Protein AF-A0A975G5V0-F1 (afdb_monomer)

pLDDT: mean 80.3, std 21.57, range [23.67, 98.88]

Organism: NCBI:txid2824561

Structure (mmCIF, N/CA/C/O backbone):
data_AF-A0A975G5V0-F1
#
_entry.id   AF-A0A975G5V0-F1
#
loop_
_atom_site.group_PDB
_atom_site.id
_atom_site.type_symbol
_atom_site.label_atom_id
_atom_site.label_alt_id
_atom_site.label_comp_id
_atom_site.label_asym_id
_atom_site.label_entity_id
_atom_site.label_seq_id
_atom_site.pdbx_PDB_ins_code
_atom_site.Cartn_x
_atom_site.Cartn_y
_atom_site.Cartn_z
_atom_site.occupancy
_atom_site.B_iso_or_equiv
_atom_site.auth_seq_id
_atom_site.auth_comp_id
_atom_site.auth_asym_id
_atom_site.auth_atom_id
_atom_site.pdbx_PDB_model_num
ATOM 1 N N . MET A 1 1 ? -36.253 -34.695 27.683 1.00 42.88 1 MET A N 1
ATOM 2 C CA . MET A 1 1 ? -35.993 -34.993 29.108 1.00 42.88 1 MET A CA 1
ATOM 3 C C . MET A 1 1 ? -34.819 -35.953 29.201 1.00 42.88 1 MET A C 1
ATOM 5 O O . MET A 1 1 ? -34.969 -37.110 28.843 1.00 42.88 1 MET A O 1
ATOM 9 N N . SER A 1 2 ? -33.679 -35.488 29.699 1.00 29.98 2 SER A N 1
ATOM 10 C CA . SER A 1 2 ? -32.694 -36.321 30.391 1.00 29.98 2 SER A CA 1
ATOM 11 C C . SER A 1 2 ? -32.147 -35.481 31.548 1.00 29.98 2 SER A C 1
ATOM 13 O O . SER A 1 2 ? -31.858 -34.292 31.410 1.00 29.98 2 SER A O 1
ATOM 15 N N . LYS A 1 3 ? -32.187 -36.064 32.745 1.00 38.34 3 LYS A N 1
ATOM 16 C CA . LYS A 1 3 ? -31.903 -35.412 34.026 1.00 38.34 3 LYS A CA 1
ATOM 17 C C . LYS A 1 3 ? -30.385 -35.297 34.194 1.00 38.34 3 LYS A C 1
ATOM 19 O O . LYS A 1 3 ? -29.760 -36.249 34.640 1.00 38.34 3 LYS A O 1
ATOM 24 N N . GLY A 1 4 ? -29.809 -34.156 33.814 1.00 33.97 4 GLY A N 1
ATOM 25 C CA . GLY A 1 4 ? -28.370 -33.898 33.985 1.00 33.97 4 GLY A CA 1
ATOM 26 C C . GLY A 1 4 ? -27.950 -32.430 34.128 1.00 33.97 4 GLY A C 1
ATOM 27 O O . GLY A 1 4 ? -26.794 -32.169 34.428 1.00 33.97 4 GLY A O 1
ATOM 28 N N . SER A 1 5 ? -28.858 -31.460 33.973 1.00 35.25 5 SER A N 1
ATOM 29 C CA . SER A 1 5 ? -28.490 -30.033 33.850 1.00 35.25 5 SER A CA 1
ATOM 30 C C . SER A 1 5 ? -28.863 -29.156 35.053 1.00 35.25 5 SER A C 1
ATOM 32 O O . SER A 1 5 ? -28.967 -27.943 34.909 1.00 35.25 5 SER A O 1
ATOM 34 N N . LEU A 1 6 ? -29.079 -29.732 36.241 1.00 37.06 6 LEU A N 1
ATOM 35 C CA . LEU A 1 6 ? -29.651 -28.999 37.381 1.00 37.06 6 LEU A CA 1
ATOM 36 C C . LEU A 1 6 ? -28.784 -28.979 38.656 1.00 37.06 6 LEU A C 1
ATOM 38 O O . LEU A 1 6 ? -29.336 -28.907 39.745 1.00 37.06 6 LEU A O 1
ATOM 42 N N . ILE A 1 7 ? -27.446 -29.046 38.557 1.00 38.09 7 ILE A N 1
ATOM 43 C CA . ILE A 1 7 ? -26.531 -28.863 39.717 1.00 38.09 7 ILE A CA 1
ATOM 44 C C . ILE A 1 7 ? -25.266 -28.050 39.338 1.00 38.09 7 ILE A C 1
ATOM 46 O O . ILE A 1 7 ? -24.163 -28.341 39.778 1.00 38.09 7 ILE A O 1
ATOM 50 N N . ILE A 1 8 ? -25.402 -27.007 38.509 1.00 36.09 8 ILE A N 1
ATOM 51 C CA . ILE A 1 8 ? -24.362 -25.952 38.352 1.00 36.09 8 ILE A CA 1
ATOM 52 C C . ILE A 1 8 ? -24.938 -24.542 38.623 1.00 36.09 8 ILE A C 1
ATOM 54 O O . ILE A 1 8 ? -24.215 -23.557 38.688 1.00 36.09 8 ILE A O 1
ATOM 58 N N . PHE A 1 9 ? -26.239 -24.433 38.921 1.00 37.09 9 PHE A N 1
ATOM 59 C CA . PHE A 1 9 ? -26.903 -23.155 39.222 1.00 37.09 9 PHE A CA 1
ATOM 60 C C . PHE A 1 9 ? -26.915 -22.754 40.712 1.00 37.09 9 PHE A C 1
ATOM 62 O O . PHE A 1 9 ? -27.458 -21.710 41.053 1.00 37.09 9 PHE A O 1
ATOM 69 N N . ALA A 1 10 ? -26.305 -23.539 41.610 1.00 35.12 10 ALA A N 1
ATOM 70 C CA . ALA A 1 10 ? -26.381 -23.313 43.063 1.00 35.12 10 ALA A CA 1
ATOM 71 C C . ALA A 1 10 ? -25.067 -22.852 43.733 1.00 35.12 10 ALA A C 1
ATOM 73 O O . ALA A 1 10 ? -25.070 -22.575 44.927 1.00 35.12 10 ALA A O 1
ATOM 74 N N . TRP A 1 11 ? -23.966 -22.701 42.985 1.00 30.25 11 TRP A N 1
ATOM 75 C CA . TRP A 1 11 ? -22.700 -22.130 43.492 1.00 30.25 11 TRP A CA 1
ATOM 76 C C . TRP A 1 11 ? -22.442 -20.683 43.027 1.00 30.25 11 TRP A C 1
ATOM 78 O O . TRP A 1 11 ? -21.358 -20.149 43.234 1.00 30.25 11 TRP A O 1
ATOM 88 N N . MET A 1 12 ? -23.450 -20.019 42.445 1.00 37.97 12 MET A N 1
ATOM 89 C CA . MET A 1 12 ? -23.384 -18.609 42.017 1.00 37.97 12 MET A CA 1
ATOM 90 C C . MET A 1 12 ? -24.193 -17.640 42.903 1.00 37.97 12 MET A C 1
ATOM 92 O O . MET A 1 12 ? -24.262 -16.454 42.601 1.00 37.97 12 MET A O 1
ATOM 96 N N . ALA A 1 13 ? -24.787 -18.109 44.009 1.00 37.59 13 ALA A N 1
ATOM 97 C CA . ALA A 1 13 ? -25.711 -17.310 44.829 1.00 37.59 13 ALA A CA 1
ATOM 98 C C . ALA A 1 13 ? -25.222 -16.985 46.259 1.00 37.59 13 ALA A C 1
ATOM 100 O O . ALA A 1 13 ? -25.987 -16.444 47.050 1.00 37.59 13 ALA A O 1
ATOM 101 N N . ALA A 1 14 ? -23.959 -17.262 46.611 1.00 37.81 14 ALA A N 1
ATOM 102 C CA . ALA A 1 14 ? -23.433 -17.026 47.966 1.00 37.81 14 ALA A CA 1
ATOM 103 C C . ALA A 1 14 ? -22.065 -16.313 47.995 1.00 37.81 14 ALA A C 1
ATOM 105 O O . ALA A 1 14 ? -21.195 -16.640 48.795 1.00 37.81 14 ALA A O 1
ATOM 106 N N . ALA A 1 15 ? -21.896 -15.305 47.135 1.00 35.25 15 ALA A N 1
ATOM 107 C CA . ALA A 1 15 ? -20.914 -14.224 47.309 1.00 35.25 15 ALA A CA 1
ATOM 108 C C . ALA A 1 15 ? -21.546 -12.844 47.019 1.00 35.25 15 ALA A C 1
ATOM 110 O O . ALA A 1 15 ? -20.880 -11.884 46.636 1.00 35.25 15 ALA A O 1
ATOM 111 N N . ALA A 1 16 ? -22.866 -12.741 47.197 1.00 42.94 16 ALA A N 1
ATOM 112 C CA . ALA A 1 16 ? -23.613 -11.494 47.124 1.00 42.94 16 ALA A CA 1
ATOM 113 C C . ALA A 1 16 ? -23.466 -10.729 48.447 1.00 42.94 16 ALA A C 1
ATOM 115 O O . ALA A 1 16 ? -24.357 -10.763 49.287 1.00 42.94 16 ALA A O 1
ATOM 116 N N . SER A 1 17 ? -22.313 -10.091 48.658 1.00 42.56 17 SER A N 1
ATOM 117 C CA . SER A 1 17 ? -22.112 -9.018 49.650 1.00 42.56 17 SER A CA 1
ATOM 118 C C . SER A 1 17 ? -20.784 -8.292 49.384 1.00 42.56 17 SER A C 1
ATOM 120 O O . SER A 1 17 ? -19.878 -8.370 50.203 1.00 42.56 17 SER A O 1
ATOM 122 N N . ALA A 1 18 ? -20.661 -7.657 48.204 1.00 43.00 18 ALA A N 1
ATOM 123 C CA . ALA A 1 18 ? -19.762 -6.514 47.907 1.00 43.00 18 ALA A CA 1
ATOM 124 C C . ALA A 1 18 ? -19.779 -6.048 46.420 1.00 43.00 18 ALA A C 1
ATOM 126 O O . ALA A 1 18 ? -18.883 -5.317 46.007 1.00 43.00 18 ALA A O 1
ATOM 127 N N . CYS A 1 19 ? -20.742 -6.448 45.576 1.00 43.44 19 CYS A N 1
ATOM 128 C CA . CYS A 1 19 ? -20.722 -6.127 44.138 1.00 43.44 19 CYS A CA 1
ATOM 129 C C . CYS A 1 19 ? -21.817 -5.110 43.771 1.00 43.44 19 CYS A C 1
ATOM 131 O O . CYS A 1 19 ? -22.844 -5.459 43.200 1.00 43.44 19 CYS A O 1
ATOM 133 N N . GLY A 1 20 ? -21.630 -3.854 44.168 1.00 51.69 20 GLY A N 1
ATOM 134 C CA . GLY A 1 20 ? -22.488 -2.740 43.764 1.00 51.69 20 GLY A CA 1
ATOM 135 C C . GLY A 1 20 ? -21.617 -1.599 43.266 1.00 51.69 20 GLY A C 1
ATOM 136 O O . GLY A 1 20 ? -21.108 -0.843 44.083 1.00 51.69 20 GLY A O 1
ATOM 137 N N . ALA A 1 21 ? -21.395 -1.517 41.951 1.00 75.25 21 ALA A N 1
ATOM 138 C CA . ALA A 1 21 ? -20.765 -0.344 41.339 1.00 75.25 21 ALA A CA 1
ATOM 139 C C . ALA A 1 21 ? -21.046 -0.191 39.833 1.00 75.25 21 ALA A C 1
ATOM 141 O O . ALA A 1 21 ? -21.056 0.937 39.364 1.00 75.25 21 ALA A O 1
ATOM 142 N N . PHE A 1 22 ? -21.297 -1.264 39.064 1.00 86.88 22 PHE A N 1
ATOM 143 C CA . PHE A 1 22 ? -21.480 -1.175 37.604 1.00 86.88 22 PHE A CA 1
ATOM 144 C C . PHE A 1 22 ? -22.625 -2.063 37.100 1.00 86.88 22 PHE A C 1
ATOM 146 O O . PHE A 1 22 ? -22.805 -3.178 37.587 1.00 86.88 22 PHE A O 1
ATOM 153 N N . VAL A 1 23 ? -23.372 -1.582 36.105 1.00 90.44 23 VAL A N 1
ATOM 154 C CA . VAL A 1 23 ? -24.437 -2.303 35.388 1.00 90.44 23 VAL A CA 1
ATOM 155 C C . VAL A 1 23 ? -24.069 -2.386 33.912 1.00 90.44 23 VAL A C 1
ATOM 157 O O . VAL A 1 23 ? -23.722 -1.380 33.305 1.00 90.44 23 VAL A O 1
ATOM 160 N N . THR A 1 24 ? -24.145 -3.572 33.312 1.00 90.94 24 THR A N 1
ATOM 161 C CA . THR A 1 24 ? -23.979 -3.727 31.861 1.00 90.94 24 THR A CA 1
ATOM 162 C C . THR A 1 24 ? -25.227 -3.220 31.140 1.00 90.94 24 THR A C 1
ATOM 164 O O . THR A 1 24 ? -26.303 -3.787 31.300 1.00 90.94 24 THR A O 1
ATOM 167 N N . GLU A 1 25 ? -25.076 -2.173 30.330 1.00 92.62 25 GLU A N 1
ATOM 168 C CA . GLU A 1 25 ? -26.156 -1.597 29.520 1.00 92.62 25 GLU A CA 1
ATOM 169 C C . GLU A 1 25 ? -26.317 -2.347 28.195 1.00 92.62 25 GLU A C 1
ATOM 171 O O . GLU A 1 25 ? -27.433 -2.605 27.741 1.00 92.62 25 GLU A O 1
ATOM 176 N N . ARG A 1 26 ? -25.196 -2.694 27.548 1.00 96.56 26 ARG A N 1
ATOM 177 C CA . ARG A 1 26 ? -25.204 -3.332 26.228 1.00 96.56 26 ARG A CA 1
ATOM 178 C C . ARG A 1 26 ? -23.939 -4.140 25.979 1.00 96.56 26 ARG A C 1
ATOM 180 O O . ARG A 1 26 ? -22.849 -3.729 26.363 1.00 96.56 26 ARG A O 1
ATOM 187 N N . THR A 1 27 ? -24.083 -5.240 25.250 1.00 97.69 27 THR A N 1
ATOM 188 C CA . THR A 1 27 ? -22.969 -6.028 24.716 1.00 97.69 27 THR A CA 1
ATOM 189 C C . THR A 1 27 ? -23.164 -6.206 23.217 1.00 97.69 27 THR A C 1
ATOM 191 O O . THR A 1 27 ? -24.254 -6.566 22.777 1.00 97.69 27 THR A O 1
ATOM 194 N N . ILE A 1 28 ? -22.113 -5.945 22.443 1.00 98.50 28 ILE A N 1
ATOM 195 C CA . ILE A 1 28 ? -22.092 -6.038 20.984 1.00 98.50 28 ILE A CA 1
ATOM 196 C C . ILE A 1 28 ? -20.937 -6.963 20.611 1.00 98.50 28 ILE A C 1
ATOM 198 O O . ILE A 1 28 ? -19.771 -6.616 20.800 1.00 98.50 28 ILE A O 1
ATOM 202 N N . ALA A 1 29 ? -21.263 -8.152 20.115 1.00 98.25 29 ALA A N 1
ATOM 203 C CA . ALA A 1 29 ? -20.280 -9.107 19.624 1.00 98.25 29 ALA A CA 1
ATOM 204 C C . ALA A 1 29 ? -20.063 -8.924 18.116 1.00 98.25 29 ALA A C 1
ATOM 206 O O . ALA A 1 29 ? -20.994 -8.573 17.387 1.00 98.25 29 ALA A O 1
ATOM 207 N N . SER A 1 30 ? -18.839 -9.177 17.655 1.00 98.31 30 SER A N 1
ATOM 208 C CA . SER A 1 30 ? -18.529 -9.285 16.232 1.00 98.31 30 SER A CA 1
ATOM 209 C C . SER A 1 30 ? -19.278 -10.467 15.590 1.00 98.31 30 SER A C 1
ATOM 211 O O . SER A 1 30 ? -19.726 -11.366 16.307 1.00 98.31 30 SER A O 1
ATOM 213 N N . PRO A 1 31 ? -19.411 -10.523 14.252 1.00 97.75 31 PRO A N 1
ATOM 214 C CA . PRO A 1 31 ? -20.085 -11.627 13.560 1.00 97.75 31 PRO A CA 1
ATOM 215 C C . PRO A 1 31 ? -19.562 -13.033 13.912 1.00 97.75 31 PRO A C 1
ATOM 217 O O . PRO A 1 31 ? -20.340 -13.980 13.980 1.00 97.75 31 PRO A O 1
ATOM 220 N N . GLY A 1 32 ? -18.258 -13.181 14.145 1.00 95.94 32 GLY A N 1
ATOM 221 C CA . GLY A 1 32 ? -17.611 -14.408 14.617 1.00 95.94 32 GLY A CA 1
ATOM 222 C C . GLY A 1 32 ? -17.611 -14.587 16.141 1.00 95.94 32 GLY A C 1
ATOM 223 O O . GLY A 1 32 ? -17.133 -15.604 16.634 1.00 95.94 32 GLY A O 1
ATOM 224 N N . GLY A 1 33 ? -18.115 -13.614 16.905 1.00 95.38 33 GLY A N 1
ATOM 225 C CA . GLY A 1 33 ? -18.259 -13.662 18.364 1.00 95.38 33 GLY A CA 1
ATOM 226 C C . GLY A 1 33 ? -16.967 -13.488 19.170 1.00 95.38 33 GLY A C 1
ATOM 227 O O . GLY A 1 33 ? -17.022 -13.406 20.395 1.00 95.38 33 GLY A O 1
ATOM 228 N N . GLY A 1 34 ? -15.808 -13.432 18.507 1.00 95.12 34 GLY A N 1
ATOM 229 C CA . GLY A 1 34 ? -14.500 -13.369 19.159 1.00 95.12 34 GLY A CA 1
ATOM 230 C C . GLY A 1 34 ? -14.170 -12.002 19.756 1.00 95.12 34 GLY A C 1
ATOM 231 O O . GLY A 1 34 ? -13.521 -11.950 20.798 1.00 95.12 34 GLY A O 1
ATOM 232 N N . VAL A 1 35 ? -14.623 -10.908 19.139 1.00 98.50 35 VAL A N 1
ATOM 233 C CA . VAL A 1 35 ? -14.376 -9.540 19.618 1.00 98.50 35 VAL A CA 1
ATOM 234 C C . VAL A 1 35 ? -15.671 -8.965 20.168 1.00 98.50 35 VAL A C 1
ATOM 236 O O . VAL A 1 35 ? -16.701 -8.979 19.497 1.00 98.50 35 VAL A O 1
ATOM 239 N N . VAL A 1 36 ? -15.633 -8.467 21.402 1.00 98.69 36 VAL A N 1
ATOM 240 C CA . VAL A 1 36 ? -16.832 -8.019 22.114 1.00 98.69 36 VAL A CA 1
ATOM 241 C C . VAL A 1 36 ? -16.615 -6.634 22.695 1.00 98.69 36 VAL A C 1
ATOM 243 O O . VAL A 1 36 ? -15.675 -6.412 23.458 1.00 98.69 36 VAL A O 1
ATOM 246 N N . PHE A 1 37 ? -17.526 -5.725 22.364 1.00 98.75 37 PHE A N 1
ATOM 247 C CA . PHE A 1 37 ? -17.670 -4.426 23.002 1.00 98.75 37 PHE A CA 1
ATOM 248 C C . PHE A 1 37 ? -18.757 -4.492 24.077 1.00 98.75 37 PHE A C 1
ATOM 250 O O . PHE A 1 37 ? -19.858 -4.986 23.829 1.00 98.75 37 PHE A O 1
ATOM 257 N N . THR A 1 38 ? -18.473 -3.945 25.252 1.00 98.38 38 THR A N 1
ATOM 258 C CA . THR A 1 38 ? -19.422 -3.859 26.363 1.00 98.38 38 THR A CA 1
ATOM 259 C C . THR A 1 38 ? -19.543 -2.414 26.818 1.00 98.38 38 THR A C 1
ATOM 261 O O . THR A 1 38 ? -18.539 -1.799 27.163 1.00 98.38 38 THR A O 1
ATOM 264 N N . LEU A 1 39 ? -20.770 -1.898 26.854 1.00 97.50 39 LEU A N 1
ATOM 265 C CA . LEU A 1 39 ? -21.129 -0.639 27.497 1.00 97.50 39 LEU A CA 1
ATOM 266 C C . LEU A 1 39 ? -21.605 -0.937 28.924 1.00 97.50 39 LEU A C 1
ATOM 268 O O . LEU A 1 39 ? -22.591 -1.649 29.122 1.00 97.50 39 LEU A O 1
ATOM 272 N N . GLU A 1 40 ? -20.913 -0.387 29.913 1.00 95.81 40 GLU A N 1
ATOM 273 C CA . GLU A 1 40 ? -21.257 -0.437 31.334 1.00 95.81 40 GLU A CA 1
ATOM 274 C C . GLU A 1 40 ? -21.638 0.970 31.823 1.00 95.81 40 GLU A C 1
ATOM 276 O O . GLU A 1 40 ? -21.078 1.965 31.368 1.00 95.81 40 GLU A O 1
ATOM 281 N N . ARG A 1 41 ? -22.558 1.062 32.786 1.00 93.06 41 ARG A N 1
ATOM 282 C CA . ARG A 1 41 ? -22.845 2.275 33.555 1.00 93.06 41 ARG A CA 1
ATOM 283 C C . ARG A 1 41 ? -22.402 2.089 34.998 1.00 93.06 41 ARG A C 1
ATOM 285 O O . ARG A 1 41 ? -22.818 1.136 35.654 1.00 93.06 41 ARG A O 1
ATOM 292 N N . ASP A 1 42 ? -21.612 3.017 35.517 1.00 92.19 42 ASP A N 1
ATOM 293 C CA . ASP A 1 42 ? -21.336 3.127 36.948 1.00 92.19 42 ASP A CA 1
ATOM 294 C C . ASP A 1 42 ? -22.611 3.567 37.681 1.00 92.19 42 ASP A C 1
ATOM 296 O O . ASP A 1 42 ? -23.159 4.636 37.419 1.00 92.19 42 ASP A O 1
ATOM 300 N N . THR A 1 43 ? -23.113 2.742 38.598 1.00 87.19 43 THR A N 1
ATOM 301 C CA . THR A 1 43 ? -24.357 3.016 39.334 1.00 87.19 43 THR A CA 1
ATOM 302 C C . THR A 1 43 ? -24.211 4.111 40.385 1.00 87.19 43 THR A C 1
ATOM 304 O O . THR A 1 43 ? -25.216 4.619 40.871 1.00 87.19 43 THR A O 1
ATOM 307 N N . THR A 1 44 ? -22.979 4.459 40.753 1.00 86.50 44 THR A N 1
ATOM 308 C CA . THR A 1 44 ? -22.665 5.498 41.739 1.00 86.50 44 THR A CA 1
ATOM 309 C C . THR A 1 44 ? -22.542 6.858 41.071 1.00 86.50 44 THR A C 1
ATOM 311 O O . THR A 1 44 ? -23.069 7.847 41.573 1.00 86.50 44 THR A O 1
ATOM 314 N N . THR A 1 45 ? -21.835 6.915 39.940 1.00 86.69 45 THR A N 1
ATOM 315 C CA . THR A 1 45 ? -21.521 8.178 39.252 1.00 86.69 45 THR A CA 1
ATOM 316 C C . THR A 1 45 ? -22.395 8.442 38.027 1.00 86.69 45 THR A C 1
ATOM 318 O O . THR A 1 45 ? -22.418 9.561 37.525 1.00 86.69 45 THR A O 1
ATOM 321 N N . GLY A 1 46 ? -23.102 7.427 37.522 1.00 87.88 46 GLY A N 1
ATOM 322 C CA . GLY A 1 46 ? -23.838 7.486 36.258 1.00 87.88 46 GLY A CA 1
ATOM 323 C C . GLY A 1 46 ? -22.944 7.443 35.015 1.00 87.88 46 GLY A C 1
ATOM 324 O O . GLY A 1 46 ? -23.467 7.556 33.906 1.00 87.88 46 GLY A O 1
ATOM 325 N N . ALA A 1 47 ? -21.623 7.295 35.178 1.00 92.25 47 ALA A N 1
ATOM 326 C CA . ALA A 1 47 ? -20.655 7.301 34.087 1.00 92.25 47 ALA A CA 1
ATOM 327 C C . ALA A 1 47 ? -20.832 6.109 33.147 1.00 92.25 47 ALA A C 1
ATOM 329 O O . ALA A 1 47 ? -20.943 4.968 33.592 1.00 92.25 47 ALA A O 1
ATOM 330 N N . LEU A 1 48 ? -20.809 6.385 31.847 1.00 95.06 48 LEU A N 1
ATOM 331 C CA . LEU A 1 48 ? -20.772 5.384 30.792 1.00 95.06 48 LEU A CA 1
ATOM 332 C C . LEU A 1 48 ? -19.324 5.001 30.495 1.00 95.06 48 LEU A C 1
ATOM 334 O O . LEU A 1 48 ? -18.462 5.857 30.283 1.00 95.06 48 LEU A O 1
ATOM 338 N N . LEU A 1 49 ? -19.077 3.697 30.469 1.00 97.12 49 LEU A N 1
ATOM 339 C CA . LEU A 1 49 ? -17.761 3.098 30.333 1.00 97.12 49 LEU A CA 1
ATOM 340 C C . LEU A 1 49 ? -17.797 2.023 29.247 1.00 97.12 49 LEU A C 1
ATOM 342 O O . LEU A 1 49 ? -18.752 1.253 29.176 1.00 97.12 49 LEU A O 1
ATOM 346 N N . HIS A 1 50 ? -16.755 1.929 28.425 1.00 98.00 50 HIS A N 1
ATOM 347 C CA . HIS A 1 50 ? -16.578 0.819 27.499 1.00 98.00 50 HIS A CA 1
ATOM 348 C C . HIS A 1 50 ? -15.530 -0.180 27.966 1.00 98.00 50 HIS A C 1
ATOM 350 O O . HIS A 1 50 ? -14.485 0.174 28.518 1.00 98.00 50 HIS A O 1
ATOM 356 N N . SER A 1 51 ? -15.755 -1.432 27.611 1.00 98.44 51 SER A N 1
ATOM 357 C CA . SER A 1 51 ? -14.756 -2.486 27.668 1.00 98.44 51 SER A CA 1
ATOM 358 C C . SER A 1 51 ? -14.702 -3.193 26.314 1.00 98.44 51 SER A C 1
ATOM 360 O O . SER A 1 51 ? -15.724 -3.355 25.648 1.00 98.44 51 SER A O 1
ATOM 362 N N . VAL A 1 52 ? -13.508 -3.609 25.900 1.00 98.75 52 VAL A N 1
ATOM 363 C CA . VAL A 1 52 ? -13.281 -4.421 24.700 1.00 98.75 52 VAL A CA 1
ATOM 364 C C . VAL A 1 52 ? -12.573 -5.695 25.126 1.00 98.75 52 VAL A C 1
ATOM 366 O O . VAL A 1 52 ? -11.552 -5.641 25.818 1.00 98.75 52 VAL A O 1
ATOM 369 N N . THR A 1 53 ? -13.099 -6.842 24.706 1.00 98.56 53 THR A N 1
ATOM 370 C CA . THR A 1 53 ? -12.444 -8.140 24.887 1.00 98.56 53 THR A CA 1
ATOM 371 C C . THR A 1 53 ? -12.229 -8.838 23.551 1.00 98.56 53 THR A C 1
ATOM 373 O O . THR A 1 53 ? -12.978 -8.620 22.600 1.00 98.56 53 THR A O 1
ATOM 376 N N . SER A 1 54 ? -11.188 -9.667 23.482 1.00 98.06 54 SER A N 1
ATOM 377 C CA . SER A 1 54 ? -10.895 -10.546 22.349 1.00 98.06 54 SER A CA 1
ATOM 378 C C . SER A 1 54 ? -10.679 -11.963 22.870 1.00 98.06 54 SER A C 1
ATOM 380 O O . SER A 1 54 ? -9.868 -12.170 23.773 1.00 98.06 54 SER A O 1
ATOM 382 N N . ALA A 1 55 ? -11.463 -12.921 22.376 1.00 95.81 55 ALA A N 1
ATOM 383 C CA . ALA A 1 55 ? -11.539 -14.293 22.879 1.00 95.81 55 ALA A CA 1
ATOM 384 C C . ALA A 1 55 ? -11.688 -14.356 24.418 1.00 95.81 55 ALA A C 1
ATOM 386 O O . ALA A 1 55 ? -11.023 -15.135 25.099 1.00 95.81 55 ALA A O 1
ATOM 387 N N . GLY A 1 56 ? -12.520 -13.470 24.984 1.00 95.25 56 GLY A N 1
ATOM 388 C CA . GLY A 1 56 ? -12.758 -13.357 26.430 1.00 95.25 56 GLY A CA 1
ATOM 389 C C . GLY A 1 56 ? -11.626 -12.705 27.238 1.00 95.25 56 GLY A C 1
ATOM 390 O O . GLY A 1 56 ? -11.762 -12.533 28.449 1.00 95.25 56 GLY A O 1
ATOM 391 N N . ARG A 1 57 ? -10.518 -12.309 26.602 1.00 97.44 57 ARG A N 1
ATOM 392 C CA . ARG A 1 57 ? -9.391 -11.626 27.253 1.00 97.44 57 ARG A CA 1
ATOM 393 C C . ARG A 1 57 ? -9.545 -10.118 27.152 1.00 97.44 57 ARG A C 1
ATOM 395 O O . ARG A 1 57 ? -9.935 -9.590 26.114 1.00 97.44 57 ARG A O 1
ATOM 402 N N . VAL A 1 58 ? -9.208 -9.424 28.234 1.00 96.44 58 VAL A N 1
ATOM 403 C CA . VAL A 1 58 ? -9.284 -7.962 28.324 1.00 96.44 58 VAL A CA 1
ATOM 404 C C . VAL A 1 58 ? -8.314 -7.304 27.343 1.00 96.44 58 VAL A C 1
ATOM 406 O O . VAL A 1 58 ? -7.115 -7.576 27.380 1.00 96.44 58 VAL A O 1
ATOM 409 N N . VAL A 1 59 ? -8.845 -6.396 26.522 1.00 98.38 59 VAL A N 1
ATOM 410 C CA . VAL A 1 59 ? -8.075 -5.502 25.646 1.00 98.38 59 VAL A CA 1
ATOM 411 C C . VAL A 1 59 ? -8.123 -4.085 26.207 1.00 98.38 59 VAL A C 1
ATOM 413 O O . VAL A 1 59 ? -7.091 -3.511 26.540 1.00 98.38 59 VAL A O 1
ATOM 416 N N . VAL A 1 60 ? -9.339 -3.567 26.393 1.00 98.50 60 VAL A N 1
ATOM 417 C CA . VAL A 1 60 ? -9.617 -2.307 27.088 1.00 98.50 60 VAL A CA 1
ATOM 418 C C . VAL A 1 60 ? -10.612 -2.587 28.208 1.00 98.50 60 VAL A C 1
ATOM 420 O O . VAL A 1 60 ? -11.620 -3.248 27.973 1.00 98.50 60 VAL A O 1
ATOM 423 N N . THR A 1 61 ? -10.358 -2.077 29.411 1.00 96.25 61 THR A N 1
ATOM 424 C CA . THR A 1 61 ? -11.268 -2.208 30.561 1.00 96.25 61 THR A CA 1
ATOM 425 C C . THR A 1 61 ? -11.762 -0.841 30.990 1.00 96.25 61 THR A C 1
ATOM 427 O O . THR A 1 61 ? -10.955 0.004 31.361 1.00 96.25 61 THR A O 1
ATOM 430 N N . ARG A 1 62 ? -13.085 -0.654 31.017 1.00 96.12 62 ARG A N 1
ATOM 431 C CA . ARG A 1 62 ? -13.767 0.514 31.603 1.00 96.12 62 ARG A CA 1
ATOM 432 C C . ARG A 1 62 ? -13.167 1.869 31.210 1.00 96.12 62 ARG A C 1
ATOM 434 O O . ARG A 1 62 ? -12.924 2.727 32.054 1.00 96.12 62 ARG A O 1
ATOM 441 N N . GLY A 1 63 ? -12.923 2.051 29.920 1.00 97.56 63 GLY A N 1
ATOM 442 C CA . GLY A 1 63 ? -12.581 3.353 29.361 1.00 97.56 63 GLY A CA 1
ATOM 443 C C . GLY A 1 63 ? -13.785 4.282 29.315 1.00 97.56 63 GLY A C 1
ATOM 444 O O . GLY A 1 63 ? -14.916 3.833 29.195 1.00 97.56 63 GLY A O 1
ATOM 445 N N . THR A 1 64 ? -13.552 5.576 29.457 1.00 97.44 64 THR A N 1
ATOM 446 C CA . THR A 1 64 ? -14.597 6.605 29.484 1.00 97.44 64 THR A CA 1
ATOM 447 C C . THR A 1 64 ? -15.012 7.020 28.081 1.00 97.44 64 THR A C 1
ATOM 449 O O . THR A 1 64 ? -14.219 6.936 27.148 1.00 97.44 64 THR A O 1
ATOM 452 N N . PHE A 1 65 ? -16.227 7.551 27.961 1.00 95.88 65 PHE A N 1
ATOM 453 C CA . PHE A 1 65 ? -16.676 8.341 26.816 1.00 95.88 65 PHE A CA 1
ATOM 454 C C . PHE A 1 65 ? -16.769 9.825 27.177 1.00 95.88 65 PHE A C 1
ATOM 456 O O . PHE A 1 65 ? -16.926 10.186 28.345 1.00 95.88 65 PHE A O 1
ATOM 463 N N . GLY A 1 66 ? -16.775 10.688 26.162 1.00 95.38 66 GLY A N 1
ATOM 464 C CA . GLY A 1 66 ? -17.425 11.987 26.269 1.00 95.38 66 GLY A CA 1
ATOM 465 C C . GLY A 1 66 ? -16.865 13.030 25.319 1.00 95.38 66 GLY A C 1
ATOM 466 O O . GLY A 1 66 ? -15.672 13.030 25.021 1.00 95.38 66 GLY A O 1
ATOM 467 N N . LEU A 1 67 ? -17.724 13.955 24.903 1.00 96.62 67 LEU A N 1
ATOM 468 C CA . LEU A 1 67 ? -17.330 15.168 24.192 1.00 96.62 67 LEU A CA 1
ATOM 469 C C . LEU A 1 67 ? -17.673 16.378 25.051 1.00 96.62 67 LEU A C 1
ATOM 471 O O . LEU A 1 67 ? -18.799 16.519 25.516 1.00 96.62 67 LEU A O 1
ATOM 475 N N . ASP A 1 68 ? -16.684 17.225 25.301 1.00 96.62 68 ASP A N 1
ATOM 476 C CA . ASP A 1 68 ? -16.839 18.459 26.060 1.00 96.62 68 ASP A CA 1
ATOM 477 C C . ASP A 1 68 ? 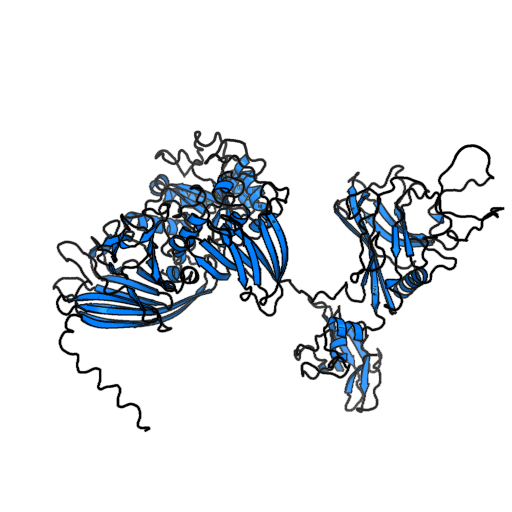-17.326 19.563 25.122 1.00 96.62 68 ASP A C 1
ATOM 479 O O . ASP A 1 68 ? -16.573 20.002 24.255 1.00 96.62 68 ASP A O 1
ATOM 483 N N . LEU A 1 69 ? -18.578 19.995 25.278 1.00 94.94 69 LEU A N 1
ATOM 484 C CA . LEU A 1 69 ? -19.192 21.048 24.466 1.00 94.94 69 LEU A CA 1
ATOM 485 C C . LEU A 1 69 ? -19.056 22.446 25.103 1.00 94.94 69 LEU A C 1
ATOM 487 O O . LEU A 1 69 ? -19.855 23.348 24.840 1.00 94.94 69 LEU A O 1
ATOM 491 N N . GLY A 1 70 ? -18.048 22.630 25.962 1.00 90.19 70 GLY A N 1
ATOM 492 C CA . GLY A 1 70 ? -17.744 23.892 26.630 1.00 90.19 70 GLY A CA 1
ATOM 493 C C . GLY A 1 70 ? -18.527 24.098 27.927 1.00 90.19 70 GLY A C 1
ATOM 494 O O . GLY A 1 70 ? -19.380 23.302 28.311 1.00 90.19 70 GLY A O 1
ATOM 495 N N . SER A 1 71 ? -18.251 25.201 28.624 1.00 82.44 71 SER A N 1
ATOM 496 C CA . SER A 1 71 ? -18.739 25.443 29.992 1.00 82.44 71 SER A CA 1
ATOM 497 C C . SER A 1 71 ? -20.261 25.561 30.131 1.00 82.44 71 SER A C 1
ATOM 499 O O . SER A 1 71 ? -20.776 25.374 31.230 1.00 82.44 71 SER A O 1
ATOM 501 N N . THR A 1 72 ? -20.983 25.870 29.051 1.00 83.06 72 THR A N 1
ATOM 502 C CA . THR A 1 72 ? -22.447 26.021 29.075 1.00 83.06 72 THR A CA 1
ATOM 503 C C . THR A 1 72 ? -23.181 24.682 29.002 1.00 83.06 72 THR A C 1
ATOM 505 O O . THR A 1 72 ? -24.184 24.512 29.686 1.00 83.06 72 THR A O 1
ATOM 508 N N . ILE A 1 73 ? -22.697 23.738 28.186 1.00 87.69 73 ILE A N 1
ATOM 509 C CA . ILE A 1 73 ? -23.350 22.434 27.960 1.00 87.69 73 ILE A CA 1
ATOM 510 C C . ILE A 1 73 ? -22.663 21.320 28.772 1.00 87.69 73 ILE A C 1
ATOM 512 O O . ILE A 1 73 ? -23.314 20.389 29.254 1.00 87.69 73 ILE A O 1
ATOM 516 N N . GLY A 1 74 ? -21.348 21.425 28.960 1.00 90.94 74 GLY A N 1
ATOM 517 C CA . GLY A 1 74 ? -20.523 20.430 29.633 1.00 90.94 74 GLY A CA 1
ATOM 518 C C . GLY A 1 74 ? -20.225 19.211 28.760 1.00 90.94 74 GLY A C 1
ATOM 519 O O . GLY A 1 74 ? -20.254 19.268 27.531 1.00 90.94 74 GLY A O 1
ATOM 520 N N . ILE A 1 75 ? -19.911 18.092 29.416 1.00 92.00 75 ILE A N 1
ATOM 521 C CA . ILE A 1 75 ? -19.545 16.841 28.746 1.00 92.00 75 ILE A CA 1
ATOM 522 C C . ILE A 1 75 ? -20.815 16.051 28.421 1.00 92.00 75 ILE A C 1
ATOM 524 O O . ILE A 1 75 ? -21.588 15.729 29.323 1.00 92.00 75 ILE A O 1
ATOM 528 N N . VAL A 1 76 ? -20.998 15.706 27.148 1.00 92.50 76 VAL A N 1
ATOM 529 C CA . VAL A 1 76 ? -22.108 14.880 26.650 1.00 92.50 76 VAL A CA 1
ATOM 530 C C . VAL A 1 76 ? -21.643 13.458 26.339 1.00 92.50 76 VAL A C 1
ATOM 532 O O . VAL A 1 76 ? -20.447 13.213 26.170 1.00 92.50 76 VAL A O 1
ATOM 535 N N . ALA A 1 77 ? -22.588 12.513 26.263 1.00 91.62 77 ALA A N 1
ATOM 536 C CA . ALA A 1 77 ? -22.344 11.080 26.028 1.00 91.62 77 ALA A CA 1
ATOM 537 C C . ALA A 1 77 ? -21.410 10.391 27.048 1.00 91.62 77 ALA A C 1
ATOM 539 O O . ALA A 1 77 ? -20.966 9.269 26.817 1.00 91.62 77 ALA A O 1
ATOM 540 N N . SER A 1 78 ? -21.104 11.046 28.171 1.00 92.19 78 SER A N 1
ATOM 541 C CA . SER A 1 78 ? -20.253 10.522 29.248 1.00 92.19 78 SER A CA 1
ATOM 542 C C . SER A 1 78 ? -21.048 9.901 30.394 1.00 92.19 78 SER A C 1
ATOM 544 O O . SER A 1 78 ? -20.505 9.120 31.171 1.00 92.19 78 SER A O 1
ATOM 546 N N . GLN A 1 79 ? -22.323 10.262 30.518 1.00 90.56 79 GLN A N 1
ATOM 547 C CA . GLN A 1 79 ? -23.238 9.825 31.565 1.00 90.56 79 GLN A CA 1
ATOM 548 C C . GLN A 1 79 ? -24.649 9.715 30.990 1.00 90.56 79 GLN A C 1
ATOM 550 O O . GLN A 1 79 ? -24.969 10.369 29.997 1.00 90.56 79 GLN A O 1
ATOM 555 N N . GLY A 1 80 ? -25.494 8.919 31.637 1.00 83.88 80 GLY A N 1
ATOM 556 C CA . GLY A 1 80 ? -26.900 8.776 31.263 1.00 83.88 80 GLY A CA 1
ATOM 557 C C . GLY A 1 80 ? -27.346 7.325 31.163 1.00 83.88 80 GLY A C 1
ATOM 558 O O . GLY A 1 80 ? -26.562 6.392 31.348 1.00 83.88 80 GLY A O 1
ATOM 559 N N . ALA A 1 81 ? -28.635 7.132 30.899 1.00 84.00 81 ALA A N 1
ATOM 560 C CA . ALA A 1 81 ? -29.188 5.812 30.626 1.00 84.00 81 ALA A CA 1
ATOM 561 C C . ALA A 1 81 ? -29.154 5.503 29.129 1.00 84.00 81 ALA A C 1
ATOM 563 O O . ALA A 1 81 ? -29.280 6.408 28.299 1.00 84.00 81 ALA A O 1
ATOM 564 N N . LEU A 1 82 ? -29.002 4.223 28.785 1.00 91.56 82 LEU A N 1
ATOM 565 C CA . LEU A 1 82 ? -29.193 3.780 27.414 1.00 91.56 82 LEU A CA 1
ATOM 566 C C . LEU A 1 82 ? -30.676 3.924 27.039 1.00 91.56 82 LEU A C 1
ATOM 568 O O . LEU A 1 82 ? -31.553 3.395 27.721 1.00 91.56 82 LEU A O 1
ATOM 572 N N . GLY A 1 83 ? -30.940 4.669 25.969 1.00 92.25 83 GLY A N 1
ATOM 573 C CA . GLY A 1 83 ? -32.251 4.785 25.341 1.00 92.25 83 GLY A CA 1
ATOM 574 C C . GLY A 1 83 ? -32.403 3.795 24.187 1.00 92.25 83 GLY A C 1
ATOM 575 O O . GLY A 1 83 ? -31.979 2.642 24.269 1.00 92.25 83 GLY A O 1
ATOM 576 N N . ASP A 1 84 ? -32.988 4.261 23.084 1.00 94.69 84 ASP A N 1
ATOM 577 C CA . ASP A 1 84 ? -33.235 3.430 21.907 1.00 94.69 84 ASP A CA 1
ATOM 578 C C . ASP A 1 84 ? -31.944 2.928 21.248 1.00 94.69 84 ASP A C 1
ATOM 580 O O . ASP A 1 84 ? -30.977 3.678 21.055 1.00 94.69 84 ASP A O 1
ATOM 584 N N . VAL A 1 85 ? -31.977 1.662 20.826 1.00 97.31 85 VAL A N 1
ATOM 585 C CA . VAL A 1 85 ? -30.897 0.987 20.101 1.00 97.31 85 VAL A CA 1
ATOM 586 C C . VAL A 1 85 ? -31.360 0.638 18.694 1.00 97.31 85 VAL A C 1
ATOM 588 O O . VAL A 1 85 ? -32.358 -0.057 18.510 1.00 97.31 85 VAL A O 1
ATOM 591 N N . GLN A 1 86 ? -30.595 1.072 17.697 1.00 98.19 86 GLN A N 1
ATOM 592 C CA . GLN A 1 86 ? -30.770 0.660 16.305 1.00 98.19 86 GLN A CA 1
ATOM 593 C C . GLN A 1 86 ? -29.636 -0.278 15.924 1.00 98.19 86 GLN A C 1
ATOM 595 O O . GLN A 1 86 ? -28.480 0.130 15.971 1.00 98.19 86 GLN A O 1
ATOM 600 N N . ALA A 1 87 ? -29.950 -1.510 15.538 1.00 97.31 87 ALA A N 1
ATOM 601 C CA . ALA A 1 87 ? -28.948 -2.513 15.206 1.00 97.31 87 ALA A CA 1
ATOM 602 C C . ALA A 1 87 ? -29.090 -3.006 13.764 1.00 97.31 87 ALA A C 1
ATOM 604 O O . ALA A 1 87 ? -30.204 -3.147 13.260 1.00 97.31 87 ALA A O 1
ATOM 605 N N . ALA A 1 88 ? -27.958 -3.284 13.126 1.00 97.38 88 ALA A N 1
ATOM 606 C CA . ALA A 1 88 ? -27.871 -3.816 11.777 1.00 97.38 88 ALA A CA 1
ATOM 607 C C . ALA A 1 88 ? -26.666 -4.755 11.654 1.00 97.38 88 ALA A C 1
ATOM 609 O O . ALA A 1 88 ? -25.592 -4.472 12.186 1.00 97.38 88 ALA A O 1
ATOM 610 N N . ASP A 1 89 ? -26.840 -5.848 10.917 1.00 97.81 89 ASP A N 1
ATOM 611 C CA . ASP A 1 89 ? -25.728 -6.665 10.437 1.00 97.81 89 ASP A CA 1
ATOM 612 C C . ASP A 1 89 ? -25.328 -6.159 9.051 1.00 97.81 89 ASP A C 1
ATOM 614 O O . ASP A 1 89 ? -26.168 -6.035 8.158 1.00 97.81 89 ASP A O 1
ATOM 618 N N . VAL A 1 90 ? -24.052 -5.823 8.888 1.00 97.75 90 VAL A N 1
ATOM 619 C CA . VAL A 1 90 ? -23.461 -5.391 7.621 1.00 97.75 90 VAL A CA 1
ATOM 620 C C . VAL A 1 90 ? -22.626 -6.548 7.090 1.00 97.75 90 VAL A C 1
ATOM 622 O O . VAL A 1 90 ? -21.784 -7.080 7.811 1.00 97.75 90 VAL A O 1
ATOM 625 N N . ASP A 1 91 ? -22.869 -6.944 5.843 1.00 97.56 91 ASP A N 1
ATOM 626 C CA . ASP A 1 91 ? -22.050 -7.909 5.105 1.00 97.56 91 ASP A CA 1
ATOM 627 C C . ASP A 1 91 ? -22.101 -7.546 3.618 1.00 97.56 91 ASP A C 1
ATOM 629 O O . ASP A 1 91 ? -23.021 -7.918 2.891 1.00 97.56 91 ASP A O 1
ATOM 633 N N . LEU A 1 92 ? -21.157 -6.710 3.196 1.00 96.56 92 LEU A N 1
ATOM 634 C CA . LEU A 1 92 ? -21.065 -6.176 1.842 1.00 96.56 92 LEU A CA 1
ATOM 635 C C . LEU A 1 92 ? -19.690 -6.489 1.256 1.00 96.56 92 LEU A C 1
ATOM 637 O O . LEU A 1 92 ? -18.721 -6.714 1.977 1.00 96.56 92 LEU A O 1
ATOM 641 N N . THR A 1 93 ? -19.580 -6.477 -0.067 1.00 96.75 93 THR A N 1
ATOM 642 C CA . THR A 1 93 ? -18.293 -6.533 -0.771 1.00 96.75 93 THR A CA 1
ATOM 643 C C . THR A 1 93 ? -18.230 -5.394 -1.774 1.00 96.75 93 THR A C 1
ATOM 645 O O . THR A 1 93 ? -19.217 -5.113 -2.453 1.00 96.75 93 THR A O 1
ATOM 648 N N . TRP A 1 94 ? -17.090 -4.714 -1.840 1.00 96.12 94 TRP A N 1
ATOM 649 C CA . TRP A 1 94 ? -16.846 -3.605 -2.754 1.00 96.12 94 TRP A CA 1
ATOM 650 C C . TRP A 1 94 ? -15.476 -3.746 -3.428 1.00 96.12 94 TRP A C 1
ATOM 652 O O . TRP A 1 94 ? -14.568 -4.377 -2.891 1.00 96.12 94 TRP A O 1
ATOM 662 N N . SER A 1 95 ? -15.344 -3.182 -4.629 1.00 94.31 95 SER A N 1
ATOM 663 C CA . SER A 1 95 ? -14.124 -3.281 -5.437 1.00 94.31 95 SER A CA 1
ATOM 664 C C . SER A 1 95 ? -13.154 -2.144 -5.118 1.00 94.31 95 SER A C 1
ATOM 666 O O . SER A 1 95 ? -13.545 -0.978 -5.148 1.00 94.31 95 SER A O 1
ATOM 668 N N . ASN A 1 96 ? -11.884 -2.473 -4.891 1.00 94.88 96 ASN A N 1
ATOM 669 C CA . ASN A 1 96 ? -10.792 -1.533 -4.661 1.00 94.88 96 ASN A CA 1
ATOM 670 C C . ASN A 1 96 ? -9.633 -1.779 -5.649 1.00 94.88 96 ASN A C 1
ATOM 672 O O . ASN A 1 96 ? -8.631 -2.397 -5.290 1.00 94.88 96 ASN A O 1
ATOM 676 N N . PRO A 1 97 ? -9.719 -1.289 -6.898 1.00 93.06 97 PRO A N 1
ATOM 677 C CA . PRO A 1 97 ? -8.669 -1.510 -7.896 1.00 93.06 97 PRO A CA 1
ATOM 678 C C . PRO A 1 97 ? -7.350 -0.779 -7.575 1.00 93.06 97 PRO A C 1
ATOM 680 O O . PRO A 1 97 ? -6.368 -0.958 -8.289 1.00 93.06 97 PRO A O 1
ATOM 683 N N . PHE A 1 98 ? -7.322 0.036 -6.515 1.00 95.25 98 PHE A N 1
ATOM 684 C CA . PHE A 1 98 ? -6.194 0.876 -6.107 1.00 95.25 98 PHE A CA 1
ATOM 685 C C . PHE A 1 98 ? -5.509 0.378 -4.826 1.00 95.25 98 PHE A C 1
ATOM 687 O O . PHE A 1 98 ? -4.663 1.081 -4.283 1.00 95.25 98 PHE A O 1
ATOM 694 N N . GLY A 1 99 ? -5.914 -0.783 -4.301 1.00 94.88 99 GLY A N 1
ATOM 695 C CA . GLY A 1 99 ? -5.557 -1.255 -2.963 1.00 94.88 99 GLY A CA 1
ATOM 696 C C . GLY A 1 99 ? -4.605 -2.450 -2.900 1.00 94.88 99 GLY A C 1
ATOM 697 O O . GLY A 1 99 ? -4.023 -2.890 -3.892 1.00 94.88 99 GLY A O 1
ATOM 698 N N . GLU A 1 100 ? -4.488 -2.980 -1.680 1.00 95.50 100 GLU A N 1
ATOM 699 C CA . GLU A 1 100 ? -3.790 -4.233 -1.342 1.00 95.50 100 GLU A CA 1
ATOM 700 C C . GLU A 1 100 ? -4.625 -5.483 -1.663 1.00 95.50 100 GLU A C 1
ATOM 702 O O . GLU A 1 100 ? -4.100 -6.598 -1.680 1.00 95.50 100 GLU A O 1
ATOM 707 N N . GLU A 1 101 ? -5.922 -5.294 -1.895 1.00 95.19 101 GLU A N 1
ATOM 708 C CA . GLU A 1 101 ? -6.908 -6.327 -2.190 1.00 95.19 101 GLU A CA 1
ATOM 709 C C . GLU A 1 101 ? -7.945 -5.747 -3.156 1.00 95.19 101 GLU A C 1
ATOM 711 O O . GLU A 1 101 ? -8.481 -4.663 -2.911 1.00 95.19 101 GLU A O 1
ATOM 716 N N . MET A 1 102 ? -8.265 -6.473 -4.231 1.00 94.31 102 MET A N 1
ATOM 717 C CA . MET A 1 102 ? -9.233 -6.003 -5.229 1.00 94.31 102 MET A CA 1
ATOM 718 C C . MET A 1 102 ? -10.675 -6.101 -4.727 1.00 94.31 102 MET A C 1
ATOM 720 O O . MET A 1 102 ? -11.487 -5.235 -5.035 1.00 94.31 102 MET A O 1
ATOM 724 N N . ASN A 1 103 ? -11.005 -7.144 -3.963 1.00 95.12 103 ASN A N 1
ATOM 725 C CA . ASN A 1 103 ? -12.352 -7.384 -3.447 1.00 95.12 103 ASN A CA 1
ATOM 726 C C . ASN A 1 103 ? -12.346 -7.246 -1.925 1.00 95.12 103 ASN A C 1
ATOM 728 O O . ASN A 1 103 ? -11.886 -8.142 -1.223 1.00 95.12 103 ASN A O 1
ATOM 732 N N . VAL A 1 104 ? -12.876 -6.134 -1.418 1.00 96.69 104 VAL A N 1
ATOM 733 C CA . VAL A 1 104 ? -12.864 -5.805 0.009 1.00 96.69 104 VAL A CA 1
ATOM 734 C C . VAL A 1 104 ? -14.216 -6.126 0.636 1.00 96.69 104 VAL A C 1
ATOM 736 O O . VAL A 1 104 ? -15.254 -5.638 0.184 1.00 96.69 104 VAL A O 1
ATOM 739 N N . ARG A 1 105 ? -14.219 -6.923 1.709 1.00 96.38 105 ARG A N 1
ATOM 740 C CA . ARG A 1 105 ? -15.431 -7.258 2.470 1.00 96.38 105 ARG A CA 1
ATOM 741 C C . ARG A 1 105 ? -15.617 -6.309 3.655 1.00 96.38 105 ARG A C 1
ATOM 743 O O . ARG A 1 105 ? -14.709 -6.138 4.463 1.00 96.38 105 ARG A O 1
ATOM 750 N N . ASP A 1 106 ? -16.809 -5.737 3.795 1.00 97.88 106 ASP A N 1
ATOM 751 C CA . ASP A 1 106 ? -17.259 -4.988 4.974 1.00 97.88 106 ASP A CA 1
ATOM 752 C C . ASP A 1 106 ? -18.250 -5.858 5.749 1.00 97.88 106 ASP A C 1
ATOM 754 O O . ASP A 1 106 ? -19.421 -5.956 5.378 1.00 97.88 106 ASP A O 1
ATOM 758 N N . ARG A 1 107 ? -17.757 -6.544 6.787 1.00 97.88 107 ARG A N 1
ATOM 759 C CA . ARG A 1 107 ? -18.564 -7.440 7.620 1.00 97.88 107 ARG A CA 1
ATOM 760 C C . ARG A 1 107 ? -18.485 -7.040 9.089 1.00 97.88 107 ARG A C 1
ATOM 762 O O . ARG A 1 107 ? -17.480 -7.305 9.750 1.00 97.88 107 ARG A O 1
ATOM 769 N N . CYS A 1 108 ? -19.552 -6.452 9.621 1.00 98.50 108 CYS A N 1
ATOM 770 C CA . CYS A 1 108 ? -19.623 -6.062 11.027 1.00 98.50 108 CYS A CA 1
ATOM 771 C C . CYS A 1 108 ? -21.040 -6.112 11.598 1.00 98.50 108 CYS A C 1
ATOM 773 O O . CYS A 1 108 ? -22.036 -6.053 10.880 1.00 98.50 108 CYS A O 1
ATOM 775 N N . ARG A 1 109 ? -21.119 -6.154 12.929 1.00 98.56 109 ARG A N 1
ATOM 776 C CA . ARG A 1 109 ? -22.328 -5.785 13.667 1.00 98.56 109 ARG A CA 1
ATOM 777 C C . ARG A 1 109 ? -22.281 -4.285 13.936 1.00 98.56 109 ARG A C 1
ATOM 779 O O . ARG A 1 109 ? -21.369 -3.827 14.623 1.00 98.56 109 ARG A O 1
ATOM 786 N N . GLN A 1 110 ? -23.244 -3.524 13.430 1.00 98.56 110 GLN A N 1
ATOM 787 C CA . GLN A 1 110 ? -23.369 -2.094 13.705 1.00 98.56 110 GLN A CA 1
ATOM 788 C C . GLN A 1 110 ? -24.533 -1.834 14.660 1.00 98.56 110 GLN A C 1
ATOM 790 O O . GLN A 1 110 ? -25.657 -2.244 14.385 1.00 98.56 110 GLN A O 1
ATOM 795 N N . GLU A 1 111 ? -24.302 -1.086 15.738 1.00 98.56 111 GLU A N 1
ATOM 796 C CA . GLU A 1 111 ? -25.382 -0.584 16.593 1.00 98.56 111 GLU A CA 1
ATOM 797 C C . GLU A 1 111 ? -25.222 0.910 16.883 1.00 98.56 111 GLU A C 1
ATOM 799 O O . GLU A 1 111 ? -24.133 1.380 17.197 1.00 98.56 111 GLU A O 1
ATOM 804 N N . THR A 1 112 ? -26.314 1.665 16.791 1.00 98.50 112 THR A N 1
ATOM 805 C CA . THR A 1 112 ? -26.402 3.070 17.197 1.00 98.50 112 THR A CA 1
ATOM 806 C C . THR A 1 112 ? -27.176 3.147 18.506 1.00 98.50 112 THR A C 1
ATOM 808 O O . THR A 1 112 ? -28.361 2.814 18.554 1.00 98.50 112 THR A O 1
ATOM 811 N N . LEU A 1 113 ? -26.490 3.578 19.559 1.00 97.56 113 LEU A N 1
ATOM 812 C CA . LEU A 1 113 ? -26.954 3.626 20.940 1.00 97.56 113 LEU A CA 1
ATOM 813 C C . LEU A 1 113 ? -27.345 5.063 21.290 1.00 97.56 113 LEU A C 1
ATOM 815 O O . LEU A 1 113 ? -26.480 5.938 21.322 1.00 97.56 113 LEU A O 1
ATOM 819 N N . SER A 1 114 ? -28.625 5.326 21.540 1.00 96.62 114 SER A N 1
ATOM 820 C CA . SER A 1 114 ? -29.070 6.650 21.990 1.00 96.62 114 SER A CA 1
ATOM 821 C C . SER A 1 114 ? -28.778 6.822 23.476 1.00 96.62 114 SER A C 1
ATOM 823 O O . SER A 1 114 ? -29.097 5.938 24.269 1.00 96.62 114 SER A O 1
ATOM 825 N N . ILE A 1 115 ? -28.177 7.945 23.864 1.00 93.19 115 ILE A N 1
ATOM 826 C CA . ILE A 1 115 ? -27.861 8.243 25.261 1.00 93.19 115 ILE A CA 1
ATOM 827 C C . ILE A 1 115 ? -28.872 9.259 25.771 1.00 93.19 115 ILE A C 1
ATOM 829 O O . ILE A 1 115 ? -28.927 10.381 25.273 1.00 93.19 115 ILE A O 1
ATOM 833 N N . VAL A 1 116 ? -29.672 8.863 26.761 1.00 87.69 116 VAL A N 1
ATOM 834 C CA . VAL A 1 116 ? -30.613 9.775 27.417 1.00 87.69 116 VAL A CA 1
ATOM 835 C C . VAL A 1 116 ? -29.803 10.745 28.279 1.00 87.69 116 VAL A C 1
ATOM 837 O O . VAL A 1 116 ? -29.129 10.279 29.208 1.00 87.69 116 VAL A O 1
ATOM 840 N N . PRO A 1 117 ? -29.845 12.064 28.011 1.00 80.69 117 PRO A N 1
ATOM 841 C CA . PRO A 1 117 ? -29.044 13.021 28.761 1.00 80.69 117 PRO A CA 1
ATOM 842 C C . PRO A 1 117 ? -29.393 13.001 30.251 1.00 80.69 117 PRO A C 1
ATOM 844 O O . PRO A 1 117 ? -30.564 13.040 30.629 1.00 80.69 117 PRO A O 1
ATOM 847 N N . SER A 1 118 ? -28.376 12.962 31.113 1.00 75.44 118 SER A N 1
ATOM 848 C CA . SER A 1 118 ? -28.554 13.047 32.570 1.00 75.44 118 SER A CA 1
ATOM 849 C C . SER A 1 118 ? -28.762 14.483 33.066 1.00 75.44 118 SER A C 1
ATOM 851 O O . SER A 1 118 ? -29.187 14.685 34.203 1.00 75.44 118 SER A O 1
ATOM 853 N N . VAL A 1 119 ? -28.478 15.481 32.221 1.00 79.81 119 VAL A N 1
ATOM 854 C CA . VAL A 1 119 ? -28.562 16.911 32.537 1.00 79.81 119 VAL A CA 1
ATOM 855 C C . VAL A 1 119 ? -29.524 17.603 31.574 1.00 79.81 119 VAL A C 1
ATOM 857 O O . VAL A 1 119 ? -29.361 17.541 30.355 1.00 79.81 119 VAL A O 1
ATOM 860 N N . THR A 1 120 ? -30.523 18.297 32.125 1.00 81.50 120 THR A N 1
ATOM 861 C CA . THR A 1 120 ? -31.499 19.074 31.350 1.00 81.50 120 THR A CA 1
ATOM 862 C C . THR A 1 120 ? -30.801 20.128 30.488 1.00 81.50 120 THR A C 1
ATOM 864 O O . THR A 1 120 ? -30.012 20.920 30.997 1.00 81.50 120 THR A O 1
ATOM 867 N N . GLY A 1 121 ? -31.130 20.173 29.195 1.00 81.38 121 GLY A N 1
ATOM 868 C CA . GLY A 1 121 ? -30.580 21.148 28.245 1.00 81.38 121 GLY A CA 1
ATOM 869 C C . GLY A 1 121 ? -29.350 20.671 27.468 1.00 81.38 121 GLY A C 1
ATOM 870 O O . GLY A 1 121 ? -28.883 21.399 26.594 1.00 81.38 121 GLY A O 1
ATOM 871 N N . GLN A 1 122 ? -28.844 19.462 27.732 1.00 86.19 122 GLN A N 1
ATOM 872 C CA . GLN A 1 122 ? -27.854 18.835 26.856 1.00 86.19 122 GLN A CA 1
ATOM 873 C C . GLN A 1 122 ? -28.492 18.353 25.540 1.00 86.19 122 GLN A C 1
ATOM 875 O O . GLN A 1 122 ? -29.649 17.925 25.548 1.00 86.19 122 GLN A O 1
ATOM 880 N N . PRO A 1 123 ? -27.757 18.418 24.413 1.00 88.25 123 PRO A N 1
ATOM 881 C CA . PRO A 1 123 ? -28.239 17.926 23.128 1.00 88.25 123 PRO A CA 1
ATOM 882 C C . PRO A 1 123 ? -28.362 16.399 23.111 1.00 88.25 123 PRO A C 1
ATOM 884 O O . PRO A 1 123 ? -27.659 15.693 23.839 1.00 88.25 123 PRO A O 1
ATOM 887 N N . ASP A 1 124 ? -29.201 15.897 22.204 1.00 87.06 124 ASP A N 1
ATOM 888 C CA . ASP A 1 124 ? -29.295 14.469 21.917 1.00 87.06 124 ASP A CA 1
ATOM 889 C C . ASP A 1 124 ? -27.946 13.940 21.420 1.00 87.06 124 ASP A C 1
ATOM 891 O O . ASP A 1 124 ? -27.390 14.427 20.426 1.00 87.06 124 ASP A O 1
ATOM 895 N N . ALA A 1 125 ? -27.444 12.908 22.096 1.00 93.50 125 ALA A N 1
ATOM 896 C CA . ALA A 1 125 ? -26.186 12.260 21.770 1.00 93.50 125 ALA A CA 1
ATOM 897 C C . ALA A 1 125 ? -26.394 10.766 21.512 1.00 93.50 125 ALA A C 1
ATOM 899 O O . ALA A 1 125 ? -27.145 10.084 22.213 1.00 93.50 125 ALA A O 1
ATOM 900 N N . LYS A 1 126 ? -25.696 10.239 20.507 1.00 97.06 126 LYS A N 1
ATOM 901 C CA . LYS A 1 126 ? -25.660 8.808 20.201 1.00 97.06 126 LYS A CA 1
ATOM 902 C C . LYS A 1 126 ? -24.222 8.327 20.091 1.00 97.06 126 LYS A C 1
ATOM 904 O O . LYS A 1 126 ? -23.345 9.070 19.652 1.00 97.06 126 LYS A O 1
ATOM 909 N N . ILE A 1 127 ? -24.001 7.067 20.445 1.00 98.19 127 ILE A N 1
ATOM 910 C CA . ILE A 1 127 ? -22.749 6.350 20.206 1.00 98.19 127 ILE A CA 1
ATOM 911 C C . ILE A 1 127 ? -23.041 5.280 19.162 1.00 98.19 127 ILE A C 1
ATOM 913 O O . ILE A 1 127 ? -23.825 4.369 19.409 1.00 98.19 127 ILE A O 1
ATOM 917 N N . GLN A 1 128 ? -22.429 5.386 17.989 1.00 98.62 128 GLN A N 1
ATOM 918 C CA . GLN A 1 128 ? -22.492 4.332 16.983 1.00 98.62 128 GLN A CA 1
ATOM 919 C C . GLN A 1 128 ? -21.261 3.452 17.100 1.00 98.62 128 GLN A C 1
ATOM 921 O O . GLN A 1 128 ? -20.150 3.968 17.112 1.00 98.62 128 GLN A O 1
ATOM 926 N N . VAL A 1 129 ? -21.462 2.142 17.161 1.00 98.81 129 VAL A N 1
ATOM 927 C CA . VAL A 1 129 ? -20.427 1.120 17.299 1.00 98.81 129 VAL A CA 1
ATOM 928 C C . VAL A 1 129 ? -20.485 0.192 16.091 1.00 98.81 129 VAL A C 1
ATOM 930 O O . VAL A 1 129 ? -21.569 -0.216 15.680 1.00 98.81 129 VAL A O 1
ATOM 933 N N . ARG A 1 130 ? -19.325 -0.168 15.545 1.00 98.81 130 ARG A N 1
ATOM 934 C CA . ARG A 1 130 ? -19.138 -1.273 14.602 1.00 98.81 130 ARG A CA 1
ATOM 935 C C . ARG A 1 130 ? -18.193 -2.301 15.212 1.00 98.81 130 ARG A C 1
ATOM 937 O O . ARG A 1 130 ? -17.066 -1.965 15.572 1.00 98.81 130 ARG A O 1
ATOM 944 N N . ALA A 1 131 ? -18.653 -3.542 15.314 1.00 98.75 131 ALA A N 1
ATOM 945 C CA . ALA A 1 131 ? -17.872 -4.677 15.784 1.00 98.75 131 ALA A CA 1
ATOM 946 C C . ALA A 1 131 ? -17.506 -5.591 14.608 1.00 98.75 131 ALA A C 1
ATOM 948 O O . ALA A 1 131 ? -18.370 -6.264 14.042 1.00 98.75 131 ALA A O 1
ATOM 949 N N . TYR A 1 132 ? -16.226 -5.597 14.253 1.00 98.62 132 TYR A N 1
ATOM 950 C CA . TYR A 1 132 ? -15.602 -6.482 13.271 1.00 98.62 132 TYR A CA 1
ATOM 951 C C . TYR A 1 132 ? -14.901 -7.634 13.992 1.00 98.62 132 TYR A C 1
ATOM 953 O O . TYR A 1 132 ? -14.533 -7.518 15.162 1.00 98.62 132 TYR A O 1
ATOM 961 N N . ASP A 1 133 ? -14.643 -8.733 13.284 1.00 97.94 133 ASP A N 1
ATOM 962 C CA . ASP A 1 133 ? -13.892 -9.871 13.842 1.00 97.94 133 ASP A CA 1
ATOM 963 C C . ASP A 1 133 ? -12.434 -9.527 14.184 1.00 97.94 133 ASP A C 1
ATOM 965 O O . ASP A 1 133 ? -11.771 -10.257 14.917 1.00 97.94 133 ASP A O 1
ATOM 969 N N . THR A 1 134 ? -11.952 -8.386 13.697 1.00 97.06 134 THR A N 1
ATOM 970 C CA . THR A 1 134 ? -10.601 -7.865 13.909 1.00 97.06 134 THR A CA 1
ATOM 971 C C . THR A 1 134 ? -10.571 -6.599 14.763 1.00 97.06 134 THR A C 1
ATOM 973 O O . THR A 1 134 ? -9.493 -6.062 15.014 1.00 97.06 134 THR A O 1
ATOM 976 N N . GLY A 1 135 ? -11.708 -6.088 15.247 1.00 97.94 135 GLY A N 1
ATOM 977 C CA . GLY A 1 135 ? -11.698 -4.870 16.054 1.00 97.94 135 GLY A CA 1
ATOM 978 C C . GLY A 1 135 ? -13.050 -4.222 16.299 1.00 97.94 135 GLY A C 1
ATOM 979 O O . GLY A 1 135 ? -14.053 -4.535 15.666 1.00 97.94 135 GLY A O 1
ATOM 980 N N . ILE A 1 136 ? -13.052 -3.257 17.211 1.00 98.75 136 ILE A N 1
ATOM 981 C CA . ILE A 1 136 ? -14.196 -2.395 17.498 1.00 98.75 136 ILE A CA 1
ATOM 982 C C . ILE A 1 136 ? -13.878 -0.980 17.032 1.00 98.75 136 ILE A C 1
ATOM 984 O O . ILE A 1 136 ? -12.782 -0.478 17.280 1.00 98.75 136 ILE A O 1
ATOM 988 N N . ALA A 1 137 ? -14.852 -0.314 16.423 1.00 98.75 137 ALA A N 1
ATOM 989 C CA . ALA A 1 137 ? -14.819 1.118 16.176 1.00 98.75 137 ALA A CA 1
ATOM 990 C C . ALA A 1 137 ? -16.086 1.780 16.720 1.00 98.75 137 ALA A C 1
ATOM 992 O O . ALA A 1 137 ? -17.167 1.203 16.633 1.00 98.75 137 ALA A O 1
ATOM 993 N N . TRP A 1 138 ? -15.979 2.994 17.252 1.00 98.81 138 TRP A N 1
ATOM 994 C CA . TRP A 1 138 ? -17.139 3.796 17.634 1.00 98.81 138 TRP A CA 1
ATOM 995 C C . TRP A 1 138 ? -16.973 5.267 17.278 1.00 98.81 138 TRP A C 1
ATOM 997 O O . TRP A 1 138 ? -15.858 5.757 17.131 1.00 98.81 138 TRP A O 1
ATOM 1007 N N . ARG A 1 139 ? -18.090 5.983 17.163 1.00 98.50 139 ARG A N 1
ATOM 1008 C CA . ARG A 1 139 ? -18.125 7.435 16.965 1.00 98.50 139 ARG A CA 1
ATOM 1009 C C . ARG A 1 139 ? -19.323 8.071 17.656 1.00 98.50 139 ARG A C 1
ATOM 1011 O O . ARG A 1 139 ? -20.310 7.394 17.953 1.00 98.50 139 ARG A O 1
ATOM 1018 N N . TYR A 1 140 ? -19.237 9.377 17.872 1.00 98.25 140 TYR A N 1
ATOM 1019 C CA . TYR A 1 140 ? -20.307 10.194 18.432 1.00 98.25 140 TYR A CA 1
ATOM 1020 C C . TYR A 1 140 ? -21.168 10.793 17.324 1.00 98.25 140 TYR A C 1
ATOM 1022 O O . TYR A 1 140 ? -20.643 11.248 16.308 1.00 98.25 140 TYR A O 1
ATOM 1030 N N . LEU A 1 141 ? -22.480 10.839 17.551 1.00 97.69 141 LEU A N 1
ATOM 1031 C CA . LEU A 1 141 ? -23.427 11.590 16.735 1.00 97.69 141 LEU A CA 1
ATOM 1032 C C . LEU A 1 141 ? -24.177 12.566 17.639 1.00 97.69 141 LEU A C 1
ATOM 1034 O O . LEU A 1 141 ? -24.870 12.129 18.559 1.00 97.69 141 LEU A O 1
ATOM 1038 N N . ILE A 1 142 ? -24.032 13.868 17.394 1.00 95.06 142 ILE A N 1
ATOM 1039 C CA . ILE A 1 142 ? -24.646 14.927 18.207 1.00 95.06 142 ILE A CA 1
ATOM 1040 C C . ILE A 1 142 ? -25.424 15.858 17.287 1.00 95.06 142 ILE A C 1
ATOM 1042 O O . ILE A 1 142 ? -24.873 16.395 16.331 1.00 95.06 142 ILE A O 1
ATOM 1046 N N . SER A 1 143 ? -26.708 16.057 17.571 1.00 91.75 143 SER A N 1
ATOM 1047 C CA . SER A 1 143 ? -27.534 17.004 16.812 1.00 91.75 143 SER A CA 1
ATOM 1048 C C . SER A 1 143 ? -27.531 18.377 17.477 1.00 91.75 143 SER A C 1
ATOM 1050 O O . SER A 1 143 ? -27.611 18.476 18.698 1.00 91.75 143 SER A O 1
ATOM 1052 N N . GLY A 1 144 ? -27.476 19.444 16.683 1.00 90.75 144 GLY A N 1
ATOM 1053 C CA . GLY A 1 144 ? -27.594 20.817 17.169 1.00 90.75 144 GLY A CA 1
ATOM 1054 C C . GLY A 1 144 ? -26.539 21.734 16.570 1.00 90.75 144 GLY A C 1
ATOM 1055 O O . GLY A 1 144 ? -26.242 21.688 15.382 1.00 90.75 144 GLY A O 1
ATOM 1056 N N . SER A 1 145 ? -26.001 22.644 17.367 1.00 91.06 145 SER A N 1
ATOM 1057 C CA . SER A 1 145 ? -24.892 23.509 16.960 1.00 91.06 145 SER A CA 1
ATOM 1058 C C . SER A 1 145 ? -24.052 23.820 18.182 1.00 91.06 145 SER A C 1
ATOM 1060 O O . SER A 1 145 ? -24.594 23.986 19.276 1.00 91.06 145 SER A O 1
ATOM 1062 N N . GLY A 1 146 ? -22.740 23.882 18.011 1.00 93.00 146 GLY A N 1
ATOM 1063 C CA . GLY A 1 146 ? -21.837 24.109 19.126 1.00 93.00 146 GLY A CA 1
ATOM 1064 C C . GLY A 1 146 ? -20.384 23.894 18.748 1.00 93.00 146 GLY A C 1
ATOM 1065 O O . GLY A 1 146 ? -20.031 23.818 17.571 1.00 93.00 146 GLY A O 1
ATOM 1066 N N . THR A 1 147 ? -19.558 23.788 19.782 1.00 95.50 147 THR A N 1
ATOM 1067 C CA . THR A 1 147 ? -18.122 23.572 19.649 1.00 95.50 147 THR A CA 1
ATOM 1068 C C . THR A 1 147 ? -17.707 22.415 20.540 1.00 95.50 147 THR A C 1
ATOM 1070 O O . THR A 1 147 ? -17.889 22.486 21.753 1.00 95.50 147 THR A O 1
ATOM 1073 N N . VAL A 1 148 ? -17.111 21.376 19.963 1.00 97.25 148 VAL A N 1
ATOM 1074 C CA . VAL A 1 148 ? -16.387 20.346 20.710 1.00 97.25 148 VAL A CA 1
ATOM 1075 C C . VAL A 1 148 ? -15.062 20.954 21.157 1.00 97.25 148 VAL A C 1
ATOM 1077 O O . VAL A 1 148 ? -14.172 21.197 20.348 1.00 97.25 148 VAL A O 1
ATOM 1080 N N . ALA A 1 149 ? -14.934 21.255 22.445 1.00 97.12 149 ALA A N 1
ATOM 1081 C CA . ALA A 1 149 ? -13.727 21.822 23.037 1.00 97.12 149 ALA A CA 1
ATOM 1082 C C . ALA A 1 149 ? -12.646 20.757 23.269 1.00 97.12 149 ALA A C 1
ATOM 1084 O O . ALA A 1 149 ? -11.458 21.033 23.120 1.00 97.12 149 ALA A O 1
ATOM 1085 N N . SER A 1 150 ? -13.046 19.545 23.664 1.00 97.12 150 SER A N 1
ATOM 1086 C CA . SER A 1 150 ? -12.140 18.406 23.839 1.00 97.12 150 SER A CA 1
ATOM 1087 C C . SER A 1 150 ? -12.895 17.077 23.878 1.00 97.12 150 SER A C 1
ATOM 1089 O O . SER A 1 150 ? -14.106 17.038 24.088 1.00 97.12 150 SER A O 1
ATOM 1091 N N . GLU A 1 151 ? -12.161 15.978 23.739 1.00 97.75 151 GLU A N 1
ATOM 1092 C CA . GLU A 1 151 ? -12.677 14.618 23.880 1.00 97.75 151 GLU A CA 1
ATOM 1093 C C . GLU A 1 151 ? -12.163 13.970 25.174 1.00 97.75 151 GLU A C 1
ATOM 1095 O O . GLU A 1 151 ? -11.031 14.211 25.594 1.00 97.75 151 GLU A O 1
ATOM 1100 N N . LYS A 1 152 ? -13.008 13.161 25.822 1.00 97.62 152 LYS A N 1
ATOM 1101 C CA . LYS A 1 152 ? -12.737 12.468 27.095 1.00 97.62 152 LYS A CA 1
ATOM 1102 C C . LYS A 1 152 ? -12.673 10.945 26.945 1.00 97.62 152 LYS A C 1
ATOM 1104 O O . LYS A 1 152 ? -12.757 10.230 27.945 1.00 97.62 152 LYS A O 1
ATOM 1109 N N . SER A 1 153 ? -12.536 10.443 25.720 1.00 98.31 153 SER A N 1
ATOM 1110 C CA . SER A 1 153 ? -12.364 9.015 25.452 1.00 98.31 153 SER A CA 1
ATOM 1111 C C . SER A 1 153 ? -11.063 8.501 26.056 1.00 98.31 153 SER A C 1
ATOM 1113 O O . SER A 1 153 ? -9.998 9.084 25.826 1.00 98.31 153 SER A O 1
ATOM 1115 N N . THR A 1 154 ? -11.127 7.402 26.804 1.00 98.56 154 THR A N 1
ATOM 1116 C CA . THR A 1 154 ? -9.934 6.764 27.377 1.00 98.56 154 THR A CA 1
ATOM 1117 C C . THR A 1 154 ? -9.899 5.275 27.095 1.00 98.56 154 THR A C 1
ATOM 1119 O O . THR A 1 154 ? -10.927 4.637 26.929 1.00 98.56 154 THR A O 1
ATOM 1122 N N . PHE A 1 155 ? -8.698 4.707 27.070 1.00 98.62 155 PHE A N 1
ATOM 1123 C CA . PHE A 1 155 ? -8.426 3.323 26.707 1.00 98.62 155 PHE A CA 1
ATOM 1124 C C . PHE A 1 155 ? -7.523 2.696 27.781 1.00 98.62 155 PHE A C 1
ATOM 1126 O O . PHE A 1 155 ? -6.302 2.615 27.595 1.00 98.62 155 PHE A O 1
ATOM 1133 N N . PRO A 1 156 ? -8.073 2.320 28.952 1.00 98.50 156 PRO A N 1
ATOM 1134 C CA . PRO A 1 156 ? -7.304 1.657 29.995 1.00 98.50 156 PRO A CA 1
ATOM 1135 C C . PRO A 1 156 ? -6.966 0.232 29.567 1.00 98.50 156 PRO A C 1
ATOM 1137 O O . PRO A 1 156 ? -7.850 -0.564 29.253 1.00 98.50 156 PRO A O 1
ATOM 1140 N N . MET A 1 157 ? -5.679 -0.088 29.573 1.00 98.31 157 MET A N 1
ATOM 1141 C CA . MET A 1 157 ? -5.126 -1.382 29.181 1.00 98.31 157 MET A CA 1
ATOM 1142 C C . MET A 1 157 ? -4.467 -2.072 30.389 1.00 98.31 157 MET A C 1
ATOM 1144 O O . MET A 1 157 ? -4.232 -1.428 31.422 1.00 98.31 157 MET A O 1
ATOM 1148 N N . PRO A 1 158 ? -4.139 -3.377 30.294 1.00 97.25 158 PRO A N 1
ATOM 1149 C CA . PRO A 1 158 ? -3.342 -4.066 31.306 1.00 97.25 158 PRO A CA 1
ATOM 1150 C C . PRO A 1 158 ? -2.047 -3.311 31.645 1.00 97.25 158 PRO A C 1
ATOM 1152 O O . PRO A 1 158 ? -1.382 -2.757 30.769 1.00 97.25 158 PRO A O 1
ATOM 1155 N N . SER A 1 159 ? -1.646 -3.308 32.916 1.00 95.19 159 SER A N 1
ATOM 1156 C CA . SER A 1 159 ? -0.473 -2.553 33.388 1.00 95.19 159 SER A CA 1
ATOM 1157 C C . SER A 1 159 ? 0.863 -3.028 32.804 1.00 95.19 159 SER A C 1
ATOM 1159 O O . SER A 1 159 ? 1.824 -2.263 32.783 1.00 95.19 159 SER A O 1
ATOM 1161 N N . SER A 1 160 ? 0.918 -4.262 32.299 1.00 95.75 160 SER A N 1
ATOM 1162 C CA . SER A 1 160 ? 2.070 -4.855 31.611 1.00 95.75 160 SER A CA 1
ATOM 1163 C C . SER A 1 160 ? 2.203 -4.446 30.140 1.00 95.75 160 SER A C 1
ATOM 1165 O O . SER A 1 160 ? 3.099 -4.942 29.461 1.00 95.75 160 SER A O 1
ATOM 1167 N N . THR A 1 161 ? 1.314 -3.589 29.627 1.00 98.44 161 THR A N 1
ATOM 1168 C CA . THR A 1 161 ? 1.275 -3.230 28.204 1.00 98.44 161 THR A CA 1
ATOM 1169 C C . THR A 1 161 ? 2.581 -2.583 27.746 1.00 98.44 161 THR A C 1
ATOM 1171 O O . THR A 1 161 ? 3.057 -1.614 28.344 1.00 98.44 161 THR A O 1
ATOM 1174 N N . VAL A 1 162 ? 3.124 -3.086 26.638 1.00 98.56 162 VAL A N 1
ATOM 1175 C CA . VAL A 1 162 ? 4.252 -2.494 25.906 1.00 98.56 162 VAL A CA 1
ATOM 1176 C C . VAL A 1 162 ? 3.712 -1.835 24.644 1.00 98.56 162 VAL A C 1
ATOM 1178 O O . VAL A 1 162 ? 2.860 -2.407 23.975 1.00 98.56 162 VAL A O 1
ATOM 1181 N N . VAL A 1 163 ? 4.192 -0.642 24.307 1.00 98.62 163 VAL A N 1
ATOM 1182 C CA . VAL A 1 163 ? 3.739 0.129 23.145 1.00 98.62 163 VAL A CA 1
ATOM 1183 C C . VAL A 1 163 ? 4.893 0.522 22.229 1.00 98.62 163 VAL A C 1
ATOM 1185 O O . VAL A 1 163 ? 6.022 0.708 22.687 1.00 98.62 163 VAL A O 1
ATOM 1188 N N . TRP A 1 164 ? 4.583 0.687 20.943 1.00 98.44 164 TRP A N 1
ATOM 1189 C CA . TRP A 1 164 ? 5.450 1.308 19.942 1.00 98.44 164 TRP A CA 1
ATOM 1190 C C . TRP A 1 164 ? 4.861 2.662 19.570 1.00 98.44 164 TRP A C 1
ATOM 1192 O O . TRP A 1 164 ? 3.763 2.731 19.016 1.00 98.44 164 TRP A O 1
ATOM 1202 N N . THR A 1 165 ? 5.567 3.740 19.909 1.00 96.88 165 THR A N 1
ATOM 1203 C CA . THR A 1 165 ? 5.045 5.104 19.757 1.00 96.88 165 THR A CA 1
ATOM 1204 C C . THR A 1 165 ? 6.086 6.081 19.220 1.00 96.88 165 THR A C 1
ATOM 1206 O O . THR A 1 165 ? 7.287 5.910 19.413 1.00 96.88 165 THR A O 1
ATOM 1209 N N . SER A 1 166 ? 5.594 7.126 18.556 1.00 96.19 166 SER A N 1
ATOM 1210 C CA . SER A 1 166 ? 6.317 8.338 18.150 1.00 96.19 166 SER A CA 1
ATOM 1211 C C . SER A 1 166 ? 5.493 9.552 18.598 1.00 96.19 166 SER A C 1
ATOM 1213 O O . SER A 1 166 ? 4.310 9.399 18.902 1.00 96.19 166 SER A O 1
ATOM 1215 N N . THR A 1 167 ? 6.081 10.747 18.643 1.00 95.25 167 THR A N 1
ATOM 1216 C CA . THR A 1 167 ? 5.358 12.007 18.900 1.00 95.25 167 THR A CA 1
ATOM 1217 C C . THR A 1 167 ? 5.037 12.816 17.633 1.00 95.25 167 THR A C 1
ATOM 1219 O O . THR A 1 167 ? 4.216 13.740 17.672 1.00 95.25 167 THR A O 1
ATOM 1222 N N . SER A 1 168 ? 5.629 12.451 16.494 1.00 93.06 168 SER A N 1
ATOM 1223 C CA . SER A 1 168 ? 5.421 13.080 15.181 1.00 93.06 168 SER A CA 1
ATOM 1224 C C . SER A 1 168 ? 5.255 12.045 14.066 1.00 93.06 168 SER A C 1
ATOM 1226 O O . SER A 1 168 ? 5.633 10.875 14.234 1.00 93.06 168 SER A O 1
ATOM 1228 N N . ALA A 1 169 ? 4.726 12.482 12.917 1.00 91.81 169 ALA A N 1
ATOM 1229 C CA . ALA A 1 169 ? 4.387 11.581 11.821 1.00 91.81 169 ALA A CA 1
ATOM 1230 C C . ALA A 1 169 ? 5.619 10.851 11.266 1.00 91.81 169 ALA A C 1
ATOM 1232 O O . ALA A 1 169 ? 5.579 9.628 11.112 1.00 91.81 169 ALA A O 1
ATOM 1233 N N . GLN A 1 170 ? 6.727 11.573 11.094 1.00 92.25 170 GLN A N 1
ATOM 1234 C CA . GLN A 1 170 ? 8.012 11.037 10.634 1.00 92.25 170 GLN A CA 1
ATOM 1235 C C . GLN A 1 170 ? 9.017 10.755 11.774 1.00 92.25 170 GLN A C 1
ATOM 1237 O O . GLN A 1 170 ? 10.203 10.530 11.546 1.00 92.25 170 GLN A O 1
ATOM 1242 N N . GLY A 1 171 ? 8.580 10.793 13.036 1.00 93.56 171 GLY A N 1
ATOM 1243 C CA . GLY A 1 171 ? 9.467 10.582 14.182 1.00 93.56 171 GLY A CA 1
ATOM 1244 C C . GLY A 1 171 ? 9.906 9.125 14.360 1.00 93.56 171 GLY A C 1
ATOM 1245 O O . GLY A 1 171 ? 9.217 8.183 13.964 1.00 93.56 171 GLY A O 1
ATOM 1246 N N . THR A 1 172 ? 11.049 8.921 15.022 1.00 94.81 172 THR A N 1
ATOM 1247 C CA . THR A 1 172 ? 11.518 7.580 15.404 1.00 94.81 172 THR A CA 1
ATOM 1248 C C . THR A 1 172 ? 10.530 6.898 16.347 1.00 94.81 172 THR A C 1
ATOM 1250 O O . THR A 1 172 ? 10.174 7.433 17.398 1.00 94.81 172 THR A O 1
ATOM 1253 N N . ILE A 1 173 ? 10.152 5.667 16.011 1.00 97.19 173 ILE A N 1
ATOM 1254 C CA . ILE A 1 173 ? 9.254 4.853 16.827 1.00 97.19 173 ILE A CA 1
ATOM 1255 C C . ILE A 1 173 ? 10.045 4.119 17.917 1.00 97.19 173 ILE A C 1
ATOM 1257 O O . ILE A 1 173 ? 11.012 3.397 17.644 1.00 97.19 173 ILE A O 1
ATOM 1261 N N . SER A 1 174 ? 9.604 4.281 19.163 1.00 96.38 174 SER A N 1
ATOM 1262 C CA . SER A 1 174 ? 10.219 3.697 20.356 1.00 96.38 174 SER A CA 1
ATOM 1263 C C . SER A 1 174 ? 9.337 2.612 20.965 1.00 96.38 174 SER A C 1
ATOM 1265 O O . SER A 1 174 ? 8.153 2.842 21.209 1.00 96.38 174 SER A O 1
ATOM 1267 N N . LYS A 1 175 ? 9.934 1.451 21.259 1.00 97.75 175 LYS A N 1
ATOM 1268 C CA . LYS A 1 175 ? 9.322 0.380 22.054 1.00 97.75 175 LYS A CA 1
ATOM 1269 C C . LYS A 1 175 ? 9.539 0.654 23.538 1.00 97.75 175 LYS A C 1
ATOM 1271 O O . LYS A 1 175 ? 10.683 0.765 23.974 1.00 97.75 175 LYS A O 1
ATOM 1276 N N . GLN A 1 176 ? 8.469 0.720 24.318 1.00 97.44 176 GLN A N 1
ATOM 1277 C CA . GLN A 1 176 ? 8.546 1.025 25.749 1.00 97.44 176 GLN A CA 1
ATOM 1278 C C . GLN A 1 176 ? 7.325 0.511 26.511 1.00 97.44 176 GLN A C 1
ATOM 1280 O O . GLN A 1 176 ? 6.268 0.298 25.925 1.00 97.44 176 GLN A O 1
ATOM 1285 N N . SER A 1 177 ? 7.439 0.340 27.829 1.00 97.88 177 SER A N 1
ATOM 1286 C CA . SER A 1 177 ? 6.259 0.115 28.671 1.00 97.88 177 SER A CA 1
ATOM 1287 C C . SER A 1 177 ? 5.313 1.310 28.572 1.00 97.88 177 SER A C 1
ATOM 1289 O O . SER A 1 177 ? 5.756 2.461 28.580 1.00 97.88 177 SER A O 1
ATOM 1291 N N . LEU A 1 178 ? 4.004 1.060 28.545 1.00 97.75 178 LEU A N 1
ATOM 1292 C CA . LEU A 1 178 ? 3.015 2.134 28.500 1.00 97.75 178 LEU A CA 1
ATOM 1293 C C . LEU A 1 178 ? 3.207 3.111 29.665 1.00 97.75 178 LEU A C 1
ATOM 1295 O O . LEU A 1 178 ? 3.162 4.312 29.452 1.00 97.75 178 LEU A O 1
ATOM 1299 N N . SER A 1 179 ? 3.542 2.625 30.861 1.00 97.06 179 SER A N 1
ATOM 1300 C CA . SER A 1 179 ? 3.752 3.443 32.065 1.00 97.06 179 SER A CA 1
ATOM 1301 C C . SER A 1 179 ? 4.826 4.528 31.958 1.00 97.06 179 SER A C 1
ATOM 1303 O O . SER A 1 179 ? 4.794 5.472 32.749 1.00 97.06 179 SER A O 1
ATOM 1305 N N . VAL A 1 180 ? 5.744 4.432 30.993 1.00 96.25 180 VAL A N 1
ATOM 1306 C CA . VAL A 1 180 ? 6.799 5.433 30.764 1.00 96.25 180 VAL A CA 1
ATOM 1307 C C . VAL A 1 180 ? 6.591 6.253 29.491 1.00 96.25 180 VAL A C 1
ATOM 1309 O O . VAL A 1 180 ? 7.228 7.295 29.341 1.00 96.25 180 VAL A O 1
ATOM 1312 N N . ALA A 1 181 ? 5.662 5.858 28.612 1.00 95.06 181 ALA A N 1
ATOM 1313 C CA . ALA A 1 181 ? 5.335 6.626 27.414 1.00 95.06 181 ALA A CA 1
ATOM 1314 C C . ALA A 1 181 ? 4.888 8.049 27.794 1.00 95.06 181 ALA A C 1
ATOM 1316 O O . ALA A 1 181 ? 4.150 8.251 28.762 1.00 95.06 181 ALA A O 1
ATOM 1317 N N . SER A 1 182 ? 5.353 9.060 27.067 1.00 93.31 182 SER A N 1
ATOM 1318 C CA . SER A 1 182 ? 5.095 10.465 27.398 1.00 93.31 182 SER A CA 1
ATOM 1319 C C . SER A 1 182 ? 5.008 11.333 26.145 1.00 93.31 182 SER A C 1
ATOM 1321 O O . SER A 1 182 ? 5.388 10.907 25.057 1.00 93.31 182 SER A O 1
ATOM 1323 N N . GLY A 1 183 ? 4.481 12.548 26.304 1.00 94.00 183 GLY A N 1
ATOM 1324 C CA . GLY A 1 183 ? 4.223 13.467 25.197 1.00 94.00 183 GLY A CA 1
ATOM 1325 C C . GLY A 1 183 ? 2.895 13.204 24.481 1.00 94.00 183 GLY A C 1
ATOM 1326 O O . GLY A 1 183 ? 2.042 12.456 24.963 1.00 94.00 183 GLY A O 1
ATOM 1327 N N . SER A 1 184 ? 2.721 13.870 23.338 1.00 95.44 184 SER A N 1
ATOM 1328 C CA . SER A 1 184 ? 1.584 13.676 22.435 1.00 95.44 184 SER A CA 1
ATOM 1329 C C . SER A 1 184 ? 1.921 12.546 21.468 1.00 95.44 184 SER A C 1
ATOM 1331 O O . SER A 1 184 ? 2.707 12.737 20.546 1.00 95.44 184 SER A O 1
ATOM 1333 N N . LEU A 1 185 ? 1.393 11.358 21.738 1.00 97.25 185 LEU A N 1
ATOM 1334 C CA . LEU A 1 185 ? 1.695 10.124 21.026 1.00 97.25 185 LEU A CA 1
ATOM 1335 C C . LEU A 1 185 ? 0.878 10.053 19.736 1.00 97.25 185 LEU A C 1
ATOM 1337 O O . LEU A 1 185 ? -0.346 10.195 19.747 1.00 97.25 185 LEU A O 1
ATOM 1341 N N . ASP A 1 186 ? 1.563 9.825 18.626 1.00 95.56 186 ASP A N 1
ATOM 1342 C CA . ASP A 1 186 ? 0.951 9.742 17.312 1.00 95.56 186 ASP A CA 1
ATOM 1343 C C . ASP A 1 186 ? 0.286 8.379 17.070 1.00 95.56 186 ASP A C 1
ATOM 1345 O O . ASP A 1 186 ? 0.598 7.377 17.718 1.00 95.56 186 ASP A O 1
ATOM 1349 N N . ARG A 1 187 ? -0.639 8.351 16.115 1.00 94.81 187 ARG A N 1
ATOM 1350 C CA . ARG A 1 187 ? -1.500 7.211 15.783 1.00 94.81 187 ARG A CA 1
ATOM 1351 C C . ARG A 1 187 ? -1.141 6.599 14.424 1.00 94.81 187 ARG A C 1
ATOM 1353 O O . ARG A 1 187 ? -0.759 7.350 13.530 1.00 94.81 187 ARG A O 1
ATOM 1360 N N . PRO A 1 188 ? -1.324 5.290 14.202 1.00 97.12 188 PRO A N 1
ATOM 1361 C CA . PRO A 1 188 ? -1.810 4.294 15.157 1.00 97.12 188 PRO A CA 1
ATOM 1362 C C . PRO A 1 188 ? -0.778 3.956 16.241 1.00 97.12 188 PRO A C 1
ATOM 1364 O O . PRO A 1 188 ? 0.420 3.913 15.966 1.00 97.12 188 PRO A O 1
ATOM 1367 N N . VAL A 1 189 ? -1.247 3.696 17.464 1.00 98.31 189 VAL A N 1
ATOM 1368 C CA . VAL A 1 189 ? -0.418 3.145 18.547 1.00 98.31 189 VAL A CA 1
ATOM 1369 C C . VAL A 1 189 ? -0.544 1.628 18.531 1.00 98.31 189 VAL A C 1
ATOM 1371 O O . VAL A 1 189 ? -1.637 1.107 18.744 1.00 98.31 189 VAL A O 1
ATOM 1374 N N . LEU A 1 190 ? 0.572 0.927 18.328 1.00 98.56 190 LEU A N 1
ATOM 1375 C CA . LEU A 1 190 ? 0.648 -0.525 18.499 1.00 98.56 190 LEU A CA 1
ATOM 1376 C C . LEU A 1 190 ? 0.915 -0.854 19.971 1.00 98.56 190 LEU A C 1
ATOM 1378 O O . LEU A 1 190 ? 1.853 -0.322 20.567 1.00 98.56 190 LEU A O 1
ATOM 1382 N N . ALA A 1 191 ? 0.129 -1.768 20.530 1.00 98.62 191 ALA A N 1
ATOM 1383 C CA . ALA A 1 191 ? 0.219 -2.242 21.901 1.00 98.62 191 ALA A CA 1
ATOM 1384 C C . ALA A 1 191 ? 0.323 -3.772 21.943 1.00 98.62 191 ALA A C 1
ATOM 1386 O O . ALA A 1 191 ? -0.494 -4.485 21.367 1.00 98.62 191 ALA A O 1
ATOM 1387 N N . GLN A 1 192 ? 1.311 -4.283 22.668 1.00 98.62 192 GLN A N 1
ATOM 1388 C CA . GLN A 1 192 ? 1.401 -5.678 23.072 1.00 98.62 192 GLN A CA 1
ATOM 1389 C C . GLN A 1 192 ? 0.811 -5.814 24.475 1.00 98.62 192 GLN A C 1
ATOM 1391 O O . GLN A 1 192 ? 1.359 -5.282 25.444 1.00 98.62 192 GLN A O 1
ATOM 1396 N N . LEU A 1 193 ? -0.306 -6.531 24.575 1.00 98.25 193 LEU A N 1
ATOM 1397 C CA . LEU A 1 193 ? -1.044 -6.739 25.823 1.00 98.25 193 LEU A CA 1
ATOM 1398 C C . LEU A 1 193 ? -0.625 -8.048 26.505 1.00 98.25 193 LEU A C 1
ATOM 1400 O O . LEU A 1 193 ? -0.634 -8.150 27.730 1.00 98.25 193 LEU A O 1
ATOM 1404 N N . ALA A 1 194 ? -0.229 -9.035 25.698 1.00 96.88 194 ALA A N 1
ATOM 1405 C CA . ALA A 1 194 ? 0.374 -10.300 26.104 1.00 96.88 194 ALA A CA 1
ATOM 1406 C C . ALA A 1 194 ? 1.250 -10.862 24.966 1.00 96.88 194 ALA A C 1
ATOM 1408 O O . ALA A 1 194 ? 1.385 -10.238 23.915 1.00 96.88 194 ALA A O 1
ATOM 1409 N N . SER A 1 195 ? 1.837 -12.050 25.144 1.00 94.75 195 SER A N 1
ATOM 1410 C CA . SER A 1 195 ? 2.672 -12.699 24.116 1.00 94.75 195 SER A CA 1
ATOM 1411 C C . SER A 1 195 ? 1.939 -12.980 22.799 1.00 94.75 195 SER A C 1
ATOM 1413 O O . SER A 1 195 ? 2.566 -12.986 21.750 1.00 94.75 195 SER A O 1
ATOM 1415 N N . ASP A 1 196 ? 0.630 -13.202 22.867 1.00 96.00 196 ASP A N 1
ATOM 1416 C CA . ASP A 1 196 ? -0.257 -13.641 21.783 1.00 96.00 196 ASP A CA 1
ATOM 1417 C C . ASP A 1 196 ? -1.511 -12.749 21.663 1.00 96.00 196 ASP A C 1
ATOM 1419 O O . ASP A 1 196 ? -2.558 -13.184 21.188 1.00 96.00 196 ASP A O 1
ATOM 1423 N N . LEU A 1 197 ? -1.437 -11.512 22.166 1.00 98.19 197 LEU A N 1
ATOM 1424 C CA . LEU A 1 197 ? -2.529 -10.544 22.090 1.00 98.19 197 LEU A CA 1
ATOM 1425 C C . LEU A 1 197 ? -1.969 -9.139 21.891 1.00 98.19 197 LEU A C 1
ATOM 1427 O O . LEU A 1 197 ? -1.314 -8.575 22.774 1.00 98.19 197 LEU A O 1
ATOM 1431 N N . TYR A 1 198 ? -2.281 -8.577 20.732 1.00 98.62 198 TYR A N 1
ATOM 1432 C CA . TYR A 1 198 ? -1.871 -7.254 20.296 1.00 98.62 198 TYR A CA 1
ATOM 1433 C C . TYR A 1 198 ? -3.096 -6.409 19.966 1.00 98.62 198 TYR A C 1
ATOM 1435 O O . TYR A 1 198 ? -4.142 -6.927 19.566 1.00 98.62 198 TYR A O 1
ATOM 1443 N N . ALA A 1 199 ? -2.947 -5.097 20.111 1.00 98.56 199 ALA A N 1
ATOM 1444 C CA . ALA A 1 199 ? -3.941 -4.124 19.706 1.00 98.56 199 ALA A CA 1
ATOM 1445 C C . ALA A 1 199 ? -3.313 -2.959 18.935 1.00 98.56 199 ALA A C 1
ATOM 1447 O O . ALA A 1 199 ? -2.170 -2.585 19.185 1.00 98.56 199 ALA A O 1
ATOM 1448 N N . SER A 1 200 ? -4.077 -2.370 18.021 1.00 98.50 200 SER A N 1
ATOM 1449 C CA . SER A 1 200 ? -3.771 -1.089 17.386 1.00 98.50 200 SER A CA 1
ATOM 1450 C C . SER A 1 200 ? -4.896 -0.105 17.685 1.00 98.50 200 SER A C 1
ATOM 1452 O O . SER A 1 200 ? -6.072 -0.447 17.544 1.00 98.50 200 SER A O 1
ATOM 1454 N N . LEU A 1 201 ? -4.541 1.098 18.136 1.00 98.56 201 LEU A N 1
ATOM 1455 C CA . LEU A 1 201 ? -5.489 2.135 18.533 1.00 98.56 201 LEU A CA 1
ATOM 1456 C C . LEU A 1 201 ? -5.277 3.404 17.711 1.00 98.56 201 LEU A C 1
ATOM 1458 O O . LEU A 1 201 ? -4.141 3.832 17.485 1.00 98.56 201 LEU A O 1
ATOM 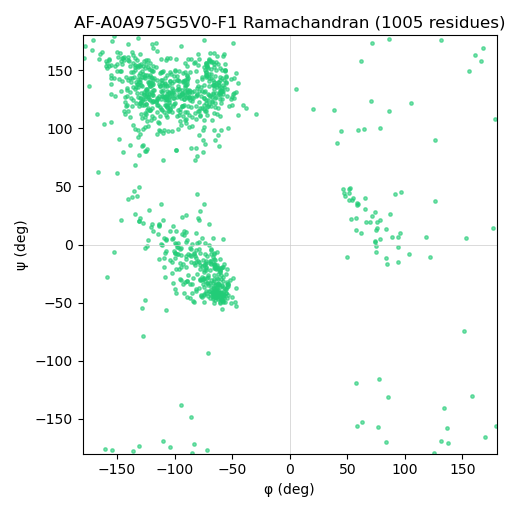1462 N N . GLY A 1 202 ? -6.368 4.046 17.307 1.00 98.00 202 GLY A N 1
ATOM 1463 C CA . GLY A 1 202 ? -6.308 5.264 16.510 1.00 98.00 202 GLY A CA 1
ATOM 1464 C C . GLY A 1 202 ? -7.682 5.812 16.155 1.00 98.00 202 GLY A C 1
ATOM 1465 O O . GLY A 1 202 ? -8.670 5.547 16.841 1.00 98.00 202 GLY A O 1
ATOM 1466 N N . GLU A 1 203 ? -7.724 6.582 15.070 1.00 97.62 203 GLU A N 1
ATOM 1467 C CA . GLU A 1 203 ? -8.965 7.083 14.484 1.00 97.62 203 GLU A CA 1
ATOM 1468 C C . GLU A 1 203 ? -9.061 6.772 12.990 1.00 97.62 203 GLU A C 1
ATOM 1470 O O . GLU A 1 203 ? -8.032 6.649 12.323 1.00 97.62 203 GLU A O 1
ATOM 1475 N N . ALA A 1 204 ? -10.287 6.681 12.475 1.00 98.19 204 ALA A N 1
ATOM 1476 C CA . ALA A 1 204 ? -10.600 6.484 11.059 1.00 98.19 204 ALA A CA 1
ATOM 1477 C C . ALA A 1 204 ? -11.687 7.472 10.599 1.00 98.19 204 ALA A C 1
ATOM 1479 O O . ALA A 1 204 ? -12.504 7.915 11.406 1.00 98.19 204 ALA A O 1
ATOM 1480 N N . GLY A 1 205 ? -11.712 7.818 9.311 1.00 96.75 205 GLY A N 1
ATOM 1481 C CA . GLY A 1 205 ? -12.694 8.745 8.744 1.00 96.75 205 GLY A CA 1
ATOM 1482 C C . GLY A 1 205 ? -12.584 10.173 9.278 1.00 96.75 205 GLY A C 1
ATOM 1483 O O . GLY A 1 205 ? -13.605 10.796 9.554 1.00 96.75 205 GLY A O 1
ATOM 1484 N N . LEU A 1 206 ? -11.362 10.687 9.464 1.00 96.62 206 LEU A N 1
ATOM 1485 C CA . LEU A 1 206 ? -11.150 12.082 9.858 1.00 96.62 206 LEU A CA 1
ATOM 1486 C C . LEU A 1 206 ? -11.384 12.980 8.644 1.00 96.62 206 LEU A C 1
ATOM 1488 O O . LEU A 1 206 ? -10.486 13.131 7.824 1.00 96.62 206 LEU A O 1
ATOM 1492 N N . VAL A 1 207 ? -12.574 13.564 8.556 1.00 93.62 207 VAL A N 1
ATOM 1493 C CA . VAL A 1 207 ? -12.974 14.570 7.565 1.00 93.62 207 VAL A CA 1
ATOM 1494 C C . VAL A 1 207 ? -13.696 15.675 8.326 1.00 93.62 207 VAL A C 1
ATOM 1496 O O . VAL A 1 207 ? -14.536 15.367 9.165 1.00 93.62 207 VAL A O 1
ATOM 1499 N N . ASP A 1 208 ? -13.365 16.938 8.051 1.00 94.88 208 ASP A N 1
ATOM 1500 C CA . ASP A 1 208 ? -13.976 18.100 8.721 1.00 94.88 208 ASP A CA 1
ATOM 1501 C C . ASP A 1 208 ? -13.904 18.048 10.264 1.00 94.88 208 ASP A C 1
ATOM 1503 O O . ASP A 1 208 ? -14.828 18.440 10.976 1.00 94.88 208 ASP A O 1
ATOM 1507 N N . GLY A 1 209 ? -12.778 17.554 10.790 1.00 95.75 209 GLY A N 1
ATOM 1508 C CA . GLY A 1 209 ? -12.543 17.361 12.223 1.00 95.75 209 GLY A CA 1
ATOM 1509 C C . GLY A 1 209 ? -11.093 17.621 12.631 1.00 95.75 209 GLY A C 1
ATOM 1510 O O . GLY A 1 209 ? -10.172 17.615 11.810 1.00 95.75 209 GLY A O 1
ATOM 1511 N N . ALA A 1 210 ? -10.870 17.856 13.915 1.00 97.25 210 ALA A N 1
ATOM 1512 C CA . ALA A 1 210 ? -9.558 18.010 14.508 1.00 97.25 210 ALA A CA 1
ATOM 1513 C C . ALA A 1 210 ? -8.883 16.645 14.688 1.00 97.25 210 ALA A C 1
ATOM 1515 O O . ALA A 1 210 ? -9.459 15.681 15.190 1.00 97.25 210 ALA A O 1
ATOM 1516 N N . ARG A 1 211 ? -7.602 16.571 14.323 1.00 96.94 211 ARG A N 1
ATOM 1517 C CA . ARG A 1 211 ? -6.790 15.363 14.480 1.00 96.94 211 ARG A CA 1
ATOM 1518 C C . ARG A 1 211 ? -6.706 14.954 15.947 1.00 96.94 211 ARG A C 1
ATOM 1520 O O . ARG A 1 211 ? -6.301 15.758 16.794 1.00 96.94 211 ARG A O 1
ATOM 1527 N N . MET A 1 212 ? -6.948 13.675 16.205 1.00 97.38 212 MET A N 1
ATOM 1528 C CA . MET A 1 212 ? -6.682 13.030 17.481 1.00 97.38 212 MET A CA 1
ATOM 1529 C C . MET A 1 212 ? -5.237 12.517 17.550 1.00 97.38 212 MET A C 1
ATOM 1531 O O . MET A 1 212 ? -4.767 11.804 16.661 1.00 97.38 212 MET A O 1
ATOM 1535 N N . LYS A 1 213 ? -4.559 12.827 18.656 1.00 97.50 213 LYS A N 1
ATOM 1536 C CA . LYS A 1 213 ? -3.380 12.114 19.172 1.00 97.50 213 LYS A CA 1
ATOM 1537 C C . LYS A 1 213 ? -3.721 11.491 20.531 1.00 97.50 213 LYS A C 1
ATOM 1539 O O . LYS A 1 213 ? -4.792 11.743 21.083 1.00 97.50 213 LYS A O 1
ATOM 1544 N N . PHE A 1 214 ? -2.820 10.690 21.089 1.00 98.38 214 PHE A N 1
ATOM 1545 C CA . PHE A 1 214 ? -2.974 10.148 22.437 1.00 98.38 214 PHE A CA 1
ATOM 1546 C C . PHE A 1 214 ? -2.093 10.879 23.446 1.00 98.38 214 PHE A C 1
ATOM 1548 O O . PHE A 1 214 ? -0.967 11.273 23.161 1.00 98.38 214 PHE A O 1
ATOM 1555 N N . THR A 1 215 ? -2.580 10.999 24.673 1.00 97.38 215 THR A N 1
ATOM 1556 C CA . THR A 1 215 ? -1.752 11.290 25.849 1.00 97.38 215 THR A CA 1
ATOM 1557 C C . THR A 1 215 ? -1.872 10.129 26.823 1.00 97.38 215 THR A C 1
ATOM 1559 O O . THR A 1 215 ? -2.871 9.412 26.816 1.00 97.38 215 THR A O 1
ATOM 1562 N N . ARG A 1 216 ? -0.862 9.903 27.666 1.00 96.56 216 ARG A N 1
ATOM 1563 C CA . ARG A 1 216 ? -0.988 8.919 28.744 1.00 96.56 216 ARG A CA 1
ATOM 1564 C C . ARG A 1 216 ? -1.590 9.565 29.985 1.00 96.56 216 ARG A C 1
ATOM 1566 O O . ARG A 1 216 ? -1.100 10.590 30.455 1.00 96.56 216 ARG A O 1
ATOM 1573 N N . THR A 1 217 ? -2.578 8.904 30.573 1.00 93.88 217 THR A N 1
ATOM 1574 C CA . THR A 1 217 ? -3.112 9.222 31.901 1.00 93.88 217 THR A CA 1
ATOM 1575 C C . THR A 1 217 ? -2.908 8.024 32.827 1.00 93.88 217 THR A C 1
ATOM 1577 O O . THR A 1 217 ? -3.070 6.877 32.419 1.00 93.88 217 THR A O 1
ATOM 1580 N N . GLY A 1 218 ? -2.508 8.257 34.080 1.00 92.69 218 GLY A N 1
ATOM 1581 C CA . GLY A 1 218 ? -2.152 7.158 34.989 1.00 92.69 218 GLY A CA 1
ATOM 1582 C C . GLY A 1 218 ? -1.018 6.288 34.429 1.00 92.69 218 GLY A C 1
ATOM 1583 O O . GLY A 1 218 ? -0.219 6.750 33.621 1.00 92.69 218 GLY A O 1
ATOM 1584 N N . THR A 1 219 ? -0.910 5.030 34.852 1.00 92.81 219 THR A N 1
ATOM 1585 C CA . THR A 1 219 ? 0.189 4.133 34.441 1.00 92.81 219 THR A CA 1
ATOM 1586 C C . THR A 1 219 ? -0.128 3.267 33.223 1.00 92.81 219 THR A C 1
ATOM 1588 O O . THR A 1 219 ? 0.800 2.732 32.625 1.00 92.81 219 THR A O 1
ATOM 1591 N N . SER A 1 220 ? -1.397 3.115 32.840 1.00 96.06 220 SER A N 1
ATOM 1592 C CA . SER A 1 220 ? -1.790 2.167 31.788 1.00 96.06 220 SER A CA 1
ATOM 1593 C C . SER A 1 220 ? -2.977 2.612 30.930 1.00 96.06 220 SER A C 1
ATOM 1595 O O . SER A 1 220 ? -3.613 1.778 30.290 1.00 96.06 220 SER A O 1
ATOM 1597 N N . THR A 1 221 ? -3.270 3.914 30.881 1.00 98.25 221 THR A N 1
ATOM 1598 C CA . THR A 1 221 ? -4.399 4.451 30.110 1.00 98.25 221 THR A CA 1
ATOM 1599 C C . THR A 1 221 ? -3.917 5.417 29.040 1.00 98.25 221 THR A C 1
ATOM 1601 O O . THR A 1 221 ? -3.186 6.366 29.331 1.00 98.25 221 THR A O 1
ATOM 1604 N N . LEU A 1 222 ? -4.352 5.195 27.799 1.00 98.56 222 LEU A N 1
ATOM 1605 C CA . LEU A 1 222 ? -4.278 6.207 26.745 1.00 98.56 222 LEU A CA 1
ATOM 1606 C C . LEU A 1 222 ? -5.553 7.052 26.761 1.00 98.56 222 LEU A C 1
ATOM 1608 O O . LEU A 1 222 ? -6.640 6.521 26.951 1.00 98.56 222 LEU A O 1
ATOM 1612 N N . SER A 1 223 ? -5.422 8.351 26.541 1.00 98.44 223 SER A N 1
ATOM 1613 C CA . SER A 1 223 ? -6.518 9.319 26.509 1.00 98.44 223 SER A CA 1
ATOM 1614 C C . SER A 1 223 ? -6.491 10.053 25.176 1.00 98.44 223 SER A C 1
ATOM 1616 O O . SER A 1 223 ? -5.424 10.505 24.747 1.00 98.44 223 SER A O 1
ATOM 1618 N N . ALA A 1 224 ? -7.645 10.168 24.521 1.00 98.25 224 ALA A N 1
ATOM 1619 C CA . ALA A 1 224 ? -7.780 10.941 23.293 1.00 98.25 224 ALA A CA 1
ATOM 1620 C C . ALA A 1 224 ? -7.463 12.423 23.553 1.00 98.25 224 ALA A C 1
ATOM 1622 O O . ALA A 1 224 ? -7.836 12.989 24.579 1.00 98.25 224 ALA A O 1
ATOM 1623 N N . SER A 1 225 ? -6.755 13.055 22.622 1.00 97.50 225 SER A N 1
ATOM 1624 C CA . SER A 1 225 ? -6.381 14.465 22.684 1.00 97.50 225 SER A CA 1
ATOM 1625 C C . SER A 1 225 ? -6.538 15.081 21.299 1.00 97.50 225 SER A C 1
ATOM 1627 O O . SER A 1 225 ? -5.792 14.753 20.376 1.00 97.50 225 SER A O 1
ATOM 1629 N N . LEU A 1 226 ? -7.537 15.952 21.153 1.00 97.75 226 LEU A N 1
ATOM 1630 C CA . LEU A 1 226 ? -7.786 16.685 19.913 1.00 97.75 226 LEU A CA 1
ATOM 1631 C C . LEU A 1 226 ? -6.775 17.824 19.756 1.00 97.75 226 LEU A C 1
ATOM 1633 O O . LEU A 1 226 ? -6.418 18.488 20.728 1.00 97.75 226 LEU A O 1
ATOM 1637 N N . SER A 1 227 ? -6.333 18.060 18.522 1.00 96.50 227 SER A N 1
ATOM 1638 C CA . SER A 1 227 ? -5.356 19.112 18.207 1.00 96.50 227 SER A CA 1
ATOM 1639 C C . SER A 1 227 ? -5.969 20.524 18.196 1.00 96.50 227 SER A C 1
ATOM 1641 O O . SER A 1 227 ? -5.236 21.507 18.271 1.00 96.50 227 SER A O 1
ATOM 1643 N N . SER A 1 228 ? -7.296 20.641 18.093 1.00 97.31 228 SER A N 1
ATOM 1644 C CA . SER A 1 228 ? -8.053 21.890 18.246 1.00 97.31 228 SER A CA 1
ATOM 1645 C C . SER A 1 228 ? -9.486 21.599 18.692 1.00 97.31 228 SER A C 1
ATOM 1647 O O . SER A 1 228 ? -9.903 20.442 18.726 1.00 97.31 228 SER A O 1
ATOM 1649 N N . SER A 1 229 ? -10.255 22.653 18.968 1.00 96.44 229 SER A N 1
ATOM 1650 C CA . SER A 1 229 ? -11.713 22.554 19.019 1.00 96.44 229 SER A CA 1
ATOM 1651 C C . SER A 1 229 ? -12.316 22.332 17.628 1.00 96.44 229 SER A C 1
ATOM 1653 O O . SER A 1 229 ? -11.691 22.694 16.626 1.00 96.44 229 SER A O 1
ATOM 1655 N N . GLU A 1 230 ? -13.542 21.816 17.578 1.00 96.06 230 GLU A N 1
ATOM 1656 C CA . GLU A 1 230 ? -14.305 21.571 16.347 1.00 96.06 230 GLU A CA 1
ATOM 1657 C C . GLU A 1 230 ? -15.656 22.284 16.433 1.00 96.06 230 GLU A C 1
ATOM 1659 O O . GLU A 1 230 ? -16.436 22.030 17.349 1.00 96.06 230 GLU A O 1
ATOM 1664 N N . ALA A 1 231 ? -15.939 23.189 15.503 1.00 95.69 231 ALA A N 1
ATOM 1665 C CA . ALA A 1 231 ? -17.242 23.830 15.392 1.00 95.69 231 ALA A CA 1
ATOM 1666 C C . ALA A 1 231 ? -18.165 22.986 14.506 1.00 95.69 231 ALA A C 1
ATOM 1668 O O . ALA A 1 231 ? -17.728 22.416 13.508 1.00 95.69 231 ALA A O 1
ATOM 1669 N N . PHE A 1 232 ? -19.453 22.928 14.839 1.00 95.25 232 PHE A N 1
ATOM 1670 C CA . PHE A 1 232 ? -20.430 22.191 14.041 1.00 95.25 232 PHE A CA 1
ATOM 1671 C C . PHE A 1 232 ? -21.806 22.856 14.030 1.00 95.25 232 PHE A C 1
ATOM 1673 O O . PHE A 1 232 ? -22.196 23.585 14.945 1.00 95.25 232 PHE A O 1
ATOM 1680 N N . THR A 1 233 ? -22.570 22.577 12.977 1.00 94.00 233 THR A N 1
ATOM 1681 C CA . THR A 1 233 ? -23.977 22.963 12.815 1.00 94.00 233 THR A CA 1
ATOM 1682 C C . THR A 1 233 ? -24.721 21.807 12.150 1.00 94.00 233 THR A C 1
ATOM 1684 O O . THR A 1 233 ? -24.229 21.228 11.188 1.00 94.00 233 THR A O 1
ATOM 1687 N N . GLY A 1 234 ? -25.901 21.454 12.656 1.00 94.31 234 GLY A N 1
ATOM 1688 C CA . GLY A 1 234 ? -26.647 20.272 12.228 1.00 94.31 234 GLY A CA 1
ATOM 1689 C C . GLY A 1 234 ? -26.202 19.008 12.966 1.00 94.31 234 GLY A C 1
ATOM 1690 O O . GLY A 1 234 ? -26.142 18.987 14.194 1.00 94.31 234 GLY A O 1
ATOM 1691 N N . LEU A 1 235 ? -25.945 17.930 12.224 1.00 94.88 235 LEU A N 1
ATOM 1692 C CA . LEU A 1 235 ? -25.477 16.664 12.785 1.00 94.88 235 LEU A CA 1
ATOM 1693 C C . LEU A 1 235 ? -23.947 16.642 12.817 1.00 94.88 235 LEU A C 1
ATOM 1695 O O . LEU A 1 235 ? -23.307 16.467 11.783 1.00 94.88 235 LEU A O 1
ATOM 1699 N N . PHE A 1 236 ? -23.366 16.755 14.006 1.00 96.38 236 PHE A N 1
ATOM 1700 C CA . PHE A 1 236 ? -21.963 16.436 14.217 1.00 96.38 236 PHE A CA 1
ATOM 1701 C C . PHE A 1 236 ? -21.763 14.926 14.221 1.00 96.38 236 PHE A C 1
ATOM 1703 O O . PHE A 1 236 ? -22.461 14.203 14.935 1.00 96.38 236 PHE A O 1
ATOM 1710 N N . THR A 1 237 ? -20.784 14.466 13.450 1.00 97.12 237 THR A N 1
ATOM 1711 C CA . THR A 1 237 ? -20.331 13.078 13.433 1.00 97.12 237 THR A CA 1
ATOM 1712 C C . THR A 1 237 ? -18.837 13.083 13.693 1.00 97.12 237 THR A C 1
ATOM 1714 O O . THR A 1 237 ? -18.081 13.580 12.862 1.00 97.12 237 THR A O 1
ATOM 1717 N N . SER A 1 238 ? -18.399 12.548 14.833 1.00 98.19 238 SER A N 1
ATOM 1718 C CA . SER A 1 238 ? -16.962 12.451 15.090 1.00 98.19 238 SER A CA 1
ATOM 1719 C C . SER A 1 238 ? -16.317 11.459 14.114 1.00 98.19 238 SER A C 1
ATOM 1721 O O . SER A 1 238 ? -16.984 10.515 13.664 1.00 98.19 238 SER A O 1
ATOM 1723 N N . PRO A 1 239 ? -15.002 11.567 13.864 1.00 97.88 239 PRO A N 1
ATOM 1724 C CA . PRO A 1 239 ? -14.259 10.450 13.307 1.00 97.88 239 PRO A CA 1
ATOM 1725 C C . PRO A 1 239 ? -14.415 9.224 14.215 1.00 97.88 239 PRO A C 1
ATOM 1727 O O . PRO A 1 239 ? -14.674 9.334 15.423 1.00 97.88 239 PRO A O 1
ATOM 1730 N N . TRP A 1 240 ? -14.246 8.041 13.642 1.00 98.62 240 TRP A N 1
ATOM 1731 C CA . TRP A 1 240 ? -14.244 6.803 14.409 1.00 98.62 240 TRP A CA 1
ATOM 1732 C C . TRP A 1 240 ? -13.032 6.763 15.327 1.00 98.62 240 TRP A C 1
ATOM 1734 O O . TRP A 1 240 ? -11.942 7.150 14.921 1.00 98.62 240 TRP A O 1
ATOM 1744 N N . ARG A 1 241 ? -13.195 6.256 16.544 1.00 98.69 241 ARG A N 1
ATOM 1745 C CA . ARG A 1 241 ? -12.110 5.767 17.396 1.00 98.69 241 ARG A CA 1
ATOM 1746 C C . ARG A 1 241 ? -12.139 4.259 17.310 1.00 98.69 241 ARG A C 1
ATOM 1748 O O . ARG A 1 241 ? -13.222 3.678 17.291 1.00 98.69 241 ARG A O 1
ATOM 1755 N N . TYR A 1 242 ? -10.977 3.629 17.228 1.00 98.69 242 TYR A N 1
ATOM 1756 C CA . TYR A 1 242 ? -10.920 2.182 17.087 1.00 98.69 242 TYR A CA 1
ATOM 1757 C C . TYR A 1 242 ? -9.942 1.518 18.043 1.00 98.69 242 TYR A C 1
ATOM 1759 O O . TYR A 1 242 ? -8.926 2.089 18.444 1.00 98.69 242 TYR A O 1
ATOM 1767 N N . VAL A 1 243 ? -10.261 0.263 18.340 1.00 98.69 243 VAL A N 1
ATOM 1768 C CA . VAL A 1 243 ? -9.400 -0.725 18.978 1.00 98.69 243 VAL A CA 1
ATOM 1769 C C . VAL A 1 243 ? -9.416 -1.953 18.082 1.00 98.69 243 VAL A C 1
ATOM 1771 O O . VAL A 1 243 ? -10.356 -2.749 18.092 1.00 98.69 243 VAL A O 1
ATOM 1774 N N . ARG A 1 244 ? -8.370 -2.083 17.278 1.00 98.38 244 ARG A N 1
ATOM 1775 C CA . ARG A 1 244 ? -8.135 -3.242 16.428 1.00 98.38 244 ARG A CA 1
ATOM 1776 C C . ARG A 1 244 ? -7.341 -4.277 17.210 1.00 98.38 244 ARG A C 1
ATOM 1778 O O . ARG A 1 244 ? -6.468 -3.891 17.978 1.00 98.38 244 ARG A O 1
ATOM 1785 N N . VAL A 1 245 ? -7.629 -5.561 17.039 1.00 98.50 245 VAL A N 1
ATOM 1786 C CA . VAL A 1 245 ? -7.048 -6.657 17.824 1.00 98.50 245 VAL A CA 1
ATOM 1787 C C . VAL A 1 245 ? -6.519 -7.765 16.921 1.00 98.50 245 VAL A C 1
ATOM 1789 O O . VAL A 1 245 ? -7.066 -8.029 15.855 1.00 98.50 245 VAL A O 1
ATOM 1792 N N . GLY A 1 246 ? -5.453 -8.428 17.356 1.00 97.56 246 GLY A N 1
ATOM 1793 C CA . GLY A 1 246 ? -4.861 -9.553 16.639 1.00 97.56 246 GLY A CA 1
ATOM 1794 C C . GLY A 1 246 ? -4.018 -10.425 17.561 1.00 97.56 246 GLY A C 1
ATOM 1795 O O . GLY A 1 246 ? -3.536 -9.968 18.597 1.00 97.56 246 GLY A O 1
ATOM 1796 N N . SER A 1 247 ? -3.829 -11.688 17.186 1.00 96.88 247 SER A N 1
ATOM 1797 C CA . SER A 1 247 ? -2.957 -12.616 17.921 1.00 96.88 247 SER A CA 1
ATOM 1798 C C . SER A 1 247 ? -1.463 -12.326 17.718 1.00 96.88 247 SER A C 1
ATOM 1800 O O . SER A 1 247 ? -0.627 -12.770 18.500 1.00 96.88 247 SER A O 1
ATOM 1802 N N . SER A 1 248 ? -1.120 -11.546 16.691 1.00 97.88 248 SER A N 1
ATOM 1803 C CA . SER A 1 248 ? 0.237 -11.101 16.367 1.00 97.88 248 SER A CA 1
ATOM 1804 C C . SER A 1 248 ? 0.212 -9.731 15.664 1.00 97.88 248 SER A C 1
ATOM 1806 O O . SER A 1 248 ? -0.842 -9.314 15.170 1.00 97.88 248 SER A O 1
ATOM 1808 N N . PRO A 1 249 ? 1.356 -9.027 15.553 1.00 97.75 249 PRO A N 1
ATOM 1809 C CA . PRO A 1 249 ? 1.463 -7.831 14.717 1.00 97.75 249 PRO A CA 1
ATOM 1810 C C . PRO A 1 249 ? 1.141 -8.108 13.241 1.00 97.75 249 PRO A C 1
ATOM 1812 O O . PRO A 1 249 ? 0.510 -7.280 12.591 1.00 97.75 249 PRO A O 1
ATOM 1815 N N . ALA A 1 250 ? 1.508 -9.285 12.723 1.00 97.56 250 ALA A N 1
ATOM 1816 C CA . ALA A 1 250 ? 1.149 -9.723 11.373 1.00 97.56 250 ALA A CA 1
ATOM 1817 C C . ALA A 1 250 ? -0.372 -9.820 11.172 1.00 97.56 250 ALA A C 1
ATOM 1819 O O . ALA A 1 250 ? -0.883 -9.333 10.167 1.00 97.56 250 ALA A O 1
ATOM 1820 N N . ALA A 1 251 ? -1.112 -10.346 12.155 1.00 97.50 251 ALA A N 1
ATOM 1821 C CA . ALA A 1 251 ? -2.575 -10.398 12.100 1.00 97.50 251 ALA A CA 1
ATOM 1822 C C . ALA A 1 251 ? -3.217 -8.996 12.074 1.00 97.50 251 ALA A C 1
ATOM 1824 O O . ALA A 1 251 ? -4.234 -8.792 11.413 1.00 97.50 251 ALA A O 1
ATOM 1825 N N . LEU A 1 252 ? -2.605 -8.014 12.751 1.00 97.94 252 LEU A N 1
ATOM 1826 C CA . LEU A 1 252 ? -3.017 -6.609 12.660 1.00 97.94 252 LEU A CA 1
ATOM 1827 C C . LEU A 1 252 ? -2.674 -5.977 11.310 1.00 97.94 252 LEU A C 1
ATOM 1829 O O . LEU A 1 252 ? -3.330 -5.024 10.933 1.00 97.94 252 LEU A O 1
ATOM 1833 N N . LEU A 1 253 ? -1.658 -6.441 10.589 1.00 96.50 253 LEU A N 1
ATOM 1834 C CA . LEU A 1 253 ? -1.342 -5.907 9.262 1.00 96.50 253 LEU A CA 1
ATOM 1835 C C . LEU A 1 253 ? -2.185 -6.572 8.160 1.00 96.50 253 LEU A C 1
ATOM 1837 O O . LEU A 1 253 ? -2.491 -5.931 7.164 1.00 96.50 253 LEU A O 1
ATOM 1841 N N . GLN A 1 254 ? -2.599 -7.829 8.358 1.00 96.81 254 GLN A N 1
ATOM 1842 C CA . GLN A 1 254 ? -3.329 -8.632 7.371 1.00 96.81 254 GLN A CA 1
ATOM 1843 C C . GLN A 1 254 ? -4.669 -8.032 6.936 1.00 96.81 254 GLN A C 1
ATOM 1845 O O . GLN A 1 254 ? -5.017 -8.115 5.766 1.00 96.81 254 GLN A O 1
ATOM 1850 N N . ASP A 1 255 ? -5.451 -7.470 7.854 1.00 93.56 255 ASP A N 1
ATOM 1851 C CA . ASP A 1 255 ? -6.745 -6.877 7.488 1.00 93.56 255 ASP A CA 1
ATOM 1852 C C . ASP A 1 255 ? -6.539 -5.414 7.037 1.00 93.56 255 ASP A C 1
ATOM 1854 O O . ASP A 1 255 ? -6.605 -4.450 7.801 1.00 93.56 255 ASP A O 1
ATOM 1858 N N . SER A 1 256 ? -6.172 -5.261 5.770 1.00 88.00 256 SER A N 1
ATOM 1859 C CA . SER A 1 256 ? -5.963 -3.962 5.119 1.00 88.00 256 SER A CA 1
ATOM 1860 C C . SER A 1 256 ? -7.271 -3.148 5.006 1.00 88.00 256 SER A C 1
ATOM 1862 O O . SER A 1 256 ? -7.265 -1.919 4.901 1.00 88.00 256 SER A O 1
ATOM 1864 N N . ALA A 1 257 ? -8.415 -3.834 5.101 1.00 92.88 257 ALA A N 1
ATOM 1865 C CA . ALA A 1 257 ? -9.755 -3.308 4.885 1.00 92.88 257 ALA A CA 1
ATOM 1866 C C . ALA A 1 257 ? -10.322 -2.487 6.052 1.00 92.88 257 ALA A C 1
ATOM 1868 O O . ALA A 1 257 ? -11.118 -1.576 5.812 1.00 92.88 257 ALA A O 1
ATOM 1869 N N . PHE A 1 258 ? -9.937 -2.782 7.301 1.00 96.81 258 PHE A N 1
ATOM 1870 C CA . PHE A 1 258 ? -10.530 -2.188 8.509 1.00 96.81 258 PHE A CA 1
ATOM 1871 C C . PHE A 1 258 ? -10.668 -0.661 8.442 1.00 96.81 258 PHE A C 1
ATOM 1873 O O . PHE A 1 258 ? -11.740 -0.110 8.694 1.00 96.81 258 PHE A O 1
ATOM 1880 N N . MET A 1 259 ? -9.589 0.029 8.060 1.00 95.56 259 MET A N 1
ATOM 1881 C CA . MET A 1 259 ? -9.564 1.491 7.962 1.00 95.56 259 MET A CA 1
ATOM 1882 C C . MET A 1 259 ? -10.477 2.007 6.846 1.00 95.56 259 MET A C 1
ATOM 1884 O O . MET A 1 259 ? -11.193 2.990 7.034 1.00 95.56 259 MET A O 1
ATOM 1888 N N . LEU A 1 260 ? -10.483 1.338 5.694 1.00 97.38 260 LEU A N 1
ATOM 1889 C CA . LEU A 1 260 ? -11.282 1.730 4.534 1.00 97.38 260 LEU A CA 1
ATOM 1890 C C . LEU A 1 260 ? -12.778 1.524 4.806 1.00 97.38 260 LEU A C 1
ATOM 1892 O O . LEU A 1 260 ? -13.575 2.419 4.539 1.00 97.38 260 LEU A O 1
ATOM 1896 N N . ASN A 1 261 ? -13.168 0.407 5.425 1.00 98.06 261 ASN A N 1
ATOM 1897 C CA . ASN A 1 261 ? -14.569 0.090 5.729 1.00 98.06 261 ASN A CA 1
ATOM 1898 C C . ASN A 1 261 ? -15.248 1.112 6.660 1.00 98.06 261 ASN A C 1
ATOM 1900 O O . ASN A 1 261 ? -16.470 1.251 6.640 1.00 98.06 261 ASN A O 1
ATOM 1904 N N . LEU A 1 262 ? -14.464 1.875 7.427 1.00 98.12 262 LEU A N 1
ATOM 1905 C CA . LEU A 1 262 ? -14.931 2.965 8.292 1.00 98.12 262 LEU A CA 1
ATOM 1906 C C . LEU A 1 262 ? -15.096 4.319 7.576 1.00 98.12 262 LEU A C 1
ATOM 1908 O O . LEU A 1 262 ? -15.478 5.302 8.211 1.00 98.12 262 LEU A O 1
ATOM 1912 N N . ASN A 1 263 ? -14.827 4.383 6.272 1.00 98.25 263 ASN A N 1
ATOM 1913 C CA . ASN A 1 263 ? -14.996 5.577 5.446 1.00 98.25 263 ASN A CA 1
ATOM 1914 C C . ASN A 1 263 ? -16.191 5.440 4.504 1.00 98.25 263 ASN A C 1
ATOM 1916 O O . ASN A 1 263 ? -16.627 4.331 4.196 1.00 98.25 263 ASN A O 1
ATOM 1920 N N . GLU A 1 264 ? -16.705 6.572 4.036 1.00 96.81 264 GLU A N 1
ATOM 1921 C CA . GLU A 1 264 ? -17.782 6.603 3.047 1.00 96.81 264 GLU A CA 1
ATOM 1922 C C . GLU A 1 264 ? -17.341 5.959 1.714 1.00 96.81 264 GLU A C 1
ATOM 1924 O O . GLU A 1 264 ? -16.144 5.918 1.408 1.00 96.81 264 GLU A O 1
ATOM 1929 N N . PRO A 1 265 ? -18.283 5.447 0.900 1.00 97.00 265 PRO A N 1
ATOM 1930 C CA . PRO A 1 265 ? -17.997 5.024 -0.468 1.00 97.00 265 PRO A CA 1
ATOM 1931 C C . PRO A 1 265 ? -17.402 6.151 -1.325 1.00 97.00 265 PRO A C 1
ATOM 1933 O O . PRO A 1 265 ? -17.505 7.334 -0.990 1.00 97.00 265 PRO A O 1
ATOM 1936 N N . SER A 1 266 ? -16.816 5.775 -2.464 1.00 97.62 266 SER A N 1
ATOM 1937 C CA . SER A 1 266 ? -16.212 6.735 -3.387 1.00 97.62 266 SER A CA 1
ATOM 1938 C C . SER A 1 266 ? -17.205 7.804 -3.846 1.00 97.62 266 SER A C 1
ATOM 1940 O O . SER A 1 266 ? -18.344 7.501 -4.207 1.00 97.62 266 SER A O 1
ATOM 1942 N N . LYS A 1 267 ? -16.748 9.058 -3.854 1.00 97.75 267 LYS A N 1
ATOM 1943 C CA . LYS A 1 267 ? -17.456 10.210 -4.429 1.00 97.75 267 LYS A CA 1
ATOM 1944 C C . LYS A 1 267 ? -17.023 10.519 -5.863 1.00 97.75 267 LYS A C 1
ATOM 1946 O O . LYS A 1 267 ? -17.599 11.405 -6.487 1.00 97.75 267 LYS A O 1
ATOM 1951 N N . VAL A 1 268 ? -16.038 9.793 -6.387 1.00 97.25 268 VAL A N 1
ATOM 1952 C CA . VAL A 1 268 ? -15.581 9.919 -7.772 1.00 97.25 268 VAL A CA 1
ATOM 1953 C C . VAL A 1 268 ? -16.356 8.908 -8.612 1.00 97.25 268 VAL A C 1
ATOM 1955 O O . VAL A 1 268 ? -16.188 7.703 -8.446 1.00 97.25 268 VAL A O 1
ATOM 1958 N N . ALA A 1 269 ? -17.243 9.396 -9.481 1.00 93.12 269 ALA A N 1
ATOM 1959 C CA . ALA A 1 269 ? -18.137 8.538 -10.260 1.00 93.12 269 ALA A CA 1
ATOM 1960 C C . ALA A 1 269 ? -17.396 7.743 -11.349 1.00 93.12 269 ALA A C 1
ATOM 1962 O O . ALA A 1 269 ? -17.630 6.546 -11.499 1.00 93.12 269 ALA A O 1
ATOM 1963 N N . ASP A 1 270 ? -16.499 8.404 -12.086 1.00 95.44 270 ASP A N 1
ATOM 1964 C CA . ASP A 1 270 ? -15.606 7.770 -13.056 1.00 95.44 270 ASP A CA 1
ATOM 1965 C C . ASP A 1 270 ? -14.185 7.748 -12.497 1.00 95.44 270 ASP A C 1
ATOM 1967 O O . ASP A 1 270 ? -13.549 8.788 -12.339 1.00 95.44 270 ASP A O 1
ATOM 1971 N N . THR A 1 271 ? -13.700 6.552 -12.182 1.00 96.50 271 THR A N 1
ATOM 1972 C CA . THR A 1 271 ? -12.365 6.331 -11.623 1.00 96.50 271 THR A CA 1
ATOM 1973 C C . THR A 1 271 ? -11.362 5.823 -12.662 1.00 96.50 271 THR A C 1
ATOM 1975 O O . THR A 1 271 ? -10.224 5.528 -12.308 1.00 96.50 271 THR A O 1
ATOM 1978 N N . SER A 1 272 ? -11.739 5.732 -13.944 1.00 95.75 272 SER A N 1
ATOM 1979 C CA . SER A 1 272 ? -10.897 5.158 -15.007 1.00 95.75 272 SER A CA 1
ATOM 1980 C C . SER A 1 272 ? -9.630 5.967 -15.303 1.00 95.75 272 SER A C 1
ATOM 1982 O O . SER A 1 272 ? -8.625 5.409 -15.739 1.00 95.75 272 SER A O 1
ATOM 1984 N N . TRP A 1 273 ? -9.642 7.270 -15.029 1.00 96.25 273 TRP A N 1
ATOM 1985 C CA . TRP A 1 273 ? -8.481 8.150 -15.166 1.00 96.25 273 TRP A CA 1
ATOM 1986 C C . TRP A 1 273 ? -7.485 8.014 -14.004 1.00 96.25 273 TRP A C 1
ATOM 1988 O O . TRP A 1 273 ? -6.326 8.406 -14.142 1.00 96.25 273 TRP A O 1
ATOM 1998 N N . ILE A 1 274 ? -7.910 7.445 -12.869 1.00 98.38 274 ILE A N 1
ATOM 1999 C CA . ILE A 1 274 ? -7.057 7.245 -11.697 1.00 98.38 274 ILE A CA 1
ATOM 2000 C C . ILE A 1 274 ? -6.174 6.041 -11.970 1.00 98.38 274 ILE A C 1
ATOM 2002 O O . ILE A 1 274 ? -6.629 4.901 -12.049 1.00 98.38 274 ILE A O 1
ATOM 2006 N N . GLN A 1 275 ? -4.886 6.304 -12.123 1.00 97.19 275 GLN A N 1
ATOM 2007 C CA . GLN A 1 275 ? -3.943 5.315 -12.600 1.00 97.19 275 GLN A CA 1
ATOM 2008 C C . GLN A 1 275 ? -2.777 5.168 -11.611 1.00 97.19 275 GLN A C 1
ATOM 2010 O O . GLN A 1 275 ? -1.862 5.984 -11.600 1.00 97.19 275 GLN A O 1
ATOM 2015 N N . PRO A 1 276 ? -2.784 4.127 -10.767 1.00 98.50 276 PRO A N 1
ATOM 2016 C CA . PRO A 1 276 ? -1.627 3.748 -9.960 1.00 98.50 276 PRO A CA 1
ATOM 2017 C C . PRO A 1 276 ? -0.383 3.492 -10.819 1.00 98.50 276 PRO A C 1
ATOM 2019 O O . PRO A 1 276 ? -0.480 3.038 -11.963 1.00 98.50 276 PRO A O 1
ATOM 2022 N N . GLY A 1 277 ? 0.803 3.739 -10.267 1.00 97.94 277 GLY A N 1
ATOM 2023 C CA . GLY A 1 277 ? 2.046 3.494 -10.987 1.00 97.94 277 GLY A CA 1
ATOM 2024 C C . GLY A 1 277 ? 3.312 3.783 -10.193 1.00 97.94 277 GLY A C 1
ATOM 2025 O O . GLY A 1 277 ? 3.283 4.340 -9.095 1.00 97.94 277 GLY A O 1
ATOM 2026 N N . LYS A 1 278 ? 4.437 3.370 -10.778 1.00 98.69 278 LYS A N 1
ATOM 2027 C CA . LYS A 1 278 ? 5.785 3.641 -10.271 1.00 98.69 278 LYS A CA 1
ATOM 2028 C C . LYS A 1 278 ? 6.210 5.059 -10.669 1.00 98.69 278 LYS A C 1
ATOM 2030 O O . LYS A 1 278 ? 5.912 5.488 -11.789 1.00 98.69 278 LYS A O 1
ATOM 2035 N N . VAL A 1 279 ? 6.892 5.765 -9.768 1.00 98.69 279 VAL A N 1
ATOM 2036 C CA . VAL A 1 279 ? 7.275 7.178 -9.939 1.00 98.69 279 VAL A CA 1
ATOM 2037 C C . VAL A 1 279 ? 8.779 7.352 -9.770 1.00 98.69 279 VAL A C 1
ATOM 2039 O O . VAL A 1 279 ? 9.334 6.936 -8.755 1.00 98.69 279 VAL A O 1
ATOM 2042 N N . LEU A 1 280 ? 9.428 7.992 -10.745 1.00 97.25 280 LEU A N 1
ATOM 2043 C CA . LEU A 1 280 ? 10.819 8.448 -10.655 1.00 97.25 280 LEU A CA 1
ATOM 2044 C C . LEU A 1 280 ? 10.853 9.949 -10.365 1.00 97.25 280 LEU A C 1
ATOM 2046 O O . LEU A 1 280 ? 10.194 10.740 -11.037 1.00 97.25 280 LEU A O 1
ATOM 2050 N N . ARG A 1 281 ? 11.661 10.376 -9.400 1.00 95.56 281 ARG A N 1
ATOM 2051 C CA . ARG A 1 281 ? 11.884 11.802 -9.152 1.00 95.56 281 ARG A CA 1
ATOM 2052 C C . ARG A 1 281 ? 12.898 12.371 -10.143 1.00 95.56 281 ARG A C 1
ATOM 2054 O O . ARG A 1 281 ? 14.012 11.871 -10.257 1.00 95.56 281 ARG A O 1
ATOM 2061 N N . GLU A 1 282 ? 12.542 13.466 -10.802 1.00 94.25 282 GLU A N 1
ATOM 2062 C CA . GLU A 1 282 ? 13.478 14.287 -11.564 1.00 94.25 282 GLU A CA 1
ATOM 2063 C C . GLU A 1 282 ? 14.195 15.229 -10.586 1.00 94.25 282 GLU A C 1
ATOM 2065 O O . GLU A 1 282 ? 13.579 16.081 -9.943 1.00 94.25 282 GLU A O 1
ATOM 2070 N N . VAL A 1 283 ? 15.503 15.029 -10.416 1.00 91.06 283 VAL A N 1
ATOM 2071 C CA . VAL A 1 283 ? 16.277 15.730 -9.383 1.00 91.06 283 VAL A CA 1
ATOM 2072 C C . VAL A 1 283 ? 16.972 16.988 -9.885 1.00 91.06 283 VAL A C 1
ATOM 2074 O O . VAL A 1 283 ? 17.399 17.775 -9.056 1.00 91.06 283 VAL A O 1
ATOM 2077 N N . THR A 1 284 ? 17.122 17.214 -11.191 1.00 91.31 284 THR A N 1
ATOM 2078 C CA . THR A 1 284 ? 17.969 18.298 -11.727 1.00 91.31 284 THR A CA 1
ATOM 2079 C C . THR A 1 284 ? 17.230 19.618 -11.941 1.00 91.31 284 THR A C 1
ATOM 2081 O O . THR A 1 284 ? 17.869 20.664 -12.016 1.00 91.31 284 THR A O 1
ATOM 2084 N N . LEU A 1 285 ? 15.899 19.596 -12.026 1.00 93.56 285 LEU A N 1
ATOM 2085 C CA . LEU A 1 285 ? 15.035 20.698 -12.455 1.00 93.56 285 LEU A CA 1
ATOM 2086 C C . LEU A 1 285 ? 15.469 21.296 -13.805 1.00 93.56 285 LEU A C 1
ATOM 2088 O O . LEU A 1 285 ? 15.540 22.514 -13.964 1.00 93.56 285 LEU A O 1
ATOM 2092 N N . THR A 1 286 ? 15.794 20.439 -14.777 1.00 94.31 286 THR A N 1
ATOM 2093 C CA . THR A 1 286 ? 16.192 20.854 -16.134 1.00 94.31 286 THR A CA 1
ATOM 2094 C C . THR A 1 286 ? 15.398 20.121 -17.209 1.00 94.31 286 THR A C 1
ATOM 2096 O O . THR A 1 286 ? 14.949 18.994 -16.997 1.00 94.31 286 THR A O 1
ATOM 2099 N N . THR A 1 287 ? 15.280 20.715 -18.402 1.00 97.00 287 THR A N 1
ATOM 2100 C CA . THR A 1 287 ? 14.670 20.032 -19.558 1.00 97.00 287 THR A CA 1
ATOM 2101 C C . THR A 1 287 ? 15.405 18.730 -19.869 1.00 97.00 287 THR A C 1
ATOM 2103 O O . THR A 1 287 ? 14.775 17.695 -20.043 1.00 97.00 287 THR A O 1
ATOM 2106 N N . GLN A 1 288 ? 16.743 18.756 -19.895 1.00 95.50 288 GLN A N 1
ATOM 2107 C CA . GLN A 1 288 ? 17.560 17.583 -20.216 1.00 95.50 288 GLN A CA 1
ATOM 2108 C C . GLN A 1 288 ? 17.356 16.442 -19.208 1.00 95.50 288 GLN A C 1
ATOM 2110 O O . GLN A 1 288 ? 17.208 15.294 -19.620 1.00 95.50 288 GLN A O 1
ATOM 2115 N N . GLY A 1 289 ? 17.318 16.749 -17.906 1.00 94.06 289 GLY A N 1
ATOM 2116 C CA . GLY A 1 289 ? 17.020 15.760 -16.866 1.00 94.06 289 GLY A CA 1
ATOM 2117 C C . GLY A 1 289 ? 15.599 15.211 -16.973 1.00 94.06 289 GLY A C 1
ATOM 2118 O O . GLY A 1 289 ? 15.412 13.999 -16.897 1.00 94.06 289 GLY A O 1
ATOM 2119 N N . GLY A 1 290 ? 14.613 16.071 -17.254 1.00 96.75 290 GLY A N 1
ATOM 2120 C CA . GLY A 1 290 ? 13.229 15.663 -17.506 1.00 96.75 290 GLY A CA 1
ATOM 2121 C C . GLY A 1 290 ? 13.089 14.689 -18.676 1.00 96.75 290 GLY A C 1
ATOM 2122 O O . GLY A 1 290 ? 12.452 13.648 -18.532 1.00 96.75 290 GLY A O 1
ATOM 2123 N N . LEU A 1 291 ? 13.730 14.979 -19.813 1.00 98.25 291 LEU A N 1
ATOM 2124 C CA . LEU A 1 291 ? 13.727 14.090 -20.981 1.00 98.25 291 LEU A CA 1
ATOM 2125 C C . LEU A 1 291 ? 14.414 12.749 -20.678 1.00 98.25 291 LEU A C 1
ATOM 2127 O O . LEU A 1 291 ? 13.861 11.702 -21.003 1.00 98.25 291 LEU A O 1
ATOM 2131 N N . ALA A 1 292 ? 15.564 12.768 -19.994 1.00 96.44 292 ALA A N 1
ATOM 2132 C CA . ALA A 1 292 ? 16.268 11.549 -19.594 1.00 96.44 292 ALA A CA 1
ATOM 2133 C C . ALA A 1 292 ? 15.447 10.693 -18.610 1.00 96.44 292 ALA A C 1
ATOM 2135 O O . ALA A 1 292 ? 15.433 9.468 -18.720 1.00 96.44 292 ALA A O 1
ATOM 2136 N N . CYS A 1 293 ? 14.724 11.323 -17.677 1.00 97.44 293 CYS A N 1
ATOM 2137 C CA . CYS A 1 293 ? 13.795 10.632 -16.779 1.00 97.44 293 CYS A CA 1
ATOM 2138 C C . CYS A 1 293 ? 12.611 10.028 -17.530 1.00 97.44 293 CYS A C 1
ATOM 2140 O O . CYS A 1 293 ? 12.228 8.909 -17.210 1.00 97.44 293 CYS A O 1
ATOM 2142 N N . ILE A 1 294 ? 12.060 10.712 -18.537 1.00 98.69 294 ILE A N 1
ATOM 2143 C CA . ILE A 1 294 ? 10.993 10.153 -19.380 1.00 98.69 294 ILE A CA 1
ATOM 2144 C C . ILE A 1 294 ? 11.492 8.948 -20.176 1.00 98.69 294 ILE A C 1
ATOM 2146 O O . ILE A 1 294 ? 10.797 7.938 -20.225 1.00 98.69 294 ILE A O 1
ATOM 2150 N N . ASP A 1 295 ? 12.677 9.027 -20.785 1.00 97.94 295 ASP A N 1
ATOM 2151 C CA . ASP A 1 295 ? 13.229 7.907 -21.552 1.00 97.94 295 ASP A CA 1
ATOM 2152 C C . ASP A 1 295 ? 13.511 6.695 -20.654 1.00 97.94 295 ASP A C 1
ATOM 2154 O O . ASP A 1 295 ? 13.151 5.576 -21.018 1.00 97.94 295 ASP A O 1
ATOM 2158 N N . PHE A 1 296 ? 14.072 6.914 -19.459 1.00 95.69 296 PHE A N 1
ATOM 2159 C CA . PHE A 1 296 ? 14.252 5.850 -18.470 1.00 95.69 296 PHE A CA 1
ATOM 2160 C C . PHE A 1 296 ? 12.907 5.273 -18.018 1.00 95.69 296 PHE A C 1
ATOM 2162 O O . PHE A 1 296 ? 12.725 4.060 -17.997 1.00 95.69 296 PHE A O 1
ATOM 2169 N N . ALA A 1 297 ? 11.939 6.134 -17.699 1.00 97.06 297 ALA A N 1
ATOM 2170 C CA . ALA A 1 297 ? 10.628 5.696 -17.250 1.00 97.06 297 ALA A CA 1
ATOM 2171 C C . ALA A 1 297 ? 9.908 4.853 -18.313 1.00 97.06 297 ALA A C 1
ATOM 2173 O O . ALA A 1 297 ? 9.374 3.795 -17.994 1.00 97.06 297 ALA A O 1
ATOM 2174 N N . ALA A 1 298 ? 9.975 5.261 -19.583 1.00 94.81 298 ALA A N 1
ATOM 2175 C CA . ALA A 1 298 ? 9.409 4.512 -20.700 1.00 94.81 298 ALA A CA 1
ATOM 2176 C C . ALA A 1 298 ? 10.122 3.168 -20.948 1.00 94.81 298 ALA A C 1
ATOM 2178 O O . ALA A 1 298 ? 9.475 2.208 -21.359 1.00 94.81 298 ALA A O 1
ATOM 2179 N N . ALA A 1 299 ? 11.435 3.088 -20.707 1.00 91.31 299 ALA A N 1
ATOM 2180 C CA . ALA A 1 299 ? 12.206 1.853 -20.860 1.00 91.31 299 ALA A CA 1
ATOM 2181 C C . ALA A 1 299 ? 11.962 0.836 -19.728 1.00 91.31 299 ALA A C 1
ATOM 2183 O O . ALA A 1 299 ? 12.041 -0.365 -19.975 1.00 91.31 299 ALA A O 1
ATOM 2184 N N . HIS A 1 300 ? 11.631 1.313 -18.523 1.00 89.81 300 HIS A N 1
ATOM 2185 C CA . HIS A 1 300 ? 11.515 0.508 -17.297 1.00 89.81 300 HIS A CA 1
ATOM 2186 C C . HIS A 1 300 ? 10.088 0.411 -16.734 1.00 89.81 300 HIS A C 1
ATOM 2188 O O . HIS A 1 300 ? 9.888 0.066 -15.571 1.00 89.81 300 HIS A O 1
ATOM 2194 N N . ASP A 1 301 ? 9.070 0.723 -17.541 1.00 88.50 301 ASP A N 1
ATOM 2195 C CA . ASP A 1 301 ? 7.655 0.650 -17.141 1.00 88.50 301 ASP A CA 1
ATOM 2196 C C . ASP A 1 301 ? 7.310 1.527 -15.912 1.00 88.50 301 ASP A C 1
ATOM 2198 O O . ASP A 1 301 ? 6.457 1.200 -15.084 1.00 88.50 301 ASP A O 1
ATOM 2202 N N . LEU A 1 302 ? 7.967 2.683 -15.759 1.00 96.56 302 LEU A N 1
ATOM 2203 C CA . LEU A 1 302 ? 7.540 3.695 -14.791 1.00 96.56 302 LEU A CA 1
ATOM 2204 C C . LEU A 1 302 ? 6.505 4.601 -15.448 1.00 96.56 302 LEU A C 1
ATOM 2206 O O . LEU A 1 302 ? 6.726 5.193 -16.503 1.00 96.56 302 LEU A O 1
ATOM 2210 N N . ARG A 1 303 ? 5.361 4.745 -14.782 1.00 98.06 303 ARG A N 1
ATOM 2211 C CA . ARG A 1 303 ? 4.237 5.514 -15.316 1.00 98.06 303 ARG A CA 1
ATOM 2212 C C . ARG A 1 303 ? 4.458 7.017 -15.202 1.00 98.06 303 ARG A C 1
ATOM 2214 O O . ARG A 1 303 ? 3.896 7.770 -15.997 1.00 98.06 303 ARG A O 1
ATOM 2221 N N . TYR A 1 304 ? 5.236 7.455 -14.213 1.00 98.88 304 TYR A N 1
ATOM 2222 C CA . TYR A 1 304 ? 5.355 8.869 -13.886 1.00 98.88 304 TYR A CA 1
ATOM 2223 C C . TYR A 1 304 ? 6.786 9.318 -13.623 1.00 98.88 304 TYR A C 1
ATOM 2225 O O . TYR A 1 304 ? 7.587 8.587 -13.036 1.00 98.88 304 TYR A O 1
ATOM 2233 N N . ILE A 1 305 ? 7.049 10.580 -13.967 1.00 98.69 305 ILE A N 1
ATOM 2234 C CA . ILE A 1 305 ? 8.142 11.354 -13.381 1.00 98.69 305 ILE A CA 1
ATOM 2235 C C . ILE A 1 305 ? 7.585 12.480 -12.503 1.00 98.69 305 ILE A C 1
ATOM 2237 O O . ILE A 1 305 ? 6.520 13.026 -12.793 1.00 98.69 305 ILE A O 1
ATOM 2241 N N . LEU A 1 306 ? 8.304 12.845 -11.444 1.00 98.38 306 LEU A N 1
ATOM 2242 C CA . LEU A 1 306 ? 7.932 13.912 -10.510 1.00 98.38 306 LEU A CA 1
ATOM 2243 C C . LEU A 1 306 ? 8.986 15.023 -10.510 1.00 98.38 306 LEU A C 1
ATOM 2245 O O . LEU A 1 306 ? 10.137 14.765 -10.164 1.00 98.38 306 LEU A O 1
ATOM 2249 N N . PHE A 1 307 ? 8.576 16.263 -10.789 1.00 97.12 307 PHE A N 1
ATOM 2250 C CA . PHE A 1 307 ? 9.369 17.445 -10.440 1.00 97.12 307 PHE A CA 1
ATOM 2251 C C . PHE A 1 307 ? 9.027 17.882 -9.020 1.00 97.12 307 PHE A C 1
ATOM 2253 O O . PHE A 1 307 ? 7.916 18.340 -8.736 1.00 97.12 307 PHE A O 1
ATOM 2260 N N . ASP A 1 308 ? 9.997 17.724 -8.129 1.00 93.44 308 ASP A N 1
ATOM 2261 C CA . ASP A 1 308 ? 9.860 18.082 -6.722 1.00 93.44 308 ASP A CA 1
ATOM 2262 C C . ASP A 1 308 ? 10.115 19.587 -6.489 1.00 93.44 308 ASP A C 1
ATOM 2264 O O . ASP A 1 308 ? 10.221 20.379 -7.430 1.00 93.44 308 ASP A O 1
ATOM 2268 N N . ALA A 1 309 ? 10.197 20.011 -5.229 1.00 92.44 309 ALA A N 1
ATOM 2269 C CA . ALA A 1 309 ? 10.358 21.411 -4.848 1.00 92.44 309 ALA A CA 1
ATOM 2270 C C . ALA A 1 309 ? 11.441 22.189 -5.626 1.00 92.44 309 ALA A C 1
ATOM 2272 O O . ALA A 1 309 ? 12.607 21.782 -5.685 1.00 92.44 309 ALA A O 1
ATOM 2273 N N . GLY A 1 310 ? 11.062 23.373 -6.126 1.00 93.44 310 GLY A N 1
ATOM 2274 C CA . GLY A 1 310 ? 11.959 24.345 -6.763 1.00 93.44 310 GLY A CA 1
ATOM 2275 C C . GLY A 1 310 ? 11.610 24.725 -8.203 1.00 93.44 310 GLY A C 1
ATOM 2276 O O . GLY A 1 310 ? 12.180 25.680 -8.713 1.00 93.44 310 GLY A O 1
ATOM 2277 N N . TRP A 1 311 ? 10.689 24.030 -8.878 1.00 96.00 311 TRP A N 1
ATOM 2278 C CA . TRP A 1 311 ? 10.386 24.300 -10.295 1.00 96.00 311 TRP A CA 1
ATOM 2279 C C . TRP A 1 311 ? 9.599 25.610 -10.544 1.00 96.00 311 TRP A C 1
ATOM 2281 O O . TRP A 1 311 ? 9.636 26.143 -11.653 1.00 96.00 311 TRP A O 1
ATOM 2291 N N . TYR A 1 312 ? 8.925 26.147 -9.517 1.00 96.81 312 TYR A N 1
ATOM 2292 C CA . TYR A 1 312 ? 8.096 27.371 -9.558 1.00 96.81 312 TYR A CA 1
ATOM 2293 C C . TYR A 1 312 ? 8.572 28.479 -8.593 1.00 96.81 312 TYR A C 1
ATOM 2295 O O . TYR A 1 312 ? 7.844 29.427 -8.276 1.00 96.81 312 TYR A O 1
ATOM 2303 N N . GLY A 1 313 ? 9.796 28.340 -8.090 1.00 95.56 313 GLY A N 1
ATOM 2304 C CA . GLY A 1 313 ? 10.478 29.293 -7.224 1.00 95.56 313 GLY A CA 1
ATOM 2305 C C . GLY A 1 313 ? 10.956 28.647 -5.923 1.00 95.56 313 GLY A C 1
ATOM 2306 O O . GLY A 1 313 ? 10.758 27.445 -5.710 1.00 95.56 313 GLY A O 1
ATOM 2307 N N . PRO A 1 314 ? 11.589 29.426 -5.028 1.00 93.75 314 PRO A N 1
ATOM 2308 C CA . PRO A 1 314 ? 12.042 28.927 -3.737 1.00 93.75 314 PRO A CA 1
ATOM 2309 C C . PRO A 1 314 ? 10.882 28.367 -2.912 1.00 93.75 314 PRO A C 1
ATOM 2311 O O . PRO A 1 314 ? 9.898 29.055 -2.642 1.00 93.75 314 PRO A O 1
ATOM 2314 N N . GLU A 1 315 ? 11.016 27.122 -2.473 1.00 89.69 315 GLU A N 1
ATOM 2315 C CA . GLU A 1 315 ? 9.961 26.356 -1.800 1.00 89.69 315 GLU A CA 1
ATOM 2316 C C . GLU A 1 315 ? 9.301 27.113 -0.638 1.00 89.69 315 GLU A C 1
ATOM 2318 O O . GLU A 1 315 ? 8.080 27.196 -0.553 1.00 89.69 315 GLU A O 1
ATOM 2323 N N . ASN A 1 316 ? 10.102 27.747 0.218 1.00 89.81 316 ASN A N 1
ATOM 2324 C CA . ASN A 1 316 ? 9.621 28.425 1.424 1.00 89.81 316 ASN A CA 1
ATOM 2325 C C . ASN A 1 316 ? 9.290 29.915 1.215 1.00 89.81 316 ASN A C 1
ATOM 2327 O O . ASN A 1 316 ? 9.099 30.639 2.192 1.00 89.81 316 ASN A O 1
ATOM 2331 N N . SER A 1 317 ? 9.236 30.399 -0.031 1.00 92.56 317 SER A N 1
ATOM 2332 C CA . SER A 1 317 ? 8.921 31.800 -0.327 1.00 92.56 317 SER A CA 1
ATOM 2333 C C . SER A 1 317 ? 7.450 32.002 -0.686 1.00 92.56 317 SER A C 1
ATOM 2335 O O . SER A 1 317 ? 6.900 31.330 -1.557 1.00 92.56 317 SER A O 1
ATOM 2337 N N . SER A 1 318 ? 6.822 33.019 -0.093 1.00 91.38 318 SER A N 1
ATOM 2338 C CA . SER A 1 318 ? 5.488 33.483 -0.496 1.00 91.38 318 SER A CA 1
ATOM 2339 C C . SER A 1 318 ? 5.470 34.156 -1.873 1.00 91.38 318 SER A C 1
ATOM 2341 O O . SER A 1 318 ? 4.393 34.333 -2.441 1.00 91.38 318 SER A O 1
ATOM 2343 N N . SER A 1 319 ? 6.642 34.516 -2.412 1.00 93.00 319 SER A N 1
ATOM 2344 C CA . SER A 1 319 ? 6.793 35.081 -3.757 1.00 93.00 319 SER A CA 1
ATOM 2345 C C . SER A 1 319 ? 6.821 34.029 -4.867 1.00 93.00 319 SER A C 1
ATOM 2347 O O . SER A 1 319 ? 6.818 34.407 -6.034 1.00 93.00 319 SER A O 1
ATOM 2349 N N . SER A 1 320 ? 6.911 32.740 -4.528 1.00 96.25 320 SER A N 1
ATOM 2350 C CA . SER A 1 320 ? 6.882 31.658 -5.516 1.00 96.25 320 SER A CA 1
ATOM 2351 C C . SER A 1 320 ? 5.499 31.561 -6.154 1.00 96.25 320 SER A C 1
ATOM 2353 O O . SER A 1 320 ? 4.477 31.782 -5.491 1.00 96.25 320 SER A O 1
ATOM 2355 N N . ASP A 1 321 ? 5.466 31.250 -7.446 1.00 97.00 321 ASP A N 1
ATOM 2356 C CA . ASP A 1 321 ? 4.258 31.326 -8.263 1.00 97.00 321 ASP A CA 1
ATOM 2357 C C . ASP A 1 321 ? 4.072 30.041 -9.067 1.00 97.00 321 ASP A C 1
ATOM 2359 O O . ASP A 1 321 ? 4.644 29.876 -10.144 1.00 97.00 321 ASP A O 1
ATOM 2363 N N . ALA A 1 322 ? 3.222 29.155 -8.544 1.00 97.50 322 ALA A N 1
ATOM 2364 C CA . ALA A 1 322 ? 2.920 27.855 -9.136 1.00 97.50 322 ALA A CA 1
ATOM 2365 C C . ALA A 1 322 ? 2.134 27.952 -10.460 1.00 97.50 322 ALA A C 1
ATOM 2367 O O . ALA A 1 322 ? 1.893 26.938 -11.104 1.00 97.50 322 ALA A O 1
ATOM 2368 N N . THR A 1 323 ? 1.746 29.155 -10.903 1.00 97.31 323 THR A N 1
ATOM 2369 C CA . THR A 1 323 ? 1.161 29.364 -12.240 1.00 97.31 323 THR A CA 1
ATOM 2370 C C . THR A 1 323 ? 2.220 29.505 -13.339 1.00 97.31 323 THR A C 1
ATOM 2372 O O . THR A 1 323 ? 1.887 29.537 -14.524 1.00 97.31 323 THR A O 1
ATOM 2375 N N . THR A 1 324 ? 3.504 29.569 -12.970 1.00 96.00 324 THR A N 1
ATOM 2376 C CA . THR A 1 324 ? 4.621 29.792 -13.896 1.00 96.00 324 THR A CA 1
ATOM 2377 C C . THR A 1 324 ? 5.780 28.833 -13.634 1.00 96.00 324 THR A C 1
ATOM 2379 O O . THR A 1 324 ? 5.972 28.347 -12.523 1.00 96.00 324 THR A O 1
ATOM 2382 N N . VAL A 1 325 ? 6.586 28.575 -14.666 1.00 96.56 325 VAL A N 1
ATOM 2383 C CA . VAL A 1 325 ? 7.833 27.808 -14.539 1.00 96.56 325 VAL A CA 1
ATOM 2384 C C . VAL A 1 325 ? 8.960 28.790 -14.240 1.00 96.56 325 VAL A C 1
ATOM 2386 O O . VAL A 1 325 ? 9.402 29.526 -15.121 1.00 96.56 325 VAL A O 1
ATOM 2389 N N . ASN A 1 326 ? 9.405 28.825 -12.987 1.00 94.94 326 ASN A N 1
ATOM 2390 C CA . ASN A 1 326 ? 10.429 29.747 -12.508 1.00 94.94 326 ASN A CA 1
ATOM 2391 C C . ASN A 1 326 ? 11.384 29.002 -11.575 1.00 94.94 326 ASN A C 1
ATOM 2393 O O . ASN A 1 326 ? 11.183 28.971 -10.367 1.00 94.94 326 ASN A O 1
ATOM 2397 N N . VAL A 1 327 ? 12.394 28.349 -12.146 1.00 94.06 327 VAL A N 1
ATOM 2398 C CA . VAL A 1 327 ? 13.306 27.478 -11.393 1.00 94.06 327 VAL A CA 1
ATOM 2399 C C . VAL A 1 327 ? 14.040 28.265 -10.306 1.00 94.06 327 VAL A C 1
ATOM 2401 O O . VAL A 1 327 ? 14.619 29.315 -10.572 1.00 94.06 327 VAL A O 1
ATOM 2404 N N . ASP A 1 328 ? 14.045 27.734 -9.083 1.00 93.44 328 ASP A N 1
ATOM 2405 C CA . ASP A 1 328 ? 14.825 28.259 -7.967 1.00 93.44 328 ASP A CA 1
ATOM 2406 C C . ASP A 1 328 ? 16.330 28.170 -8.289 1.00 93.44 328 ASP A C 1
ATOM 2408 O O . ASP A 1 328 ? 16.884 27.061 -8.315 1.00 93.44 328 ASP A O 1
ATOM 2412 N N . PRO A 1 329 ? 17.026 29.309 -8.477 1.00 91.06 329 PRO A N 1
ATOM 2413 C CA . PRO A 1 329 ? 18.442 29.316 -8.827 1.00 91.06 329 PRO A CA 1
ATOM 2414 C C . PRO A 1 329 ? 19.336 28.744 -7.718 1.00 91.06 329 PRO A C 1
ATOM 2416 O O . PRO A 1 329 ? 20.478 28.378 -7.991 1.00 91.06 329 PRO A O 1
ATOM 2419 N N . ALA A 1 330 ? 18.846 28.647 -6.473 1.00 89.56 330 ALA A N 1
ATOM 2420 C CA . ALA A 1 330 ? 19.571 27.987 -5.389 1.00 89.56 330 ALA A CA 1
ATOM 2421 C C . ALA A 1 330 ? 19.551 26.453 -5.511 1.00 89.56 330 ALA A C 1
ATOM 2423 O O . ALA A 1 330 ? 20.416 25.783 -4.946 1.00 89.56 330 ALA A O 1
ATOM 2424 N N . ARG A 1 331 ? 18.576 25.892 -6.239 1.00 87.38 331 ARG A N 1
ATOM 2425 C CA . ARG A 1 331 ? 18.425 24.445 -6.449 1.00 87.38 331 ARG A CA 1
ATOM 2426 C C . ARG A 1 331 ? 18.971 23.991 -7.791 1.00 87.38 331 ARG A C 1
ATOM 2428 O O . ARG A 1 331 ? 19.553 22.912 -7.865 1.00 87.38 331 ARG A O 1
ATOM 2435 N N . SER A 1 332 ? 18.782 24.785 -8.841 1.00 90.00 332 SER A N 1
ATOM 2436 C CA . SER A 1 332 ? 19.216 24.422 -10.187 1.00 90.00 332 SER A CA 1
ATOM 2437 C C . SER A 1 332 ? 19.504 25.648 -11.052 1.00 90.00 332 SER A C 1
ATOM 2439 O O . SER A 1 332 ? 18.774 26.635 -10.976 1.00 90.00 332 SER A O 1
ATOM 2441 N N . PRO A 1 333 ? 20.527 25.593 -11.925 1.00 87.44 333 PRO A N 1
ATOM 2442 C CA . PRO A 1 333 ? 20.758 26.626 -12.929 1.00 87.44 333 PRO A CA 1
ATOM 2443 C C . PRO A 1 333 ? 19.721 26.607 -14.068 1.00 87.44 333 PRO A C 1
ATOM 2445 O O . PRO A 1 333 ? 19.723 27.522 -14.891 1.00 87.44 333 PRO A O 1
ATOM 2448 N N . GLY A 1 334 ? 18.865 25.579 -14.155 1.00 87.38 334 GLY A N 1
ATOM 2449 C CA . GLY A 1 334 ? 17.990 25.361 -15.307 1.00 87.38 334 GLY A CA 1
ATOM 2450 C C . GLY A 1 334 ? 18.784 25.096 -16.605 1.00 87.38 334 GLY A C 1
ATOM 2451 O O . GLY A 1 334 ? 19.914 24.604 -16.542 1.00 87.38 334 GLY A O 1
ATOM 2452 N N . PRO A 1 335 ? 18.224 25.422 -17.789 1.00 93.62 335 PRO A N 1
ATOM 2453 C CA . PRO A 1 335 ? 16.837 25.836 -18.015 1.00 93.62 335 PRO A CA 1
ATOM 2454 C C . PRO A 1 335 ? 15.856 24.657 -17.878 1.00 93.62 335 PRO A C 1
ATOM 2456 O O . PRO A 1 335 ? 16.227 23.501 -18.093 1.00 93.62 335 PRO A O 1
ATOM 2459 N N . LEU A 1 336 ? 14.593 24.964 -17.568 1.00 96.44 336 LEU A N 1
ATOM 2460 C CA . LEU A 1 336 ? 13.480 24.012 -17.568 1.00 96.44 336 LEU A CA 1
ATOM 2461 C C . LEU A 1 336 ? 12.357 24.518 -18.475 1.00 96.44 336 LEU A C 1
ATOM 2463 O O . LEU A 1 336 ? 11.686 25.499 -18.169 1.00 96.44 336 LEU A O 1
ATOM 2467 N N . ASP A 1 337 ? 12.142 23.805 -19.571 1.00 98.12 337 ASP A N 1
ATOM 2468 C CA . ASP A 1 337 ? 10.971 23.909 -20.436 1.00 98.12 337 ASP A CA 1
ATOM 2469 C C . ASP A 1 337 ? 10.006 22.783 -20.053 1.00 98.12 337 ASP A C 1
ATOM 2471 O O . ASP A 1 337 ? 10.002 21.697 -20.637 1.00 98.12 337 ASP A O 1
ATOM 2475 N N . LEU A 1 338 ? 9.242 23.018 -18.985 1.00 98.31 338 LEU A N 1
ATOM 2476 C CA . LEU A 1 338 ? 8.307 22.032 -18.454 1.00 98.31 338 LEU A CA 1
ATOM 2477 C C . LEU A 1 338 ? 7.213 21.642 -19.473 1.00 98.31 338 LEU A C 1
ATOM 2479 O O . LEU A 1 338 ? 6.961 20.443 -19.596 1.00 98.31 338 LEU A O 1
ATOM 2483 N N . PRO A 1 339 ? 6.604 22.567 -20.250 1.00 97.81 339 PRO A N 1
ATOM 2484 C CA . PRO A 1 339 ? 5.674 22.194 -21.317 1.00 97.81 339 PRO A CA 1
ATOM 2485 C C . PRO A 1 339 ? 6.270 21.220 -22.343 1.00 97.81 339 PRO A C 1
ATOM 2487 O O . PRO A 1 339 ? 5.597 20.261 -22.722 1.00 97.81 339 PRO A O 1
ATOM 2490 N N . ALA A 1 340 ? 7.529 21.409 -22.760 1.00 98.38 340 ALA A N 1
ATOM 2491 C CA . ALA A 1 340 ? 8.194 20.471 -23.666 1.00 98.38 340 ALA A CA 1
ATOM 2492 C C . ALA A 1 340 ? 8.399 19.086 -23.029 1.00 98.38 340 ALA A C 1
ATOM 2494 O O . ALA A 1 340 ? 8.178 18.069 -23.689 1.00 98.38 340 ALA A O 1
ATOM 2495 N N . VAL A 1 341 ? 8.764 19.032 -21.742 1.00 98.81 341 VAL A N 1
ATOM 2496 C CA . VAL A 1 341 ? 8.895 17.770 -20.994 1.00 98.81 341 VAL A CA 1
ATOM 2497 C C . VAL A 1 341 ? 7.542 17.060 -20.882 1.00 98.81 341 VAL A C 1
ATOM 2499 O O . VAL A 1 341 ? 7.463 15.869 -21.169 1.00 98.81 341 VAL A O 1
ATOM 2502 N N . ILE A 1 342 ? 6.460 17.774 -20.549 1.00 98.81 342 ILE A N 1
ATOM 2503 C CA . ILE A 1 342 ? 5.107 17.195 -20.475 1.00 98.81 342 ILE A CA 1
ATOM 2504 C C . ILE A 1 342 ? 4.662 16.663 -21.845 1.00 98.81 342 ILE A C 1
ATOM 2506 O O . ILE A 1 342 ? 4.161 15.541 -21.943 1.00 98.81 342 ILE A O 1
ATOM 2510 N N . ALA A 1 343 ? 4.886 17.429 -22.917 1.00 98.62 343 ALA A N 1
ATOM 2511 C CA . ALA A 1 343 ? 4.561 17.001 -24.276 1.00 98.62 343 ALA A CA 1
ATOM 2512 C C . ALA A 1 343 ? 5.335 15.733 -24.684 1.00 98.62 343 ALA A C 1
ATOM 2514 O O . ALA A 1 343 ? 4.748 14.812 -25.258 1.00 98.62 343 ALA A O 1
ATOM 2515 N N . TYR A 1 344 ? 6.626 15.656 -24.347 1.00 98.69 344 TYR A N 1
ATOM 2516 C CA . TYR A 1 344 ? 7.449 14.472 -24.598 1.00 98.69 344 TYR A CA 1
ATOM 2517 C C . TYR A 1 344 ? 7.003 13.266 -23.762 1.00 98.69 344 TYR A C 1
ATOM 2519 O O . TYR A 1 344 ? 6.895 12.157 -24.284 1.00 98.69 344 TYR A O 1
ATOM 2527 N N . GLY A 1 345 ? 6.653 13.485 -22.492 1.00 98.44 345 GLY A N 1
ATOM 2528 C CA . GLY A 1 345 ? 6.102 12.456 -21.610 1.00 98.44 345 GLY A CA 1
ATOM 2529 C C . GLY A 1 345 ? 4.834 11.854 -22.203 1.00 98.44 345 GLY A C 1
ATOM 2530 O O . GLY A 1 345 ? 4.745 10.641 -22.387 1.00 98.44 345 GLY A O 1
ATOM 2531 N N . LYS A 1 346 ? 3.905 12.705 -22.653 1.00 96.56 346 LYS A N 1
ATOM 2532 C CA . LYS A 1 346 ? 2.682 12.273 -23.342 1.00 96.56 346 LYS A CA 1
ATOM 2533 C C . LYS A 1 346 ? 2.969 11.454 -24.603 1.00 96.56 346 LYS A C 1
ATOM 2535 O O . LYS A 1 346 ? 2.290 10.457 -24.832 1.00 96.56 346 LYS A O 1
ATOM 2540 N N . GLN A 1 347 ? 3.972 11.830 -25.402 1.00 97.88 347 GLN A N 1
ATOM 2541 C CA . GLN A 1 347 ? 4.389 11.055 -26.580 1.00 97.88 347 GLN A CA 1
ATOM 2542 C C . GLN A 1 347 ? 4.890 9.649 -26.207 1.00 97.88 347 GLN A C 1
ATOM 2544 O O . GLN A 1 347 ? 4.700 8.706 -26.974 1.00 97.88 347 GLN A O 1
ATOM 2549 N N . LYS A 1 348 ? 5.525 9.512 -25.041 1.00 96.50 348 LYS A N 1
ATOM 2550 C CA . LYS A 1 348 ? 6.110 8.263 -24.533 1.00 96.50 348 LYS A CA 1
ATOM 2551 C C . LYS A 1 348 ? 5.185 7.470 -23.606 1.00 96.50 348 LYS A C 1
ATOM 2553 O O . LYS A 1 348 ? 5.560 6.384 -23.183 1.00 96.50 348 LYS A O 1
ATOM 2558 N N . GLY A 1 349 ? 3.996 7.988 -23.294 1.00 96.38 349 GLY A N 1
ATOM 2559 C CA . GLY A 1 349 ? 3.071 7.367 -22.341 1.00 96.38 349 GLY A CA 1
ATOM 2560 C C . GLY A 1 349 ? 3.464 7.540 -20.867 1.00 96.38 349 GLY A C 1
ATOM 2561 O O . GLY A 1 349 ? 2.971 6.796 -20.026 1.00 96.38 349 GLY A O 1
ATOM 2562 N N . VAL A 1 350 ? 4.319 8.516 -20.546 1.00 98.62 350 VAL A N 1
ATOM 2563 C CA . VAL A 1 350 ? 4.784 8.827 -19.184 1.00 98.62 350 VAL A CA 1
ATOM 2564 C C . VAL A 1 350 ? 4.148 10.134 -18.709 1.00 98.62 350 VAL A C 1
ATOM 2566 O O . VAL A 1 350 ? 4.278 11.174 -19.356 1.00 98.62 350 VAL A O 1
ATOM 2569 N N . GLY A 1 351 ? 3.458 10.105 -17.570 1.00 98.69 351 GLY A N 1
ATOM 2570 C CA . GLY A 1 351 ? 2.852 11.295 -16.975 1.00 98.69 351 GLY A CA 1
ATOM 2571 C C . GLY A 1 351 ? 3.858 12.130 -16.179 1.00 98.69 351 GLY A C 1
ATOM 2572 O O . GLY A 1 351 ? 4.787 11.600 -15.572 1.00 98.69 351 GLY A O 1
ATOM 2573 N N . VAL A 1 352 ? 3.650 13.445 -16.137 1.00 98.88 352 VAL A N 1
ATOM 2574 C CA . VAL A 1 352 ? 4.444 14.356 -15.300 1.00 98.88 352 VAL A CA 1
ATOM 2575 C C . VAL A 1 352 ? 3.624 14.777 -14.091 1.00 98.88 352 VAL A C 1
ATOM 2577 O O . VAL A 1 352 ? 2.475 15.195 -14.225 1.00 98.88 352 VAL A O 1
ATOM 2580 N N . ILE 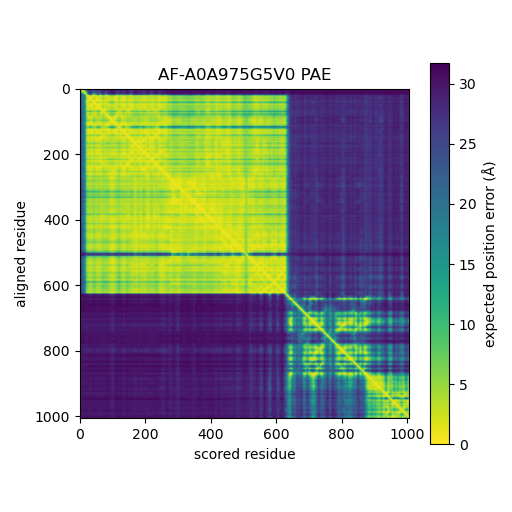A 1 353 ? 4.231 14.676 -12.917 1.00 98.88 353 ILE A N 1
ATOM 2581 C CA . ILE A 1 353 ? 3.666 15.064 -11.629 1.00 98.88 353 ILE A CA 1
ATOM 2582 C C . ILE A 1 353 ? 4.437 16.274 -11.106 1.00 98.88 353 ILE A C 1
ATOM 2584 O O . ILE A 1 353 ? 5.660 16.346 -11.253 1.00 98.88 353 ILE A O 1
ATOM 2588 N N . LEU A 1 354 ? 3.731 17.217 -10.478 1.00 98.69 354 LEU A N 1
ATOM 2589 C CA . LEU A 1 354 ? 4.332 18.432 -9.929 1.00 98.69 354 LEU A CA 1
ATOM 2590 C C . LEU A 1 354 ? 4.139 18.539 -8.418 1.00 98.69 354 LEU A C 1
ATOM 2592 O O . LEU A 1 354 ? 3.032 18.401 -7.897 1.00 98.69 354 LEU A O 1
ATOM 2596 N N . TYR A 1 355 ? 5.219 18.854 -7.713 1.00 98.00 355 TYR A N 1
ATOM 2597 C CA . TYR A 1 355 ? 5.161 19.257 -6.315 1.00 98.00 355 TYR A CA 1
ATOM 2598 C C . TYR A 1 355 ? 4.626 20.684 -6.163 1.00 98.00 355 TYR A C 1
ATOM 2600 O O . TYR A 1 355 ? 5.071 21.587 -6.874 1.00 98.00 355 TYR A O 1
ATOM 2608 N N . VAL A 1 356 ? 3.738 20.909 -5.192 1.00 97.94 356 VAL A N 1
ATOM 2609 C CA . VAL A 1 356 ? 3.308 22.245 -4.757 1.00 97.94 356 VAL A CA 1
ATOM 2610 C C . VAL A 1 356 ? 3.102 22.247 -3.241 1.00 97.94 356 VAL A C 1
ATOM 2612 O O . VAL A 1 356 ? 2.354 21.438 -2.696 1.00 97.94 356 VAL A O 1
ATOM 2615 N N . ASN A 1 357 ? 3.739 23.178 -2.535 1.00 96.62 357 ASN A N 1
ATOM 2616 C CA . ASN A 1 357 ? 3.595 23.286 -1.086 1.00 96.62 357 ASN A CA 1
ATOM 2617 C C . ASN A 1 357 ? 2.305 24.005 -0.649 1.00 96.62 357 ASN A C 1
ATOM 2619 O O . ASN A 1 357 ? 1.682 24.750 -1.413 1.00 96.62 357 ASN A O 1
ATOM 2623 N N . GLN A 1 358 ? 1.927 23.857 0.624 1.00 95.06 358 GLN A N 1
ATOM 2624 C CA . GLN A 1 358 ? 0.699 24.448 1.164 1.00 95.06 358 GLN A CA 1
ATOM 2625 C C . GLN A 1 358 ? 0.627 25.981 1.023 1.00 95.06 358 GLN A C 1
ATOM 2627 O O . GLN A 1 358 ? -0.468 26.522 0.840 1.00 95.06 358 GLN A O 1
ATOM 2632 N N . ILE A 1 359 ? 1.763 26.693 1.068 1.00 95.25 359 ILE A N 1
ATOM 2633 C CA . ILE A 1 359 ? 1.813 28.160 0.904 1.00 95.25 359 ILE A CA 1
ATOM 2634 C C . ILE A 1 359 ? 1.261 28.577 -0.466 1.00 95.25 359 ILE A C 1
ATOM 2636 O O . ILE A 1 359 ? 0.487 29.534 -0.561 1.00 95.25 359 ILE A O 1
ATOM 2640 N N . ALA A 1 360 ? 1.655 27.877 -1.532 1.00 96.75 360 ALA A N 1
ATOM 2641 C CA . ALA A 1 360 ? 1.151 28.131 -2.875 1.00 96.75 360 ALA A CA 1
ATOM 2642 C C . ALA A 1 360 ? -0.267 27.575 -3.056 1.00 96.75 360 ALA A C 1
ATOM 2644 O O . ALA A 1 360 ? -1.138 28.314 -3.514 1.00 96.75 360 ALA A O 1
ATOM 2645 N N . LEU A 1 361 ? -0.541 26.342 -2.605 1.00 97.12 361 LEU A N 1
ATOM 2646 C CA . LEU A 1 361 ? -1.875 25.732 -2.704 1.00 97.12 361 LEU A CA 1
ATOM 2647 C C . LEU A 1 361 ? -2.955 26.631 -2.078 1.00 97.12 361 LEU A C 1
ATOM 2649 O O . LEU A 1 361 ? -3.970 26.910 -2.702 1.00 97.12 361 LEU A O 1
ATOM 2653 N N . THR A 1 362 ? -2.721 27.178 -0.884 1.00 95.31 362 THR A N 1
ATOM 2654 C CA . THR A 1 362 ? -3.713 28.028 -0.195 1.00 95.31 362 THR A CA 1
ATOM 2655 C C . THR A 1 362 ? -4.058 29.302 -0.976 1.00 95.31 362 THR A C 1
ATOM 2657 O O . THR A 1 362 ? -5.174 29.805 -0.871 1.00 95.31 362 THR A O 1
ATOM 2660 N N . ARG A 1 363 ? -3.120 29.834 -1.769 1.00 96.06 363 ARG A N 1
ATOM 2661 C CA . ARG A 1 363 ? -3.315 31.063 -2.555 1.00 96.06 363 ARG A CA 1
ATOM 2662 C C . ARG A 1 363 ? -3.813 30.800 -3.973 1.00 96.06 363 ARG A C 1
ATOM 2664 O O . ARG A 1 363 ? -4.518 31.640 -4.522 1.00 96.06 363 ARG A O 1
ATOM 2671 N N . GLN A 1 364 ? -3.378 29.696 -4.579 1.00 97.69 364 GLN A N 1
ATOM 2672 C CA . GLN A 1 364 ? -3.413 29.507 -6.030 1.00 97.69 364 GLN A CA 1
ATOM 2673 C C . GLN A 1 364 ? -4.140 28.236 -6.476 1.00 97.69 364 GLN A C 1
ATOM 2675 O O . GLN A 1 364 ? -4.278 28.066 -7.681 1.00 97.69 364 GLN A O 1
ATOM 2680 N N . LEU A 1 365 ? -4.623 27.370 -5.568 1.00 98.25 365 LEU A N 1
ATOM 2681 C CA . LEU A 1 365 ? -5.238 26.080 -5.926 1.00 98.25 365 LEU A CA 1
ATOM 2682 C C . LEU A 1 365 ? -6.264 26.214 -7.064 1.00 98.25 365 LEU A C 1
ATOM 2684 O O . LEU A 1 365 ? -6.111 25.584 -8.102 1.00 98.25 365 LEU A O 1
ATOM 2688 N N . ASP A 1 366 ? -7.239 27.112 -6.925 1.00 98.31 366 ASP A N 1
ATOM 2689 C CA . ASP A 1 366 ? -8.310 27.278 -7.921 1.00 98.31 366 ASP A CA 1
ATOM 2690 C C . ASP A 1 366 ? -7.829 27.851 -9.270 1.00 98.31 366 ASP A C 1
ATOM 2692 O O . ASP A 1 366 ? -8.550 27.787 -10.261 1.00 98.31 366 ASP A O 1
ATOM 2696 N N . GLN A 1 367 ? -6.612 28.400 -9.330 1.00 98.38 367 GLN A N 1
ATOM 2697 C CA . GLN A 1 367 ? -5.983 28.871 -10.569 1.00 98.38 367 GLN A CA 1
ATOM 2698 C C . GLN A 1 367 ? -5.133 27.775 -11.219 1.00 98.38 367 GLN A C 1
ATOM 2700 O O . GLN A 1 367 ? -5.166 27.616 -12.438 1.00 98.38 367 GLN A O 1
ATOM 2705 N N . ILE A 1 368 ? -4.369 27.023 -10.418 1.00 98.44 368 ILE A N 1
ATOM 2706 C CA . ILE A 1 368 ? -3.425 26.027 -10.936 1.00 98.44 368 ILE A CA 1
ATOM 2707 C C . ILE A 1 368 ? -4.113 24.746 -11.396 1.00 98.44 368 ILE A C 1
ATOM 2709 O O . ILE A 1 368 ? -3.622 24.136 -12.332 1.00 98.44 368 ILE A O 1
ATOM 2713 N N . LEU A 1 369 ? -5.243 24.344 -10.804 1.00 98.75 369 LEU A N 1
ATOM 2714 C CA . LEU A 1 369 ? -5.919 23.099 -11.191 1.00 98.75 369 LEU A CA 1
ATOM 2715 C C . LEU A 1 369 ? -6.336 23.072 -12.678 1.00 98.75 369 LEU A C 1
ATOM 2717 O O . LEU A 1 369 ? -5.851 22.193 -13.394 1.00 98.75 369 LEU A O 1
ATOM 2721 N N . PRO A 1 370 ? -7.120 24.041 -13.202 1.00 98.56 370 PRO A N 1
ATOM 2722 C CA . PRO A 1 370 ? -7.444 24.071 -14.632 1.00 98.56 370 PRO A CA 1
ATOM 2723 C C . PRO A 1 370 ? -6.214 24.319 -15.518 1.00 98.56 370 PRO A C 1
ATOM 2725 O O . PRO A 1 370 ? -6.155 23.844 -16.652 1.00 98.56 370 PRO A O 1
ATOM 2728 N N . LEU A 1 371 ? -5.211 25.050 -15.020 1.00 98.50 371 LEU A N 1
ATOM 2729 C CA . LEU A 1 371 ? -3.966 25.287 -15.749 1.00 98.50 371 LEU A CA 1
ATOM 2730 C C . LEU A 1 371 ? -3.169 23.989 -15.933 1.00 98.50 371 LEU A C 1
ATOM 2732 O O . LEU A 1 371 ? -2.728 23.692 -17.039 1.00 98.50 371 LEU A O 1
ATOM 2736 N N . TYR A 1 372 ? -3.015 23.201 -14.873 1.00 98.62 372 TYR A N 1
ATOM 2737 C CA . TYR A 1 372 ? -2.267 21.946 -14.872 1.00 98.62 372 TYR A CA 1
ATOM 2738 C C . TYR A 1 372 ? -2.958 20.888 -15.725 1.00 98.62 372 TYR A C 1
ATOM 2740 O O . TYR A 1 372 ? -2.289 20.214 -16.509 1.00 98.62 372 TYR A O 1
ATOM 2748 N N . GLU A 1 373 ? -4.288 20.808 -15.656 1.00 98.06 373 GLU A N 1
ATOM 2749 C CA . GLU A 1 373 ? -5.082 19.991 -16.575 1.00 98.06 373 GLU A CA 1
ATOM 2750 C C . GLU A 1 373 ? -4.836 20.415 -18.036 1.00 98.06 373 GLU A C 1
ATOM 2752 O O . GLU A 1 373 ? -4.560 19.571 -18.889 1.00 98.06 373 GLU A O 1
ATOM 2757 N N . SER A 1 374 ? -4.814 21.726 -18.327 1.00 97.88 374 SER A N 1
ATOM 2758 C CA . SER A 1 374 ? -4.531 22.238 -19.680 1.00 97.88 374 SER A CA 1
ATOM 2759 C C . SER A 1 374 ? -3.105 21.953 -20.168 1.00 97.88 374 SER A C 1
ATOM 2761 O O . SER A 1 374 ? -2.889 21.764 -21.367 1.00 97.88 374 SER A O 1
ATOM 2763 N N . TRP A 1 375 ? -2.129 21.898 -19.257 1.00 98.25 375 TRP A N 1
ATOM 2764 C CA . TRP A 1 375 ? -0.755 21.504 -19.569 1.00 98.25 375 TRP A CA 1
ATOM 2765 C C . TRP A 1 375 ? -0.626 19.996 -19.800 1.00 98.25 375 TRP A C 1
ATOM 2767 O O . TRP A 1 375 ? 0.293 19.575 -20.497 1.00 98.25 375 TRP A O 1
ATOM 2777 N N . GLY A 1 376 ? -1.546 19.189 -19.261 1.00 97.94 376 GLY A N 1
ATOM 2778 C CA . GLY A 1 376 ? -1.479 17.728 -19.286 1.00 97.94 376 GLY A CA 1
ATOM 2779 C C . GLY A 1 376 ? -0.682 17.130 -18.123 1.00 97.94 376 GLY A C 1
ATOM 2780 O O . GLY A 1 376 ? -0.117 16.046 -18.264 1.00 97.94 376 GLY A O 1
ATOM 2781 N N . VAL A 1 377 ? -0.601 17.837 -16.992 1.00 98.75 377 VAL A N 1
ATOM 2782 C CA . VAL A 1 377 ? -0.044 17.309 -15.738 1.00 98.75 377 VAL A CA 1
ATOM 2783 C C . VAL A 1 377 ? -0.919 16.150 -15.262 1.00 98.75 377 VAL A C 1
ATOM 2785 O O . VAL A 1 377 ? -2.141 16.244 -15.280 1.00 98.75 377 VAL A O 1
ATOM 2788 N N . ALA A 1 378 ? -0.297 15.052 -14.838 1.00 98.62 378 ALA A N 1
ATOM 2789 C CA . ALA A 1 378 ? -1.009 13.842 -14.433 1.00 98.62 378 ALA A CA 1
ATOM 2790 C C . ALA A 1 378 ? -1.406 13.840 -12.949 1.00 98.62 378 ALA A C 1
ATOM 2792 O O . ALA A 1 378 ? -2.360 13.169 -12.562 1.00 98.62 378 ALA A O 1
ATOM 2793 N N . GLY A 1 379 ? -0.670 14.566 -12.105 1.00 98.56 379 GLY A N 1
ATOM 2794 C CA . GLY A 1 379 ? -0.909 14.580 -10.668 1.00 98.56 379 GLY A CA 1
ATOM 2795 C C . GLY A 1 379 ? -0.104 15.627 -9.913 1.00 98.56 379 GLY A C 1
ATOM 2796 O O . GLY A 1 379 ? 0.740 16.329 -10.477 1.00 98.56 379 GLY A O 1
ATOM 2797 N N . MET A 1 380 ? -0.366 15.715 -8.612 1.00 98.56 380 MET A N 1
ATOM 2798 C CA . MET A 1 380 ? 0.258 16.674 -7.712 1.00 98.56 380 MET A CA 1
ATOM 2799 C C . MET A 1 380 ? 0.760 16.011 -6.431 1.00 98.56 380 MET A C 1
ATOM 2801 O O . MET A 1 380 ? 0.057 15.215 -5.812 1.00 98.56 380 MET A O 1
ATOM 2805 N N . LYS A 1 381 ? 1.957 16.408 -6.000 1.00 98.62 381 LYS A N 1
ATOM 2806 C CA . LYS A 1 381 ? 2.484 16.116 -4.664 1.00 98.62 381 LYS A CA 1
ATOM 2807 C C . LYS A 1 381 ? 2.306 17.354 -3.785 1.00 98.62 381 LYS A C 1
ATOM 2809 O O . LYS A 1 381 ? 2.824 18.420 -4.116 1.00 98.62 381 LYS A O 1
ATOM 2814 N N . PHE A 1 382 ? 1.588 17.239 -2.673 1.00 98.06 382 PHE A N 1
ATOM 2815 C CA . PHE A 1 382 ? 1.438 18.327 -1.708 1.00 98.06 382 PHE A CA 1
ATOM 2816 C C . PHE A 1 382 ? 2.567 18.285 -0.681 1.00 98.06 382 PHE A C 1
ATOM 2818 O O . PHE A 1 382 ? 2.816 17.237 -0.093 1.00 98.06 382 PHE A O 1
ATOM 2825 N N . GLY A 1 383 ? 3.208 19.427 -0.438 1.00 94.62 383 GLY A N 1
ATOM 2826 C CA . GLY A 1 383 ? 4.266 19.564 0.569 1.00 94.62 383 GLY A CA 1
ATOM 2827 C C . GLY A 1 383 ? 3.926 20.506 1.716 1.00 94.62 383 GLY A C 1
ATOM 2828 O O . GLY A 1 383 ? 3.152 21.457 1.563 1.00 94.62 383 GLY A O 1
ATOM 2829 N N . PHE A 1 384 ? 4.540 20.252 2.864 1.00 92.06 384 PHE A N 1
ATOM 2830 C CA . PHE A 1 384 ? 4.393 20.943 4.142 1.00 92.06 384 PHE A CA 1
ATOM 2831 C C . PHE A 1 384 ? 2.938 21.177 4.532 1.00 92.06 384 PHE A C 1
ATOM 2833 O O . PHE A 1 384 ? 2.543 22.270 4.947 1.00 92.06 384 PHE A O 1
ATOM 2840 N N . VAL A 1 385 ? 2.116 20.143 4.359 1.00 93.06 385 VAL A N 1
ATOM 2841 C CA . VAL A 1 385 ? 0.694 20.219 4.665 1.00 93.06 385 VAL A CA 1
ATOM 2842 C C . VAL A 1 385 ? 0.494 20.209 6.174 1.00 93.06 385 VAL A C 1
ATOM 2844 O O . VAL A 1 385 ? 0.737 19.219 6.864 1.00 93.06 385 VAL A O 1
ATOM 2847 N N . ASN A 1 386 ? -0.020 21.318 6.696 1.00 91.69 386 ASN A N 1
ATOM 2848 C CA . ASN A 1 386 ? -0.466 21.388 8.073 1.00 91.69 386 ASN A CA 1
ATOM 2849 C C . ASN A 1 386 ? -1.686 20.493 8.275 1.00 91.69 386 ASN A C 1
ATOM 2851 O O . ASN A 1 386 ? -2.690 20.606 7.574 1.00 91.69 386 ASN A O 1
ATOM 2855 N N . VAL A 1 387 ? -1.625 19.670 9.316 1.00 87.50 387 VAL A N 1
ATOM 2856 C CA . VAL A 1 387 ? -2.735 18.848 9.798 1.00 87.50 387 VAL A CA 1
ATOM 2857 C C . VAL A 1 387 ? -2.864 19.049 11.302 1.00 87.50 387 VAL A C 1
ATOM 2859 O O . VAL A 1 387 ? -1.879 19.280 12.003 1.00 87.50 387 VAL A O 1
ATOM 2862 N N . GLY A 1 388 ? -4.080 19.008 11.833 1.00 90.75 388 GLY A N 1
ATOM 2863 C CA . GLY A 1 388 ? -4.283 19.278 13.252 1.00 90.75 388 GLY A CA 1
ATOM 2864 C C . GLY A 1 388 ? -5.650 19.858 13.516 1.00 90.75 388 GLY A C 1
ATOM 2865 O O . GLY A 1 388 ? -6.518 19.154 14.020 1.00 90.75 388 GLY A O 1
ATOM 2866 N N . SER A 1 389 ? -5.837 21.129 13.172 1.00 96.94 389 SER A N 1
ATOM 2867 C CA . SER A 1 389 ? -7.129 21.773 13.359 1.00 96.94 389 SER A CA 1
ATOM 2868 C C . SER A 1 389 ? -8.179 21.242 12.391 1.00 96.94 389 SER A C 1
ATOM 2870 O O . SER A 1 389 ? -7.845 20.757 11.307 1.00 96.94 389 SER A O 1
ATOM 2872 N N . GLN A 1 390 ? -9.446 21.419 12.764 1.00 97.12 390 GLN A N 1
ATOM 2873 C CA . GLN A 1 390 ? -10.580 21.190 11.871 1.00 97.12 390 GLN A CA 1
ATOM 2874 C C . GLN A 1 390 ? -10.393 21.924 10.535 1.00 97.12 390 GLN A C 1
ATOM 2876 O O . GLN A 1 390 ? -10.420 21.305 9.483 1.00 97.12 390 GLN A O 1
ATOM 2881 N N . SER A 1 391 ? -10.068 23.222 10.565 1.00 96.94 391 SER A N 1
ATOM 2882 C CA . SER A 1 391 ? -9.874 24.024 9.346 1.00 96.94 391 SER A CA 1
ATOM 2883 C C . SER A 1 391 ? -8.846 23.432 8.377 1.00 96.94 391 SER A C 1
ATOM 2885 O O . SER A 1 391 ? -9.020 23.521 7.164 1.00 96.94 391 SER A O 1
ATOM 2887 N N . ASN A 1 392 ? -7.776 22.832 8.904 1.00 96.31 392 ASN A N 1
ATOM 2888 C CA . ASN A 1 392 ? -6.694 22.280 8.099 1.00 96.31 392 ASN A CA 1
ATOM 2889 C C . ASN A 1 392 ? -7.107 20.975 7.413 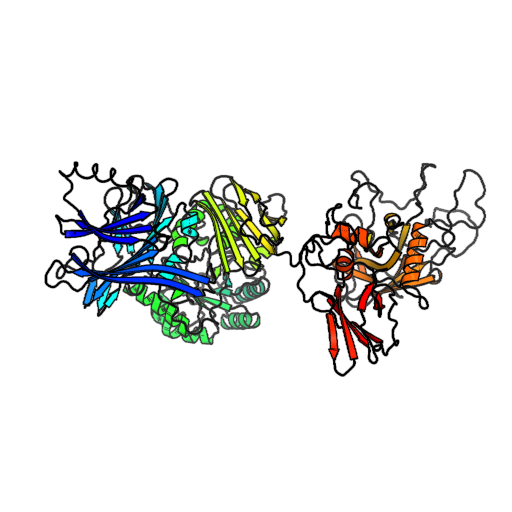1.00 96.31 392 ASN A C 1
ATOM 2891 O O . ASN A 1 392 ? -6.806 20.787 6.237 1.00 96.31 392 ASN A O 1
ATOM 2895 N N . THR A 1 393 ? -7.811 20.087 8.120 1.00 96.38 393 THR A N 1
ATOM 2896 C CA . THR A 1 393 ? -8.305 18.831 7.533 1.00 96.38 393 THR A CA 1
ATOM 2897 C C . THR A 1 393 ? -9.434 19.098 6.537 1.00 96.38 393 THR A C 1
ATOM 2899 O O . THR A 1 393 ? -9.409 18.533 5.445 1.00 96.38 393 THR A O 1
ATOM 2902 N N . THR A 1 394 ? -10.349 20.030 6.839 1.00 96.50 394 THR A N 1
ATOM 2903 C CA . THR A 1 394 ? -11.392 20.489 5.906 1.00 96.50 394 THR A CA 1
ATOM 2904 C C . THR A 1 394 ? -10.774 21.041 4.625 1.00 96.50 394 THR A C 1
ATOM 2906 O O . THR A 1 394 ? -11.157 20.638 3.529 1.00 96.50 394 THR A O 1
ATOM 2909 N N . TRP A 1 395 ? -9.787 21.938 4.743 1.00 97.31 395 TRP A N 1
ATOM 2910 C CA . TRP A 1 395 ? -9.079 22.480 3.584 1.00 97.31 395 TRP A CA 1
ATOM 2911 C C . TRP A 1 395 ? -8.398 21.377 2.767 1.00 97.31 395 TRP A C 1
ATOM 2913 O O . TRP A 1 395 ? -8.569 21.336 1.550 1.00 97.31 395 TRP A O 1
ATOM 2923 N N . LEU A 1 396 ? -7.678 20.466 3.428 1.00 97.75 396 LEU A N 1
ATOM 2924 C CA . LEU A 1 396 ? -6.916 19.410 2.765 1.00 97.75 396 LEU A CA 1
ATOM 2925 C C . LEU A 1 396 ? -7.816 18.485 1.944 1.00 97.75 396 LEU A C 1
ATOM 2927 O O . LEU A 1 396 ? -7.548 18.246 0.769 1.00 97.75 396 LEU A O 1
ATOM 2931 N N . HIS A 1 397 ? -8.900 17.976 2.533 1.00 96.94 397 HIS A N 1
ATOM 2932 C CA . HIS A 1 397 ? -9.796 17.060 1.820 1.00 96.94 397 HIS A CA 1
ATOM 2933 C C . HIS A 1 397 ? -10.629 17.766 0.752 1.00 96.94 397 HIS A C 1
ATOM 2935 O O . HIS A 1 397 ? -10.916 17.155 -0.274 1.00 96.94 397 HIS A O 1
ATOM 2941 N N . ASN A 1 398 ? -10.937 19.055 0.925 1.00 98.00 398 ASN A N 1
ATOM 2942 C CA . ASN A 1 398 ? -11.506 19.866 -0.152 1.00 98.00 398 ASN A CA 1
ATOM 2943 C C . ASN A 1 398 ? -10.509 20.062 -1.303 1.00 98.00 398 ASN A C 1
ATOM 2945 O O . ASN A 1 398 ? -10.917 20.037 -2.460 1.00 98.00 398 ASN A O 1
ATOM 2949 N N . ALA A 1 399 ? -9.214 20.228 -1.017 1.00 98.50 399 ALA A N 1
ATOM 2950 C CA . ALA A 1 399 ? -8.192 20.325 -2.055 1.00 98.50 399 ALA A CA 1
ATOM 2951 C C . ALA A 1 399 ? -8.052 19.013 -2.843 1.00 98.50 399 ALA A C 1
ATOM 2953 O O . ALA A 1 399 ? -8.044 19.043 -4.069 1.00 98.50 399 ALA A O 1
ATOM 2954 N N . VAL A 1 400 ? -8.042 17.866 -2.153 1.00 98.62 400 VAL A N 1
ATOM 2955 C CA . VAL A 1 400 ? -8.054 16.533 -2.788 1.00 98.62 400 VAL A CA 1
ATOM 2956 C C . VAL A 1 400 ? -9.286 16.342 -3.679 1.00 98.62 400 VAL A C 1
ATOM 2958 O O . VAL A 1 400 ? -9.153 15.860 -4.804 1.00 98.62 400 VAL A O 1
ATOM 2961 N N . ALA A 1 401 ? -10.470 16.743 -3.202 1.00 98.56 401 ALA A N 1
ATOM 2962 C CA . ALA A 1 401 ? -11.710 16.670 -3.972 1.00 98.56 401 ALA A CA 1
ATOM 2963 C C . ALA A 1 401 ? -11.643 17.529 -5.245 1.00 98.56 401 ALA A C 1
ATOM 2965 O O . ALA A 1 401 ? -11.941 17.038 -6.328 1.00 98.56 401 ALA A O 1
ATOM 2966 N N . LYS A 1 402 ? -11.158 18.774 -5.142 1.00 98.69 402 LYS A N 1
ATOM 2967 C CA . LYS A 1 402 ? -10.965 19.651 -6.306 1.00 98.69 402 LYS A CA 1
ATOM 2968 C C . LYS A 1 402 ? -9.947 19.090 -7.305 1.00 98.69 402 LYS A C 1
ATOM 2970 O O . LYS A 1 402 ? -10.127 19.248 -8.504 1.00 98.69 402 LYS A O 1
ATOM 2975 N N . CYS A 1 403 ? -8.895 18.405 -6.847 1.00 98.75 403 CYS A N 1
ATOM 2976 C CA . CYS A 1 403 ? -7.994 17.684 -7.754 1.00 98.75 403 CYS A CA 1
ATOM 2977 C C . CYS A 1 403 ? -8.722 16.577 -8.532 1.00 98.75 403 CYS A C 1
ATOM 2979 O O . CYS A 1 403 ? -8.401 16.358 -9.697 1.00 98.75 403 CYS A O 1
ATOM 2981 N N . ALA A 1 404 ? -9.708 15.905 -7.925 1.00 98.56 404 ALA A N 1
ATOM 2982 C CA . ALA A 1 404 ? -10.510 14.898 -8.615 1.00 98.56 404 ALA A CA 1
ATOM 2983 C C . ALA A 1 404 ? -11.378 15.510 -9.727 1.00 98.56 404 ALA A C 1
ATOM 2985 O O . ALA A 1 404 ? -11.477 14.913 -10.795 1.00 98.56 404 ALA A O 1
ATOM 2986 N N . ASP A 1 405 ? -11.927 16.713 -9.513 1.00 98.25 405 ASP A N 1
ATOM 2987 C CA . ASP A 1 405 ? -12.696 17.456 -10.530 1.00 98.25 405 ASP A CA 1
ATOM 2988 C C . ASP A 1 405 ? -11.857 17.814 -11.777 1.00 98.25 405 ASP A C 1
ATOM 2990 O O . ASP A 1 405 ? -12.413 18.055 -12.846 1.00 98.25 405 ASP A O 1
ATOM 2994 N N . HIS A 1 406 ? -10.525 17.821 -11.642 1.00 98.56 406 HIS A N 1
ATOM 2995 C CA . HIS A 1 406 ? -9.549 18.129 -12.694 1.00 98.56 406 HIS A CA 1
ATOM 2996 C C . HIS A 1 406 ? -8.679 16.925 -13.096 1.00 98.56 406 HIS A C 1
ATOM 2998 O O . HIS A 1 406 ? -7.627 17.097 -13.709 1.00 98.56 406 HIS A O 1
ATOM 3004 N N . HIS A 1 407 ? -9.092 15.702 -12.742 1.00 98.25 407 HIS A N 1
ATOM 3005 C CA . HIS A 1 407 ? -8.416 14.456 -13.129 1.00 98.25 407 HIS A CA 1
ATOM 3006 C C . HIS A 1 407 ? -6.940 14.356 -12.688 1.00 98.25 407 HIS A C 1
ATOM 3008 O O . HIS A 1 407 ? -6.107 13.771 -13.382 1.00 98.25 407 HIS A O 1
ATOM 3014 N N . LEU A 1 408 ? -6.611 14.901 -11.511 1.00 98.75 408 LEU A N 1
ATOM 3015 C CA . LEU A 1 408 ? -5.265 14.872 -10.933 1.00 98.75 408 LEU A CA 1
ATOM 3016 C C . LEU A 1 408 ? -5.173 13.863 -9.779 1.00 98.75 408 LEU A C 1
ATOM 3018 O O . LEU A 1 408 ? -5.916 13.949 -8.792 1.00 98.75 408 LEU A O 1
ATOM 3022 N N . ILE A 1 409 ? -4.228 12.921 -9.884 1.00 98.81 409 ILE A N 1
ATOM 3023 C CA . ILE A 1 409 ? -3.855 12.042 -8.761 1.00 98.81 409 ILE A CA 1
ATOM 3024 C C . ILE A 1 409 ? -3.043 12.826 -7.726 1.00 98.81 409 ILE A C 1
ATOM 3026 O O . ILE A 1 409 ? -2.339 13.775 -8.070 1.00 98.81 409 ILE A O 1
ATOM 3030 N N . VAL A 1 410 ? -3.143 12.439 -6.457 1.00 98.88 410 VAL A N 1
ATOM 3031 C CA . VAL A 1 410 ? -2.581 13.181 -5.326 1.00 98.88 410 VAL A CA 1
ATOM 3032 C C . VAL A 1 410 ? -1.739 12.276 -4.431 1.00 98.88 410 VAL A C 1
ATOM 3034 O O . VAL A 1 410 ? -2.146 11.164 -4.083 1.00 98.88 410 VAL A O 1
ATOM 3037 N N . ASP A 1 411 ? -0.595 12.819 -4.028 1.00 98.69 411 ASP A N 1
ATOM 3038 C CA . ASP A 1 411 ? 0.252 12.362 -2.929 1.00 98.69 411 ASP A CA 1
ATOM 3039 C C . ASP A 1 411 ? 0.425 13.509 -1.915 1.00 98.69 411 ASP A C 1
ATOM 3041 O O . ASP A 1 411 ? 0.540 14.673 -2.305 1.00 98.69 411 ASP A O 1
ATOM 3045 N N . ILE A 1 412 ? 0.402 13.214 -0.614 1.00 98.31 412 ILE A N 1
ATOM 3046 C CA . ILE A 1 412 ? 0.504 14.211 0.464 1.00 98.31 412 ILE A CA 1
ATOM 3047 C C . ILE A 1 412 ? 1.707 13.889 1.347 1.00 98.31 412 ILE A C 1
ATOM 3049 O O . ILE A 1 412 ? 1.716 12.874 2.042 1.00 98.31 412 ILE A O 1
ATOM 3053 N N . HIS A 1 413 ? 2.699 14.773 1.381 1.00 95.50 413 HIS A N 1
ATOM 3054 C CA . HIS A 1 413 ? 3.900 14.591 2.197 1.00 95.50 413 HIS A CA 1
ATOM 3055 C C . HIS A 1 413 ? 3.818 15.272 3.569 1.00 95.50 413 HIS A C 1
ATOM 3057 O O . HIS A 1 413 ? 2.869 16.003 3.879 1.00 95.50 413 HIS A O 1
ATOM 3063 N N . ASP A 1 414 ? 4.816 14.972 4.402 1.00 90.44 414 ASP A N 1
ATOM 3064 C CA . ASP A 1 414 ? 5.053 15.509 5.737 1.00 90.44 414 ASP A CA 1
ATOM 3065 C C . ASP A 1 414 ? 4.160 14.923 6.843 1.00 90.44 414 ASP A C 1
ATOM 3067 O O . ASP A 1 414 ? 4.255 13.750 7.204 1.00 90.44 414 ASP A O 1
ATOM 3071 N N . GLU A 1 415 ? 3.310 15.743 7.463 1.00 89.81 415 GLU A N 1
ATOM 3072 C CA . GLU A 1 415 ? 2.681 15.426 8.752 1.00 89.81 415 GLU A CA 1
ATOM 3073 C C . GLU A 1 415 ? 1.370 14.610 8.605 1.00 89.81 415 GLU A C 1
ATOM 3075 O O . GLU A 1 415 ? 0.811 14.127 9.599 1.00 89.81 415 GLU A O 1
ATOM 3080 N N . TYR A 1 416 ? 0.848 14.429 7.384 1.00 94.81 416 TYR A N 1
ATOM 3081 C CA . TYR A 1 416 ? -0.439 13.762 7.148 1.00 94.81 416 TYR A CA 1
ATOM 3082 C C . TYR A 1 416 ? -0.360 12.234 7.295 1.00 94.81 416 TYR A C 1
ATOM 3084 O O . TYR A 1 416 ? 0.282 11.537 6.515 1.00 94.81 416 TYR A O 1
ATOM 3092 N N . ARG A 1 417 ? -1.102 11.689 8.269 1.00 94.12 417 ARG A N 1
ATOM 3093 C CA . ARG A 1 417 ? -1.347 10.245 8.411 1.00 94.12 417 ARG A CA 1
ATOM 3094 C C . ARG A 1 417 ? -2.764 9.887 7.958 1.00 94.12 417 ARG A C 1
ATOM 3096 O O . ARG A 1 417 ? -3.719 10.503 8.452 1.00 94.12 417 ARG A O 1
ATOM 3103 N N . PRO A 1 418 ? -2.931 8.868 7.095 1.00 95.44 418 PRO A N 1
ATOM 3104 C CA . PRO A 1 418 ? -4.223 8.538 6.520 1.00 95.44 418 PRO A CA 1
ATOM 3105 C C . PRO A 1 418 ? -5.198 8.045 7.587 1.00 95.44 418 PRO A C 1
ATOM 3107 O O . PRO A 1 418 ? -4.824 7.537 8.644 1.00 95.44 418 PRO A O 1
ATOM 3110 N N . THR A 1 419 ? -6.483 8.209 7.293 1.00 97.06 419 THR A N 1
ATOM 3111 C CA . THR A 1 419 ? -7.583 7.669 8.105 1.00 97.06 419 THR A CA 1
ATOM 3112 C C . THR A 1 419 ? -8.570 6.857 7.262 1.00 97.06 419 THR A C 1
ATOM 3114 O O . THR A 1 419 ? -9.695 6.624 7.691 1.00 97.06 419 THR A O 1
ATOM 3117 N N . GLY A 1 420 ? -8.142 6.417 6.070 1.00 96.69 420 GLY A N 1
ATOM 3118 C CA . GLY A 1 420 ? -8.941 5.658 5.096 1.00 96.69 420 GLY A CA 1
ATOM 3119 C C . GLY A 1 420 ? -9.732 6.506 4.088 1.00 96.69 420 GLY A C 1
ATOM 3120 O O . GLY A 1 420 ? -10.485 5.953 3.291 1.00 96.69 420 GLY A O 1
ATOM 3121 N N . VAL A 1 421 ? -9.536 7.833 4.082 1.00 96.56 421 VAL A N 1
ATOM 3122 C CA . VAL A 1 421 ? -10.234 8.786 3.190 1.00 96.56 421 VAL A CA 1
ATOM 3123 C C . VAL A 1 421 ? -10.012 8.489 1.699 1.00 96.56 421 VAL A C 1
ATOM 3125 O O . VAL A 1 421 ? -10.838 8.879 0.878 1.00 96.56 421 VAL A O 1
ATOM 3128 N N . SER A 1 422 ? -8.967 7.736 1.344 1.00 97.44 422 SER A N 1
ATOM 3129 C CA . SER A 1 422 ? -8.741 7.242 -0.020 1.00 97.44 422 SER A CA 1
ATOM 3130 C C . SER A 1 422 ? -9.874 6.349 -0.548 1.00 97.44 422 SER A C 1
ATOM 3132 O O . SER A 1 422 ? -10.048 6.251 -1.757 1.00 97.44 422 SER A O 1
ATOM 3134 N N . ARG A 1 423 ? -10.718 5.753 0.313 1.00 97.88 423 ARG A N 1
ATOM 3135 C CA . ARG A 1 423 ? -11.964 5.099 -0.139 1.00 97.88 423 ARG A CA 1
ATOM 3136 C C . ARG A 1 423 ? -12.942 6.109 -0.745 1.00 97.88 423 ARG A C 1
ATOM 3138 O O . ARG A 1 423 ? -13.523 5.852 -1.796 1.00 97.88 423 ARG A O 1
ATOM 3145 N N . THR A 1 424 ? -13.113 7.249 -0.078 1.00 98.19 424 THR A N 1
ATOM 3146 C CA . THR A 1 424 ? -14.008 8.332 -0.501 1.00 98.19 424 THR A CA 1
ATOM 3147 C C . THR A 1 424 ? -13.436 9.077 -1.709 1.00 98.19 424 THR A C 1
ATOM 3149 O O . THR A 1 424 ? -14.168 9.387 -2.647 1.00 98.19 424 THR A O 1
ATOM 3152 N N . TRP A 1 425 ? -12.126 9.336 -1.693 1.00 98.31 425 TRP A N 1
ATOM 3153 C CA . TRP A 1 425 ? -11.390 10.072 -2.722 1.00 98.31 425 TRP A CA 1
ATOM 3154 C C . TRP A 1 425 ? -10.236 9.220 -3.268 1.00 98.31 425 TRP A C 1
ATOM 3156 O O . TRP A 1 425 ? -9.098 9.377 -2.826 1.00 98.31 425 TRP A O 1
ATOM 3166 N N . PRO A 1 426 ? -10.508 8.302 -4.214 1.00 98.19 426 PRO A N 1
ATOM 3167 C CA . PRO A 1 426 ? -9.507 7.363 -4.728 1.00 98.19 426 PRO A CA 1
ATOM 3168 C C . PRO A 1 426 ? -8.374 8.017 -5.524 1.00 98.19 426 PRO A C 1
ATOM 3170 O O . PRO A 1 426 ? -7.383 7.353 -5.808 1.00 98.19 426 PRO A O 1
ATOM 3173 N N . ASN A 1 427 ? -8.483 9.303 -5.876 1.00 98.69 427 ASN A N 1
ATOM 3174 C CA . ASN A 1 427 ? -7.375 10.042 -6.474 1.00 98.69 427 ASN A CA 1
ATOM 3175 C C . ASN A 1 427 ? -6.274 10.37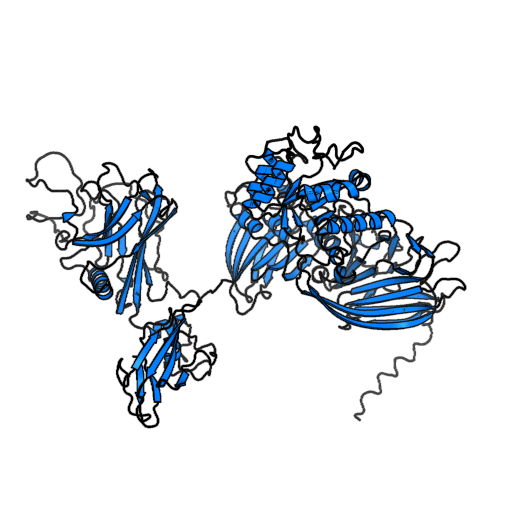3 -5.455 1.00 98.69 427 ASN A C 1
ATOM 3177 O O . ASN A 1 427 ? -5.147 10.622 -5.871 1.00 98.69 427 ASN A O 1
ATOM 3181 N N . LEU A 1 428 ? -6.560 10.340 -4.146 1.00 98.69 428 LEU A N 1
ATOM 3182 C CA . LEU A 1 428 ? -5.534 10.317 -3.103 1.00 98.69 428 LEU A CA 1
ATOM 3183 C C . LEU A 1 428 ? -4.932 8.912 -3.037 1.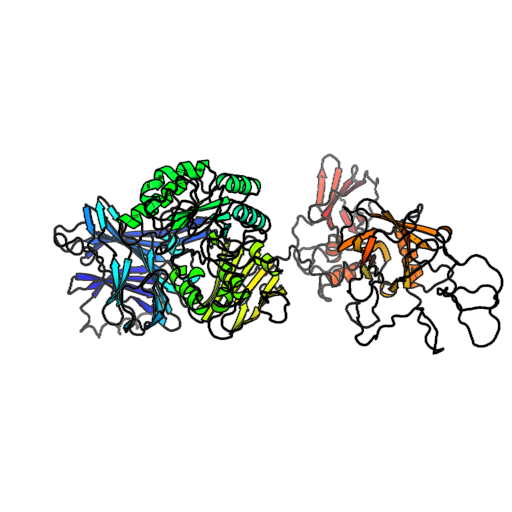00 98.69 428 LEU A C 1
ATOM 3185 O O . LEU A 1 428 ? -5.427 8.036 -2.324 1.00 98.69 428 LEU A O 1
ATOM 3189 N N . LEU A 1 429 ? -3.876 8.707 -3.819 1.00 98.62 429 LEU A N 1
ATOM 3190 C CA . LEU A 1 429 ? -3.238 7.407 -3.972 1.00 98.62 429 LEU A CA 1
ATOM 3191 C C . LEU A 1 429 ? -2.372 7.074 -2.761 1.00 98.62 429 LEU A C 1
ATOM 3193 O O . LEU A 1 429 ? -2.418 5.956 -2.247 1.00 98.62 429 LEU A O 1
ATOM 3197 N N . THR A 1 430 ? -1.587 8.033 -2.284 1.00 98.25 430 THR A N 1
ATOM 3198 C CA . THR A 1 430 ? -0.677 7.787 -1.170 1.00 98.25 430 THR A CA 1
ATOM 3199 C C . THR A 1 430 ? -0.386 9.051 -0.374 1.00 98.25 430 THR A C 1
ATOM 3201 O O . THR A 1 430 ? -0.939 10.120 -0.624 1.00 98.25 430 THR A O 1
ATOM 3204 N N . GLN A 1 431 ? 0.422 8.876 0.659 1.00 97.12 431 GLN A N 1
ATOM 3205 C CA . GLN A 1 431 ? 0.946 9.940 1.491 1.00 97.12 431 GLN A CA 1
ATOM 3206 C C . GLN A 1 431 ? 2.217 9.454 2.171 1.00 97.12 431 GLN A C 1
ATOM 3208 O O . GLN A 1 431 ? 2.343 8.262 2.462 1.00 97.12 431 GLN A O 1
ATOM 3213 N N . GLU A 1 432 ? 3.106 10.372 2.517 1.00 94.31 432 GLU A N 1
ATOM 3214 C CA . GLU A 1 432 ? 4.265 10.069 3.343 1.00 94.31 432 GLU A CA 1
ATOM 3215 C C . GLU A 1 432 ? 3.806 9.789 4.785 1.00 94.31 432 GLU A C 1
ATOM 3217 O O . GLU A 1 432 ? 3.431 8.659 5.122 1.00 94.31 432 GLU A O 1
ATOM 3222 N N . GLY A 1 433 ? 3.788 10.790 5.678 1.00 93.69 433 GLY A N 1
ATOM 3223 C CA . GLY A 1 433 ? 3.402 10.594 7.080 1.00 93.69 433 GLY A CA 1
ATOM 3224 C C . GLY A 1 433 ? 4.190 9.481 7.778 1.00 93.69 433 GLY A C 1
ATOM 3225 O O . GLY A 1 433 ? 3.687 8.884 8.736 1.00 93.69 433 GLY A O 1
ATOM 3226 N N . ILE A 1 434 ? 5.363 9.148 7.245 1.00 95.38 434 ILE A N 1
ATOM 3227 C CA . ILE A 1 434 ? 6.224 8.021 7.579 1.00 95.38 434 ILE A CA 1
ATOM 3228 C C . ILE A 1 434 ? 7.656 8.534 7.605 1.00 95.38 434 ILE A C 1
ATOM 3230 O O . ILE A 1 434 ? 8.014 9.437 6.860 1.00 95.38 434 ILE A O 1
ATOM 3234 N N . ARG A 1 435 ? 8.499 7.943 8.449 1.00 95.62 435 ARG A N 1
ATOM 3235 C CA . ARG A 1 435 ? 9.939 8.185 8.385 1.00 95.62 435 ARG A CA 1
ATOM 3236 C C . ARG A 1 435 ? 10.517 7.424 7.184 1.00 95.62 435 ARG A C 1
ATOM 3238 O O . ARG A 1 435 ? 10.999 6.306 7.359 1.00 95.62 435 ARG A O 1
ATOM 3245 N N . GLY A 1 436 ? 10.358 7.992 5.987 1.00 95.31 436 GLY A N 1
ATOM 3246 C CA . GLY A 1 436 ? 10.726 7.405 4.694 1.00 95.31 436 GLY A CA 1
ATOM 3247 C C . GLY A 1 436 ? 12.235 7.345 4.448 1.00 95.31 436 GLY A C 1
ATOM 3248 O O . GLY A 1 436 ? 13.036 7.715 5.305 1.00 95.31 436 GLY A O 1
ATOM 3249 N N . ASP A 1 437 ? 12.655 6.888 3.270 1.00 95.88 437 ASP A N 1
ATOM 3250 C CA . ASP A 1 437 ? 14.073 6.756 2.904 1.00 95.88 437 ASP A CA 1
ATOM 3251 C C . ASP A 1 437 ? 14.802 8.121 2.806 1.00 95.88 437 ASP A C 1
ATOM 3253 O O . ASP A 1 437 ? 16.039 8.184 2.897 1.00 95.88 437 ASP A O 1
ATOM 3257 N N . GLU A 1 438 ? 14.062 9.232 2.715 1.00 91.75 438 GLU A N 1
ATOM 3258 C CA . GLU A 1 438 ? 14.612 10.584 2.877 1.00 91.75 438 GLU A CA 1
ATOM 3259 C C . GLU A 1 438 ? 15.276 10.811 4.247 1.00 91.75 438 GLU A C 1
ATOM 3261 O O . GLU A 1 438 ? 16.357 11.404 4.315 1.00 91.75 438 GLU A O 1
ATOM 3266 N N . GLU A 1 439 ? 14.738 10.192 5.299 1.00 94.44 439 GLU A N 1
ATOM 3267 C CA . GLU A 1 439 ? 15.231 10.246 6.681 1.00 94.44 439 GLU A CA 1
ATOM 3268 C C . GLU A 1 439 ? 16.272 9.156 7.002 1.00 94.44 439 GLU A C 1
ATOM 3270 O O . GLU A 1 439 ? 16.740 9.021 8.139 1.00 94.44 439 GLU A O 1
ATOM 3275 N N . THR A 1 440 ? 16.654 8.359 5.996 1.00 95.44 440 THR A N 1
ATOM 3276 C CA . THR A 1 440 ? 17.666 7.290 6.077 1.00 95.44 440 THR A CA 1
ATOM 3277 C C . THR A 1 440 ? 17.447 6.286 7.240 1.00 95.44 440 THR A C 1
ATOM 3279 O O . THR A 1 440 ? 18.379 5.993 8.000 1.00 95.44 440 THR A O 1
ATOM 3282 N N . PRO A 1 441 ? 16.230 5.740 7.448 1.00 95.88 441 PRO A N 1
ATOM 3283 C CA . PRO A 1 441 ? 15.953 4.772 8.504 1.00 95.88 441 PRO A CA 1
ATOM 3284 C C . PRO A 1 441 ? 16.620 3.421 8.220 1.00 95.88 441 PRO A C 1
ATOM 3286 O O . PRO A 1 441 ? 16.624 2.920 7.096 1.00 95.88 441 PRO A O 1
ATOM 3289 N N . LYS A 1 442 ? 17.111 2.760 9.272 1.00 97.12 442 LYS A N 1
ATOM 3290 C CA . LYS A 1 442 ? 17.510 1.348 9.183 1.00 97.12 442 LYS A CA 1
ATOM 3291 C C . LYS A 1 442 ? 16.276 0.470 8.976 1.00 97.12 442 LYS A C 1
ATOM 3293 O O . LYS A 1 442 ? 15.191 0.811 9.445 1.00 97.12 442 LYS A O 1
ATOM 3298 N N . ASN A 1 443 ? 16.450 -0.723 8.413 1.00 97.12 443 ASN A N 1
ATOM 3299 C CA . ASN A 1 443 ? 15.353 -1.688 8.263 1.00 97.12 443 ASN A CA 1
ATOM 3300 C C . ASN A 1 443 ? 14.599 -2.003 9.566 1.00 97.12 443 ASN A C 1
ATOM 3302 O O . ASN A 1 443 ? 13.382 -2.157 9.539 1.00 97.12 443 ASN A O 1
ATOM 3306 N N . ALA A 1 444 ? 15.267 -2.014 10.724 1.00 96.88 444 ALA A N 1
ATOM 3307 C CA . ALA A 1 444 ? 14.589 -2.173 12.013 1.00 96.88 444 ALA A CA 1
ATOM 3308 C C . ALA A 1 444 ? 13.616 -1.023 12.349 1.00 96.88 444 ALA A C 1
ATOM 3310 O O . ALA A 1 444 ? 12.636 -1.251 13.048 1.00 96.88 444 ALA A O 1
ATOM 3311 N N . ASP A 1 445 ? 13.857 0.197 11.866 1.00 96.88 445 ASP A N 1
ATOM 3312 C CA . ASP A 1 445 ? 12.948 1.335 12.048 1.00 96.88 445 ASP A CA 1
ATOM 3313 C C . ASP A 1 445 ? 11.839 1.354 10.982 1.00 96.88 445 ASP A C 1
ATOM 3315 O O . ASP A 1 445 ? 10.691 1.683 11.292 1.00 96.88 445 ASP A O 1
ATOM 3319 N N . ALA A 1 446 ? 12.144 0.915 9.756 1.00 97.25 446 ALA A N 1
ATOM 3320 C CA . ALA A 1 446 ? 11.139 0.688 8.716 1.00 97.25 446 ALA A CA 1
ATOM 3321 C C . ALA A 1 446 ? 10.127 -0.396 9.138 1.00 97.25 446 ALA A C 1
ATOM 3323 O O . ALA A 1 446 ? 8.921 -0.201 9.001 1.00 97.25 446 ALA A O 1
ATOM 3324 N N . LEU A 1 447 ? 10.591 -1.493 9.753 1.00 98.31 447 LEU A N 1
ATOM 3325 C CA . LEU A 1 447 ? 9.730 -2.536 10.323 1.00 98.31 447 LEU A CA 1
ATOM 3326 C C . LEU A 1 447 ? 8.784 -1.970 11.397 1.00 98.31 447 LEU A C 1
ATOM 3328 O O . LEU A 1 447 ? 7.594 -2.279 11.388 1.00 98.31 447 LEU A O 1
ATOM 3332 N N . LYS A 1 448 ? 9.248 -1.076 12.278 1.00 98.19 448 LYS A N 1
ATOM 3333 C CA . LYS A 1 448 ? 8.361 -0.443 13.270 1.00 98.19 448 LYS A CA 1
ATOM 3334 C C . LYS A 1 448 ? 7.284 0.390 12.589 1.00 98.19 448 LYS A C 1
ATOM 3336 O O . LYS A 1 448 ? 6.130 0.340 13.010 1.00 98.19 448 LYS A O 1
ATOM 3341 N N . SER A 1 449 ? 7.648 1.131 11.543 1.00 97.38 449 SER A N 1
ATOM 3342 C CA . SER A 1 449 ? 6.709 1.934 10.749 1.00 97.38 449 SER A CA 1
ATOM 3343 C C . SER A 1 449 ? 5.677 1.058 10.037 1.00 97.38 449 SER A C 1
ATOM 3345 O O . SER A 1 449 ? 4.490 1.382 10.040 1.00 97.38 449 SER A O 1
ATOM 3347 N N . LEU A 1 450 ? 6.094 -0.097 9.517 1.00 97.44 450 LEU A N 1
ATOM 3348 C CA . LEU A 1 450 ? 5.220 -1.082 8.881 1.00 97.44 450 LEU A CA 1
ATOM 3349 C C . LEU A 1 450 ? 4.131 -1.600 9.838 1.00 97.44 450 LEU A C 1
ATOM 3351 O O . LEU A 1 450 ? 2.960 -1.651 9.479 1.00 97.44 450 LEU A O 1
ATOM 3355 N N . PHE A 1 451 ? 4.475 -1.887 11.094 1.00 97.88 451 PHE A N 1
ATOM 3356 C CA . PHE A 1 451 ? 3.511 -2.369 12.096 1.00 97.88 451 PHE A CA 1
ATOM 3357 C C . PHE A 1 451 ? 2.852 -1.262 12.937 1.00 97.88 451 PHE A C 1
ATOM 3359 O O . PHE A 1 451 ? 2.149 -1.559 13.901 1.00 97.88 451 PHE A O 1
ATOM 3366 N N . THR A 1 452 ? 3.062 0.013 12.603 1.00 97.12 452 THR A N 1
ATOM 3367 C CA . THR A 1 452 ? 2.389 1.151 13.255 1.00 97.12 452 THR A CA 1
ATOM 3368 C C . THR A 1 452 ? 1.744 2.056 12.212 1.00 97.12 452 THR A C 1
ATOM 3370 O O . THR A 1 452 ? 0.547 1.951 11.963 1.00 97.12 452 THR A O 1
ATOM 3373 N N . ARG A 1 453 ? 2.529 2.909 11.549 1.00 95.94 453 ARG A N 1
ATOM 3374 C CA . ARG A 1 453 ? 2.080 3.852 10.522 1.00 95.94 453 ARG A CA 1
ATOM 3375 C C . ARG A 1 453 ? 1.373 3.164 9.352 1.00 95.94 453 ARG A C 1
ATOM 3377 O O . ARG A 1 453 ? 0.331 3.665 8.931 1.00 95.94 453 ARG A O 1
ATOM 3384 N N . CYS A 1 454 ? 1.875 2.039 8.842 1.00 97.19 454 CYS A N 1
ATOM 3385 C CA . CYS A 1 454 ? 1.255 1.385 7.679 1.00 97.19 454 CYS A CA 1
ATOM 3386 C C . CYS A 1 454 ? -0.073 0.685 8.019 1.00 97.19 454 CYS A C 1
ATOM 3388 O O . CYS A 1 454 ? -0.876 0.461 7.123 1.00 97.19 454 CYS A O 1
ATOM 3390 N N . LEU A 1 455 ? -0.391 0.466 9.306 1.00 97.06 455 LEU A N 1
ATOM 3391 C CA . LEU A 1 455 ? -1.734 0.025 9.723 1.00 97.06 455 LEU A CA 1
ATOM 3392 C C . LEU A 1 455 ? -2.826 1.056 9.393 1.00 97.06 455 LEU A C 1
ATOM 3394 O O . LEU A 1 455 ? -4.008 0.720 9.385 1.00 97.06 455 LEU A O 1
ATOM 3398 N N . ALA A 1 456 ? -2.446 2.319 9.167 1.00 96.19 456 ALA A N 1
ATOM 3399 C CA . ALA A 1 456 ? -3.367 3.377 8.770 1.00 96.19 456 ALA A CA 1
ATOM 3400 C C . ALA A 1 456 ? -3.679 3.383 7.260 1.00 96.19 456 ALA A C 1
ATOM 3402 O O . ALA A 1 456 ? -4.655 4.017 6.854 1.00 96.19 456 ALA A O 1
ATOM 3403 N N . GLY A 1 457 ? -2.859 2.712 6.442 1.00 96.06 457 GLY A N 1
ATOM 3404 C CA . GLY A 1 457 ? -2.975 2.658 4.985 1.00 96.06 457 GLY A CA 1
ATOM 3405 C C . GLY A 1 457 ? -1.653 2.932 4.260 1.00 96.06 457 GLY A C 1
ATOM 3406 O O . GLY A 1 457 ? -0.589 3.001 4.887 1.00 96.06 457 GLY A O 1
ATOM 3407 N N . ALA A 1 458 ? -1.756 3.127 2.939 1.00 97.19 458 ALA A N 1
ATOM 3408 C CA . ALA A 1 458 ? -0.638 3.330 2.013 1.00 97.19 458 ALA A CA 1
ATOM 3409 C C . ALA A 1 458 ? 0.407 4.345 2.514 1.00 97.19 458 ALA A C 1
ATOM 3411 O O . ALA A 1 458 ? 0.091 5.289 3.257 1.00 97.19 458 ALA A O 1
ATOM 3412 N N . SER A 1 459 ? 1.665 4.122 2.143 1.00 97.19 459 SER A N 1
ATOM 3413 C CA . SER A 1 459 ? 2.779 4.969 2.572 1.00 97.19 459 SER A CA 1
ATOM 3414 C C . SER A 1 459 ? 3.783 5.161 1.442 1.00 97.19 459 SER A C 1
ATOM 3416 O O . SER A 1 459 ? 4.377 4.185 0.986 1.00 97.19 459 SER A O 1
ATOM 3418 N N . ASP A 1 460 ? 4.006 6.407 1.026 1.00 97.62 460 ASP A N 1
ATOM 3419 C CA . ASP A 1 460 ? 5.123 6.734 0.146 1.00 97.62 460 ASP A CA 1
ATOM 3420 C C . ASP A 1 460 ? 6.426 6.695 0.950 1.00 97.62 460 ASP A C 1
ATOM 3422 O O . ASP A 1 460 ? 6.737 7.597 1.724 1.00 97.62 460 ASP A O 1
ATOM 3426 N N . GLN A 1 461 ? 7.165 5.599 0.803 1.00 96.44 461 GLN A N 1
ATOM 3427 C CA . GLN A 1 461 ? 8.446 5.379 1.473 1.00 96.44 461 GLN A CA 1
ATOM 3428 C C . GLN A 1 461 ? 9.610 6.076 0.754 1.00 96.44 461 GLN A C 1
ATOM 3430 O O . GLN A 1 461 ? 10.701 6.115 1.319 1.00 96.44 461 GLN A O 1
ATOM 3435 N N . THR A 1 462 ? 9.402 6.583 -0.470 1.00 96.12 462 THR A N 1
ATOM 3436 C CA . THR A 1 462 ? 10.444 7.196 -1.311 1.00 96.12 462 THR A CA 1
ATOM 3437 C C . THR A 1 462 ? 11.684 6.307 -1.500 1.00 96.12 462 THR A C 1
ATOM 3439 O O . THR A 1 462 ? 12.825 6.744 -1.334 1.00 96.12 462 THR A O 1
ATOM 3442 N N . ASN A 1 463 ? 11.470 5.028 -1.850 1.00 96.69 463 ASN A N 1
ATOM 3443 C CA . ASN A 1 463 ? 12.519 4.003 -1.920 1.00 96.69 463 ASN A CA 1
ATOM 3444 C C . ASN A 1 463 ? 13.761 4.474 -2.695 1.00 96.69 463 ASN A C 1
ATOM 3446 O O . ASN A 1 463 ? 13.693 4.869 -3.861 1.00 96.69 463 ASN A O 1
ATOM 3450 N N . CYS A 1 464 ? 14.921 4.360 -2.054 1.00 96.31 464 CYS A N 1
ATOM 3451 C CA . CYS A 1 464 ? 16.219 4.605 -2.677 1.00 96.31 464 CYS A CA 1
ATOM 3452 C C . CYS A 1 464 ? 16.849 3.302 -3.166 1.00 96.31 464 CYS A C 1
ATOM 3454 O O . CYS A 1 464 ? 16.674 2.264 -2.523 1.00 96.31 464 CYS A O 1
ATOM 3456 N N . TYR A 1 465 ? 17.650 3.360 -4.239 1.00 96.44 465 TYR A N 1
ATOM 3457 C CA . TYR A 1 465 ? 18.339 2.165 -4.727 1.00 96.44 465 TYR A CA 1
ATOM 3458 C C . TYR A 1 465 ? 19.845 2.335 -4.936 1.00 96.44 465 TYR A C 1
ATOM 3460 O O . TYR A 1 465 ? 20.589 1.588 -4.314 1.00 96.44 465 TYR A O 1
ATOM 3468 N N . PHE A 1 466 ? 20.331 3.310 -5.712 1.00 94.44 466 PHE A N 1
ATOM 3469 C CA . PHE A 1 466 ? 21.783 3.505 -5.920 1.00 94.44 466 PHE A CA 1
ATOM 3470 C C . PHE A 1 466 ? 22.387 4.616 -5.051 1.00 94.44 466 PHE A C 1
ATOM 3472 O O . PHE A 1 466 ? 23.608 4.808 -5.010 1.00 94.44 466 PHE A O 1
ATOM 3479 N N . ALA A 1 467 ? 21.551 5.366 -4.339 1.00 91.31 467 ALA A N 1
ATOM 3480 C CA . ALA A 1 467 ? 21.994 6.418 -3.444 1.00 91.31 467 ALA A CA 1
ATOM 3481 C C . ALA A 1 467 ? 22.868 5.844 -2.317 1.00 91.31 467 ALA A C 1
ATOM 3483 O O . ALA A 1 467 ? 22.511 4.854 -1.679 1.00 91.31 467 ALA A O 1
ATOM 3484 N N . SER A 1 468 ? 23.982 6.508 -1.995 1.00 90.69 468 SER A N 1
ATOM 3485 C CA . SER A 1 468 ? 24.947 6.047 -0.975 1.00 90.69 468 SER A CA 1
ATOM 3486 C C . SER A 1 468 ? 24.330 5.781 0.407 1.00 90.69 468 SER A C 1
ATOM 3488 O O . SER A 1 468 ? 24.829 4.957 1.171 1.00 90.69 468 SER A O 1
ATOM 3490 N N . ARG A 1 469 ? 23.205 6.435 0.715 1.00 92.00 469 ARG A N 1
ATOM 3491 C CA . ARG A 1 469 ? 22.400 6.219 1.926 1.00 92.00 469 ARG A CA 1
ATOM 3492 C C . ARG A 1 469 ? 21.849 4.796 2.071 1.00 92.00 469 ARG A C 1
ATOM 3494 O O . ARG A 1 469 ? 21.582 4.380 3.197 1.00 92.00 469 ARG A O 1
ATOM 3501 N N . VAL A 1 470 ? 21.710 4.035 0.981 1.00 95.06 470 VAL A N 1
ATOM 3502 C CA . VAL A 1 470 ? 21.224 2.643 1.017 1.00 95.06 470 VAL A CA 1
ATOM 3503 C C . VAL A 1 470 ? 22.095 1.772 1.920 1.00 95.06 470 VAL A C 1
ATOM 3505 O O . VAL A 1 470 ? 21.542 1.004 2.702 1.00 95.06 470 VAL A O 1
ATOM 3508 N N . ALA A 1 471 ? 23.415 1.991 1.935 1.00 93.06 471 ALA A N 1
ATOM 3509 C CA . ALA A 1 471 ? 24.348 1.271 2.806 1.00 93.06 471 ALA A CA 1
ATOM 3510 C C . ALA A 1 471 ? 24.064 1.449 4.313 1.00 93.06 471 ALA A C 1
ATOM 3512 O O . ALA A 1 471 ? 24.442 0.605 5.123 1.00 93.06 471 ALA A O 1
ATOM 3513 N N . THR A 1 472 ? 23.393 2.538 4.708 1.00 94.81 472 THR A N 1
ATOM 3514 C CA . THR A 1 472 ? 22.941 2.756 6.093 1.00 94.81 472 THR A CA 1
ATOM 3515 C C . THR A 1 472 ? 21.579 2.116 6.351 1.00 94.81 472 THR A C 1
ATOM 3517 O O . THR A 1 472 ? 21.309 1.667 7.466 1.00 94.81 472 THR A O 1
ATOM 3520 N N . MET A 1 473 ? 20.709 2.096 5.342 1.00 96.44 473 MET A N 1
ATOM 3521 C CA . MET A 1 473 ? 19.325 1.639 5.477 1.00 96.44 473 MET A CA 1
ATOM 3522 C C . MET A 1 473 ? 19.190 0.113 5.450 1.00 96.44 473 MET A C 1
ATOM 3524 O O . MET A 1 473 ? 18.253 -0.421 6.044 1.00 96.44 473 MET A O 1
ATOM 3528 N N . GLY A 1 474 ? 20.140 -0.580 4.822 1.00 96.38 474 GLY A N 1
ATOM 3529 C CA . GLY A 1 474 ? 20.186 -2.033 4.718 1.00 96.38 474 GLY A CA 1
ATOM 3530 C C . GLY A 1 474 ? 21.045 -2.463 3.534 1.00 96.38 474 GLY A C 1
ATOM 3531 O O . GLY A 1 474 ? 22.159 -1.978 3.356 1.00 96.38 474 GLY A O 1
ATOM 3532 N N . SER A 1 475 ? 20.503 -3.351 2.708 1.00 97.38 475 SER A N 1
ATOM 3533 C CA . SER A 1 475 ? 21.098 -3.800 1.447 1.00 97.38 475 SER A CA 1
ATOM 3534 C C . SER A 1 475 ? 20.216 -3.478 0.238 1.00 97.38 475 SER A C 1
ATOM 3536 O O . SER A 1 475 ? 19.036 -3.142 0.394 1.00 97.38 475 SER A O 1
ATOM 3538 N N . HIS A 1 476 ? 20.748 -3.634 -0.976 1.00 98.19 476 HIS A N 1
ATOM 3539 C CA . HIS A 1 476 ? 19.962 -3.482 -2.203 1.00 98.19 476 HIS A CA 1
ATOM 3540 C C . HIS A 1 476 ? 18.818 -4.505 -2.275 1.00 98.19 476 HIS A C 1
ATOM 3542 O O . HIS A 1 476 ? 17.688 -4.114 -2.563 1.00 98.19 476 HIS A O 1
ATOM 3548 N N . ALA A 1 477 ? 19.039 -5.775 -1.903 1.00 98.31 477 ALA A N 1
ATOM 3549 C CA . ALA A 1 477 ? 17.956 -6.765 -1.843 1.00 98.31 477 ALA A CA 1
ATOM 3550 C C . ALA A 1 477 ? 16.879 -6.385 -0.808 1.00 98.31 477 ALA A C 1
ATOM 3552 O O . ALA A 1 477 ? 15.685 -6.597 -1.025 1.00 98.31 477 ALA A O 1
ATOM 3553 N N . SER A 1 478 ? 17.270 -5.749 0.302 1.00 98.38 478 SER A N 1
ATOM 3554 C CA . SER A 1 478 ? 16.307 -5.231 1.277 1.00 98.38 478 SER A CA 1
ATOM 3555 C C . SER A 1 478 ? 15.481 -4.053 0.749 1.00 98.38 478 SER A C 1
ATOM 3557 O O . SER A 1 478 ? 14.315 -3.921 1.114 1.00 98.38 478 SER A O 1
ATOM 3559 N N . GLN A 1 479 ? 16.042 -3.234 -0.147 1.00 98.56 479 GLN A N 1
ATOM 3560 C CA . GLN A 1 479 ? 15.305 -2.149 -0.797 1.00 98.56 479 GLN A CA 1
ATOM 3561 C C . GLN A 1 479 ? 14.283 -2.667 -1.811 1.00 98.56 479 GLN A C 1
ATOM 3563 O O . GLN A 1 479 ? 13.176 -2.126 -1.878 1.00 98.56 479 GLN A O 1
ATOM 3568 N N . LEU A 1 480 ? 14.594 -3.768 -2.510 1.00 98.69 480 LEU A N 1
ATOM 3569 C CA . LEU A 1 480 ? 13.587 -4.513 -3.274 1.00 98.69 480 LEU A CA 1
ATOM 3570 C C . LEU A 1 480 ? 12.468 -4.984 -2.332 1.00 98.69 480 LEU A C 1
ATOM 3572 O O . LEU A 1 480 ? 11.290 -4.749 -2.594 1.00 98.69 480 LEU A O 1
ATOM 3576 N N . ALA A 1 481 ? 12.824 -5.575 -1.184 1.00 98.75 481 ALA A N 1
ATOM 3577 C CA . ALA A 1 481 ? 11.851 -6.102 -0.226 1.00 98.75 481 ALA A CA 1
ATOM 3578 C C . ALA A 1 481 ? 10.922 -5.024 0.343 1.00 98.75 481 ALA A C 1
ATOM 3580 O O . ALA A 1 481 ? 9.713 -5.247 0.432 1.00 98.75 481 ALA A O 1
ATOM 3581 N N . LYS A 1 482 ? 11.444 -3.833 0.667 1.00 98.62 482 LYS A N 1
ATOM 3582 C CA . LYS A 1 482 ? 10.619 -2.705 1.128 1.00 98.62 482 LYS A CA 1
ATOM 3583 C C . LYS A 1 482 ? 9.512 -2.345 0.135 1.00 98.62 482 LYS A C 1
ATOM 3585 O O . LYS A 1 482 ? 8.412 -2.058 0.587 1.00 98.62 482 LYS A O 1
ATOM 3590 N N . SER A 1 483 ? 9.779 -2.400 -1.173 1.00 98.12 483 SER A N 1
ATOM 3591 C CA . SER A 1 483 ? 8.798 -2.041 -2.213 1.00 98.12 483 SER A CA 1
ATOM 3592 C C . SER A 1 483 ? 7.608 -3.009 -2.331 1.00 98.12 483 SER A C 1
ATOM 3594 O O . SER A 1 483 ? 6.579 -2.653 -2.891 1.00 98.12 483 SER A O 1
ATOM 3596 N N . VAL A 1 484 ? 7.717 -4.217 -1.762 1.00 98.56 484 VAL A N 1
ATOM 3597 C CA . VAL A 1 484 ? 6.598 -5.170 -1.631 1.00 98.56 484 VAL A CA 1
ATOM 3598 C C . VAL A 1 484 ? 5.986 -5.094 -0.235 1.00 98.56 484 VAL A C 1
ATOM 3600 O O . VAL A 1 484 ? 4.768 -5.146 -0.081 1.00 98.56 484 VAL A O 1
ATOM 3603 N N . CYS A 1 485 ? 6.811 -4.983 0.808 1.00 98.44 485 CYS A N 1
ATOM 3604 C CA . CYS A 1 485 ? 6.335 -4.953 2.188 1.00 98.44 485 CYS A CA 1
ATOM 3605 C C . CYS A 1 485 ? 5.516 -3.687 2.489 1.00 98.44 485 CYS A C 1
ATOM 3607 O O . CYS A 1 485 ? 4.449 -3.785 3.096 1.00 98.44 485 CYS A O 1
ATOM 3609 N N . ILE A 1 486 ? 5.995 -2.517 2.058 1.00 98.19 486 ILE A N 1
ATOM 3610 C CA . ILE A 1 486 ? 5.346 -1.220 2.274 1.00 98.19 486 ILE A CA 1
ATOM 3611 C C . ILE A 1 486 ? 4.509 -0.897 1.041 1.00 98.19 486 ILE A C 1
ATOM 3613 O O . ILE A 1 486 ? 5.039 -0.570 -0.016 1.00 98.19 486 ILE A O 1
ATOM 3617 N N . PHE A 1 487 ? 3.194 -1.021 1.184 1.00 98.19 487 PHE A N 1
ATOM 3618 C CA . PHE A 1 487 ? 2.258 -0.806 0.092 1.00 98.19 487 PHE A CA 1
ATOM 3619 C C . PHE A 1 487 ? 2.094 0.678 -0.261 1.00 98.19 487 PHE A C 1
ATOM 3621 O O . PHE A 1 487 ? 1.808 1.504 0.613 1.00 98.19 487 PHE A O 1
ATOM 3628 N N . SER A 1 488 ? 2.170 0.982 -1.559 1.00 98.44 488 SER A N 1
ATOM 3629 C CA . SER A 1 488 ? 1.752 2.264 -2.116 1.00 98.44 488 SER A CA 1
ATOM 3630 C C . SER A 1 488 ? 1.287 2.124 -3.578 1.00 98.44 488 SER A C 1
ATOM 3632 O O . SER A 1 488 ? 2.045 1.617 -4.405 1.00 98.44 488 SER A O 1
ATOM 3634 N N . PRO A 1 489 ? 0.082 2.604 -3.953 1.00 98.19 489 PRO A N 1
ATOM 3635 C CA . PRO A 1 489 ? -0.365 2.602 -5.351 1.00 98.19 489 PRO A CA 1
ATOM 3636 C C . PRO A 1 489 ? 0.363 3.644 -6.210 1.00 98.19 489 PRO A C 1
ATOM 3638 O O . PRO A 1 489 ? 0.465 3.488 -7.427 1.00 98.19 489 PRO A O 1
ATOM 3641 N N . TRP A 1 490 ? 0.929 4.666 -5.571 1.00 98.00 490 TRP A N 1
ATOM 3642 C CA . TRP A 1 490 ? 1.988 5.510 -6.115 1.00 98.00 490 TRP A CA 1
ATOM 3643 C C . TRP A 1 490 ? 3.301 5.047 -5.484 1.00 98.00 490 TRP A C 1
ATOM 3645 O O . TRP A 1 490 ? 3.606 5.393 -4.344 1.00 98.00 490 TRP A O 1
ATOM 3655 N N . GLN A 1 491 ? 4.062 4.214 -6.187 1.00 98.19 491 GLN A N 1
ATOM 3656 C CA . GLN A 1 491 ? 5.300 3.649 -5.651 1.00 98.19 491 GLN A CA 1
ATOM 3657 C C . GLN A 1 491 ? 6.488 4.480 -6.131 1.00 98.19 491 GLN A C 1
ATOM 3659 O O . GLN A 1 491 ? 6.957 4.314 -7.259 1.00 98.19 491 GLN A O 1
ATOM 3664 N N . THR A 1 492 ? 6.984 5.378 -5.285 1.00 98.06 492 THR A N 1
ATOM 3665 C CA . THR A 1 492 ? 8.187 6.150 -5.597 1.00 98.06 492 THR A CA 1
ATOM 3666 C C . THR A 1 492 ? 9.420 5.250 -5.512 1.00 98.06 492 THR A C 1
ATOM 3668 O O . THR A 1 492 ? 9.671 4.616 -4.484 1.00 98.06 492 THR A O 1
ATOM 3671 N N . LEU A 1 493 ? 10.188 5.193 -6.598 1.00 97.81 493 LEU A N 1
ATOM 3672 C CA . LEU A 1 493 ? 11.429 4.434 -6.725 1.00 97.81 493 LEU A CA 1
ATOM 3673 C C . LEU A 1 493 ? 12.575 5.388 -7.075 1.00 97.81 493 LEU A C 1
ATOM 3675 O O . LEU A 1 493 ? 12.358 6.448 -7.663 1.00 97.81 493 LEU A O 1
ATOM 3679 N N . TYR A 1 494 ? 13.805 4.989 -6.748 1.00 95.38 494 TYR A N 1
ATOM 3680 C CA . TYR A 1 494 ? 15.022 5.695 -7.161 1.00 95.38 494 TYR A CA 1
ATOM 3681 C C . TYR A 1 494 ? 15.102 7.157 -6.679 1.00 95.38 494 TYR A C 1
ATOM 3683 O O . TYR A 1 494 ? 15.620 8.023 -7.377 1.00 95.38 494 TYR A O 1
ATOM 3691 N N . TRP A 1 495 ? 14.593 7.456 -5.479 1.00 93.81 495 TRP A N 1
ATOM 3692 C CA . TRP A 1 495 ? 14.305 8.828 -5.019 1.00 93.81 495 TRP A CA 1
ATOM 3693 C C . TRP A 1 495 ? 15.446 9.865 -5.138 1.00 93.81 495 TRP A C 1
ATOM 3695 O O . TRP A 1 495 ? 15.187 11.055 -5.333 1.00 93.81 495 TRP A O 1
ATOM 3705 N N . TYR A 1 496 ? 16.709 9.438 -5.038 1.00 92.12 496 TYR A N 1
ATOM 3706 C CA . TYR A 1 496 ? 17.894 10.306 -5.178 1.00 92.12 496 TYR A CA 1
ATOM 3707 C C . TYR A 1 496 ? 18.817 9.916 -6.338 1.00 92.12 496 TYR A C 1
ATOM 3709 O O . TYR A 1 496 ? 19.948 10.406 -6.414 1.00 92.12 496 TYR A O 1
ATOM 3717 N N . ASP A 1 497 ? 18.359 9.034 -7.217 1.00 91.38 497 ASP A N 1
ATOM 3718 C CA . ASP A 1 497 ? 19.127 8.569 -8.362 1.00 91.38 497 ASP A CA 1
ATOM 3719 C C . ASP A 1 497 ? 18.676 9.317 -9.625 1.00 91.38 497 ASP A C 1
ATOM 3721 O O . ASP A 1 497 ? 17.520 9.720 -9.746 1.00 91.38 497 ASP A O 1
ATOM 3725 N N . ARG A 1 498 ? 19.588 9.517 -10.580 1.00 90.56 498 ARG A N 1
ATOM 3726 C CA . ARG A 1 498 ? 19.271 10.120 -11.885 1.00 90.56 498 ARG A CA 1
ATOM 3727 C C . ARG A 1 498 ? 19.639 9.180 -13.033 1.00 90.56 498 ARG A C 1
ATOM 3729 O O . ARG A 1 498 ? 20.670 8.510 -12.947 1.00 90.56 498 ARG A O 1
ATOM 3736 N N . PRO A 1 499 ? 18.887 9.162 -14.141 1.00 91.75 499 PRO A N 1
ATOM 3737 C CA . PRO A 1 499 ? 19.284 8.417 -15.329 1.00 91.75 499 PRO A CA 1
ATOM 3738 C C . PRO A 1 499 ? 20.577 8.941 -15.959 1.00 91.75 499 PRO A C 1
ATOM 3740 O O . PRO A 1 499 ? 20.926 10.126 -15.833 1.00 91.75 499 PRO A O 1
ATOM 3743 N N . ALA A 1 500 ? 21.253 8.072 -16.711 1.00 87.56 500 ALA A N 1
ATOM 3744 C CA . ALA A 1 500 ? 22.333 8.473 -17.604 1.00 87.56 500 ALA A CA 1
ATOM 3745 C C . ALA A 1 500 ? 21.853 9.557 -18.592 1.00 87.56 500 ALA A C 1
ATOM 3747 O O . ALA A 1 500 ? 20.698 9.582 -19.002 1.00 87.56 500 ALA A O 1
ATOM 3748 N N . GLY A 1 501 ? 22.734 10.494 -18.948 1.00 85.06 501 GLY A N 1
ATOM 3749 C CA . GLY A 1 501 ? 22.380 11.630 -19.811 1.00 85.06 501 GLY A CA 1
ATOM 3750 C C . GLY A 1 501 ? 21.737 12.819 -19.087 1.00 85.06 501 GLY A C 1
ATOM 3751 O O . GLY A 1 501 ? 21.704 13.908 -19.657 1.00 85.06 501 GLY A O 1
ATOM 3752 N N . SER A 1 502 ? 21.323 12.674 -17.823 1.00 89.06 502 SER A N 1
ATOM 3753 C CA . SER A 1 502 ? 20.933 13.819 -16.984 1.00 89.06 502 SER A CA 1
ATOM 3754 C C . SER A 1 502 ? 22.154 14.695 -16.643 1.00 89.06 502 SER A C 1
ATOM 3756 O O . SER A 1 502 ? 23.247 14.144 -16.449 1.00 89.06 502 SER A O 1
ATOM 3758 N N . PRO A 1 503 ? 22.011 16.029 -16.504 1.00 86.38 503 PRO A N 1
ATOM 3759 C CA . PRO A 1 503 ? 23.098 16.901 -16.049 1.00 86.38 503 PRO A CA 1
ATOM 3760 C C . PRO A 1 503 ? 23.685 16.478 -14.690 1.00 86.38 503 PRO A C 1
ATOM 3762 O O . PRO A 1 503 ? 22.998 15.899 -13.848 1.00 86.38 503 PRO A O 1
ATOM 3765 N N . GLY A 1 504 ? 24.978 16.743 -14.478 1.00 70.56 504 GLY A N 1
ATOM 3766 C CA . GLY A 1 504 ? 25.675 16.438 -13.223 1.00 70.56 504 GLY A CA 1
ATOM 3767 C C . GLY A 1 504 ? 25.607 17.571 -12.189 1.00 70.56 504 GLY A C 1
ATOM 3768 O O . GLY A 1 504 ? 25.685 18.743 -12.543 1.00 70.56 504 GLY A O 1
ATOM 3769 N N . SER A 1 505 ? 25.530 17.195 -10.907 1.00 58.66 505 SER A N 1
ATOM 3770 C CA . SER A 1 505 ? 25.815 18.008 -9.703 1.00 58.66 505 SER A CA 1
ATOM 3771 C C . SER A 1 505 ? 24.974 19.263 -9.415 1.00 58.66 505 SER A C 1
ATOM 3773 O O . SER A 1 505 ? 25.325 19.999 -8.495 1.00 58.66 505 SER A O 1
ATOM 3775 N N . ALA A 1 506 ? 23.869 19.514 -10.115 1.00 53.31 506 ALA A N 1
ATOM 3776 C CA . ALA A 1 506 ? 22.933 20.582 -9.755 1.00 53.31 506 ALA A CA 1
ATOM 3777 C C . ALA A 1 506 ? 21.497 20.050 -9.764 1.00 53.31 506 ALA A C 1
ATOM 3779 O O . ALA A 1 506 ? 21.088 19.418 -10.738 1.00 53.31 506 ALA A O 1
ATOM 3780 N N . GLY A 1 507 ? 20.767 20.251 -8.663 1.00 55.16 507 GLY A N 1
ATOM 3781 C CA . GLY A 1 507 ? 19.434 19.687 -8.506 1.00 55.16 507 GLY A CA 1
ATOM 3782 C C . GLY A 1 507 ? 18.834 19.714 -7.093 1.00 55.16 507 GLY A C 1
ATOM 3783 O O . GLY A 1 507 ? 19.544 19.747 -6.083 1.00 55.16 507 GLY A O 1
ATOM 3784 N N . ALA A 1 508 ? 17.502 19.641 -7.019 1.00 53.69 508 ALA A N 1
ATOM 3785 C CA . ALA A 1 508 ? 16.731 19.499 -5.790 1.00 53.69 508 ALA A CA 1
ATOM 3786 C C . ALA A 1 508 ? 17.094 18.188 -5.058 1.00 53.69 508 ALA A C 1
ATOM 3788 O O . ALA A 1 508 ? 16.775 17.084 -5.491 1.00 53.69 508 ALA A O 1
ATOM 3789 N N . GLY A 1 509 ? 17.760 18.299 -3.905 1.00 53.72 509 GLY A N 1
ATOM 3790 C CA . GLY A 1 509 ? 18.050 17.163 -3.018 1.00 53.72 509 GLY A CA 1
ATOM 3791 C C . GLY A 1 509 ? 19.426 16.504 -3.173 1.00 53.72 509 GLY A C 1
ATOM 3792 O O . GLY A 1 509 ? 19.645 15.462 -2.563 1.00 53.72 509 GLY A O 1
ATOM 3793 N N . GLY A 1 510 ? 20.357 17.088 -3.940 1.00 54.72 510 GLY A N 1
ATOM 3794 C CA . GLY A 1 510 ? 21.779 16.699 -3.914 1.00 54.72 510 GLY A CA 1
ATOM 3795 C C . GLY A 1 510 ? 22.103 15.286 -4.427 1.00 54.72 510 GLY A C 1
ATOM 3796 O O . GLY A 1 510 ? 23.162 14.752 -4.098 1.00 54.72 510 GLY A O 1
ATOM 3797 N N . GLY A 1 511 ? 21.207 14.669 -5.205 1.00 56.25 511 GLY A N 1
ATOM 3798 C CA . GLY A 1 511 ? 21.410 13.338 -5.783 1.00 56.25 511 GLY A CA 1
ATOM 3799 C C . GLY A 1 511 ? 22.600 13.306 -6.745 1.00 56.25 511 GLY A C 1
ATOM 3800 O O . GLY A 1 511 ? 22.607 13.995 -7.765 1.00 56.25 511 GLY A O 1
ATOM 3801 N N . VAL A 1 512 ? 23.624 12.512 -6.415 1.00 64.44 512 VAL A N 1
ATOM 3802 C CA . VAL A 1 512 ? 24.835 12.333 -7.244 1.00 64.44 512 VAL A CA 1
ATOM 3803 C C . VAL A 1 512 ? 24.815 11.012 -8.016 1.00 64.44 512 VAL A C 1
ATOM 3805 O O . VAL A 1 512 ? 25.478 10.901 -9.051 1.00 64.44 512 VAL A O 1
ATOM 3808 N N . SER A 1 513 ? 24.064 10.025 -7.514 1.00 84.81 513 SER A N 1
ATOM 3809 C CA . SER A 1 513 ? 24.054 8.654 -8.022 1.00 84.81 513 SER A CA 1
ATOM 3810 C C . SER A 1 513 ? 23.395 8.562 -9.391 1.00 84.81 513 SER A C 1
ATOM 3812 O O . SER A 1 513 ? 22.354 9.165 -9.643 1.00 84.81 513 SER A O 1
ATOM 3814 N N . VAL A 1 514 ? 24.021 7.793 -10.277 1.00 89.12 514 VAL A N 1
ATOM 3815 C CA . VAL A 1 514 ? 23.520 7.516 -11.623 1.00 89.12 514 VAL A CA 1
ATOM 3816 C C . VAL A 1 514 ? 22.932 6.113 -11.636 1.00 89.12 514 VAL A C 1
ATOM 3818 O O . VAL A 1 514 ? 23.585 5.182 -11.162 1.00 89.12 514 VAL A O 1
ATOM 3821 N N . LEU A 1 515 ? 21.719 5.976 -12.172 1.00 90.56 515 LEU A N 1
ATOM 3822 C CA . LEU A 1 515 ? 21.077 4.687 -12.420 1.00 90.56 515 LEU A CA 1
ATOM 3823 C C . LEU A 1 515 ? 21.942 3.859 -13.374 1.00 90.56 515 LEU A C 1
ATOM 3825 O O . LEU A 1 515 ? 22.429 4.370 -14.384 1.00 90.56 515 LEU A O 1
ATOM 3829 N N . GLN A 1 516 ? 22.153 2.593 -13.028 1.00 88.31 516 GLN A N 1
ATOM 3830 C CA . GLN A 1 516 ? 22.950 1.653 -13.809 1.00 88.31 516 GLN A CA 1
ATOM 3831 C C . GLN A 1 516 ? 22.082 0.474 -14.220 1.00 88.31 516 GLN A C 1
ATOM 3833 O O . GLN A 1 516 ? 21.339 -0.048 -13.393 1.00 88.31 516 GLN A O 1
ATOM 3838 N N . GLU A 1 517 ? 22.245 0.015 -15.457 1.00 84.56 517 GLU A N 1
ATOM 3839 C CA . GLU A 1 517 ? 21.633 -1.229 -15.914 1.00 84.56 517 GLU A CA 1
ATOM 3840 C C . GLU A 1 517 ? 22.271 -2.419 -15.191 1.00 84.56 517 GLU A C 1
ATOM 3842 O O . GLU A 1 517 ? 23.423 -2.782 -15.446 1.00 84.56 517 GLU A O 1
ATOM 3847 N N . VAL A 1 518 ? 21.519 -3.013 -14.268 1.00 87.12 518 VAL A N 1
ATOM 3848 C CA . VAL A 1 518 ? 21.884 -4.227 -13.529 1.00 87.12 518 VAL A CA 1
ATOM 3849 C C . VAL A 1 518 ? 20.749 -5.253 -13.649 1.00 87.12 518 VAL A C 1
ATOM 3851 O O . VAL A 1 518 ? 19.586 -4.850 -13.742 1.00 87.12 518 VAL A O 1
ATOM 3854 N N . PRO A 1 519 ? 21.038 -6.570 -13.675 1.00 84.44 519 PRO A N 1
ATOM 3855 C CA . PRO A 1 519 ? 20.035 -7.594 -13.994 1.00 84.44 519 PRO A CA 1
ATOM 3856 C C . PRO A 1 519 ? 18.769 -7.550 -13.124 1.00 84.44 519 PRO A C 1
ATOM 3858 O O . PRO A 1 519 ? 17.663 -7.847 -13.580 1.00 84.44 519 PRO A O 1
ATOM 3861 N N . GLU A 1 520 ? 18.917 -7.173 -11.859 1.00 88.50 520 GLU A N 1
ATOM 3862 C CA . GLU A 1 520 ? 17.838 -7.138 -10.885 1.00 88.50 520 GLU A CA 1
ATOM 3863 C C . GLU A 1 520 ? 16.902 -5.931 -11.010 1.00 88.50 520 GLU A C 1
ATOM 3865 O O . GLU A 1 520 ? 15.852 -5.943 -10.370 1.00 88.50 520 GLU A O 1
ATOM 3870 N N . LEU A 1 521 ? 17.192 -4.937 -11.866 1.00 89.44 521 LEU A N 1
ATOM 3871 C CA . LEU A 1 521 ? 16.201 -3.895 -12.188 1.00 89.44 521 LEU A CA 1
ATOM 3872 C C . LEU A 1 521 ? 14.932 -4.487 -12.811 1.00 89.44 521 LEU A C 1
ATOM 3874 O O . LEU A 1 521 ? 13.842 -3.966 -12.578 1.00 89.44 521 LEU A O 1
ATOM 3878 N N . SER A 1 522 ? 15.049 -5.652 -13.459 1.00 86.00 522 SER A N 1
ATOM 3879 C CA . SER A 1 522 ? 13.909 -6.433 -13.954 1.00 86.00 522 SER A CA 1
ATOM 3880 C C . SER A 1 522 ? 12.863 -6.757 -12.879 1.00 86.00 522 SER A C 1
ATOM 3882 O O . SER A 1 522 ? 11.714 -7.067 -13.205 1.00 86.00 522 SER A O 1
ATOM 3884 N N . PHE A 1 523 ? 13.228 -6.710 -11.593 1.00 96.69 523 PHE A N 1
ATOM 3885 C CA . PHE A 1 523 ? 12.274 -6.791 -10.493 1.00 96.69 523 PHE A CA 1
ATOM 3886 C C . PHE A 1 523 ? 11.346 -5.570 -10.462 1.00 96.69 523 PHE A C 1
ATOM 3888 O O . PHE A 1 523 ? 10.128 -5.731 -10.405 1.00 96.69 523 PHE A O 1
ATOM 3895 N N . PHE A 1 524 ? 11.907 -4.358 -10.512 1.00 95.50 524 PHE A N 1
ATOM 3896 C CA . PHE A 1 524 ? 11.145 -3.110 -10.482 1.00 95.50 524 PHE A CA 1
ATOM 3897 C C . PHE A 1 524 ? 10.320 -2.909 -11.753 1.00 95.50 524 PHE A C 1
ATOM 3899 O O . PHE A 1 524 ? 9.173 -2.468 -11.659 1.00 95.50 524 PHE A O 1
ATOM 3906 N N . ASP A 1 525 ? 10.850 -3.313 -12.909 1.00 89.19 525 ASP A N 1
ATOM 3907 C CA . ASP A 1 525 ? 10.111 -3.294 -14.176 1.00 89.19 525 ASP A CA 1
ATOM 3908 C C . ASP A 1 525 ? 8.802 -4.085 -14.037 1.00 89.19 525 ASP A C 1
ATOM 3910 O O . ASP A 1 525 ? 7.734 -3.624 -14.431 1.00 89.19 525 ASP A O 1
ATOM 3914 N N . ARG A 1 526 ? 8.852 -5.241 -13.362 1.00 94.25 526 ARG A N 1
ATOM 3915 C CA . ARG A 1 526 ? 7.697 -6.132 -13.168 1.00 94.25 526 ARG A CA 1
ATOM 3916 C C . ARG A 1 526 ? 6.871 -5.847 -11.918 1.00 94.25 526 ARG A C 1
ATOM 3918 O O . ARG A 1 526 ? 5.804 -6.439 -11.785 1.00 94.25 526 ARG A O 1
ATOM 3925 N N . LEU A 1 527 ? 7.333 -4.983 -11.012 1.00 97.19 527 LEU A N 1
ATOM 3926 C CA . LEU A 1 527 ? 6.674 -4.698 -9.736 1.00 97.19 527 LEU A CA 1
ATOM 3927 C C . LEU A 1 527 ? 5.302 -4.024 -9.956 1.00 97.19 527 LEU A C 1
ATOM 3929 O O . LEU A 1 527 ? 5.248 -2.902 -10.477 1.00 97.19 527 LEU A O 1
ATOM 3933 N N . PRO A 1 528 ? 4.193 -4.652 -9.522 1.00 97.31 528 PRO A N 1
ATOM 3934 C CA . PRO A 1 528 ? 2.889 -4.013 -9.441 1.00 97.31 528 PRO A CA 1
ATOM 3935 C C . PRO A 1 528 ? 2.835 -3.004 -8.292 1.00 97.31 528 PRO A C 1
ATOM 3937 O O . PRO A 1 528 ? 3.497 -3.169 -7.270 1.00 97.31 528 PRO A O 1
ATOM 3940 N N . THR A 1 529 ? 1.970 -1.998 -8.419 1.00 97.75 529 THR A N 1
ATOM 3941 C CA . THR A 1 529 ? 1.662 -1.053 -7.325 1.00 97.75 529 THR A CA 1
ATOM 3942 C C . THR A 1 529 ? 0.273 -1.269 -6.725 1.00 97.75 529 THR A C 1
ATOM 3944 O O . THR A 1 529 ? -0.079 -0.671 -5.717 1.00 97.75 529 THR A O 1
ATOM 3947 N N . THR A 1 530 ? -0.521 -2.165 -7.311 1.00 97.94 530 THR A N 1
ATOM 3948 C CA . THR A 1 530 ? -1.821 -2.605 -6.791 1.00 97.94 530 THR A CA 1
ATOM 3949 C C . THR A 1 530 ? -1.881 -4.114 -6.800 1.00 97.94 530 THR A C 1
ATOM 3951 O O . THR A 1 530 ? -1.213 -4.764 -7.609 1.00 97.94 530 THR A O 1
ATOM 3954 N N . TRP A 1 531 ? -2.704 -4.668 -5.921 1.00 98.31 531 TRP A N 1
ATOM 3955 C CA . TRP A 1 531 ? -2.712 -6.095 -5.654 1.00 98.31 531 TRP A CA 1
ATOM 3956 C C . TRP A 1 531 ? -4.136 -6.621 -5.649 1.00 98.31 531 TRP A C 1
ATOM 3958 O O . TRP A 1 531 ? -5.055 -5.986 -5.136 1.00 98.31 531 TRP A O 1
ATOM 3968 N N . ASP A 1 532 ? -4.313 -7.799 -6.231 1.00 97.38 532 ASP A N 1
ATOM 3969 C CA . ASP A 1 532 ? -5.599 -8.481 -6.207 1.00 97.38 532 ASP A CA 1
ATOM 3970 C C . ASP A 1 532 ? -5.817 -9.139 -4.839 1.00 97.38 532 ASP A C 1
ATOM 3972 O O . ASP A 1 532 ? -6.951 -9.244 -4.372 1.00 97.38 532 ASP A O 1
ATOM 3976 N N . GLU A 1 533 ? -4.720 -9.534 -4.187 1.00 96.44 533 GLU A N 1
ATOM 3977 C CA . GLU A 1 533 ? -4.696 -10.212 -2.898 1.00 96.44 533 GLU A CA 1
ATOM 3978 C C . GLU A 1 533 ? -3.362 -9.975 -2.177 1.00 96.44 533 GLU A C 1
ATOM 3980 O O . GLU A 1 533 ? -2.302 -9.991 -2.806 1.00 96.44 533 GLU A O 1
ATOM 3985 N N . SER A 1 534 ? -3.401 -9.825 -0.852 1.00 97.75 534 SER A N 1
ATOM 3986 C CA . SER A 1 534 ? -2.211 -9.692 -0.007 1.00 97.75 534 SER A CA 1
ATOM 3987 C C . SER A 1 534 ? -2.281 -10.619 1.206 1.00 97.75 534 SER A C 1
ATOM 3989 O O . SER A 1 534 ? -3.318 -10.754 1.853 1.00 97.75 534 SER A O 1
ATOM 3991 N N . ARG A 1 535 ? -1.156 -11.254 1.537 1.00 97.94 535 ARG A N 1
ATOM 3992 C CA . ARG A 1 535 ? -1.000 -12.168 2.670 1.00 97.94 535 ARG A CA 1
ATOM 3993 C C . ARG A 1 535 ? 0.225 -11.794 3.494 1.00 97.94 535 ARG A C 1
ATOM 3995 O O . ARG A 1 535 ? 1.349 -11.780 2.992 1.00 97.94 535 ARG A O 1
ATOM 4002 N N . ILE A 1 536 ? 0.012 -11.523 4.775 1.00 98.00 536 ILE A N 1
ATOM 4003 C CA . ILE A 1 536 ? 1.075 -11.289 5.750 1.00 98.00 536 ILE A CA 1
ATOM 4004 C C . ILE A 1 536 ? 1.364 -12.624 6.430 1.00 98.00 536 ILE A C 1
ATOM 4006 O O . ILE A 1 536 ? 0.589 -13.091 7.261 1.00 98.00 536 ILE A O 1
ATOM 4010 N N . LEU A 1 537 ? 2.463 -13.263 6.032 1.00 97.31 537 LEU A N 1
ATOM 4011 C CA . LEU A 1 537 ? 2.768 -14.643 6.418 1.00 97.31 537 LEU A CA 1
ATOM 4012 C C . LEU A 1 537 ? 3.387 -14.725 7.818 1.00 97.31 537 LEU A C 1
ATOM 4014 O O . LEU A 1 537 ? 3.082 -15.641 8.575 1.00 97.31 537 LEU A O 1
ATOM 4018 N N . ASP A 1 538 ? 4.244 -13.763 8.163 1.00 97.12 538 ASP A N 1
ATOM 4019 C CA . ASP A 1 538 ? 4.865 -13.639 9.486 1.00 97.12 538 ASP A CA 1
ATOM 4020 C C . ASP A 1 538 ? 5.367 -12.204 9.701 1.00 97.12 538 ASP A C 1
ATOM 4022 O O . ASP A 1 538 ? 5.632 -11.483 8.736 1.00 97.12 538 ASP A O 1
ATOM 4026 N N . GLY A 1 539 ? 5.549 -11.783 10.951 1.00 97.25 539 GLY A N 1
ATOM 4027 C CA . GLY A 1 539 ? 6.295 -10.567 11.244 1.00 97.25 539 GLY A CA 1
ATOM 4028 C C . GLY A 1 539 ? 6.071 -9.933 12.613 1.00 97.25 539 GLY A C 1
ATOM 4029 O O . GLY A 1 539 ? 5.108 -10.199 13.336 1.00 97.25 539 GLY A O 1
ATOM 4030 N N . HIS A 1 540 ? 7.014 -9.060 12.967 1.00 97.56 540 HIS A N 1
ATOM 4031 C CA . HIS A 1 540 ? 7.079 -8.357 14.242 1.00 97.56 540 HIS A CA 1
ATOM 4032 C C . HIS A 1 540 ? 7.883 -7.038 14.103 1.00 97.56 540 HIS A C 1
ATOM 4034 O O . HIS A 1 540 ? 8.974 -7.069 13.521 1.00 97.56 540 HIS A O 1
ATOM 4040 N N . PRO A 1 541 ? 7.438 -5.913 14.718 1.00 95.62 541 PRO A N 1
ATOM 4041 C CA . PRO A 1 541 ? 7.927 -4.534 14.504 1.00 95.62 541 PRO A CA 1
ATOM 4042 C C . PRO A 1 541 ? 9.433 -4.294 14.557 1.00 95.62 541 PRO A C 1
ATOM 4044 O O . PRO A 1 541 ? 9.918 -3.390 13.900 1.00 95.62 541 PRO A O 1
ATOM 4047 N N . ASP A 1 542 ? 10.189 -5.078 15.318 1.00 89.38 542 ASP A N 1
ATOM 4048 C CA . ASP A 1 542 ? 11.627 -4.836 15.497 1.00 89.38 542 ASP A CA 1
ATOM 4049 C C . ASP A 1 542 ? 12.519 -5.863 14.785 1.00 89.38 542 ASP A C 1
ATOM 4051 O O . ASP A 1 542 ? 13.744 -5.741 14.818 1.00 89.38 542 ASP A O 1
ATOM 4055 N N . THR A 1 543 ? 11.934 -6.928 14.222 1.00 96.81 543 THR A N 1
ATOM 4056 C CA . THR A 1 543 ? 12.717 -8.126 13.884 1.00 96.81 543 THR A CA 1
ATOM 4057 C C . THR A 1 543 ? 12.590 -8.571 12.443 1.00 96.81 543 THR A C 1
ATOM 4059 O O . THR A 1 543 ? 13.624 -8.860 11.856 1.00 96.81 543 THR A O 1
ATOM 4062 N N . HIS A 1 544 ? 11.382 -8.664 11.883 1.00 98.56 544 HIS A N 1
ATOM 4063 C CA . HIS A 1 544 ? 11.191 -9.120 10.507 1.00 98.56 544 HIS A CA 1
ATOM 4064 C C . HIS A 1 544 ? 9.744 -8.959 10.033 1.00 98.56 544 HIS A C 1
ATOM 4066 O O . HIS A 1 544 ? 8.840 -8.769 10.846 1.00 98.56 544 HIS A O 1
ATOM 4072 N N . VAL A 1 545 ? 9.528 -9.095 8.727 1.00 98.69 545 VAL A N 1
ATOM 4073 C CA . VAL A 1 545 ? 8.218 -9.372 8.124 1.00 98.69 545 VAL A CA 1
ATOM 4074 C C . VAL A 1 545 ? 8.396 -10.247 6.887 1.00 98.69 545 VAL A C 1
ATOM 4076 O O . VAL A 1 545 ? 9.422 -10.145 6.214 1.00 98.69 545 VAL A O 1
ATOM 4079 N N . THR A 1 546 ? 7.398 -11.080 6.596 1.00 98.62 546 THR A N 1
ATOM 4080 C CA . THR A 1 546 ? 7.247 -11.805 5.334 1.00 98.62 546 THR A CA 1
ATOM 4081 C C . THR A 1 546 ? 5.879 -11.495 4.730 1.00 98.62 546 THR A C 1
ATOM 4083 O O . THR A 1 546 ? 4.851 -11.760 5.356 1.00 98.62 546 THR A O 1
ATOM 4086 N N . VAL A 1 547 ? 5.863 -10.945 3.518 1.00 98.69 547 VAL A N 1
ATOM 4087 C CA . VAL A 1 547 ? 4.646 -10.529 2.803 1.00 98.69 547 VAL A CA 1
ATOM 4088 C C . VAL A 1 547 ? 4.599 -11.205 1.440 1.00 98.69 547 VAL A C 1
ATOM 4090 O O . VAL A 1 547 ? 5.597 -11.187 0.729 1.00 98.69 547 VAL A O 1
ATOM 4093 N N . ALA A 1 548 ? 3.448 -11.758 1.060 1.00 98.69 548 ALA A N 1
ATOM 4094 C CA . ALA A 1 548 ? 3.169 -12.248 -0.287 1.00 98.69 548 ALA A CA 1
ATOM 4095 C C . ALA A 1 548 ? 1.973 -11.493 -0.879 1.00 98.69 548 ALA A C 1
ATOM 4097 O O . ALA A 1 548 ? 0.925 -11.411 -0.244 1.00 98.69 548 ALA A O 1
ATOM 4098 N N . ARG A 1 549 ? 2.104 -10.944 -2.086 1.00 98.69 549 ARG A N 1
ATOM 4099 C CA . ARG A 1 549 ? 1.036 -10.202 -2.772 1.00 98.69 549 ARG A CA 1
ATOM 4100 C C . ARG A 1 549 ? 0.851 -10.715 -4.192 1.00 98.69 549 ARG A C 1
ATOM 4102 O O . ARG A 1 549 ? 1.838 -11.017 -4.855 1.00 98.69 549 ARG A O 1
ATOM 4109 N N . ARG A 1 550 ? -0.387 -10.829 -4.666 1.00 98.12 550 ARG A N 1
ATOM 4110 C CA . ARG A 1 550 ? -0.713 -11.365 -5.993 1.00 98.12 550 ARG A CA 1
ATOM 4111 C C . ARG A 1 550 ? -1.232 -10.278 -6.921 1.00 98.12 550 ARG A C 1
ATOM 4113 O O . ARG A 1 550 ? -2.086 -9.485 -6.527 1.00 98.12 550 ARG A O 1
ATOM 4120 N N . LYS A 1 551 ? -0.768 -10.296 -8.169 1.00 96.56 551 LYS A N 1
ATOM 4121 C CA . LYS A 1 551 ? -1.357 -9.555 -9.286 1.00 96.56 551 LYS A CA 1
ATOM 4122 C C . LYS A 1 551 ? -1.549 -10.496 -10.471 1.00 96.56 551 LYS A C 1
ATOM 4124 O O . LYS A 1 551 ? -0.584 -11.080 -10.961 1.00 96.56 551 LYS A O 1
ATOM 4129 N N . GLY A 1 552 ? -2.791 -10.667 -10.916 1.00 94.31 552 GLY A N 1
ATOM 4130 C CA . GLY A 1 552 ? -3.162 -11.714 -11.860 1.00 94.31 552 GLY A CA 1
ATOM 4131 C C . GLY A 1 552 ? -2.800 -13.088 -11.297 1.00 94.31 552 GLY A C 1
ATOM 4132 O O . GLY A 1 552 ? -3.272 -13.478 -10.228 1.00 94.31 552 GLY A O 1
ATOM 4133 N N . THR A 1 553 ? -1.930 -13.799 -12.002 1.00 90.94 553 THR A N 1
ATOM 4134 C CA . THR A 1 553 ? -1.397 -15.116 -11.621 1.00 90.94 553 THR A CA 1
ATOM 4135 C C . THR A 1 553 ? -0.025 -15.047 -10.942 1.00 90.94 553 THR A C 1
ATOM 4137 O O . THR A 1 553 ? 0.466 -16.047 -10.422 1.00 90.94 553 THR A O 1
ATOM 4140 N N . THR A 1 554 ? 0.606 -13.871 -10.910 1.00 94.44 554 THR A N 1
ATOM 4141 C CA . THR A 1 554 ? 1.964 -13.700 -10.384 1.00 94.44 554 THR A CA 1
ATOM 4142 C C . THR A 1 554 ? 1.930 -13.292 -8.919 1.00 94.44 554 THR A C 1
ATOM 4144 O O . THR A 1 554 ? 1.254 -12.331 -8.542 1.00 94.44 554 THR A O 1
ATOM 4147 N N . TRP A 1 555 ? 2.707 -13.986 -8.094 1.00 98.56 555 TRP A N 1
ATOM 4148 C CA . TRP A 1 555 ? 2.939 -13.628 -6.699 1.00 98.56 555 TRP A CA 1
ATOM 4149 C C . TRP A 1 555 ? 4.283 -12.916 -6.529 1.00 98.56 555 TRP A C 1
ATOM 4151 O O . TRP A 1 555 ? 5.290 -13.294 -7.116 1.00 98.56 555 TRP A O 1
ATOM 4161 N N . PHE A 1 556 ? 4.305 -11.905 -5.672 1.00 98.81 556 PHE A N 1
ATOM 4162 C CA . PHE A 1 556 ? 5.493 -11.199 -5.217 1.00 98.81 556 PHE A CA 1
ATOM 4163 C C . PHE A 1 556 ? 5.636 -11.465 -3.727 1.00 98.81 556 PHE A C 1
ATOM 4165 O O . PHE A 1 556 ? 4.784 -11.071 -2.933 1.00 98.81 556 PHE A O 1
ATOM 4172 N N . LEU A 1 557 ? 6.699 -12.165 -3.353 1.00 98.88 557 LEU A N 1
ATOM 4173 C CA . LEU A 1 557 ? 7.025 -12.505 -1.975 1.00 98.88 557 LEU A CA 1
ATOM 4174 C C . LEU A 1 557 ? 8.238 -11.684 -1.537 1.00 98.88 557 LEU A C 1
ATOM 4176 O O . LEU A 1 557 ? 9.202 -11.545 -2.281 1.00 98.88 557 LEU A O 1
ATOM 4180 N N . ALA A 1 558 ? 8.221 -11.159 -0.320 1.00 98.81 558 ALA A N 1
ATOM 4181 C CA . ALA A 1 558 ? 9.333 -10.409 0.239 1.00 98.81 558 ALA A CA 1
ATOM 4182 C C . ALA A 1 558 ? 9.543 -10.738 1.712 1.00 98.81 558 ALA A C 1
ATOM 4184 O O . ALA A 1 558 ? 8.582 -10.888 2.467 1.00 98.81 558 ALA A O 1
ATOM 4185 N N . GLY A 1 559 ? 10.810 -10.814 2.114 1.00 98.62 559 GLY A N 1
ATOM 4186 C CA . GLY A 1 559 ? 11.229 -10.900 3.505 1.00 98.62 559 GLY A CA 1
ATOM 4187 C C . GLY A 1 559 ? 12.149 -9.736 3.853 1.00 98.62 559 GLY A C 1
ATOM 4188 O O . GLY A 1 559 ? 13.184 -9.550 3.213 1.00 98.62 559 GLY A O 1
ATOM 4189 N N . LEU A 1 560 ? 11.795 -8.962 4.879 1.00 98.56 560 LEU A N 1
ATOM 4190 C CA . LEU A 1 560 ? 12.624 -7.869 5.397 1.00 98.56 560 LEU A CA 1
ATOM 4191 C C . LEU A 1 560 ? 13.124 -8.229 6.794 1.00 98.56 560 LEU A C 1
ATOM 4193 O O . LEU A 1 560 ? 12.329 -8.651 7.635 1.00 98.56 560 LEU A O 1
ATOM 4197 N N . ASN A 1 561 ? 14.422 -8.060 7.053 1.00 98.31 561 ASN A N 1
ATOM 4198 C CA . ASN A 1 561 ? 15.049 -8.449 8.311 1.00 98.31 561 ASN A CA 1
ATOM 4199 C C . ASN A 1 561 ? 15.582 -7.244 9.103 1.00 98.31 561 ASN A C 1
ATOM 4201 O O . ASN A 1 561 ? 16.124 -6.285 8.554 1.00 98.31 561 ASN A O 1
ATOM 4205 N N . GLY A 1 562 ? 15.433 -7.312 10.424 1.00 97.31 562 GLY A N 1
ATOM 4206 C CA . GLY A 1 562 ? 15.921 -6.320 11.376 1.00 97.31 562 GLY A CA 1
ATOM 4207 C C . GLY A 1 562 ? 17.378 -6.559 11.772 1.00 97.31 562 GLY A C 1
ATOM 4208 O O . GLY A 1 562 ? 18.185 -7.078 11.010 1.00 97.31 562 GLY A O 1
ATOM 4209 N N . ASN A 1 563 ? 17.734 -6.207 13.006 1.00 96.06 563 ASN A N 1
ATOM 4210 C CA . ASN A 1 563 ? 19.134 -6.124 13.450 1.00 96.06 563 ASN A CA 1
ATOM 4211 C C . ASN A 1 563 ? 19.828 -7.472 13.734 1.00 96.06 563 ASN A C 1
ATOM 4213 O O . ASN A 1 563 ? 20.949 -7.485 14.240 1.00 96.06 563 ASN A O 1
ATOM 4217 N N . THR A 1 564 ? 19.189 -8.611 13.472 1.00 96.94 564 THR A N 1
ATOM 4218 C CA . THR A 1 564 ? 19.736 -9.934 13.803 1.00 96.94 564 THR A CA 1
ATOM 4219 C C . THR A 1 564 ? 19.598 -10.859 12.610 1.00 96.94 564 THR A C 1
ATOM 4221 O O . THR A 1 564 ? 18.514 -10.959 12.044 1.00 96.94 564 THR A O 1
ATOM 4224 N N . ALA A 1 565 ? 20.685 -11.536 12.230 1.00 97.06 565 ALA A N 1
ATOM 4225 C CA . ALA A 1 565 ? 20.650 -12.527 11.160 1.00 97.06 565 ALA A CA 1
ATOM 4226 C C . ALA A 1 565 ? 19.593 -13.602 11.455 1.00 97.06 565 ALA A C 1
ATOM 4228 O O . ALA A 1 565 ? 19.420 -14.025 12.601 1.00 97.06 565 ALA A O 1
ATOM 4229 N N . ARG A 1 566 ? 18.867 -14.019 10.421 1.00 95.50 566 ARG A N 1
ATOM 4230 C CA . ARG A 1 566 ? 17.682 -14.870 10.541 1.00 95.50 566 ARG A CA 1
ATOM 4231 C C . ARG A 1 566 ? 17.629 -15.867 9.399 1.00 95.50 566 ARG A C 1
ATOM 4233 O O . ARG A 1 566 ? 17.954 -15.533 8.267 1.00 95.50 566 ARG A O 1
ATOM 4240 N N . THR A 1 567 ? 17.149 -17.072 9.690 1.00 97.75 567 THR A N 1
ATOM 4241 C CA . THR A 1 567 ? 16.664 -17.988 8.653 1.00 97.75 567 THR A CA 1
ATOM 4242 C C . THR A 1 567 ? 15.150 -17.862 8.558 1.00 97.75 567 THR A C 1
ATOM 4244 O O . THR A 1 567 ? 14.444 -18.155 9.520 1.00 97.75 567 THR A O 1
ATOM 4247 N N . PHE A 1 568 ? 14.659 -17.393 7.418 1.00 97.12 568 PHE A N 1
ATOM 4248 C CA . PHE A 1 568 ? 13.244 -17.386 7.079 1.00 97.12 568 PHE A CA 1
ATOM 4249 C C . PHE A 1 568 ? 12.849 -18.775 6.587 1.00 97.12 568 PHE A C 1
ATOM 4251 O O . PHE A 1 568 ? 13.565 -19.371 5.783 1.00 97.12 568 PHE A O 1
ATOM 4258 N N . GLN A 1 569 ? 11.716 -19.274 7.072 1.00 96.75 569 GLN A N 1
ATOM 4259 C CA . GLN A 1 569 ? 11.066 -20.478 6.566 1.00 96.75 569 GLN A CA 1
ATOM 4260 C C . GLN A 1 569 ? 9.682 -20.056 6.102 1.00 96.75 569 GLN A C 1
ATOM 4262 O O . GLN A 1 569 ? 8.841 -19.708 6.927 1.00 96.75 569 GLN A O 1
ATOM 4267 N N . VAL A 1 570 ? 9.480 -20.012 4.789 1.00 97.56 570 VAL A N 1
ATOM 4268 C CA . VAL A 1 570 ? 8.252 -19.490 4.189 1.00 97.56 570 VAL A CA 1
ATOM 4269 C C . VAL A 1 570 ? 7.514 -20.630 3.497 1.00 97.56 570 VAL A C 1
ATOM 4271 O O . VAL A 1 570 ? 7.880 -20.989 2.375 1.00 97.56 570 VAL A O 1
ATOM 4274 N N . PRO A 1 571 ? 6.500 -21.232 4.143 1.00 96.38 571 PRO A N 1
ATOM 4275 C CA . PRO A 1 571 ? 5.614 -22.172 3.474 1.00 96.38 571 PRO A CA 1
ATOM 4276 C C . PRO A 1 571 ? 4.908 -21.471 2.313 1.00 96.38 571 PRO A C 1
ATOM 4278 O O . PRO A 1 571 ? 4.316 -20.406 2.493 1.00 96.38 571 PRO A O 1
ATOM 4281 N N . LEU A 1 572 ? 4.954 -22.068 1.125 1.00 97.06 572 LEU A N 1
ATOM 4282 C CA . LEU A 1 572 ? 4.330 -21.513 -0.078 1.00 97.06 572 LEU A CA 1
ATOM 4283 C C . LEU A 1 572 ? 2.884 -21.991 -0.256 1.00 97.06 572 LEU A C 1
ATOM 4285 O O . LEU A 1 572 ? 2.337 -21.956 -1.352 1.00 97.06 572 LEU A O 1
ATOM 4289 N N . THR A 1 573 ? 2.226 -22.366 0.842 1.00 96.06 573 THR A N 1
ATOM 4290 C CA . THR A 1 573 ? 0.852 -22.897 0.874 1.00 96.06 573 THR A CA 1
ATOM 4291 C C . THR A 1 573 ? -0.208 -21.907 0.393 1.00 96.06 573 THR A C 1
ATOM 4293 O O . THR A 1 573 ? -1.381 -22.258 0.286 1.00 96.06 573 THR A O 1
ATOM 4296 N N . PHE A 1 574 ? 0.181 -20.657 0.132 1.00 95.81 574 PHE A N 1
ATOM 4297 C CA . PHE A 1 574 ? -0.689 -19.653 -0.459 1.00 95.81 574 PHE A CA 1
ATOM 4298 C C . PHE A 1 574 ? -0.820 -19.734 -1.979 1.00 95.81 574 PHE A C 1
ATOM 4300 O O . PHE A 1 574 ? -1.733 -19.119 -2.530 1.00 95.81 574 PHE A O 1
ATOM 4307 N N . LEU A 1 575 ? 0.075 -20.471 -2.631 1.00 95.56 575 LEU A N 1
ATOM 4308 C CA . LEU A 1 575 ? 0.008 -20.760 -4.054 1.00 95.56 575 LEU A CA 1
ATOM 4309 C C . LEU A 1 575 ? -1.151 -21.716 -4.362 1.00 95.56 575 LEU A C 1
ATOM 4311 O O . LEU A 1 575 ? -1.623 -22.446 -3.488 1.00 95.56 575 LEU A O 1
ATOM 4315 N N . ASP A 1 576 ? -1.599 -21.727 -5.616 1.00 90.75 576 ASP A N 1
ATOM 4316 C CA . ASP A 1 576 ? -2.564 -22.722 -6.079 1.00 90.75 576 ASP A CA 1
ATOM 4317 C C . ASP A 1 576 ? -1.918 -24.115 -6.019 1.00 90.75 576 ASP A C 1
ATOM 4319 O O . ASP A 1 576 ? -0.885 -24.364 -6.644 1.00 90.75 576 ASP A O 1
ATOM 4323 N N . SER A 1 577 ? -2.525 -25.037 -5.265 1.00 87.38 577 SER A N 1
ATOM 4324 C CA . SER A 1 577 ? -1.990 -26.387 -5.062 1.00 87.38 577 SER A CA 1
ATOM 4325 C C . SER A 1 577 ? -2.008 -27.263 -6.315 1.00 87.38 577 SER A C 1
ATOM 4327 O O . SER A 1 577 ? -1.462 -28.361 -6.292 1.00 87.38 577 SER A O 1
ATOM 4329 N N . THR A 1 578 ? -2.644 -26.809 -7.395 1.00 83.00 578 THR A N 1
ATOM 4330 C CA . THR A 1 578 ? -2.693 -27.494 -8.693 1.00 83.00 578 THR A CA 1
ATOM 4331 C C . THR A 1 578 ? -1.658 -26.967 -9.690 1.00 83.00 578 THR A C 1
ATOM 4333 O O . THR A 1 578 ? -1.575 -27.473 -10.811 1.00 83.00 578 THR A O 1
ATOM 4336 N N . LYS A 1 579 ? -0.876 -25.945 -9.318 1.00 81.44 579 LYS A N 1
ATOM 4337 C CA . LYS A 1 579 ? 0.052 -25.250 -10.216 1.00 81.44 579 LYS A CA 1
ATOM 4338 C C . LYS A 1 579 ? 1.495 -25.354 -9.735 1.00 81.44 579 LYS A C 1
ATOM 4340 O O . LYS A 1 579 ? 1.782 -25.388 -8.541 1.00 81.44 579 LYS A O 1
ATOM 4345 N N . ALA A 1 580 ? 2.408 -25.352 -10.701 1.00 80.00 580 ALA A N 1
ATOM 4346 C CA . ALA A 1 580 ? 3.833 -25.163 -10.469 1.00 80.00 580 ALA A CA 1
ATOM 4347 C C . ALA A 1 580 ? 4.222 -23.719 -10.799 1.00 80.00 580 ALA A C 1
ATOM 4349 O O . ALA A 1 580 ? 3.714 -23.126 -11.755 1.00 80.00 580 ALA A O 1
ATOM 4350 N N . TYR A 1 581 ? 5.168 -23.183 -10.039 1.00 86.75 581 TYR A N 1
ATOM 4351 C CA . TYR A 1 581 ? 5.630 -21.807 -10.153 1.00 86.75 581 TYR A CA 1
ATOM 4352 C C . TYR A 1 581 ? 7.139 -21.765 -10.376 1.00 86.75 581 TYR A C 1
ATOM 4354 O O . TYR A 1 581 ? 7.887 -22.575 -9.821 1.00 86.75 581 TYR A O 1
ATOM 4362 N N . ARG A 1 582 ? 7.593 -20.781 -11.153 1.00 87.38 582 ARG A N 1
ATOM 4363 C CA . ARG A 1 582 ? 8.997 -20.380 -11.203 1.00 87.38 582 ARG A CA 1
ATOM 4364 C C . ARG A 1 582 ? 9.223 -19.266 -10.194 1.00 87.38 582 ARG A C 1
ATOM 4366 O O . ARG A 1 582 ? 8.612 -18.206 -10.292 1.00 87.38 582 ARG A O 1
ATOM 4373 N N . ALA A 1 583 ? 10.103 -19.516 -9.236 1.00 92.12 583 ALA A N 1
ATOM 4374 C CA . ALA A 1 583 ? 10.565 -18.556 -8.251 1.00 92.12 583 ALA A CA 1
ATOM 4375 C C . ALA A 1 583 ? 11.886 -17.921 -8.709 1.00 92.12 583 ALA A C 1
ATOM 4377 O O . ALA A 1 583 ? 12.930 -18.575 -8.713 1.00 92.12 583 ALA A O 1
ATOM 4378 N N . GLU A 1 584 ? 11.837 -16.636 -9.044 1.00 94.38 584 GLU A N 1
ATOM 4379 C CA . GLU A 1 584 ? 12.996 -15.763 -9.244 1.00 94.38 584 GLU A CA 1
ATOM 4380 C C . GLU A 1 584 ? 13.335 -15.079 -7.928 1.00 94.38 584 GLU A C 1
ATOM 4382 O O . GLU A 1 584 ? 12.596 -14.203 -7.488 1.00 94.38 584 GLU A O 1
ATOM 4387 N N . VAL A 1 585 ? 14.420 -15.488 -7.276 1.00 96.75 585 VAL A N 1
ATOM 4388 C CA . VAL A 1 585 ? 14.790 -15.034 -5.933 1.00 96.75 585 VAL A CA 1
ATOM 4389 C C . VAL A 1 585 ? 15.927 -14.025 -6.020 1.00 96.75 585 VAL A C 1
ATOM 4391 O O . VAL A 1 585 ? 17.047 -14.382 -6.369 1.00 96.75 585 VAL A O 1
ATOM 4394 N N . PHE A 1 586 ? 15.660 -12.797 -5.594 1.00 97.94 586 PHE A N 1
ATOM 4395 C CA . PHE A 1 586 ? 16.627 -11.713 -5.497 1.00 97.94 586 PHE A CA 1
ATOM 4396 C C . PHE A 1 586 ? 17.168 -11.655 -4.070 1.00 97.94 586 PHE A C 1
ATOM 4398 O O . PHE A 1 586 ? 16.421 -11.421 -3.112 1.00 97.94 586 PHE A O 1
ATOM 4405 N N . ARG A 1 587 ? 18.469 -11.895 -3.912 1.00 96.06 587 ARG A N 1
ATOM 4406 C CA . ARG A 1 587 ? 19.139 -11.932 -2.605 1.00 96.06 587 ARG A CA 1
ATOM 4407 C C . ARG A 1 587 ? 20.510 -11.282 -2.666 1.00 96.06 587 ARG A C 1
ATOM 4409 O O . ARG A 1 587 ? 21.130 -11.226 -3.721 1.00 96.06 587 ARG A O 1
ATOM 4416 N N . ASP A 1 588 ? 21.008 -10.866 -1.513 1.00 96.69 588 ASP A N 1
ATOM 4417 C CA . ASP A 1 588 ? 22.382 -10.385 -1.405 1.00 96.69 588 ASP A CA 1
ATOM 4418 C C . ASP A 1 588 ? 23.396 -11.513 -1.678 1.00 96.69 588 ASP A C 1
ATOM 4420 O O . ASP A 1 588 ? 23.247 -12.645 -1.198 1.00 96.69 588 ASP A O 1
ATOM 4424 N N . ASP A 1 589 ? 24.440 -11.185 -2.436 1.00 93.25 589 ASP A N 1
ATOM 4425 C CA . ASP A 1 589 ? 25.582 -12.042 -2.739 1.00 93.25 589 ASP A CA 1
ATOM 4426 C C . ASP A 1 589 ? 26.824 -11.206 -3.087 1.00 93.25 589 ASP A C 1
ATOM 4428 O O . ASP A 1 589 ? 26.963 -10.674 -4.189 1.00 93.25 589 ASP A O 1
ATOM 4432 N N . GLY A 1 590 ? 27.775 -11.134 -2.154 1.00 90.38 590 GLY A N 1
ATOM 4433 C CA . GLY A 1 590 ? 29.016 -10.380 -2.344 1.00 90.38 590 GLY A CA 1
ATOM 4434 C C . GLY A 1 590 ? 29.944 -10.922 -3.442 1.00 90.38 590 GLY A C 1
ATOM 4435 O O . GLY A 1 590 ? 30.942 -10.272 -3.741 1.00 90.38 590 GLY A O 1
ATOM 4436 N N . SER A 1 591 ? 29.658 -12.093 -4.029 1.00 88.44 591 SER A N 1
ATOM 4437 C CA . SER A 1 591 ? 30.421 -12.640 -5.161 1.00 88.44 591 SER A CA 1
ATOM 4438 C C . SER A 1 591 ? 29.949 -12.123 -6.526 1.00 88.44 591 SER A C 1
ATOM 4440 O O . SER A 1 591 ? 30.684 -12.247 -7.508 1.00 88.44 591 SER A O 1
ATOM 4442 N N . VAL A 1 592 ? 28.761 -11.511 -6.605 1.00 87.81 592 VAL A N 1
ATOM 4443 C CA . VAL A 1 592 ? 28.241 -10.931 -7.847 1.00 87.81 592 VAL A CA 1
ATOM 4444 C C . VAL A 1 592 ? 28.978 -9.628 -8.150 1.00 87.81 592 VAL A C 1
ATOM 4446 O O . VAL A 1 592 ? 29.028 -8.713 -7.330 1.00 87.81 592 VAL A O 1
ATOM 4449 N N . ALA A 1 593 ? 29.539 -9.528 -9.356 1.00 87.81 593 ALA A N 1
ATOM 4450 C CA . ALA A 1 593 ? 30.330 -8.382 -9.806 1.00 87.81 593 ALA A CA 1
ATOM 4451 C C . ALA A 1 593 ? 29.468 -7.190 -10.287 1.00 87.81 593 ALA A C 1
ATOM 4453 O O . ALA A 1 593 ? 29.757 -6.586 -11.318 1.00 87.81 593 ALA A O 1
ATOM 4454 N N . THR A 1 594 ? 28.407 -6.852 -9.549 1.00 88.75 594 THR A N 1
ATOM 4455 C CA . THR A 1 594 ? 27.588 -5.645 -9.758 1.00 88.75 594 THR A CA 1
ATOM 4456 C C . THR A 1 594 ? 27.779 -4.673 -8.594 1.00 88.75 594 THR A C 1
ATOM 4458 O O . THR A 1 594 ? 28.196 -5.063 -7.503 1.00 88.75 594 THR A O 1
ATOM 4461 N N . THR A 1 595 ? 27.459 -3.388 -8.793 1.00 88.69 595 THR A N 1
ATOM 4462 C CA . THR A 1 595 ? 27.576 -2.385 -7.713 1.00 88.69 595 THR A CA 1
ATOM 4463 C C . THR A 1 595 ? 26.617 -2.640 -6.545 1.00 88.69 595 THR A C 1
ATOM 4465 O O . THR A 1 595 ? 26.813 -2.094 -5.463 1.00 88.69 595 THR A O 1
ATOM 4468 N N . THR A 1 596 ? 25.574 -3.425 -6.792 1.00 93.62 596 THR A N 1
ATOM 4469 C CA . THR A 1 596 ? 24.458 -3.727 -5.895 1.00 93.62 596 THR A CA 1
ATOM 4470 C C . THR A 1 596 ? 24.618 -5.061 -5.171 1.00 93.62 596 THR A C 1
ATOM 4472 O O . THR A 1 596 ? 23.993 -5.256 -4.130 1.00 93.62 596 THR A O 1
ATOM 4475 N N . GLN A 1 597 ? 25.448 -5.969 -5.706 1.00 94.50 597 GLN A N 1
ATOM 4476 C CA . GLN A 1 597 ? 25.715 -7.301 -5.156 1.00 94.50 597 GLN A CA 1
ATOM 4477 C C . GLN A 1 597 ? 24.439 -8.133 -4.938 1.00 94.50 597 GLN A C 1
ATOM 4479 O O . GLN A 1 597 ? 24.301 -8.825 -3.930 1.00 94.50 597 GLN A O 1
ATOM 4484 N N . VAL A 1 598 ? 23.484 -8.052 -5.870 1.00 95.56 598 VAL A N 1
ATOM 4485 C CA . VAL A 1 598 ? 22.249 -8.849 -5.842 1.00 95.56 598 VAL A CA 1
ATOM 4486 C C . VAL A 1 598 ? 22.374 -10.017 -6.818 1.00 95.56 598 VAL A C 1
ATOM 4488 O O . VAL A 1 598 ? 22.531 -9.823 -8.020 1.00 95.56 598 VAL A O 1
ATOM 4491 N N . ALA A 1 599 ? 22.289 -11.243 -6.303 1.00 89.12 599 ALA A N 1
ATOM 4492 C CA . ALA A 1 599 ? 22.135 -12.447 -7.113 1.00 89.12 599 ALA A CA 1
ATOM 4493 C C . ALA A 1 599 ? 20.656 -12.717 -7.402 1.00 89.12 599 ALA A C 1
ATOM 4495 O O . ALA A 1 599 ? 19.789 -12.453 -6.563 1.00 89.12 599 ALA A O 1
ATOM 4496 N N . ILE A 1 600 ? 20.397 -13.308 -8.567 1.00 89.56 600 ILE A N 1
ATOM 4497 C CA . ILE A 1 600 ? 19.081 -13.802 -8.969 1.00 89.56 600 ILE A CA 1
ATOM 4498 C C . ILE A 1 600 ? 19.181 -15.319 -9.083 1.00 89.56 600 ILE A C 1
ATOM 4500 O O . ILE A 1 600 ? 19.775 -15.840 -10.027 1.00 89.56 600 ILE A O 1
ATOM 4504 N N . ASP A 1 601 ? 18.613 -16.027 -8.113 1.00 82.12 601 ASP A N 1
ATOM 4505 C CA . ASP A 1 601 ? 18.483 -17.476 -8.192 1.00 82.12 601 ASP A CA 1
ATOM 4506 C C . ASP A 1 601 ? 17.152 -17.847 -8.833 1.00 82.12 601 ASP A C 1
ATOM 4508 O O . ASP A 1 601 ? 16.161 -17.121 -8.759 1.00 82.12 601 ASP A O 1
ATOM 4512 N N . MET A 1 602 ? 17.116 -19.045 -9.393 1.00 80.56 602 MET A N 1
ATOM 4513 C CA . MET A 1 602 ? 15.959 -19.567 -10.084 1.00 80.56 602 MET A CA 1
ATOM 4514 C C . MET A 1 602 ? 15.590 -20.943 -9.546 1.00 80.56 602 MET A C 1
ATOM 4516 O O . MET A 1 602 ? 16.418 -21.852 -9.565 1.00 80.56 602 MET A O 1
ATOM 4520 N N . LEU A 1 603 ? 14.351 -21.102 -9.081 1.00 82.94 603 LEU A N 1
ATOM 4521 C CA . LEU A 1 603 ? 13.858 -22.337 -8.472 1.00 82.94 603 LEU A CA 1
ATOM 4522 C C . LEU A 1 603 ? 12.468 -22.683 -9.000 1.00 82.94 603 LEU A C 1
ATOM 4524 O O . LEU A 1 603 ? 11.647 -21.795 -9.194 1.00 82.94 603 LEU A O 1
ATOM 4528 N N . ASP A 1 604 ? 12.179 -23.967 -9.171 1.00 82.38 604 ASP A N 1
ATOM 4529 C CA . ASP A 1 604 ? 10.804 -24.423 -9.382 1.00 82.38 604 ASP A CA 1
ATOM 4530 C C . ASP A 1 604 ? 10.204 -24.822 -8.038 1.00 82.38 604 ASP A C 1
ATOM 4532 O O . ASP A 1 604 ? 10.845 -25.519 -7.248 1.00 82.38 604 ASP A O 1
ATOM 4536 N N . VAL A 1 605 ? 8.991 -24.352 -7.768 1.00 88.56 605 VAL A N 1
ATOM 4537 C CA . VAL A 1 605 ? 8.294 -24.557 -6.496 1.00 88.56 605 VAL A CA 1
ATOM 4538 C C . VAL A 1 605 ? 6.806 -24.813 -6.728 1.00 88.56 605 VAL A C 1
ATOM 4540 O O . VAL A 1 605 ? 6.256 -24.481 -7.777 1.00 88.56 605 VAL A O 1
ATOM 4543 N N . ASP A 1 606 ? 6.147 -25.381 -5.729 1.00 89.56 606 ASP A N 1
ATOM 4544 C CA . ASP A 1 606 ? 4.700 -25.573 -5.675 1.00 89.56 606 ASP A CA 1
ATOM 4545 C C . ASP A 1 606 ? 4.173 -25.192 -4.281 1.00 89.56 606 ASP A C 1
ATOM 4547 O O . ASP A 1 606 ? 4.931 -24.751 -3.410 1.00 89.56 606 ASP A O 1
ATOM 4551 N N . ALA A 1 607 ? 2.867 -25.354 -4.059 1.00 91.62 607 ALA A N 1
ATOM 4552 C CA . ALA A 1 607 ? 2.241 -25.017 -2.782 1.00 91.62 607 ALA A CA 1
ATOM 4553 C C . ALA A 1 607 ? 2.707 -25.891 -1.595 1.00 91.62 607 ALA A C 1
ATOM 4555 O O . ALA A 1 607 ? 2.509 -25.509 -0.440 1.00 91.62 607 ALA A O 1
ATOM 4556 N N . GLY A 1 608 ? 3.311 -27.056 -1.854 1.00 90.44 608 GLY A N 1
ATOM 4557 C CA . GLY A 1 608 ? 3.885 -27.936 -0.833 1.00 90.44 608 GLY A CA 1
ATOM 4558 C C . GLY A 1 608 ? 5.300 -27.534 -0.409 1.00 90.44 608 GLY A C 1
ATOM 4559 O O . GLY A 1 608 ? 5.779 -27.968 0.642 1.00 90.44 608 GLY A O 1
ATOM 4560 N N . ALA A 1 609 ? 5.975 -26.691 -1.191 1.00 93.19 609 ALA A N 1
ATOM 4561 C CA . ALA A 1 609 ? 7.330 -26.251 -0.905 1.00 93.19 609 ALA A CA 1
ATOM 4562 C C . ALA A 1 609 ? 7.406 -25.275 0.285 1.00 93.19 609 ALA A C 1
ATOM 4564 O O . ALA A 1 609 ? 6.496 -24.497 0.579 1.00 93.19 609 ALA A O 1
ATOM 4565 N N . THR A 1 610 ? 8.559 -25.274 0.956 1.00 95.88 610 THR A N 1
ATOM 4566 C CA . THR A 1 610 ? 8.939 -24.242 1.931 1.00 95.88 610 THR A CA 1
ATOM 4567 C C . THR A 1 610 ? 10.215 -23.565 1.463 1.00 95.88 610 THR A C 1
ATOM 4569 O O . THR A 1 610 ? 11.266 -24.199 1.360 1.00 95.88 610 THR A O 1
ATOM 4572 N N . LEU A 1 611 ? 10.141 -22.263 1.199 1.00 94.81 611 LEU A N 1
ATOM 4573 C CA . LEU A 1 611 ? 11.302 -21.477 0.814 1.00 94.81 611 LEU A CA 1
ATOM 4574 C C . LEU A 1 611 ? 12.118 -21.127 2.062 1.00 94.81 611 LEU A C 1
ATOM 4576 O O . LEU A 1 611 ? 11.663 -20.381 2.931 1.00 94.81 611 LEU A O 1
ATOM 4580 N N . VAL A 1 612 ? 13.339 -21.656 2.141 1.00 95.31 612 VAL A N 1
ATOM 4581 C CA . VAL A 1 612 ? 14.270 -21.384 3.244 1.00 95.31 612 VAL A CA 1
ATOM 4582 C C . VAL A 1 612 ? 15.309 -20.356 2.809 1.00 95.31 612 VAL A C 1
ATOM 4584 O O . VAL A 1 612 ? 15.976 -20.539 1.786 1.00 95.31 612 VAL A O 1
ATOM 4587 N N . ARG A 1 613 ? 15.466 -19.268 3.572 1.00 93.25 613 ARG A N 1
ATOM 4588 C CA . ARG A 1 613 ? 16.428 -18.196 3.270 1.00 93.25 613 ARG A CA 1
ATOM 4589 C C . ARG A 1 613 ? 17.175 -17.717 4.501 1.00 93.25 613 ARG A C 1
ATOM 4591 O O . ARG A 1 613 ? 16.578 -17.172 5.423 1.00 93.25 613 ARG A O 1
ATOM 4598 N N . SER A 1 614 ? 18.494 -17.869 4.480 1.00 96.31 614 SER A N 1
ATOM 4599 C CA . SER A 1 614 ? 19.393 -17.249 5.453 1.00 96.31 614 SER A CA 1
ATOM 4600 C C . SER A 1 614 ? 19.661 -15.805 5.044 1.00 96.31 614 SER A C 1
ATOM 4602 O O . SER A 1 614 ? 20.195 -15.555 3.969 1.00 96.31 614 SER A O 1
ATOM 4604 N N . VAL A 1 615 ? 19.287 -14.859 5.899 1.00 97.56 615 VAL A N 1
ATOM 4605 C CA . VAL A 1 615 ? 19.359 -13.419 5.638 1.00 97.56 615 VAL A CA 1
ATOM 4606 C C . VAL A 1 615 ? 20.185 -12.763 6.737 1.00 97.56 615 VAL A C 1
ATOM 4608 O O . VAL A 1 615 ? 19.945 -12.977 7.930 1.00 97.56 615 VAL A O 1
ATOM 4611 N N . ALA A 1 616 ? 21.171 -11.959 6.343 1.00 97.62 616 ALA A N 1
ATOM 4612 C CA . ALA A 1 616 ? 22.012 -11.221 7.279 1.00 97.62 616 ALA A CA 1
ATOM 4613 C C . ALA A 1 616 ? 21.213 -10.158 8.059 1.00 97.62 616 ALA A C 1
ATOM 4615 O O . ALA A 1 616 ? 20.079 -9.808 7.719 1.00 97.62 616 ALA A O 1
ATOM 4616 N N . ALA A 1 617 ? 21.802 -9.649 9.142 1.00 97.44 617 ALA A N 1
ATOM 4617 C CA . ALA A 1 617 ? 21.229 -8.527 9.879 1.00 97.44 617 ALA A CA 1
ATOM 4618 C C . ALA A 1 617 ? 21.121 -7.296 8.965 1.00 97.44 617 ALA A C 1
ATOM 4620 O O . ALA A 1 617 ? 22.091 -6.932 8.312 1.00 97.44 617 ALA A O 1
ATOM 4621 N N . GLY A 1 618 ? 19.955 -6.655 8.944 1.00 96.00 618 GLY A N 1
ATOM 4622 C CA . GLY A 1 618 ? 19.689 -5.460 8.148 1.00 96.00 618 GLY A CA 1
ATOM 4623 C C . GLY A 1 618 ? 19.426 -5.720 6.666 1.00 96.00 618 GLY A C 1
ATOM 4624 O O . GLY A 1 618 ? 19.249 -4.755 5.935 1.00 96.00 618 GLY A O 1
ATOM 4625 N N . ASN A 1 619 ? 19.353 -6.975 6.221 1.00 97.62 619 ASN A N 1
ATOM 4626 C CA . ASN A 1 619 ? 19.150 -7.326 4.814 1.00 97.62 619 ASN A CA 1
ATOM 4627 C C . ASN A 1 619 ? 17.707 -7.787 4.532 1.00 97.62 619 ASN A C 1
ATOM 4629 O O . ASN A 1 619 ? 16.828 -7.735 5.395 1.00 97.62 619 ASN A O 1
ATOM 4633 N N . GLY A 1 620 ? 17.446 -8.235 3.307 1.00 98.12 620 GLY A N 1
ATOM 4634 C CA . GLY A 1 620 ? 16.160 -8.785 2.894 1.00 98.12 620 GLY A CA 1
ATOM 4635 C C . GLY A 1 620 ? 16.291 -9.637 1.638 1.00 98.12 620 GLY A C 1
ATOM 4636 O O . GLY A 1 620 ? 17.393 -9.873 1.150 1.00 98.12 620 GLY A O 1
ATOM 4637 N N . PHE A 1 621 ? 15.161 -10.110 1.133 1.00 98.62 621 PHE A N 1
ATOM 4638 C CA . PHE A 1 621 ? 15.069 -10.801 -0.150 1.00 98.62 621 PHE A CA 1
ATOM 4639 C C . PHE A 1 621 ? 13.696 -10.564 -0.773 1.00 98.62 621 PHE A C 1
ATOM 4641 O O . PHE A 1 621 ? 12.714 -10.337 -0.057 1.00 98.62 621 PHE A O 1
ATOM 4648 N N . THR A 1 622 ? 13.620 -10.673 -2.094 1.00 98.81 622 THR A N 1
ATOM 4649 C CA . THR A 1 622 ? 12.353 -10.716 -2.831 1.00 98.81 622 THR A CA 1
ATOM 4650 C C . THR A 1 622 ? 12.293 -11.926 -3.734 1.00 98.81 622 THR A C 1
ATOM 4652 O O . THR A 1 622 ? 13.313 -12.516 -4.086 1.00 98.81 622 THR A O 1
ATOM 4655 N N . VAL A 1 623 ? 11.078 -12.323 -4.083 1.00 98.62 623 VAL A N 1
ATOM 4656 C CA . VAL A 1 623 ? 10.805 -13.418 -4.996 1.00 98.62 623 VAL A CA 1
ATOM 4657 C C . VAL A 1 623 ? 9.660 -13.030 -5.913 1.00 98.62 623 VAL A C 1
ATOM 4659 O O . VAL A 1 623 ? 8.611 -12.602 -5.433 1.00 98.62 623 VAL A O 1
ATOM 4662 N N . ILE A 1 624 ? 9.845 -13.223 -7.215 1.00 97.56 624 ILE A N 1
ATOM 4663 C CA . ILE A 1 624 ? 8.746 -13.221 -8.180 1.00 97.56 624 ILE A CA 1
ATOM 4664 C C . ILE A 1 624 ? 8.402 -14.676 -8.473 1.00 97.56 624 ILE A C 1
ATOM 4666 O O . ILE A 1 624 ? 9.255 -15.461 -8.872 1.00 97.56 624 ILE A O 1
ATOM 4670 N N . LEU A 1 625 ? 7.152 -15.035 -8.223 1.00 97.00 625 LEU A N 1
ATOM 4671 C CA . LEU A 1 625 ? 6.580 -16.360 -8.407 1.00 97.00 625 LEU A CA 1
ATOM 4672 C C . LEU A 1 625 ? 5.609 -16.269 -9.578 1.00 97.00 625 LEU A C 1
ATOM 4674 O O . LEU A 1 625 ? 4.465 -15.842 -9.414 1.00 97.00 625 LEU A O 1
ATOM 4678 N N . THR A 1 626 ? 6.074 -16.631 -10.766 1.00 87.06 626 THR A N 1
ATOM 4679 C CA . THR A 1 626 ? 5.218 -16.707 -11.953 1.00 87.06 626 THR A CA 1
ATOM 4680 C C . THR A 1 626 ? 4.658 -18.111 -12.070 1.00 87.06 626 THR A C 1
ATOM 4682 O O . THR A 1 626 ? 5.384 -19.089 -11.875 1.00 87.06 626 THR A O 1
ATOM 4685 N N . GLU A 1 627 ? 3.361 -18.228 -12.362 1.00 84.12 627 GLU A N 1
ATOM 4686 C CA . GLU A 1 627 ? 2.830 -19.508 -12.822 1.00 84.12 627 GLU A CA 1
ATOM 4687 C C . GLU A 1 627 ? 3.660 -19.938 -14.023 1.00 84.12 627 GLU A C 1
ATOM 4689 O O . GLU A 1 627 ? 3.826 -19.178 -14.981 1.00 84.12 627 GLU A O 1
ATOM 4694 N N . ASN A 1 628 ? 4.178 -21.160 -13.981 1.00 59.88 628 ASN A N 1
ATOM 4695 C CA . ASN A 1 628 ? 4.688 -21.764 -15.193 1.00 59.88 628 ASN A CA 1
ATOM 4696 C C . ASN A 1 628 ? 3.471 -21.967 -16.092 1.00 59.88 628 ASN A C 1
ATOM 4698 O O . ASN A 1 628 ? 2.709 -22.914 -15.885 1.00 59.88 628 ASN A O 1
ATOM 4702 N N . GLY A 1 629 ? 3.249 -21.042 -17.035 1.00 41.22 629 GLY A N 1
ATOM 4703 C CA . GLY A 1 629 ? 2.257 -21.192 -18.091 1.00 41.22 629 GLY A CA 1
ATOM 4704 C C . GLY A 1 629 ? 2.551 -22.511 -18.774 1.00 41.22 629 GLY A C 1
ATOM 4705 O O . GLY A 1 629 ? 3.538 -22.604 -19.486 1.00 41.22 629 GLY A O 1
ATOM 4706 N N . LEU A 1 630 ? 1.781 -23.541 -18.421 1.00 30.48 630 LEU A N 1
ATOM 4707 C CA . LEU A 1 630 ? 2.128 -24.929 -18.684 1.00 30.48 630 LEU A CA 1
ATOM 4708 C C . LEU A 1 630 ? 3.626 -25.199 -18.434 1.00 30.48 630 LEU A C 1
ATOM 4710 O O . LEU A 1 630 ? 4.424 -25.321 -19.361 1.00 30.48 630 LEU A O 1
ATOM 4714 N N . ARG A 1 631 ? 3.981 -25.531 -17.189 1.00 28.09 631 ARG A N 1
ATOM 4715 C CA . ARG A 1 631 ? 4.652 -26.826 -17.119 1.00 28.09 631 ARG A CA 1
ATOM 4716 C C . ARG A 1 631 ? 3.616 -27.842 -17.614 1.00 28.09 631 ARG A C 1
ATOM 4718 O O . ARG A 1 631 ? 2.834 -28.379 -16.838 1.00 28.09 631 ARG A O 1
ATOM 4725 N N . GLU A 1 632 ? 3.674 -28.158 -18.912 1.00 27.17 632 GLU A N 1
ATOM 4726 C CA . GLU A 1 632 ? 3.951 -29.560 -19.208 1.00 27.17 632 GLU A CA 1
ATOM 4727 C C . GLU A 1 632 ? 4.960 -29.966 -18.138 1.00 27.17 632 GLU A C 1
ATOM 4729 O O . GLU A 1 632 ? 6.012 -29.327 -18.011 1.00 27.17 632 GLU A O 1
ATOM 4734 N N . VAL A 1 633 ? 4.597 -30.922 -17.276 1.00 25.83 633 VAL A N 1
ATOM 4735 C CA . VAL A 1 633 ? 5.602 -31.794 -16.665 1.00 25.83 633 VAL A CA 1
ATOM 4736 C C . VAL A 1 633 ? 6.701 -31.873 -17.697 1.00 25.83 633 VAL A C 1
ATOM 4738 O O . VAL A 1 633 ? 6.384 -32.307 -18.801 1.00 25.83 633 VAL A O 1
ATOM 4741 N N . VAL A 1 634 ? 7.887 -31.313 -17.414 1.00 26.73 634 VAL A N 1
ATOM 4742 C CA . VAL A 1 634 ? 9.025 -31.446 -18.321 1.00 26.73 634 VAL A CA 1
ATOM 4743 C C . VAL A 1 634 ? 8.983 -32.918 -18.689 1.00 26.73 634 VAL A C 1
ATOM 4745 O O . VAL A 1 634 ? 9.151 -33.733 -17.772 1.00 26.73 634 VAL A O 1
ATOM 4748 N N . PRO A 1 635 ? 8.669 -33.294 -19.951 1.00 26.42 635 PRO A N 1
ATOM 4749 C CA . PRO A 1 635 ? 9.050 -34.611 -20.378 1.00 26.42 635 PRO A CA 1
ATOM 4750 C C . PRO A 1 635 ? 10.513 -34.672 -19.979 1.00 26.42 635 PRO A C 1
ATOM 4752 O O . PRO A 1 635 ? 11.237 -33.701 -20.234 1.00 26.42 635 PRO A O 1
ATOM 4755 N N . PRO A 1 636 ? 10.973 -35.711 -19.278 1.00 32.16 636 PRO A N 1
ATOM 4756 C CA . PRO A 1 636 ? 12.404 -35.898 -19.244 1.00 32.16 636 PRO A CA 1
ATOM 4757 C C . PRO A 1 636 ? 12.847 -35.802 -20.706 1.00 32.16 636 PRO A C 1
ATOM 4759 O O . PRO A 1 636 ? 12.266 -36.471 -21.566 1.00 32.16 636 PRO A O 1
ATOM 4762 N N . THR A 1 637 ? 13.863 -34.985 -20.988 1.00 32.59 637 THR A N 1
ATOM 4763 C CA . THR A 1 637 ? 14.392 -34.785 -22.348 1.00 32.59 637 THR A CA 1
ATOM 4764 C C . THR A 1 637 ? 13.435 -33.981 -23.268 1.00 32.59 637 THR A C 1
ATOM 4766 O O . THR A 1 637 ? 12.323 -33.647 -22.870 1.00 32.59 637 THR A O 1
ATOM 4769 N N . PRO A 1 638 ? 13.837 -33.596 -24.497 1.00 35.16 638 PRO A N 1
ATOM 4770 C CA . PRO A 1 638 ? 12.892 -33.143 -25.527 1.00 35.16 638 PRO A CA 1
ATOM 4771 C C . PRO A 1 638 ? 11.725 -34.153 -25.647 1.00 35.16 638 PRO A C 1
ATOM 4773 O O . PRO A 1 638 ? 11.817 -35.214 -25.020 1.00 35.16 638 PRO A O 1
ATOM 4776 N N . PRO A 1 639 ? 10.641 -33.927 -26.428 1.00 41.97 639 PRO A N 1
ATOM 4777 C CA . PRO A 1 639 ? 9.670 -35.009 -26.640 1.00 41.97 639 PRO A CA 1
ATOM 4778 C C . PRO A 1 639 ? 10.463 -36.292 -26.934 1.00 41.97 639 PRO A C 1
ATOM 4780 O O . PRO A 1 639 ? 11.498 -36.193 -27.583 1.00 41.97 639 PRO A O 1
ATOM 4783 N N . LEU A 1 640 ? 10.097 -37.469 -26.409 1.00 52.03 640 LEU A N 1
ATOM 4784 C CA . LEU A 1 640 ? 10.912 -38.705 -26.539 1.00 52.03 640 LEU A CA 1
ATOM 4785 C C . LEU A 1 640 ? 11.181 -39.119 -28.013 1.00 52.03 640 LEU A C 1
ATOM 4787 O O . LEU A 1 640 ? 11.779 -40.150 -28.290 1.00 52.03 640 LEU A O 1
ATOM 4791 N N . SER A 1 641 ? 10.735 -38.276 -28.941 1.00 57.91 641 SER A N 1
ATOM 4792 C CA . SER A 1 641 ? 10.977 -38.109 -30.359 1.00 57.91 641 SER A CA 1
ATOM 4793 C C . SER A 1 641 ? 11.948 -36.979 -30.755 1.00 57.91 641 SER A C 1
ATOM 4795 O O . SER A 1 641 ? 11.924 -36.580 -31.911 1.00 57.91 641 SER A O 1
ATOM 4797 N N . SER A 1 642 ? 12.782 -36.392 -29.893 1.00 62.88 642 SER A N 1
ATOM 4798 C CA . SER A 1 642 ? 13.852 -35.489 -30.328 1.00 62.88 642 SER A CA 1
ATOM 4799 C C . SER A 1 642 ? 15.089 -35.485 -29.428 1.00 62.88 642 SER A C 1
ATOM 4801 O O . SER A 1 642 ? 15.042 -35.776 -28.236 1.00 62.88 642 SER A O 1
ATOM 4803 N N . MET A 1 643 ? 16.249 -35.233 -30.032 1.00 65.00 643 MET A N 1
ATOM 4804 C CA . MET A 1 643 ? 17.559 -35.195 -29.380 1.00 65.00 643 MET A CA 1
ATOM 4805 C C . MET A 1 643 ? 18.364 -34.000 -29.882 1.00 65.00 643 MET A C 1
ATOM 4807 O O . MET A 1 643 ? 18.318 -33.671 -31.067 1.00 65.00 643 MET A O 1
ATOM 4811 N N . ILE A 1 644 ? 19.129 -33.376 -28.983 1.00 62.09 644 ILE A N 1
ATOM 4812 C CA . ILE A 1 644 ? 20.036 -32.267 -29.296 1.00 62.09 644 ILE A CA 1
ATOM 4813 C C . ILE A 1 644 ? 21.472 -32.734 -29.058 1.00 62.09 644 ILE A C 1
ATOM 4815 O O . ILE A 1 644 ? 21.843 -33.077 -27.938 1.00 62.09 644 ILE A O 1
ATOM 4819 N N . PHE A 1 645 ? 22.289 -32.706 -30.103 1.00 62.97 645 PHE A N 1
ATOM 4820 C CA . PHE A 1 645 ? 23.695 -33.090 -30.086 1.00 62.97 645 PHE A CA 1
ATOM 4821 C C . PHE A 1 645 ? 24.582 -31.836 -30.054 1.00 62.97 645 PHE A C 1
ATOM 4823 O O . PHE A 1 645 ? 24.350 -30.894 -30.815 1.00 62.97 645 PHE A O 1
ATOM 4830 N N . LYS A 1 646 ? 25.612 -31.822 -29.192 1.00 57.03 646 LYS A N 1
ATOM 4831 C CA . LYS A 1 646 ? 26.560 -30.700 -28.990 1.00 57.03 646 LYS A CA 1
ATOM 4832 C C . LYS A 1 646 ? 28.022 -31.192 -28.989 1.00 57.03 646 LYS A C 1
ATOM 4834 O O . LYS A 1 646 ? 28.274 -32.368 -28.738 1.00 57.03 646 LYS A O 1
ATOM 4839 N N . LYS A 1 647 ? 29.001 -30.310 -29.254 1.00 46.78 647 LYS A N 1
ATOM 4840 C CA . LYS A 1 647 ? 30.448 -30.645 -29.307 1.00 46.78 647 LYS A CA 1
ATOM 4841 C C . LYS A 1 647 ? 31.022 -30.936 -27.905 1.00 46.78 647 LYS A C 1
ATOM 4843 O O . LYS A 1 647 ? 30.927 -30.080 -27.035 1.00 46.78 647 LYS A O 1
ATOM 4848 N N . GLY A 1 648 ? 31.723 -32.066 -27.738 1.00 46.12 648 GLY A N 1
ATOM 4849 C CA . GLY A 1 648 ? 32.720 -32.259 -26.668 1.00 46.12 648 GLY A CA 1
ATOM 4850 C C . GLY A 1 648 ? 32.285 -32.975 -25.384 1.00 46.12 648 GLY A C 1
ATOM 4851 O O . GLY A 1 648 ? 32.679 -32.537 -24.310 1.00 46.12 648 GLY A O 1
ATOM 4852 N N . THR A 1 649 ? 31.560 -34.095 -25.461 1.00 35.50 649 THR A N 1
ATOM 4853 C CA . THR A 1 649 ? 31.245 -34.900 -24.265 1.00 35.50 649 THR A CA 1
ATOM 4854 C C . THR A 1 649 ? 31.562 -36.389 -24.468 1.00 35.50 649 THR A C 1
ATOM 4856 O O . THR A 1 649 ? 31.431 -36.891 -25.582 1.00 35.50 649 THR A O 1
ATOM 4859 N N . SER A 1 650 ? 32.064 -37.085 -23.437 1.00 34.34 650 SER A N 1
ATOM 4860 C CA . SER A 1 650 ? 32.403 -38.522 -23.479 1.00 34.34 650 SER A CA 1
ATOM 4861 C C . SER A 1 650 ? 31.643 -39.310 -22.387 1.00 34.34 650 SER A C 1
ATOM 4863 O O . SER A 1 650 ? 31.136 -38.704 -21.444 1.00 34.34 650 SER A O 1
ATOM 4865 N N . PRO A 1 651 ? 31.475 -40.640 -22.534 1.00 30.64 651 PRO A N 1
ATOM 4866 C CA . PRO A 1 651 ? 30.270 -41.370 -22.123 1.00 30.64 651 PRO A CA 1
ATOM 4867 C C . PRO A 1 651 ? 30.223 -41.695 -20.627 1.00 30.64 651 PRO A C 1
ATOM 4869 O O . PRO A 1 651 ? 31.156 -42.301 -20.102 1.00 30.64 651 PRO A O 1
ATOM 4872 N N . GLY A 1 652 ? 29.108 -41.376 -19.957 1.00 37.00 652 GLY A N 1
ATOM 4873 C CA . GLY A 1 652 ? 28.853 -41.888 -18.604 1.00 37.00 652 GLY A CA 1
ATOM 4874 C C . GLY A 1 652 ? 27.963 -41.072 -17.663 1.00 37.00 652 GLY A C 1
ATOM 4875 O O . GLY A 1 652 ? 27.839 -41.475 -16.511 1.00 37.00 652 GLY A O 1
ATOM 4876 N N . SER A 1 653 ? 27.336 -39.968 -18.084 1.00 31.70 653 SER A N 1
ATOM 4877 C CA . SER A 1 653 ? 26.307 -39.292 -17.275 1.00 31.70 653 SER A CA 1
ATOM 4878 C C . SER A 1 653 ? 24.902 -39.699 -17.727 1.00 31.70 653 SER A C 1
ATOM 4880 O O . SER A 1 653 ? 24.630 -39.843 -18.920 1.00 31.70 653 SER A O 1
ATOM 4882 N N . SER A 1 654 ? 23.994 -39.874 -16.769 1.00 38.44 654 SER A N 1
ATOM 4883 C CA . SER A 1 654 ? 22.580 -40.233 -16.966 1.00 38.44 654 SER A CA 1
ATOM 4884 C C . SER A 1 654 ? 21.736 -39.157 -17.666 1.00 38.44 654 SER A C 1
ATOM 4886 O O . SER A 1 654 ? 20.534 -39.344 -17.826 1.00 38.44 654 SER A O 1
ATOM 4888 N N . ASP A 1 655 ? 22.371 -38.073 -18.124 1.00 34.00 655 ASP A N 1
ATOM 4889 C CA . ASP A 1 655 ? 21.730 -36.885 -18.692 1.00 34.00 655 ASP A CA 1
ATOM 4890 C C . ASP A 1 655 ? 22.247 -36.599 -20.123 1.00 34.00 655 ASP A C 1
ATOM 4892 O O . ASP A 1 655 ? 21.895 -35.592 -20.734 1.00 34.00 655 ASP A O 1
ATOM 4896 N N . GLY A 1 656 ? 23.111 -37.466 -20.676 1.00 29.81 656 GLY A N 1
ATOM 4897 C CA . GLY A 1 656 ? 23.623 -37.342 -22.047 1.00 29.81 656 GLY A CA 1
ATOM 4898 C C . GLY A 1 656 ? 24.587 -36.168 -22.298 1.00 29.81 656 GLY A C 1
ATOM 4899 O O . GLY A 1 656 ? 24.778 -35.787 -23.450 1.00 29.81 656 GLY A O 1
ATOM 4900 N N . LEU A 1 657 ? 25.206 -35.592 -21.258 1.00 33.94 657 LEU A N 1
ATOM 4901 C CA . LEU A 1 657 ? 26.164 -34.473 -21.350 1.00 33.94 657 LEU A CA 1
ATOM 4902 C C . LEU A 1 657 ? 27.327 -34.638 -20.348 1.00 33.94 657 LEU A C 1
ATOM 4904 O O . LEU A 1 657 ? 27.089 -34.882 -19.167 1.00 33.94 657 LEU A O 1
ATOM 4908 N N . VAL A 1 658 ? 28.587 -34.459 -20.770 1.00 30.80 658 VAL A N 1
ATOM 4909 C CA . VAL A 1 658 ? 29.790 -34.494 -19.897 1.00 30.80 658 VAL A CA 1
ATOM 4910 C C . VAL A 1 658 ? 30.869 -33.477 -20.308 1.00 30.80 658 VAL A C 1
ATOM 4912 O O . VAL A 1 658 ? 31.443 -33.602 -21.381 1.00 30.80 658 VAL A O 1
ATOM 4915 N N . HIS A 1 659 ? 31.266 -32.580 -19.396 1.00 28.36 659 HIS A N 1
ATOM 4916 C CA . HIS A 1 659 ? 32.573 -31.892 -19.399 1.00 28.36 659 HIS A CA 1
ATOM 4917 C C . HIS A 1 659 ? 33.607 -32.688 -18.576 1.00 28.36 659 HIS A C 1
ATOM 4919 O O . HIS A 1 659 ? 33.279 -33.185 -17.500 1.00 28.36 659 HIS A O 1
ATOM 4925 N N . LEU A 1 660 ? 34.870 -32.756 -19.027 1.00 30.70 660 LEU A N 1
ATOM 4926 C CA . LEU A 1 660 ? 35.994 -33.330 -18.266 1.00 30.70 660 LEU A CA 1
ATOM 4927 C C . LEU A 1 660 ? 36.950 -32.237 -17.767 1.00 30.70 660 LEU A C 1
ATOM 4929 O O . LEU A 1 660 ? 37.497 -31.459 -18.545 1.00 30.70 660 LEU A O 1
ATOM 4933 N N . SER A 1 661 ? 37.199 -32.229 -16.461 1.00 27.67 661 SER A N 1
ATOM 4934 C CA . SER A 1 661 ? 37.923 -31.199 -15.706 1.00 27.67 661 SER A CA 1
ATOM 4935 C C . SER A 1 661 ? 39.459 -31.274 -15.752 1.00 27.67 661 SER A C 1
ATOM 4937 O O . SER A 1 661 ? 40.104 -30.509 -15.047 1.00 27.67 661 SER A O 1
ATOM 4939 N N . ASN A 1 662 ? 40.072 -32.113 -16.601 1.00 31.66 662 ASN A N 1
ATOM 4940 C CA . ASN A 1 662 ? 41.539 -32.274 -16.655 1.00 31.66 662 ASN A CA 1
ATOM 4941 C C . ASN A 1 662 ? 42.154 -32.183 -18.067 1.00 31.66 662 ASN A C 1
ATOM 4943 O O . ASN A 1 662 ? 43.276 -32.644 -18.278 1.00 31.66 662 ASN A O 1
ATOM 4947 N N . TYR A 1 663 ? 41.463 -31.592 -19.046 1.00 30.81 663 TYR A N 1
ATOM 4948 C CA . TYR A 1 663 ? 42.058 -31.362 -20.366 1.00 30.81 663 TYR A CA 1
ATOM 4949 C C . TYR A 1 663 ? 42.859 -30.053 -20.367 1.00 30.81 663 TYR A C 1
ATOM 4951 O O . TYR A 1 663 ? 42.290 -28.964 -20.442 1.00 30.81 663 TYR A O 1
ATOM 4959 N N . GLN A 1 664 ? 44.189 -30.149 -20.269 1.00 27.42 664 GLN A N 1
ATOM 4960 C CA . GLN A 1 664 ? 45.053 -29.028 -20.631 1.00 27.42 664 GLN A CA 1
ATOM 4961 C C . GLN A 1 664 ? 45.052 -28.889 -22.152 1.00 27.42 664 GLN A C 1
ATOM 4963 O O . GLN A 1 664 ? 45.335 -29.841 -22.877 1.00 27.42 664 GLN A O 1
ATOM 4968 N N . GLY A 1 665 ? 44.652 -27.705 -22.613 1.00 31.83 665 GLY A N 1
ATOM 4969 C CA . GLY A 1 665 ? 44.482 -27.399 -24.024 1.00 31.83 665 GLY A CA 1
ATOM 4970 C C . GLY A 1 665 ? 45.746 -27.637 -24.840 1.00 31.83 665 GLY A C 1
ATOM 4971 O O . GLY A 1 665 ? 46.861 -27.451 -24.359 1.00 31.83 665 GLY A O 1
ATOM 4972 N N . VAL A 1 666 ? 45.555 -27.980 -26.109 1.00 23.69 666 VAL A N 1
ATOM 4973 C CA . VAL A 1 666 ? 46.621 -27.886 -27.103 1.00 23.69 666 VAL A CA 1
ATOM 4974 C C . VAL A 1 666 ? 46.182 -26.840 -28.117 1.00 23.69 666 VAL A C 1
ATOM 4976 O O . VAL A 1 666 ? 45.410 -27.112 -29.033 1.00 23.69 666 VAL A O 1
ATOM 4979 N N . GLN A 1 667 ? 46.647 -25.609 -27.898 1.00 28.14 667 GLN A N 1
ATOM 4980 C CA . GLN A 1 667 ? 46.933 -24.695 -28.995 1.00 28.14 667 GLN A CA 1
ATOM 4981 C C . GLN A 1 667 ? 48.081 -25.325 -29.793 1.00 28.14 667 GLN A C 1
ATOM 4983 O O . GLN A 1 667 ? 49.226 -25.113 -29.429 1.00 28.14 667 GLN A O 1
ATOM 4988 N N . ASP A 1 668 ? 47.805 -26.149 -30.804 1.00 23.67 668 ASP A N 1
ATOM 4989 C CA . ASP A 1 668 ? 48.720 -26.293 -31.940 1.00 23.67 668 ASP A CA 1
ATOM 4990 C C . ASP A 1 668 ? 48.150 -27.176 -33.049 1.00 23.67 668 ASP A C 1
ATOM 4992 O O . ASP A 1 668 ? 47.619 -28.268 -32.844 1.00 23.67 668 ASP A O 1
ATOM 4996 N N . THR A 1 669 ? 48.340 -26.700 -34.270 1.00 32.59 669 THR A N 1
ATOM 4997 C CA . THR A 1 669 ? 48.226 -27.452 -35.513 1.00 32.59 669 THR A CA 1
ATOM 4998 C C . THR A 1 669 ? 49.247 -28.596 -35.553 1.00 32.59 669 THR A C 1
ATOM 5000 O O . THR A 1 669 ? 50.318 -28.432 -36.123 1.00 32.59 669 THR A O 1
ATOM 5003 N N . SER A 1 670 ? 48.952 -29.767 -34.981 1.00 25.33 670 SER A N 1
ATOM 5004 C CA . SER A 1 670 ? 49.595 -31.036 -35.371 1.00 25.33 670 SER A CA 1
ATOM 5005 C C . SER A 1 670 ? 48.879 -32.262 -34.785 1.00 25.33 670 SER A C 1
ATOM 5007 O O . SER A 1 670 ? 48.932 -32.538 -33.594 1.00 25.33 670 SER A O 1
ATOM 5009 N N . LEU A 1 671 ? 48.258 -33.072 -35.647 1.00 28.55 671 LEU A N 1
ATOM 5010 C CA . LEU A 1 671 ? 48.158 -34.513 -35.390 1.00 28.55 671 LEU A CA 1
ATOM 5011 C C . LEU A 1 671 ? 49.496 -35.108 -35.839 1.00 28.55 671 LEU A C 1
ATOM 5013 O O . LEU A 1 671 ? 49.625 -35.554 -36.978 1.00 28.55 671 LEU A O 1
ATOM 5017 N N . VAL A 1 672 ? 50.502 -35.051 -34.966 1.00 26.88 672 VAL A N 1
ATOM 5018 C CA . VAL A 1 672 ? 51.631 -35.984 -35.013 1.00 26.88 672 VAL A CA 1
ATOM 5019 C C . VAL A 1 672 ? 51.439 -36.970 -33.870 1.00 26.88 672 VAL A C 1
ATOM 5021 O O . VAL A 1 672 ? 51.252 -36.613 -32.712 1.00 26.88 672 VAL A O 1
ATOM 5024 N N . GLN A 1 673 ? 51.397 -38.228 -34.271 1.00 29.41 673 GLN A N 1
ATOM 5025 C CA . GLN A 1 673 ? 51.191 -39.417 -33.468 1.00 29.41 673 GLN A CA 1
ATOM 5026 C C . GLN A 1 673 ? 52.468 -39.733 -32.672 1.00 29.41 673 GLN A C 1
ATOM 5028 O O . GLN A 1 673 ? 53.515 -39.921 -33.282 1.00 29.41 673 GLN A O 1
ATOM 5033 N N . GLU A 1 674 ? 52.385 -39.876 -31.344 1.00 28.12 674 GLU A N 1
ATOM 5034 C CA . GLU A 1 674 ? 53.483 -40.446 -30.532 1.00 28.12 674 GLU A CA 1
ATOM 5035 C C . GLU A 1 674 ? 53.095 -41.718 -29.753 1.00 28.12 674 GLU A C 1
ATOM 5037 O O . GLU A 1 674 ? 53.803 -42.145 -28.845 1.00 28.12 674 GLU A O 1
ATOM 5042 N N . THR A 1 675 ? 52.006 -42.417 -30.101 1.00 28.77 675 THR A N 1
ATOM 5043 C CA . THR A 1 675 ? 51.818 -43.798 -29.601 1.00 28.77 675 THR A CA 1
ATOM 5044 C C . THR A 1 675 ? 50.919 -44.645 -30.518 1.00 28.77 675 THR A C 1
ATOM 5046 O O . THR A 1 675 ? 49.817 -44.202 -30.841 1.00 28.77 675 THR A O 1
ATOM 5049 N N . PRO A 1 676 ? 51.313 -45.869 -30.940 1.00 33.91 676 PRO A N 1
ATOM 5050 C CA . PRO A 1 676 ? 50.594 -46.637 -31.974 1.00 33.91 676 PRO A CA 1
ATOM 5051 C C . PRO A 1 676 ? 49.316 -47.371 -31.509 1.00 33.91 676 PRO A C 1
ATOM 5053 O O . PRO A 1 676 ? 48.921 -48.342 -32.142 1.00 33.91 676 PRO A O 1
ATOM 5056 N N . GLY A 1 677 ? 48.689 -46.977 -30.395 1.00 28.17 677 GLY A N 1
ATOM 5057 C CA . GLY A 1 677 ? 47.673 -47.809 -29.725 1.00 28.17 677 GLY A CA 1
ATOM 5058 C C . GLY A 1 677 ? 46.214 -47.357 -29.814 1.00 28.17 677 GLY A C 1
ATOM 5059 O O . GLY A 1 677 ? 45.334 -48.208 -29.759 1.00 28.17 677 GLY A O 1
ATOM 5060 N N . ASN A 1 678 ? 45.925 -46.058 -29.962 1.00 30.41 678 ASN A N 1
ATOM 5061 C CA . ASN A 1 678 ? 44.549 -45.556 -29.860 1.00 30.41 678 ASN A CA 1
ATOM 5062 C C . ASN A 1 678 ? 44.121 -44.809 -31.124 1.00 30.41 678 ASN A C 1
ATOM 5064 O O . ASN A 1 678 ? 44.458 -43.646 -31.343 1.00 30.41 678 ASN A O 1
ATOM 5068 N N . ASN A 1 679 ? 43.341 -45.506 -31.943 1.00 31.38 679 ASN A N 1
ATOM 5069 C CA . ASN A 1 679 ? 42.637 -44.974 -33.099 1.00 31.38 679 ASN A CA 1
ATOM 5070 C C . ASN A 1 679 ? 41.334 -44.307 -32.598 1.00 31.38 679 ASN A C 1
ATOM 5072 O O . ASN A 1 679 ? 40.423 -45.005 -32.164 1.00 31.38 679 ASN A O 1
ATOM 5076 N N . TYR A 1 680 ? 41.223 -42.971 -32.599 1.00 35.94 680 TYR A N 1
ATOM 5077 C CA . TYR A 1 680 ? 40.044 -42.261 -32.044 1.00 35.94 680 TYR A CA 1
ATOM 5078 C C . TYR A 1 680 ? 38.903 -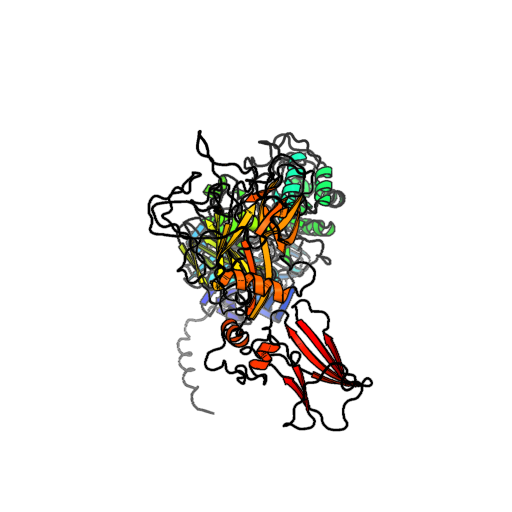42.011 -33.060 1.00 35.94 680 TYR A C 1
ATOM 5080 O O . TYR A 1 680 ? 37.933 -41.298 -32.777 1.00 35.94 680 TYR A O 1
ATOM 5088 N N . GLY A 1 681 ? 38.965 -42.631 -34.241 1.00 39.16 681 GLY A N 1
ATOM 5089 C CA . GLY A 1 681 ? 37.906 -42.602 -35.256 1.00 39.16 681 GLY A CA 1
ATOM 5090 C C . GLY A 1 681 ? 36.796 -43.629 -34.996 1.00 39.16 681 GLY A C 1
ATOM 5091 O O . GLY A 1 681 ? 36.732 -44.643 -35.676 1.00 39.16 681 GLY A O 1
ATOM 5092 N N . GLY A 1 682 ? 35.943 -43.391 -33.993 1.00 40.16 682 GLY A N 1
ATOM 5093 C CA . GLY A 1 682 ? 34.733 -44.199 -33.743 1.00 40.16 682 GLY A CA 1
ATOM 5094 C C . GLY A 1 682 ? 33.714 -44.194 -34.901 1.00 40.16 682 GLY A C 1
ATOM 5095 O O . GLY A 1 682 ? 33.632 -43.230 -35.658 1.00 40.16 682 GLY A O 1
ATOM 5096 N N . ARG A 1 683 ? 32.949 -45.280 -35.008 1.00 47.03 683 ARG A N 1
ATOM 5097 C CA . ARG A 1 683 ? 32.063 -45.649 -36.123 1.00 47.03 683 ARG A CA 1
ATOM 5098 C C . ARG A 1 683 ? 30.810 -44.755 -36.285 1.00 47.03 683 ARG A C 1
ATOM 5100 O O . ARG A 1 683 ? 30.330 -44.604 -37.399 1.00 47.03 683 ARG A O 1
ATOM 5107 N N . ASP A 1 684 ? 30.363 -44.050 -35.248 1.00 49.06 684 ASP A N 1
ATOM 5108 C CA . ASP A 1 684 ? 28.953 -43.617 -35.180 1.00 49.06 684 ASP A CA 1
ATOM 5109 C C . ASP A 1 684 ? 28.735 -42.094 -35.313 1.00 49.06 684 ASP A C 1
ATOM 5111 O O . ASP A 1 684 ? 27.908 -41.504 -34.611 1.00 49.06 684 ASP A O 1
ATOM 5115 N N . THR A 1 685 ? 29.546 -41.403 -36.128 1.00 49.59 685 THR A N 1
ATOM 5116 C CA . THR A 1 685 ? 29.697 -39.943 -35.981 1.00 49.59 685 THR A CA 1
ATOM 5117 C C . THR A 1 685 ? 29.627 -39.102 -37.249 1.00 49.59 685 THR A C 1
ATOM 5119 O O . THR A 1 685 ? 30.327 -39.378 -38.222 1.00 49.59 685 THR A O 1
ATOM 5122 N N . LEU A 1 686 ? 28.886 -37.993 -37.176 1.00 55.03 686 LEU A N 1
ATOM 5123 C CA . LEU A 1 686 ? 28.756 -36.972 -38.218 1.00 55.03 686 LEU A CA 1
ATOM 5124 C C . LEU A 1 686 ? 29.807 -35.866 -38.063 1.00 55.03 686 LEU A C 1
ATOM 5126 O O . LEU A 1 686 ? 30.014 -35.363 -36.961 1.00 55.03 686 LEU A O 1
ATOM 5130 N N . LEU A 1 687 ? 30.417 -35.439 -39.172 1.00 55.59 687 LEU A N 1
ATOM 5131 C CA . LEU A 1 687 ? 31.409 -34.359 -39.217 1.00 55.59 687 LEU A CA 1
ATOM 5132 C C . LEU A 1 687 ? 30.842 -33.093 -39.871 1.00 55.59 687 LEU A C 1
ATOM 5134 O O . LEU A 1 687 ? 30.221 -33.185 -40.927 1.00 55.59 687 LEU A O 1
ATOM 5138 N N . VAL A 1 688 ? 31.104 -31.918 -39.289 1.00 56.00 688 VAL A N 1
ATOM 5139 C CA . VAL A 1 688 ? 30.730 -30.605 -39.847 1.00 56.00 688 VAL A CA 1
ATOM 5140 C C . VAL A 1 688 ? 31.955 -29.710 -40.005 1.00 56.00 688 VAL A C 1
ATOM 5142 O O . VAL A 1 688 ? 32.686 -29.528 -39.036 1.00 56.00 688 VAL A O 1
ATOM 5145 N N . GLY A 1 689 ? 32.180 -29.137 -41.193 1.00 55.81 689 GLY A N 1
ATOM 5146 C CA . GLY A 1 689 ? 33.311 -28.232 -41.467 1.00 55.81 689 GLY A CA 1
ATOM 5147 C C . GLY A 1 689 ? 32.936 -26.999 -42.299 1.00 55.81 689 GLY A C 1
ATOM 5148 O O . GLY A 1 689 ? 31.872 -26.966 -42.913 1.00 55.81 689 GLY A O 1
ATOM 5149 N N . VAL A 1 690 ? 33.814 -25.987 -42.337 1.00 55.84 690 VAL A N 1
ATOM 5150 C CA . VAL A 1 690 ? 33.629 -24.738 -43.106 1.00 55.84 690 VAL A CA 1
ATOM 5151 C C . VAL A 1 690 ? 34.532 -24.702 -44.348 1.00 55.84 690 VAL A C 1
ATOM 5153 O O . VAL A 1 690 ? 35.752 -24.868 -44.252 1.00 55.84 690 VAL A O 1
ATOM 5156 N N . LEU A 1 691 ? 33.946 -24.437 -45.522 1.00 52.28 691 LEU A N 1
ATOM 5157 C CA . LEU A 1 691 ? 34.669 -24.232 -46.786 1.00 52.28 691 LEU A CA 1
ATOM 5158 C C . LEU A 1 691 ? 34.993 -22.748 -47.024 1.00 52.28 691 LEU A C 1
ATOM 5160 O O . LEU A 1 691 ? 34.089 -21.918 -47.098 1.00 52.28 691 LEU A O 1
ATOM 5164 N N . GLY A 1 692 ? 36.272 -22.419 -47.251 1.00 49.75 692 GLY A N 1
ATOM 5165 C CA . GLY A 1 692 ? 36.699 -21.077 -47.663 1.00 49.75 692 GLY A CA 1
ATOM 5166 C C . GLY A 1 692 ? 37.776 -21.110 -48.749 1.00 49.75 692 GLY A C 1
ATOM 5167 O O . GLY A 1 692 ? 38.837 -21.710 -48.569 1.00 49.75 692 GLY A O 1
ATOM 5168 N N . SER A 1 693 ? 37.564 -20.424 -49.881 1.00 45.22 693 SER A N 1
ATOM 5169 C CA . SER A 1 693 ? 38.545 -20.297 -50.986 1.00 45.22 693 SER A CA 1
ATOM 5170 C C . SER A 1 693 ? 39.137 -21.634 -51.488 1.00 45.22 693 SER A C 1
ATOM 5172 O O . SER A 1 693 ? 40.332 -21.729 -51.767 1.00 45.22 693 SER A O 1
ATOM 5174 N N . GLY A 1 694 ? 38.313 -22.687 -51.554 1.00 45.34 694 GLY A N 1
ATOM 5175 C CA . GLY A 1 694 ? 38.715 -24.020 -52.030 1.00 45.34 694 GLY A CA 1
ATOM 5176 C C . GLY A 1 694 ? 39.565 -24.844 -51.052 1.00 45.34 694 GLY A C 1
ATOM 5177 O O . GLY A 1 694 ? 40.149 -25.842 -51.449 1.00 45.34 694 GLY A O 1
ATOM 5178 N N . LYS A 1 695 ? 39.692 -24.455 -49.778 1.00 44.84 695 LYS A N 1
ATOM 5179 C CA . LYS A 1 695 ? 40.362 -25.278 -48.755 1.00 44.84 695 LYS A CA 1
ATOM 5180 C C . LYS A 1 695 ? 39.503 -25.359 -47.491 1.00 44.84 695 LYS A C 1
ATOM 5182 O O . LYS A 1 695 ? 38.893 -24.366 -47.099 1.00 44.84 695 LYS A O 1
ATOM 5187 N N . VAL A 1 696 ? 39.482 -26.524 -46.843 1.00 44.75 696 VAL A N 1
ATOM 5188 C CA . VAL A 1 696 ? 39.000 -26.664 -45.458 1.00 44.75 696 VAL A CA 1
ATOM 5189 C C . VAL A 1 696 ? 40.073 -26.031 -44.574 1.00 44.75 696 VAL A C 1
ATOM 5191 O O . VAL A 1 696 ? 41.216 -26.483 -44.613 1.00 44.75 696 VAL A O 1
ATOM 5194 N N . ARG A 1 697 ? 39.768 -24.927 -43.877 1.00 47.66 697 ARG A N 1
ATOM 5195 C CA . ARG A 1 697 ? 40.803 -24.126 -43.187 1.00 47.66 697 ARG A CA 1
ATOM 5196 C C . ARG A 1 697 ? 40.783 -24.198 -41.651 1.00 47.66 697 ARG A C 1
ATOM 5198 O O . ARG A 1 697 ? 41.830 -23.927 -41.078 1.00 47.66 697 ARG A O 1
ATOM 5205 N N . SER A 1 698 ? 39.690 -24.611 -41.001 1.00 44.31 698 SER A N 1
ATOM 5206 C CA . SER A 1 698 ? 39.615 -24.870 -39.543 1.00 44.31 698 SER A CA 1
ATOM 5207 C C . SER A 1 698 ? 38.212 -25.364 -39.123 1.00 44.31 698 SER A C 1
ATOM 5209 O O . SER A 1 698 ? 37.248 -25.159 -39.861 1.00 44.31 698 SER A O 1
ATOM 5211 N N . GLY A 1 699 ? 38.092 -26.006 -37.946 1.00 48.28 699 GLY A N 1
ATOM 5212 C CA . GLY A 1 699 ? 36.810 -26.148 -37.225 1.00 48.28 699 GLY A CA 1
ATOM 5213 C C . GLY A 1 699 ? 35.943 -27.389 -37.496 1.00 48.28 699 GLY A C 1
ATOM 5214 O O . GLY A 1 699 ? 34.728 -27.255 -37.619 1.00 48.28 699 GLY A O 1
ATOM 5215 N N . LEU A 1 700 ? 36.519 -28.594 -37.573 1.00 50.59 700 LEU A N 1
ATOM 5216 C CA . LEU A 1 700 ? 35.726 -29.827 -37.693 1.00 50.59 700 LEU A CA 1
ATOM 5217 C C . LEU A 1 700 ? 34.976 -30.137 -36.380 1.00 50.59 700 LEU A C 1
ATOM 5219 O O . LEU A 1 700 ? 35.607 -30.323 -35.339 1.00 50.59 700 LEU A O 1
ATOM 5223 N N . THR A 1 701 ? 33.644 -30.223 -36.421 1.00 54.59 701 THR A N 1
ATOM 5224 C CA . THR A 1 701 ? 32.805 -30.633 -35.277 1.00 54.59 701 THR A CA 1
ATOM 5225 C C . THR A 1 701 ? 32.226 -32.022 -35.494 1.00 54.59 701 THR A C 1
ATOM 5227 O O . THR A 1 701 ? 31.799 -32.344 -36.598 1.00 54.59 701 THR A O 1
ATOM 5230 N N . ARG A 1 702 ? 32.210 -32.837 -34.436 1.00 57.97 702 ARG A N 1
ATOM 5231 C CA . ARG A 1 702 ? 31.753 -34.227 -34.450 1.00 57.97 702 ARG A CA 1
ATOM 5232 C C . ARG A 1 702 ? 30.487 -34.391 -33.604 1.00 57.97 702 ARG A C 1
ATOM 5234 O O . ARG A 1 702 ? 30.513 -34.012 -32.436 1.00 57.97 702 ARG A O 1
ATOM 5241 N N . PHE A 1 703 ? 29.430 -34.979 -34.165 1.00 59.97 703 PHE A N 1
ATOM 5242 C CA . PHE A 1 703 ? 28.225 -35.398 -33.436 1.00 59.97 703 PHE A CA 1
ATOM 5243 C C . PHE A 1 703 ? 28.173 -36.926 -33.350 1.00 59.97 703 PHE A C 1
ATOM 5245 O O . PHE A 1 703 ? 28.293 -37.582 -34.381 1.00 59.97 703 PHE A O 1
ATOM 5252 N N . ASP A 1 704 ? 28.015 -37.482 -32.148 1.00 61.47 704 ASP A N 1
ATOM 5253 C CA . ASP A 1 704 ? 27.831 -38.923 -31.923 1.00 61.47 704 ASP A CA 1
ATOM 5254 C C . ASP A 1 704 ? 26.342 -39.261 -31.935 1.00 61.47 704 ASP A C 1
ATOM 5256 O O . ASP A 1 704 ? 25.598 -38.805 -31.070 1.00 61.47 704 ASP A O 1
ATOM 5260 N N . LEU A 1 705 ? 25.912 -40.028 -32.936 1.00 65.31 705 LEU A N 1
ATOM 5261 C CA . LEU A 1 705 ? 24.508 -40.379 -33.135 1.00 65.31 705 LEU A CA 1
ATOM 5262 C C . LEU A 1 705 ? 24.172 -41.785 -32.620 1.00 65.31 705 LEU A C 1
ATOM 5264 O O . LEU A 1 705 ? 23.017 -42.193 -32.714 1.00 65.31 705 LEU A O 1
ATOM 5268 N N . SER A 1 706 ? 25.131 -42.517 -32.037 1.00 59.91 706 SER A N 1
ATOM 5269 C CA . SER A 1 706 ? 24.941 -43.896 -31.550 1.00 59.91 706 SER A CA 1
ATOM 5270 C C . SER A 1 706 ? 23.771 -44.042 -30.571 1.00 59.91 706 SER A C 1
ATOM 5272 O O . SER A 1 706 ? 23.064 -45.049 -30.580 1.00 59.91 706 SER A O 1
ATOM 5274 N N . VAL A 1 707 ? 23.503 -43.002 -29.776 1.00 59.66 707 VAL A N 1
ATOM 5275 C CA . VAL A 1 707 ? 22.393 -42.948 -28.812 1.00 59.66 707 VAL A CA 1
ATOM 5276 C C . VAL A 1 707 ? 21.007 -43.063 -29.453 1.00 59.66 707 VAL A C 1
ATOM 5278 O O . VAL A 1 707 ? 20.055 -43.420 -28.759 1.00 59.66 707 VAL A O 1
ATOM 5281 N N . LEU A 1 708 ? 20.876 -42.797 -30.757 1.00 64.56 708 LEU A N 1
ATOM 5282 C CA . LEU A 1 708 ? 19.632 -42.984 -31.505 1.00 64.56 708 LEU A CA 1
ATOM 5283 C C . LEU A 1 708 ? 19.381 -44.459 -31.865 1.00 64.56 708 LEU A C 1
ATOM 5285 O O . LEU A 1 708 ? 18.231 -44.831 -32.094 1.00 64.56 708 LEU A O 1
ATOM 5289 N N . GLY A 1 709 ? 20.407 -45.316 -31.875 1.00 65.44 709 GLY A N 1
ATOM 5290 C CA . GLY A 1 709 ? 20.300 -46.715 -32.294 1.00 65.44 709 GLY A CA 1
ATOM 5291 C C . GLY A 1 709 ? 19.186 -47.474 -31.563 1.00 65.44 709 GLY A C 1
ATOM 5292 O O . GLY A 1 709 ? 19.191 -47.588 -30.339 1.00 65.44 709 GLY A O 1
ATOM 5293 N N . GLY A 1 710 ? 18.206 -47.977 -32.320 1.00 67.56 710 GLY A N 1
ATOM 5294 C CA . GLY A 1 710 ? 17.066 -48.738 -31.792 1.00 67.56 710 GLY A CA 1
ATOM 5295 C C . GLY A 1 710 ? 15.995 -47.918 -31.056 1.00 67.56 710 GLY A C 1
ATOM 5296 O O . GLY A 1 710 ? 15.033 -48.504 -30.568 1.00 67.56 710 GLY A O 1
ATOM 5297 N N . ARG A 1 711 ? 16.125 -46.583 -30.970 1.00 63.41 711 ARG A N 1
ATOM 5298 C CA . ARG A 1 711 ? 15.152 -45.705 -30.285 1.00 63.41 711 ARG A CA 1
ATOM 5299 C C . ARG A 1 711 ? 14.098 -45.102 -31.212 1.00 63.41 711 ARG A C 1
ATOM 5301 O O . ARG A 1 711 ? 13.046 -44.676 -30.734 1.00 63.41 711 ARG A O 1
ATOM 5308 N N . TYR A 1 712 ? 14.358 -45.084 -32.517 1.00 72.44 712 TYR A N 1
ATOM 5309 C CA . TYR A 1 712 ? 13.467 -44.524 -33.530 1.00 72.44 712 TYR A CA 1
ATOM 5310 C C . TYR A 1 712 ? 12.998 -45.568 -34.546 1.00 72.44 712 TYR A C 1
ATOM 5312 O O . TYR A 1 712 ? 13.724 -46.495 -34.889 1.00 72.44 712 TYR A O 1
ATOM 5320 N N . ALA A 1 713 ? 11.790 -45.369 -35.069 1.00 70.88 713 ALA A N 1
ATOM 5321 C CA . ALA A 1 713 ? 11.267 -46.025 -36.261 1.00 70.88 713 ALA A CA 1
ATOM 5322 C C . ALA A 1 713 ? 11.601 -45.241 -37.546 1.00 70.88 713 ALA A C 1
ATOM 5324 O O . ALA A 1 713 ? 11.741 -45.824 -38.614 1.00 70.88 713 ALA A O 1
ATOM 5325 N N . SER A 1 714 ? 11.696 -43.906 -37.472 1.00 74.25 714 SER A N 1
ATOM 5326 C CA . SER A 1 714 ? 12.109 -43.041 -38.597 1.00 74.25 714 SER A CA 1
ATOM 5327 C C . SER A 1 714 ? 12.457 -41.635 -38.110 1.00 74.25 714 SER A C 1
ATOM 5329 O O . SER A 1 714 ? 11.991 -41.230 -37.051 1.00 74.25 714 SER A O 1
ATOM 5331 N N . ILE A 1 715 ? 13.213 -40.863 -38.884 1.00 78.19 715 ILE A N 1
ATOM 5332 C CA . ILE A 1 715 ? 13.565 -39.470 -38.580 1.00 78.19 715 ILE A CA 1
ATOM 5333 C C . ILE A 1 715 ? 12.493 -38.525 -39.136 1.00 78.19 715 ILE A C 1
ATOM 5335 O O . ILE A 1 715 ? 12.136 -38.583 -40.312 1.00 78.19 715 ILE A O 1
ATOM 5339 N N . LYS A 1 716 ? 11.959 -37.662 -38.271 1.00 70.75 716 LYS A N 1
ATOM 5340 C CA . LYS A 1 716 ? 10.926 -36.664 -38.570 1.00 70.75 716 LYS A CA 1
ATOM 5341 C C . LYS A 1 716 ? 11.533 -35.401 -39.170 1.00 70.75 716 LYS A C 1
ATOM 5343 O O . LYS A 1 716 ? 11.046 -34.920 -40.189 1.00 70.75 716 LYS A O 1
ATOM 5348 N N . SER A 1 717 ? 12.571 -34.862 -38.542 1.00 73.88 717 SER A N 1
ATOM 5349 C CA . SER A 1 717 ? 13.259 -33.661 -39.010 1.00 73.88 717 SER A CA 1
ATOM 5350 C C . SER A 1 717 ? 14.682 -33.612 -38.459 1.00 73.88 717 SER A C 1
ATOM 5352 O O . SER A 1 717 ? 15.007 -34.265 -37.468 1.00 73.88 717 SER A O 1
ATOM 5354 N N . MET A 1 718 ? 15.548 -32.854 -39.123 1.00 78.56 718 MET A N 1
ATOM 5355 C CA . MET A 1 718 ? 16.891 -32.563 -38.640 1.00 78.56 718 MET A CA 1
ATOM 5356 C C . MET A 1 718 ? 17.179 -31.084 -38.847 1.00 78.56 718 MET A C 1
ATOM 5358 O O . MET A 1 718 ? 16.914 -30.562 -39.926 1.00 78.56 718 MET A O 1
ATOM 5362 N N . THR A 1 719 ? 17.755 -30.421 -37.852 1.00 80.62 719 THR A N 1
ATOM 5363 C CA . THR A 1 719 ? 18.042 -28.985 -37.907 1.00 80.62 719 THR A CA 1
ATOM 5364 C C . THR A 1 719 ? 19.436 -28.718 -37.370 1.00 80.62 719 THR A C 1
ATOM 5366 O O . THR A 1 719 ? 19.750 -29.072 -36.235 1.00 80.62 719 THR A O 1
ATOM 5369 N N . LEU A 1 720 ? 20.276 -28.068 -38.174 1.00 77.56 720 LEU A N 1
ATOM 5370 C CA . LEU A 1 720 ? 21.570 -27.564 -37.726 1.00 77.56 720 LEU A CA 1
ATOM 5371 C C . LEU A 1 720 ? 21.389 -26.148 -37.177 1.00 77.56 720 LEU A C 1
ATOM 5373 O O . LEU A 1 720 ? 20.858 -25.289 -37.878 1.00 77.56 720 LEU A O 1
ATOM 5377 N N . ARG A 1 721 ? 21.850 -25.885 -35.955 1.00 76.25 721 ARG A N 1
ATOM 5378 C CA . ARG A 1 721 ? 21.777 -24.563 -35.326 1.00 76.25 721 ARG A CA 1
ATOM 5379 C C . ARG A 1 721 ? 23.156 -23.950 -35.149 1.00 76.25 721 ARG A C 1
ATOM 5381 O O . ARG A 1 721 ? 24.096 -24.618 -34.715 1.00 76.25 721 ARG A O 1
ATOM 5388 N N . LEU A 1 722 ? 23.261 -22.661 -35.463 1.00 71.56 722 LEU A N 1
ATOM 5389 C CA . LEU A 1 722 ? 24.490 -21.868 -35.400 1.00 71.56 722 LEU A CA 1
ATOM 5390 C C . LEU A 1 722 ? 24.235 -20.584 -34.609 1.00 71.56 722 LEU A C 1
ATOM 5392 O O . LEU A 1 722 ? 23.282 -19.873 -34.907 1.00 71.56 722 LEU A O 1
ATOM 5396 N N . ARG A 1 723 ? 25.081 -20.248 -33.630 1.00 71.31 723 ARG A N 1
ATOM 5397 C CA . ARG A 1 723 ? 24.932 -19.010 -32.844 1.00 71.31 723 ARG A CA 1
ATOM 5398 C C . ARG A 1 723 ? 25.832 -17.902 -33.369 1.00 71.31 723 ARG A C 1
ATOM 5400 O O . ARG A 1 723 ? 27.036 -18.105 -33.481 1.00 71.31 723 ARG A O 1
ATOM 5407 N N . VAL A 1 724 ? 25.284 -16.726 -33.655 1.00 69.31 724 VAL A N 1
ATOM 5408 C CA . VAL A 1 724 ? 26.031 -15.588 -34.213 1.00 69.31 724 VAL A CA 1
ATOM 5409 C C . VAL A 1 724 ? 26.910 -14.936 -33.133 1.00 69.31 724 VAL A C 1
ATOM 5411 O O . VAL A 1 724 ? 26.397 -14.443 -32.131 1.00 69.31 724 VAL A O 1
ATOM 5414 N N . ALA A 1 725 ? 28.229 -14.905 -33.343 1.00 65.94 725 ALA A N 1
ATOM 5415 C CA . ALA A 1 725 ? 29.216 -14.227 -32.490 1.00 65.94 725 ALA A CA 1
ATOM 5416 C C . ALA A 1 725 ? 29.413 -12.754 -32.846 1.00 65.94 725 ALA A C 1
ATOM 5418 O O . ALA A 1 725 ? 29.518 -11.914 -31.959 1.00 65.94 725 ALA A O 1
ATOM 5419 N N . ALA A 1 726 ? 29.559 -12.457 -34.139 1.00 66.81 726 ALA A N 1
ATOM 5420 C CA . ALA A 1 726 ? 29.914 -11.128 -34.619 1.00 66.81 726 ALA A CA 1
ATOM 5421 C C . ALA A 1 726 ? 29.505 -10.936 -36.082 1.00 66.81 726 ALA A C 1
ATOM 5423 O O . ALA A 1 726 ? 29.485 -11.888 -36.866 1.00 66.81 726 ALA A O 1
ATOM 5424 N N . VAL A 1 727 ? 29.240 -9.680 -36.444 1.00 66.88 727 VAL A N 1
ATOM 5425 C CA . VAL A 1 727 ? 28.917 -9.228 -37.805 1.00 66.88 727 VAL A CA 1
ATOM 5426 C C . VAL A 1 727 ? 29.844 -8.072 -38.122 1.00 66.88 727 VAL A C 1
ATOM 5428 O O . VAL A 1 727 ? 29.856 -7.088 -37.385 1.00 66.88 727 VAL A O 1
ATOM 5431 N N . THR A 1 728 ? 30.657 -8.192 -39.167 1.00 60.81 728 THR A N 1
ATOM 5432 C CA . THR A 1 728 ? 31.693 -7.188 -39.470 1.00 60.81 728 THR A CA 1
ATOM 5433 C C . THR A 1 728 ? 31.340 -6.269 -40.640 1.00 60.81 728 THR A C 1
ATOM 5435 O O . THR A 1 728 ? 31.965 -5.221 -40.781 1.00 60.81 728 THR A O 1
ATOM 5438 N N . ASP A 1 729 ? 30.313 -6.599 -41.427 1.00 62.22 729 ASP A N 1
ATOM 5439 C CA . ASP A 1 729 ? 29.747 -5.746 -42.478 1.00 62.22 729 ASP A CA 1
ATOM 5440 C C . ASP A 1 729 ? 28.216 -5.875 -42.469 1.00 62.22 729 ASP A C 1
ATOM 5442 O O . ASP A 1 729 ? 27.668 -6.950 -42.699 1.00 62.22 729 ASP A O 1
ATOM 5446 N N . LEU A 1 730 ? 27.521 -4.781 -42.149 1.00 54.34 730 LEU A N 1
ATOM 5447 C CA . LEU A 1 730 ? 26.065 -4.755 -41.962 1.00 54.34 730 LEU A CA 1
ATOM 5448 C C . LEU A 1 730 ? 25.288 -4.542 -43.273 1.00 54.34 730 LEU A C 1
ATOM 5450 O O . LEU A 1 730 ? 24.057 -4.519 -43.242 1.00 54.34 730 LEU A O 1
ATOM 5454 N N . SER A 1 731 ? 25.984 -4.346 -44.399 1.00 56.31 731 SER A N 1
ATOM 5455 C CA . SER A 1 731 ? 25.383 -3.901 -45.664 1.00 56.31 731 SER A CA 1
ATOM 5456 C C . SER A 1 731 ? 25.122 -5.011 -46.693 1.00 56.31 731 SER A C 1
ATOM 5458 O O . SER A 1 731 ? 24.463 -4.750 -47.700 1.00 56.31 731 SER A O 1
ATOM 5460 N N . ALA A 1 732 ? 25.581 -6.245 -46.447 1.00 58.19 732 ALA A N 1
ATOM 5461 C CA . ALA A 1 732 ? 25.495 -7.350 -47.403 1.00 58.19 732 ALA A CA 1
ATOM 5462 C C . ALA A 1 732 ? 24.778 -8.590 -46.836 1.00 58.19 732 ALA A C 1
ATOM 5464 O O . ALA A 1 732 ? 25.073 -9.060 -45.737 1.00 58.19 732 ALA A O 1
ATOM 5465 N N . SER A 1 733 ? 23.857 -9.157 -47.624 1.00 63.59 733 SER A N 1
ATOM 5466 C CA . SER A 1 733 ? 23.253 -10.468 -47.361 1.00 63.59 733 SER A CA 1
ATOM 5467 C C . SER A 1 733 ? 24.192 -11.599 -47.798 1.00 63.59 733 SER A C 1
ATOM 5469 O O . SER A 1 733 ? 24.723 -11.556 -48.910 1.00 63.59 733 SER A O 1
ATOM 5471 N N . CYS A 1 734 ? 24.347 -12.645 -46.984 1.00 64.81 734 CYS A N 1
ATOM 5472 C CA . CYS A 1 734 ? 25.170 -13.819 -47.287 1.00 64.81 734 CYS A CA 1
ATOM 5473 C C . CYS A 1 734 ? 24.335 -15.104 -47.238 1.00 64.81 734 CYS A C 1
ATOM 5475 O O . CYS A 1 734 ? 23.539 -15.290 -46.325 1.00 64.81 734 CYS A O 1
ATOM 5477 N N . GLN A 1 735 ? 24.528 -16.023 -48.185 1.00 67.69 735 GLN A N 1
ATOM 5478 C CA . GLN A 1 735 ? 23.884 -17.337 -48.138 1.00 67.69 735 GLN A CA 1
ATOM 5479 C C . GLN A 1 735 ? 24.810 -18.365 -47.481 1.00 67.69 735 GLN A C 1
ATOM 5481 O O . GLN A 1 735 ? 25.942 -18.560 -47.936 1.00 67.69 735 GLN A O 1
ATOM 5486 N N . VAL A 1 736 ? 24.303 -19.048 -46.453 1.00 67.75 736 VAL A N 1
ATOM 5487 C CA . VAL A 1 736 ? 24.951 -20.196 -45.809 1.00 67.75 736 VAL A CA 1
ATOM 5488 C C . VAL A 1 736 ? 24.209 -21.459 -46.211 1.00 67.75 736 VAL A C 1
ATOM 5490 O O . VAL A 1 736 ? 23.023 -21.609 -45.932 1.00 67.75 736 VAL A O 1
ATOM 5493 N N . GLY A 1 737 ? 24.903 -22.365 -46.889 1.00 66.44 737 GLY A N 1
ATOM 5494 C CA . GLY A 1 737 ? 24.391 -23.677 -47.278 1.00 66.44 737 GLY A CA 1
ATOM 5495 C C . GLY A 1 737 ? 25.006 -24.793 -46.442 1.00 66.44 737 GLY A C 1
ATOM 5496 O O . GLY A 1 737 ? 26.178 -24.716 -46.084 1.00 66.44 737 GLY A O 1
ATOM 5497 N N . VAL A 1 738 ? 24.228 -25.836 -46.172 1.00 71.44 738 VAL A N 1
ATOM 5498 C CA . VAL A 1 738 ? 24.682 -27.118 -45.627 1.00 71.44 738 VAL A CA 1
ATOM 5499 C C . VAL A 1 738 ? 24.637 -28.140 -46.755 1.00 71.44 738 VAL A C 1
ATOM 5501 O O . VAL A 1 738 ? 23.573 -28.388 -47.326 1.00 71.44 738 VAL A O 1
ATOM 5504 N N . GLN A 1 739 ? 25.782 -28.725 -47.092 1.00 69.00 739 GLN A N 1
ATOM 5505 C CA . GLN A 1 739 ? 25.909 -29.684 -48.190 1.00 69.00 739 GLN A CA 1
ATOM 5506 C C . GLN A 1 739 ? 26.357 -31.056 -47.686 1.00 69.00 739 GLN A C 1
ATOM 5508 O O . GLN A 1 739 ? 27.167 -31.142 -46.770 1.00 69.00 739 GLN A O 1
ATOM 5513 N N . LEU A 1 740 ? 25.834 -32.117 -48.294 1.00 66.38 740 LEU A N 1
ATOM 5514 C CA . LEU A 1 740 ? 26.264 -33.499 -48.101 1.00 66.38 740 LEU A CA 1
ATOM 5515 C C . LEU A 1 740 ? 27.476 -33.783 -49.001 1.00 66.38 740 LEU A C 1
ATOM 5517 O O . LEU A 1 740 ? 27.439 -33.466 -50.191 1.00 66.38 740 LEU A O 1
ATOM 5521 N N . GLU A 1 741 ? 28.535 -34.382 -48.466 1.00 60.25 741 GLU A N 1
ATOM 5522 C CA . GLU A 1 741 ? 29.729 -34.787 -49.230 1.00 60.25 741 GLU A CA 1
ATOM 5523 C C . GLU A 1 741 ? 29.474 -36.021 -50.133 1.00 60.25 741 GLU A C 1
ATOM 5525 O O . GLU A 1 741 ? 28.656 -36.875 -49.791 1.00 60.25 741 GLU A O 1
ATOM 5530 N N . ARG A 1 742 ? 30.157 -36.132 -51.290 1.00 54.44 742 ARG A N 1
ATOM 5531 C CA . ARG A 1 742 ? 30.090 -37.322 -52.172 1.00 54.44 742 ARG A CA 1
ATOM 5532 C C . ARG A 1 742 ? 30.781 -38.547 -51.572 1.00 54.44 742 ARG A C 1
ATOM 5534 O O . ARG A 1 742 ? 31.885 -38.455 -51.040 1.00 54.44 742 ARG A O 1
ATOM 5541 N N . GLU A 1 743 ? 30.162 -39.711 -51.768 1.00 49.16 743 GLU A N 1
ATOM 5542 C CA . GLU A 1 743 ? 30.734 -41.017 -51.428 1.00 49.16 743 GLU A CA 1
ATOM 5543 C C . GLU A 1 743 ? 32.035 -41.284 -52.218 1.00 49.16 743 GLU A C 1
ATOM 5545 O O . GLU A 1 743 ? 32.110 -41.004 -53.417 1.00 49.16 743 GLU A O 1
ATOM 5550 N N . GLY A 1 744 ? 33.066 -41.819 -51.549 1.00 47.06 744 GLY A N 1
ATOM 5551 C CA . GLY A 1 744 ? 34.351 -42.205 -52.158 1.00 47.06 744 GLY A CA 1
ATOM 5552 C C . GLY A 1 744 ? 35.553 -41.270 -51.934 1.00 47.06 744 GLY A C 1
ATOM 5553 O O . GLY A 1 744 ? 36.673 -41.673 -52.233 1.00 47.06 744 GLY A O 1
ATOM 5554 N N . ASN A 1 745 ? 35.376 -40.075 -51.355 1.00 43.94 745 ASN A N 1
ATOM 5555 C CA . ASN A 1 745 ? 36.473 -39.123 -51.060 1.00 43.94 745 ASN A CA 1
ATOM 5556 C C . ASN A 1 745 ? 37.062 -39.250 -49.634 1.00 43.94 745 ASN A C 1
ATOM 5558 O O . ASN A 1 745 ? 37.838 -38.404 -49.175 1.00 43.94 745 ASN A O 1
ATOM 5562 N N . SER A 1 746 ? 36.664 -40.297 -48.912 1.00 43.31 746 SER A N 1
ATOM 5563 C CA . SER A 1 746 ? 36.827 -40.434 -47.462 1.00 43.31 746 SER A CA 1
ATOM 5564 C C . SER A 1 746 ? 36.980 -41.911 -47.061 1.00 43.31 746 SER A C 1
ATOM 5566 O O . SER A 1 746 ? 36.162 -42.467 -46.329 1.00 43.31 746 SER A O 1
ATOM 5568 N N . GLY A 1 747 ? 38.035 -42.567 -47.559 1.00 34.44 747 GLY A N 1
ATOM 5569 C CA . GLY A 1 747 ? 38.422 -43.926 -47.153 1.00 34.44 747 GLY A CA 1
ATOM 5570 C C . GLY A 1 747 ? 39.388 -43.934 -45.959 1.00 34.44 747 GLY A C 1
ATOM 5571 O O . GLY A 1 747 ? 40.328 -43.143 -45.923 1.00 34.44 747 GLY A O 1
ATOM 5572 N N . TRP A 1 748 ? 39.176 -44.844 -45.002 1.00 32.97 748 TRP A N 1
ATOM 5573 C CA . TRP A 1 748 ? 40.093 -45.139 -43.889 1.00 32.97 748 TRP A CA 1
ATOM 5574 C C . TRP A 1 748 ? 40.729 -46.523 -44.085 1.00 3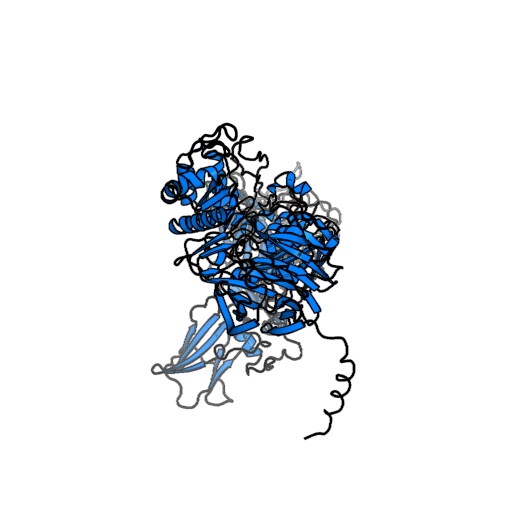2.97 748 TRP A C 1
ATOM 5576 O O . TRP A 1 748 ? 40.008 -47.485 -44.338 1.00 32.97 748 TRP A O 1
ATOM 5586 N N . VAL A 1 749 ? 42.054 -46.643 -43.920 1.00 35.53 749 VAL A N 1
ATOM 5587 C CA . VAL A 1 749 ? 42.749 -47.940 -43.783 1.00 35.53 749 VAL A CA 1
ATOM 5588 C C . VAL A 1 749 ? 43.817 -47.847 -42.686 1.00 35.53 749 VAL A C 1
ATOM 5590 O O . VAL A 1 749 ? 44.516 -46.841 -42.576 1.00 35.53 749 VAL A O 1
ATOM 5593 N N . GLU A 1 750 ? 43.937 -48.904 -41.879 1.00 31.11 750 GLU A N 1
ATOM 5594 C CA . GLU A 1 750 ? 44.995 -49.111 -40.881 1.00 31.11 750 GLU A CA 1
ATOM 5595 C C . GLU A 1 750 ? 46.376 -49.269 -41.540 1.00 31.11 750 GLU A C 1
ATOM 5597 O O . GLU A 1 750 ? 46.574 -50.132 -42.393 1.00 31.11 750 GLU A O 1
ATOM 5602 N N . GLY A 1 751 ? 47.355 -48.463 -41.123 1.00 32.62 751 GLY A N 1
ATOM 5603 C CA . GLY A 1 751 ? 48.752 -48.626 -41.527 1.00 32.62 751 GLY A CA 1
ATOM 5604 C C . GLY A 1 751 ? 49.535 -49.458 -40.512 1.00 32.62 751 GLY A C 1
ATOM 5605 O O . GLY A 1 751 ? 49.692 -49.038 -39.368 1.00 32.62 751 GLY A O 1
ATOM 5606 N N . SER A 1 752 ? 50.078 -50.605 -40.925 1.00 33.25 752 SER A N 1
ATOM 5607 C CA . SER A 1 752 ? 51.110 -51.322 -40.165 1.00 33.25 752 SER A CA 1
ATOM 5608 C C . SER A 1 752 ? 52.513 -50.845 -40.552 1.00 33.25 752 SER A C 1
ATOM 5610 O O . SER A 1 752 ? 52.772 -50.514 -41.709 1.00 33.25 752 SER A O 1
ATOM 5612 N N . ALA A 1 753 ? 53.426 -50.829 -39.580 1.00 39.59 753 ALA A N 1
ATOM 5613 C CA . ALA A 1 753 ? 54.799 -50.362 -39.735 1.00 39.59 753 ALA A CA 1
ATOM 5614 C C . ALA A 1 753 ? 55.585 -51.108 -40.835 1.00 39.59 753 ALA A C 1
ATOM 5616 O O . ALA A 1 753 ? 55.520 -52.331 -40.939 1.00 39.59 753 ALA A O 1
ATOM 5617 N N . ASN A 1 754 ? 56.408 -50.337 -41.555 1.00 37.31 754 ASN A N 1
ATOM 5618 C CA . ASN A 1 754 ? 57.373 -50.705 -42.600 1.00 37.31 754 ASN A CA 1
ATOM 5619 C C . ASN A 1 754 ? 56.831 -50.995 -44.012 1.00 37.31 754 ASN A C 1
ATOM 5621 O O . ASN A 1 754 ? 56.511 -52.125 -44.361 1.00 37.31 754 ASN A O 1
ATOM 5625 N N . GLY A 1 755 ? 56.969 -49.984 -44.879 1.00 39.22 755 GLY A N 1
ATOM 5626 C CA . GLY A 1 755 ? 57.199 -50.173 -46.313 1.00 39.22 755 GLY A CA 1
ATOM 5627 C C . GLY A 1 755 ? 55.995 -49.909 -47.217 1.00 39.22 755 GLY A C 1
ATOM 5628 O O . GLY A 1 755 ? 54.987 -50.590 -47.138 1.00 39.22 755 GLY A O 1
ATOM 5629 N N . ALA A 1 756 ? 56.187 -48.961 -48.140 1.00 32.88 756 ALA A N 1
ATOM 5630 C CA . ALA A 1 756 ? 55.339 -48.627 -49.289 1.00 32.88 756 ALA A CA 1
ATOM 5631 C C . ALA A 1 756 ? 53.929 -48.078 -48.983 1.00 32.88 756 ALA A C 1
ATOM 5633 O O . ALA A 1 756 ? 52.959 -48.811 -48.822 1.00 32.88 756 ALA A O 1
ATOM 5634 N N . ALA A 1 757 ? 53.795 -46.748 -49.060 1.00 33.94 757 ALA A N 1
ATOM 5635 C CA . ALA A 1 757 ? 52.518 -46.138 -49.411 1.00 33.94 757 ALA A CA 1
ATOM 5636 C C . ALA A 1 757 ? 52.187 -46.519 -50.864 1.00 33.94 757 ALA A C 1
ATOM 5638 O O . ALA A 1 757 ? 52.893 -46.126 -51.796 1.00 33.94 757 ALA A O 1
ATOM 5639 N N . VAL A 1 758 ? 51.142 -47.321 -51.053 1.00 32.91 758 VAL A N 1
ATOM 5640 C CA . VAL A 1 758 ? 50.564 -47.588 -52.374 1.00 32.91 758 VAL A CA 1
ATOM 5641 C C . VAL A 1 758 ? 49.809 -46.333 -52.830 1.00 32.91 758 VAL A C 1
ATOM 5643 O O . VAL A 1 758 ? 49.247 -45.610 -52.010 1.00 32.91 758 VAL A O 1
ATOM 5646 N N . SER A 1 759 ? 49.816 -46.053 -54.136 1.00 32.50 759 SER A N 1
ATOM 5647 C CA . SER A 1 759 ? 49.029 -44.972 -54.745 1.00 32.50 759 SER A CA 1
ATOM 5648 C C . SER A 1 759 ? 47.561 -45.049 -54.296 1.00 32.50 759 SER A C 1
ATOM 5650 O O . SER A 1 759 ? 46.911 -46.064 -54.538 1.00 32.50 759 SER A O 1
ATOM 5652 N N . GLY A 1 760 ? 47.069 -43.989 -53.635 1.00 39.91 760 GLY A N 1
ATOM 5653 C CA . GLY A 1 760 ? 45.673 -43.874 -53.186 1.00 39.91 760 GLY A CA 1
ATOM 5654 C C . GLY A 1 760 ? 45.437 -43.573 -51.694 1.00 39.91 760 GLY A C 1
ATOM 5655 O O . GLY A 1 760 ? 44.489 -44.107 -51.131 1.00 39.91 760 GLY A O 1
ATOM 5656 N N . THR A 1 761 ? 46.244 -42.740 -51.027 1.00 29.27 761 THR A N 1
ATOM 5657 C CA . THR A 1 761 ? 46.029 -42.356 -49.613 1.00 29.27 761 THR A CA 1
ATOM 5658 C C . THR A 1 761 ? 45.303 -41.010 -49.446 1.00 29.27 761 THR A C 1
ATOM 5660 O O . THR A 1 761 ? 45.669 -40.025 -50.085 1.00 29.27 761 THR A O 1
ATOM 5663 N N . SER A 1 762 ? 44.324 -40.936 -48.528 1.00 30.34 762 SER A N 1
ATOM 5664 C CA . SER A 1 762 ? 43.713 -39.681 -48.047 1.00 30.34 762 SER A CA 1
ATOM 5665 C C . SER A 1 762 ? 43.750 -39.580 -46.518 1.00 30.34 762 SER A C 1
ATOM 5667 O O . SER A 1 762 ? 43.276 -40.477 -45.825 1.00 30.34 762 SER A O 1
ATOM 5669 N N . CYS A 1 763 ? 44.255 -38.460 -45.999 1.00 31.97 763 CYS A N 1
ATOM 5670 C CA . CYS A 1 763 ? 44.147 -38.024 -44.606 1.00 31.97 763 CYS A CA 1
ATOM 5671 C C . CYS A 1 763 ? 43.429 -36.660 -44.551 1.00 31.97 763 CYS A C 1
ATOM 5673 O O . CYS A 1 763 ? 43.554 -35.852 -45.469 1.00 31.97 763 CYS A O 1
ATOM 5675 N N . TRP A 1 764 ? 42.704 -36.364 -43.463 1.00 34.59 764 TRP A N 1
ATOM 5676 C CA . TRP A 1 764 ? 42.108 -35.033 -43.214 1.00 34.59 764 TRP A CA 1
ATOM 5677 C C . TRP A 1 764 ? 43.153 -33.944 -42.885 1.00 34.59 764 TRP A C 1
ATOM 5679 O O . TRP A 1 764 ? 42.794 -32.785 -42.692 1.00 34.59 764 TRP A O 1
ATOM 5689 N N . ASN A 1 765 ? 44.446 -34.292 -42.853 1.00 36.28 765 ASN A N 1
ATOM 5690 C CA . ASN A 1 765 ? 45.547 -33.375 -42.578 1.00 36.28 765 ASN A CA 1
ATOM 5691 C C . ASN A 1 765 ? 46.377 -33.113 -43.839 1.00 36.28 765 ASN A C 1
ATOM 5693 O O . ASN A 1 765 ? 47.291 -33.863 -44.167 1.00 36.28 765 ASN A O 1
ATOM 5697 N N . HIS A 1 766 ? 46.111 -31.994 -44.509 1.00 33.44 766 HIS A N 1
ATOM 5698 C CA . HIS A 1 766 ? 47.045 -31.411 -45.472 1.00 33.44 766 HIS A CA 1
ATOM 5699 C C . HIS A 1 766 ? 47.819 -30.271 -44.795 1.00 33.44 766 HIS A C 1
ATOM 5701 O O . HIS A 1 766 ? 47.488 -29.098 -44.961 1.00 33.44 766 HIS A O 1
ATOM 5707 N N . ALA A 1 767 ? 48.863 -30.607 -44.034 1.00 30.94 767 ALA A N 1
ATOM 5708 C CA . ALA A 1 767 ? 49.871 -29.640 -43.604 1.00 30.94 767 ALA A CA 1
ATOM 5709 C C . ALA A 1 767 ? 51.225 -30.000 -44.226 1.00 30.94 767 ALA A C 1
ATOM 5711 O O . ALA A 1 767 ? 51.706 -31.124 -44.120 1.00 30.94 767 ALA A O 1
ATOM 5712 N N . ALA A 1 768 ? 51.793 -29.027 -44.933 1.00 35.06 768 ALA A N 1
ATOM 5713 C CA . ALA A 1 768 ? 53.080 -29.102 -45.598 1.00 35.06 768 ALA A CA 1
ATOM 5714 C C . ALA A 1 768 ? 54.227 -29.215 -44.583 1.00 35.06 768 ALA A C 1
ATOM 5716 O O . ALA A 1 768 ? 54.279 -28.435 -43.635 1.00 35.06 768 ALA A O 1
ATOM 5717 N N . SER A 1 769 ? 55.208 -30.079 -44.848 1.00 31.97 769 SER A N 1
ATOM 5718 C CA . SER A 1 769 ? 56.537 -29.956 -44.245 1.00 31.97 769 SER A CA 1
ATOM 5719 C C . SER A 1 769 ? 57.622 -30.009 -45.322 1.00 31.97 769 SER A C 1
ATOM 5721 O O . SER A 1 769 ? 57.814 -31.022 -45.985 1.00 31.97 769 SER A O 1
ATOM 5723 N N . THR A 1 770 ? 58.278 -28.860 -45.488 1.00 34.41 770 THR A N 1
ATOM 5724 C CA . THR A 1 770 ? 59.681 -28.631 -45.881 1.00 34.41 770 THR A CA 1
ATOM 5725 C C . THR A 1 770 ? 60.351 -29.527 -46.937 1.00 34.41 770 THR A C 1
ATOM 5727 O O . THR A 1 770 ? 60.679 -30.679 -46.695 1.00 34.41 770 THR A O 1
ATOM 5730 N N . ALA A 1 771 ? 60.689 -28.863 -48.051 1.00 36.88 771 ALA A N 1
ATOM 5731 C CA . ALA A 1 771 ? 61.876 -29.017 -48.900 1.00 36.88 771 ALA A CA 1
ATOM 5732 C C . ALA A 1 771 ? 62.340 -30.440 -49.273 1.00 36.88 771 ALA A C 1
ATOM 5734 O O . ALA A 1 771 ? 63.164 -31.043 -48.595 1.00 36.88 771 ALA A O 1
ATOM 5735 N N . GLY A 1 772 ? 61.945 -30.873 -50.475 1.00 37.53 772 GLY A N 1
ATOM 5736 C CA . GLY A 1 772 ? 62.683 -31.875 -51.249 1.00 37.53 772 GLY A CA 1
ATOM 5737 C C . GLY A 1 772 ? 61.850 -33.074 -51.686 1.00 37.53 772 GLY A C 1
ATOM 5738 O O . GLY A 1 772 ? 61.828 -34.088 -51.008 1.00 37.53 772 GLY A O 1
ATOM 5739 N N . ALA A 1 773 ? 61.247 -32.950 -52.872 1.00 38.72 773 ALA A N 1
ATOM 5740 C CA . ALA A 1 773 ? 60.767 -34.029 -53.741 1.00 38.72 773 ALA A CA 1
ATOM 5741 C C . ALA A 1 773 ? 59.712 -35.003 -53.178 1.00 38.72 773 ALA A C 1
ATOM 5743 O O . ALA A 1 773 ? 60.068 -36.031 -52.622 1.00 38.72 773 ALA A O 1
ATOM 5744 N N . TRP A 1 774 ? 58.429 -34.780 -53.500 1.00 24.98 774 TRP A N 1
ATOM 5745 C CA . TRP A 1 774 ? 57.456 -35.873 -53.645 1.00 24.98 774 TRP A CA 1
ATOM 5746 C C . TRP A 1 774 ? 56.477 -35.614 -54.806 1.00 24.98 774 TRP A C 1
ATOM 5748 O O . TRP A 1 774 ? 55.795 -34.597 -54.862 1.00 24.98 774 TRP A O 1
ATOM 5758 N N . LEU A 1 775 ? 56.552 -36.554 -55.752 1.00 27.34 775 LEU A N 1
ATOM 5759 C CA . LEU A 1 775 ? 55.695 -36.987 -56.865 1.00 27.34 775 LEU A CA 1
ATOM 5760 C C . LEU A 1 775 ? 54.416 -36.188 -57.201 1.00 27.34 775 LEU A C 1
ATOM 5762 O O . LEU A 1 775 ? 53.597 -35.856 -56.353 1.00 27.34 775 LEU A O 1
ATOM 5766 N N . GLY A 1 776 ? 54.258 -35.934 -58.504 1.00 31.34 776 GLY A N 1
ATOM 5767 C CA . GLY A 1 776 ? 53.322 -34.980 -59.092 1.00 31.34 776 GLY A CA 1
ATOM 5768 C C . GLY A 1 776 ? 51.833 -35.279 -58.906 1.00 31.34 776 GLY A C 1
ATOM 5769 O O . GLY A 1 776 ? 51.363 -36.390 -59.132 1.00 31.34 776 GLY A O 1
ATOM 5770 N N . GLY A 1 777 ? 51.098 -34.211 -58.591 1.00 27.89 777 GLY A N 1
ATOM 5771 C CA . GLY A 1 777 ? 49.641 -34.122 -58.620 1.00 27.89 777 GLY A CA 1
ATOM 5772 C C . GLY A 1 777 ? 49.190 -32.741 -58.136 1.00 27.89 777 GLY A C 1
ATOM 5773 O O . GLY A 1 777 ? 49.308 -32.416 -56.962 1.00 27.89 777 GLY A O 1
ATOM 5774 N N . THR A 1 778 ? 48.702 -31.894 -59.038 1.00 30.53 778 THR A N 1
ATOM 5775 C CA . THR A 1 778 ? 48.388 -30.470 -58.815 1.00 30.53 778 THR A CA 1
ATOM 5776 C C . THR A 1 778 ? 47.047 -30.191 -58.101 1.00 30.53 778 THR A C 1
ATOM 5778 O O . THR A 1 778 ? 46.512 -29.096 -58.244 1.00 30.53 778 THR A O 1
ATOM 5781 N N . ALA A 1 779 ? 46.472 -31.120 -57.329 1.00 36.09 779 ALA A N 1
ATOM 5782 C CA . ALA A 1 779 ? 45.124 -30.962 -56.758 1.00 36.09 779 ALA A CA 1
ATOM 5783 C C . ALA A 1 779 ? 45.066 -31.350 -55.267 1.00 36.09 779 ALA A C 1
ATOM 5785 O O . ALA A 1 779 ? 44.984 -32.523 -54.929 1.00 36.09 779 ALA A O 1
ATOM 5786 N N . GLY A 1 780 ? 45.107 -30.355 -54.374 1.00 40.75 780 GLY A N 1
ATOM 5787 C CA . GLY A 1 780 ? 45.059 -30.531 -52.909 1.00 40.75 780 GLY A CA 1
ATOM 5788 C C . GLY A 1 780 ? 44.136 -29.521 -52.217 1.00 40.75 780 GLY A C 1
ATOM 5789 O O . GLY A 1 780 ? 44.496 -28.918 -51.207 1.00 40.75 780 GLY A O 1
ATOM 5790 N N . ALA A 1 781 ? 42.980 -29.250 -52.819 1.00 44.62 781 ALA A N 1
ATOM 5791 C CA . ALA A 1 781 ? 42.016 -28.234 -52.409 1.00 44.62 781 ALA A CA 1
ATOM 5792 C C . ALA A 1 781 ? 40.603 -28.785 -52.668 1.00 44.62 781 ALA A C 1
ATOM 5794 O O . ALA A 1 781 ? 40.262 -29.010 -53.826 1.00 44.62 781 ALA A O 1
ATOM 5795 N N . ARG A 1 782 ? 39.813 -29.055 -51.612 1.00 49.25 782 ARG A N 1
ATOM 5796 C CA . ARG A 1 782 ? 38.411 -29.491 -51.756 1.00 49.25 782 ARG A CA 1
ATOM 5797 C C . ARG A 1 782 ? 37.582 -28.356 -52.353 1.00 49.25 782 ARG A C 1
ATOM 5799 O O . ARG A 1 782 ? 37.638 -27.226 -51.863 1.00 49.25 782 ARG A O 1
ATOM 5806 N N . THR A 1 783 ? 36.817 -28.636 -53.398 1.00 51.44 783 THR A N 1
ATOM 5807 C CA . THR A 1 783 ? 36.018 -27.631 -54.114 1.00 51.44 783 THR A CA 1
ATOM 5808 C C . THR A 1 783 ? 34.529 -27.972 -54.064 1.00 51.44 783 THR A C 1
ATOM 5810 O O . THR A 1 783 ? 34.140 -29.041 -53.607 1.00 51.44 783 THR A O 1
ATOM 5813 N N . ALA A 1 784 ? 33.670 -27.070 -54.548 1.00 53.41 784 ALA A N 1
ATOM 5814 C CA . ALA A 1 784 ? 32.222 -27.292 -54.596 1.00 53.41 784 ALA A CA 1
ATOM 5815 C C . ALA A 1 784 ? 31.808 -28.559 -55.383 1.00 53.41 784 ALA A C 1
ATOM 5817 O O . ALA A 1 784 ? 30.686 -29.032 -55.229 1.00 53.41 784 ALA A O 1
ATOM 5818 N N . THR A 1 785 ? 32.693 -29.136 -56.208 1.00 55.12 785 THR A N 1
ATOM 5819 C CA . THR A 1 785 ? 32.425 -30.387 -56.939 1.00 55.12 785 THR A CA 1
ATOM 5820 C C . THR A 1 785 ? 32.494 -31.643 -56.067 1.00 55.12 785 THR A C 1
ATOM 5822 O O . THR A 1 785 ? 32.025 -32.693 -56.504 1.00 55.12 785 THR A O 1
ATOM 5825 N N . ASP A 1 786 ? 33.044 -31.549 -54.852 1.00 55.56 786 ASP A N 1
ATOM 5826 C CA . ASP A 1 786 ? 33.124 -32.656 -53.887 1.00 55.56 786 ASP A CA 1
ATOM 5827 C C . ASP A 1 786 ? 31.809 -32.861 -53.105 1.00 55.56 786 ASP A C 1
ATOM 5829 O O . ASP A 1 786 ? 31.665 -33.824 -52.349 1.00 55.56 786 ASP A O 1
ATOM 5833 N N . CYS A 1 787 ? 30.823 -31.985 -53.311 1.00 60.16 787 CYS A N 1
ATOM 5834 C CA . CYS A 1 787 ? 29.506 -32.062 -52.693 1.00 60.16 787 CYS A CA 1
ATOM 5835 C C . CYS A 1 787 ? 28.522 -32.867 -53.560 1.00 60.16 787 CYS A C 1
ATOM 5837 O O . CYS A 1 787 ? 28.484 -32.759 -54.792 1.00 60.16 787 CYS A O 1
ATOM 5839 N N . TYR A 1 788 ? 27.740 -33.724 -52.905 1.00 62.09 788 TYR A N 1
ATOM 5840 C CA . TYR A 1 788 ? 26.717 -34.576 -53.507 1.00 62.09 788 TYR A CA 1
ATOM 5841 C C . TYR A 1 788 ? 25.400 -33.823 -53.687 1.00 62.09 788 TYR A C 1
ATOM 5843 O O . TYR A 1 788 ? 24.823 -33.849 -54.771 1.00 62.09 788 TYR A O 1
ATOM 5851 N N . ALA A 1 789 ? 24.943 -33.132 -52.638 1.00 66.75 789 ALA A N 1
ATOM 5852 C CA . ALA A 1 789 ? 23.680 -32.401 -52.636 1.00 66.75 789 ALA A CA 1
ATOM 5853 C C . ALA A 1 789 ? 23.637 -31.330 -51.539 1.00 66.75 789 ALA A C 1
ATOM 5855 O O . ALA A 1 789 ? 24.274 -31.471 -50.500 1.00 66.75 789 ALA A O 1
ATOM 5856 N N . GLN A 1 790 ? 22.842 -30.281 -51.740 1.00 71.44 790 GLN A N 1
ATOM 5857 C CA . GLN A 1 790 ? 22.522 -29.312 -50.693 1.00 71.44 790 GLN A CA 1
ATOM 5858 C C . GLN A 1 790 ? 21.356 -29.841 -49.851 1.00 71.44 790 GLN A C 1
ATOM 5860 O O . GLN A 1 790 ? 20.316 -30.195 -50.398 1.00 71.44 790 GLN A O 1
ATOM 5865 N N . LEU A 1 791 ? 21.541 -29.902 -48.533 1.00 72.94 791 LEU A N 1
ATOM 5866 C CA . LEU A 1 791 ? 20.537 -30.389 -47.582 1.00 72.94 791 LEU A CA 1
ATOM 5867 C C . LEU A 1 791 ? 19.716 -29.250 -46.979 1.00 72.94 791 LEU A C 1
ATOM 5869 O O . LEU A 1 791 ? 18.554 -29.435 -46.635 1.00 72.94 791 LEU A O 1
ATOM 5873 N N . GLY A 1 792 ? 20.305 -28.064 -46.861 1.00 74.25 792 GLY A N 1
ATOM 5874 C CA . GLY A 1 792 ? 19.629 -26.889 -46.328 1.00 74.25 792 GLY A CA 1
ATOM 5875 C C . GLY A 1 792 ? 20.399 -25.616 -46.639 1.00 74.25 792 GLY A C 1
ATOM 5876 O O . GLY A 1 792 ? 21.571 -25.654 -47.015 1.00 74.25 792 GLY A O 1
ATOM 5877 N N . SER A 1 793 ? 19.744 -24.471 -46.504 1.00 75.06 793 SER A N 1
ATOM 5878 C CA . SER A 1 793 ? 20.416 -23.173 -46.506 1.00 75.06 793 SER A CA 1
ATOM 5879 C C . SER A 1 793 ? 19.609 -22.129 -45.766 1.00 75.06 793 SER A C 1
ATOM 5881 O O . SER A 1 793 ? 18.384 -22.204 -45.749 1.00 75.06 793 SER A O 1
ATOM 5883 N N . ALA A 1 794 ? 20.301 -21.118 -45.260 1.00 72.12 794 ALA A N 1
ATOM 5884 C CA . ALA A 1 794 ? 19.715 -19.894 -44.750 1.00 72.12 794 ALA A CA 1
ATOM 5885 C C . ALA A 1 794 ? 20.353 -18.684 -45.443 1.00 72.12 794 ALA A C 1
ATOM 5887 O O . ALA A 1 794 ? 21.554 -18.673 -45.731 1.00 72.12 794 ALA A O 1
ATOM 5888 N N . THR A 1 795 ? 19.541 -17.663 -45.703 1.00 74.50 795 THR A N 1
ATOM 5889 C CA . THR A 1 795 ? 20.023 -16.334 -46.089 1.00 74.50 795 THR A CA 1
ATOM 5890 C C . THR A 1 795 ? 20.196 -15.514 -44.823 1.00 74.50 795 THR A C 1
ATOM 5892 O O . THR A 1 795 ? 19.282 -15.444 -44.006 1.00 74.50 795 THR A O 1
ATOM 5895 N N . LEU A 1 796 ? 21.371 -14.919 -44.659 1.00 68.81 796 LEU A N 1
ATOM 5896 C CA . LEU A 1 796 ? 21.746 -14.135 -43.494 1.00 68.81 796 LEU A CA 1
ATOM 5897 C C . LEU A 1 796 ? 21.843 -12.668 -43.870 1.00 68.81 796 LEU A C 1
ATOM 5899 O O . LEU A 1 796 ? 22.573 -12.309 -44.794 1.00 68.81 796 LEU A O 1
ATOM 5903 N N . ASP A 1 797 ? 21.147 -11.834 -43.114 1.00 69.31 797 ASP A N 1
ATOM 5904 C CA . ASP A 1 797 ? 21.298 -10.387 -43.103 1.00 69.31 797 ASP A CA 1
ATOM 5905 C C . ASP A 1 797 ? 21.181 -9.863 -41.661 1.00 69.31 797 ASP A C 1
ATOM 5907 O O . ASP A 1 797 ? 20.880 -10.612 -40.725 1.00 69.31 797 ASP A O 1
ATOM 5911 N N . SER A 1 798 ? 21.447 -8.569 -41.478 1.00 64.62 798 SER A N 1
ATOM 5912 C CA . SER A 1 798 ? 21.458 -7.910 -40.167 1.00 64.62 798 SER A CA 1
ATOM 5913 C C . SER A 1 798 ? 20.107 -7.909 -39.441 1.00 64.62 798 SER A C 1
ATOM 5915 O O . SER A 1 798 ? 20.093 -7.726 -38.225 1.00 64.62 798 SER A O 1
ATOM 5917 N N . SER A 1 799 ? 18.993 -8.151 -40.137 1.00 65.25 799 SER A N 1
ATOM 5918 C CA . SER A 1 799 ? 17.655 -8.238 -39.544 1.00 65.25 799 SER A CA 1
ATOM 5919 C C . SER A 1 799 ? 17.294 -9.654 -39.081 1.00 65.25 799 SER A C 1
ATOM 5921 O O . SER A 1 799 ? 16.592 -9.811 -38.085 1.00 65.25 799 SER A O 1
ATOM 5923 N N . ILE A 1 800 ? 17.803 -10.682 -39.768 1.00 62.81 800 ILE A N 1
ATOM 5924 C CA . ILE A 1 800 ? 17.462 -12.093 -39.523 1.00 62.81 800 ILE A CA 1
ATOM 5925 C C . ILE A 1 800 ? 18.410 -12.746 -38.510 1.00 62.81 800 ILE A C 1
ATOM 5927 O O . ILE A 1 800 ? 17.998 -13.629 -37.760 1.00 62.81 800 ILE A O 1
ATOM 5931 N N . ALA A 1 801 ? 19.676 -12.331 -38.470 1.00 65.69 801 ALA A N 1
ATOM 5932 C CA . ALA A 1 801 ? 20.701 -13.023 -37.695 1.00 65.69 801 ALA A CA 1
ATOM 5933 C C . ALA A 1 801 ? 21.538 -12.091 -36.796 1.00 65.69 801 ALA A C 1
ATOM 5935 O O . ALA A 1 801 ? 22.750 -12.196 -36.844 1.00 65.69 801 ALA A O 1
ATOM 5936 N N . PRO A 1 802 ? 20.985 -11.185 -35.966 1.00 70.62 802 PRO A N 1
ATOM 5937 C CA . PRO A 1 802 ? 21.795 -10.263 -35.156 1.00 70.62 802 PRO A CA 1
ATOM 5938 C C . PRO A 1 802 ? 22.773 -10.986 -34.206 1.00 70.62 802 PRO A C 1
ATOM 5940 O O . PRO A 1 802 ? 22.608 -12.166 -33.892 1.00 70.62 802 PRO A O 1
ATOM 5943 N N . VAL A 1 803 ? 23.796 -10.275 -33.709 1.00 72.44 803 VAL A N 1
ATOM 5944 C CA . VAL A 1 803 ? 24.747 -10.825 -32.720 1.00 72.44 803 VAL A CA 1
ATOM 5945 C C . VAL A 1 803 ? 23.988 -11.458 -31.547 1.00 72.44 803 VAL A C 1
ATOM 5947 O O . VAL A 1 803 ? 23.131 -10.821 -30.942 1.00 72.44 803 VAL A O 1
ATOM 5950 N N . GLY A 1 804 ? 24.302 -12.716 -31.230 1.00 62.56 804 GLY A N 1
ATOM 5951 C CA . GLY A 1 804 ? 23.643 -13.503 -30.186 1.00 62.56 804 GLY A CA 1
ATOM 5952 C C . GLY A 1 804 ? 22.484 -14.385 -30.663 1.00 62.56 804 GLY A C 1
ATOM 5953 O O . GLY A 1 804 ? 22.113 -15.300 -29.922 1.00 62.56 804 GLY A O 1
ATOM 5954 N N . ALA A 1 805 ? 21.959 -14.174 -31.876 1.00 68.94 805 ALA A N 1
ATOM 5955 C CA . ALA A 1 805 ? 20.869 -14.969 -32.438 1.00 68.94 805 ALA A CA 1
ATOM 5956 C C . ALA A 1 805 ? 21.308 -16.392 -32.815 1.00 68.94 805 ALA A C 1
ATOM 5958 O O . ALA A 1 805 ? 22.465 -16.639 -33.170 1.00 68.94 805 ALA A O 1
ATOM 5959 N N . TRP A 1 806 ? 20.355 -17.325 -32.769 1.00 75.12 806 TRP A N 1
ATOM 5960 C CA . TRP A 1 806 ? 20.496 -18.655 -33.353 1.00 75.12 806 TRP A CA 1
ATOM 5961 C C . TRP A 1 806 ? 19.936 -18.654 -34.770 1.00 75.12 806 TRP A C 1
ATOM 5963 O O . TRP A 1 806 ? 18.803 -18.243 -34.997 1.00 75.12 806 TRP A O 1
ATOM 5973 N N . ILE A 1 807 ? 20.726 -19.156 -35.709 1.00 71.31 807 ILE A N 1
ATOM 5974 C CA . ILE A 1 807 ? 20.279 -19.492 -37.052 1.00 71.31 807 ILE A CA 1
ATOM 5975 C C . ILE A 1 807 ? 19.969 -20.971 -37.060 1.00 71.31 807 ILE A C 1
ATOM 5977 O O . ILE A 1 807 ? 20.820 -21.787 -36.708 1.00 71.31 807 ILE A O 1
ATOM 5981 N N . GLU A 1 808 ? 18.778 -21.306 -37.519 1.00 81.94 808 GLU A N 1
ATOM 5982 C CA . GLU A 1 808 ? 18.349 -22.678 -37.708 1.00 81.94 808 GLU A CA 1
ATOM 5983 C C . GLU A 1 808 ? 18.340 -22.979 -39.201 1.00 81.94 808 GLU A C 1
ATOM 5985 O O . GLU A 1 808 ? 17.731 -22.262 -39.993 1.00 81.94 808 GLU A O 1
ATOM 5990 N N . ILE A 1 809 ? 19.057 -24.026 -39.594 1.00 78.94 809 ILE A N 1
ATOM 5991 C CA . ILE A 1 809 ? 19.107 -24.512 -40.966 1.00 78.94 809 ILE A CA 1
ATOM 5992 C C . ILE A 1 809 ? 18.426 -25.879 -40.967 1.00 78.94 809 ILE A C 1
ATOM 5994 O O . ILE A 1 809 ? 19.065 -26.878 -40.613 1.00 78.94 809 ILE A O 1
ATOM 5998 N N . PRO A 1 810 ? 17.134 -25.943 -41.337 1.00 80.81 810 PRO A N 1
ATOM 5999 C CA . PRO A 1 810 ? 16.450 -27.206 -41.541 1.00 80.81 810 PRO A CA 1
ATOM 6000 C C . PRO A 1 810 ? 17.173 -28.008 -42.619 1.00 80.81 810 PRO A C 1
ATOM 6002 O O . PRO A 1 810 ? 17.507 -27.489 -43.688 1.00 80.81 810 PRO A O 1
ATOM 6005 N N . LEU A 1 811 ? 17.422 -29.275 -42.325 1.00 78.81 811 LEU A N 1
ATOM 6006 C CA . LEU A 1 811 ? 18.018 -30.223 -43.246 1.00 78.81 811 LEU A CA 1
ATOM 6007 C C . LEU A 1 811 ? 16.901 -31.043 -43.885 1.00 78.81 811 LEU A C 1
ATOM 6009 O O . LEU A 1 811 ? 15.995 -31.550 -43.226 1.00 78.81 811 LEU A O 1
ATOM 6013 N N . SER A 1 812 ? 16.979 -31.169 -45.196 1.00 69.12 812 SER A N 1
ATOM 6014 C CA . SER A 1 812 ? 16.011 -31.850 -46.038 1.00 69.12 812 SER A CA 1
ATOM 6015 C C . SER A 1 812 ? 16.733 -32.746 -47.037 1.00 69.12 812 SER A C 1
ATOM 6017 O O . SER A 1 812 ? 17.931 -32.603 -47.286 1.00 69.12 812 SER A O 1
ATOM 6019 N N . ALA A 1 813 ? 16.004 -33.714 -47.584 1.00 61.62 813 ALA A N 1
ATOM 6020 C CA . ALA A 1 813 ? 16.540 -34.623 -48.582 1.00 61.62 813 ALA A CA 1
ATOM 6021 C C . ALA A 1 813 ? 16.888 -33.887 -49.894 1.00 61.62 813 ALA A C 1
ATOM 6023 O O . ALA A 1 813 ? 16.225 -32.905 -50.239 1.00 61.62 813 ALA A O 1
ATOM 6024 N N . PRO A 1 814 ? 17.853 -34.397 -50.680 1.00 58.62 814 PRO A N 1
ATOM 6025 C CA . PRO A 1 814 ? 18.067 -33.943 -52.051 1.00 58.62 814 PRO A CA 1
ATOM 6026 C C . PRO A 1 814 ? 16.777 -34.074 -52.878 1.00 58.62 814 PRO A C 1
ATOM 6028 O O . PRO A 1 814 ? 16.014 -35.024 -52.696 1.00 58.62 814 PRO A O 1
ATOM 6031 N N . SER A 1 815 ? 16.525 -33.140 -53.799 1.00 48.91 815 SER A N 1
ATOM 6032 C CA . SER A 1 815 ? 15.295 -33.109 -54.604 1.00 48.91 815 SER A CA 1
ATOM 6033 C C . SER A 1 815 ? 14.992 -34.457 -55.293 1.00 48.91 815 SER A C 1
ATOM 6035 O O . SER A 1 815 ? 15.825 -34.949 -56.054 1.00 48.91 815 SER A O 1
ATOM 6037 N N . GLY A 1 816 ? 13.787 -35.010 -55.076 1.00 49.91 816 GLY A N 1
ATOM 6038 C CA . GLY A 1 816 ? 13.251 -36.179 -55.801 1.00 49.91 816 GLY A CA 1
ATOM 6039 C C . GLY A 1 816 ? 12.933 -37.440 -54.979 1.00 49.91 816 GLY A C 1
ATOM 6040 O O . GLY A 1 816 ? 12.586 -38.457 -55.573 1.00 49.91 816 GLY A O 1
ATOM 6041 N N . VAL A 1 817 ? 13.019 -37.404 -53.642 1.00 51.03 817 VAL A N 1
ATOM 6042 C CA . VAL A 1 817 ? 12.718 -38.539 -52.738 1.00 51.03 817 VAL A CA 1
ATOM 6043 C C . VAL A 1 817 ? 11.882 -38.052 -51.544 1.00 51.03 817 VAL A C 1
ATOM 6045 O O . VAL A 1 817 ? 11.924 -36.866 -51.217 1.00 51.03 817 VAL A O 1
ATOM 6048 N N . SER A 1 818 ? 11.118 -38.938 -50.887 1.00 55.06 818 SER A N 1
ATOM 6049 C CA . SER A 1 818 ? 10.409 -38.599 -49.643 1.00 55.06 818 SER A CA 1
ATOM 6050 C C . SER A 1 818 ? 11.417 -38.116 -48.581 1.00 55.06 818 SER A C 1
ATOM 6052 O O . SER A 1 818 ? 12.472 -38.718 -48.369 1.00 55.06 818 SER A O 1
ATOM 6054 N N . THR A 1 819 ? 11.124 -36.996 -47.919 1.00 55.56 819 THR A N 1
ATOM 6055 C CA . THR A 1 819 ? 12.028 -36.371 -46.937 1.00 55.56 819 THR A CA 1
ATOM 6056 C C . THR A 1 819 ? 12.277 -37.256 -45.713 1.00 55.56 819 THR A C 1
ATOM 6058 O O . THR A 1 819 ? 13.395 -37.282 -45.200 1.00 55.56 819 THR A O 1
ATOM 6061 N N . ARG A 1 820 ? 11.267 -38.025 -45.283 1.00 57.06 820 ARG A N 1
ATOM 6062 C CA . ARG A 1 820 ? 11.312 -38.903 -44.100 1.00 57.06 820 ARG A CA 1
ATOM 6063 C C . ARG A 1 820 ? 12.232 -40.114 -44.290 1.00 57.06 820 ARG A C 1
ATOM 6065 O O . ARG A 1 820 ? 13.061 -40.396 -43.425 1.00 57.06 820 ARG A O 1
ATOM 6072 N N . ASP A 1 821 ? 12.143 -40.804 -45.428 1.00 61.81 821 ASP A N 1
ATOM 6073 C CA . ASP A 1 821 ? 12.947 -42.014 -45.669 1.00 61.81 821 ASP A CA 1
ATOM 6074 C C . ASP A 1 821 ? 14.424 -41.673 -45.884 1.00 61.81 821 ASP A C 1
ATOM 6076 O O . ASP A 1 821 ? 15.312 -42.426 -45.489 1.00 61.81 821 ASP A O 1
ATOM 6080 N N . SER A 1 822 ? 14.699 -40.518 -46.491 1.00 67.12 822 SER A N 1
ATOM 6081 C CA . SER A 1 822 ? 16.063 -40.078 -46.776 1.00 67.12 822 SER A CA 1
ATOM 6082 C C . SER A 1 822 ? 16.813 -39.601 -45.532 1.00 67.12 822 SER A C 1
ATOM 6084 O O . SER A 1 822 ? 17.962 -39.993 -45.361 1.00 67.12 822 SER A O 1
ATOM 6086 N N . LEU A 1 823 ? 16.194 -38.817 -44.636 1.00 73.12 823 LEU A N 1
ATOM 6087 C CA . LEU A 1 823 ? 16.836 -38.433 -43.366 1.00 73.12 823 LEU A CA 1
ATOM 6088 C C . LEU A 1 823 ? 17.096 -39.655 -42.477 1.00 73.12 823 LEU A C 1
ATOM 6090 O O . LEU A 1 823 ? 18.155 -39.753 -41.862 1.00 73.12 823 LEU A O 1
ATOM 6094 N N . THR A 1 824 ? 16.168 -40.617 -42.475 1.00 75.62 824 THR A N 1
ATOM 6095 C CA . THR A 1 824 ? 16.331 -41.890 -41.759 1.00 75.62 824 THR A CA 1
ATOM 6096 C C . THR A 1 824 ? 17.534 -42.668 -42.279 1.00 75.62 824 THR A C 1
ATOM 6098 O O . THR A 1 824 ? 18.415 -43.004 -41.500 1.00 75.62 824 THR A O 1
ATOM 6101 N N . LYS A 1 825 ? 17.652 -42.843 -43.601 1.00 72.88 825 LYS A N 1
ATOM 6102 C CA . LYS A 1 825 ? 18.813 -43.502 -44.225 1.00 72.88 825 LYS A CA 1
ATOM 6103 C C . LYS A 1 825 ? 20.135 -42.789 -43.950 1.00 72.88 825 LYS A C 1
ATOM 6105 O O . LYS A 1 825 ? 21.160 -43.446 -43.807 1.00 72.88 825 LYS A O 1
ATOM 6110 N N . ILE A 1 826 ? 20.120 -41.458 -43.904 1.00 72.31 826 ILE A N 1
ATOM 6111 C CA . ILE A 1 826 ? 21.301 -40.651 -43.586 1.00 72.31 826 ILE A CA 1
ATOM 6112 C C . ILE A 1 826 ? 21.754 -40.923 -42.139 1.00 72.31 826 ILE A C 1
ATOM 6114 O O . ILE A 1 826 ? 22.929 -41.209 -41.920 1.00 72.31 826 ILE A O 1
ATOM 6118 N N . VAL A 1 827 ? 20.832 -40.909 -41.168 1.00 73.00 827 VAL A N 1
ATOM 6119 C CA . VAL A 1 827 ? 21.136 -41.217 -39.758 1.00 73.00 827 VAL A CA 1
ATOM 6120 C C . VAL A 1 827 ? 21.540 -42.683 -39.569 1.00 73.00 827 VAL A C 1
ATOM 6122 O O . VAL A 1 827 ? 22.550 -42.938 -38.917 1.00 73.00 827 VAL A O 1
ATOM 6125 N N . ASP A 1 828 ? 20.835 -43.631 -40.195 1.00 71.31 828 ASP A N 1
ATOM 6126 C CA . ASP A 1 828 ? 21.185 -45.060 -40.182 1.00 71.31 828 ASP A CA 1
ATOM 6127 C C . ASP A 1 828 ? 22.607 -45.288 -40.715 1.00 71.31 828 ASP A C 1
ATOM 6129 O O . ASP A 1 828 ? 23.386 -46.031 -40.120 1.00 71.31 828 ASP A O 1
ATOM 6133 N N . SER A 1 829 ? 22.971 -44.615 -41.812 1.00 65.38 829 SER A N 1
ATOM 6134 C CA . SER A 1 829 ? 24.311 -44.686 -42.407 1.00 65.38 829 SER A CA 1
ATOM 6135 C C . SER A 1 829 ? 25.396 -44.165 -41.457 1.00 65.38 829 SER A C 1
ATOM 6137 O O . SER A 1 829 ? 26.466 -44.768 -41.349 1.00 65.38 829 SER A O 1
ATOM 6139 N N . TRP A 1 830 ? 25.114 -43.087 -40.716 1.00 68.94 830 TRP A N 1
ATOM 6140 C CA . TRP A 1 830 ? 26.039 -42.532 -39.725 1.00 68.94 830 TRP A CA 1
ATOM 6141 C C . TRP A 1 830 ? 26.175 -43.390 -38.464 1.00 68.94 830 TRP A C 1
ATOM 6143 O O . TRP A 1 830 ? 27.268 -43.429 -37.911 1.00 68.94 830 TRP A O 1
ATOM 6153 N N . ILE A 1 831 ? 25.120 -44.089 -38.026 1.00 65.38 831 ILE A N 1
ATOM 6154 C CA . ILE A 1 831 ? 25.174 -45.047 -36.902 1.00 65.38 831 ILE A CA 1
ATOM 6155 C C . ILE A 1 831 ? 25.855 -46.363 -37.318 1.00 65.38 831 ILE A C 1
ATOM 6157 O O . ILE A 1 831 ? 26.467 -47.033 -36.496 1.00 65.38 831 ILE A O 1
ATOM 6161 N N . ALA A 1 832 ? 25.767 -46.766 -38.588 1.00 58.53 832 ALA A N 1
ATOM 6162 C CA . ALA A 1 832 ? 26.242 -48.071 -39.053 1.00 58.53 832 ALA A CA 1
ATOM 6163 C C . ALA A 1 832 ? 27.765 -48.188 -39.279 1.00 58.53 832 ALA A C 1
ATOM 6165 O O . ALA A 1 832 ? 28.234 -49.252 -39.692 1.00 58.53 832 ALA A O 1
ATOM 6166 N N . GLY A 1 833 ? 28.576 -47.161 -39.010 1.00 53.19 833 GLY A N 1
ATOM 6167 C CA . GLY A 1 833 ? 30.028 -47.361 -38.948 1.00 53.19 833 GLY A CA 1
ATOM 6168 C C . GLY A 1 833 ? 30.827 -47.345 -40.243 1.00 53.19 833 GLY A C 1
ATOM 6169 O O . GLY A 1 833 ? 32.000 -47.717 -40.208 1.00 53.19 833 GLY A O 1
ATOM 6170 N N . GLY A 1 834 ? 30.256 -46.886 -41.356 1.00 45.12 834 GLY A N 1
ATOM 6171 C CA . GLY A 1 834 ? 30.987 -46.670 -42.602 1.00 45.12 834 GLY A CA 1
ATOM 6172 C C . GLY A 1 834 ? 31.097 -47.900 -43.509 1.00 45.12 834 GLY A C 1
ATOM 6173 O O . GLY A 1 834 ? 31.823 -48.857 -43.250 1.00 45.12 834 GLY A O 1
ATOM 6174 N N . GLY A 1 835 ? 30.462 -47.794 -44.672 1.00 40.38 835 GLY A N 1
ATOM 6175 C CA . GLY A 1 835 ? 30.875 -48.464 -45.902 1.00 40.38 835 GLY A CA 1
ATOM 6176 C C . GLY A 1 835 ? 30.832 -47.441 -47.036 1.00 40.38 835 GLY A C 1
ATOM 6177 O O . GLY A 1 835 ? 29.794 -46.824 -47.232 1.00 40.38 835 GLY A O 1
ATOM 6178 N N . SER A 1 836 ? 31.965 -47.216 -47.719 1.00 39.69 836 SER A N 1
ATOM 6179 C CA . SER A 1 836 ? 32.186 -46.371 -48.924 1.00 39.69 836 SER A CA 1
ATOM 6180 C C . SER A 1 836 ? 31.666 -44.914 -48.965 1.00 39.69 836 SER A C 1
ATOM 6182 O O . SER A 1 836 ? 32.079 -44.168 -49.852 1.00 39.69 836 SER A O 1
ATOM 6184 N N . GLY A 1 837 ? 30.843 -44.467 -48.017 1.00 45.12 837 GLY A N 1
ATOM 6185 C CA . GLY A 1 837 ? 30.037 -43.251 -48.133 1.00 45.12 837 GLY A CA 1
ATOM 6186 C C . GLY A 1 837 ? 30.044 -42.349 -46.904 1.00 45.12 837 GLY A C 1
ATOM 6187 O O . GLY A 1 837 ? 28.991 -41.888 -46.480 1.00 45.12 837 GLY A O 1
ATOM 6188 N N . ASN A 1 838 ? 31.215 -42.084 -46.315 1.00 47.75 838 ASN A N 1
ATOM 6189 C CA . ASN A 1 838 ? 31.336 -41.107 -45.227 1.00 47.75 838 ASN A CA 1
ATOM 6190 C C . ASN A 1 838 ? 30.886 -39.721 -45.714 1.00 47.75 838 ASN A C 1
ATOM 6192 O O . ASN A 1 838 ? 31.657 -39.001 -46.353 1.00 47.75 838 ASN A O 1
ATOM 6196 N N . ALA A 1 839 ? 29.646 -39.356 -45.401 1.00 51.22 839 ALA A N 1
ATOM 6197 C CA . ALA A 1 839 ? 29.071 -38.077 -45.760 1.00 51.22 839 ALA A CA 1
ATOM 6198 C C . ALA A 1 839 ? 29.167 -37.109 -44.574 1.00 51.22 839 ALA A C 1
ATOM 6200 O O . ALA A 1 839 ? 28.508 -37.298 -43.552 1.00 51.22 839 ALA A O 1
ATOM 6201 N N . GLY A 1 840 ? 30.016 -36.087 -44.691 1.00 57.88 840 GLY A N 1
ATOM 6202 C CA . GLY A 1 840 ? 30.033 -34.947 -43.775 1.00 57.88 840 GLY A CA 1
ATOM 6203 C C . GLY A 1 840 ? 29.032 -33.869 -44.197 1.00 57.88 840 GLY A C 1
ATOM 6204 O O . GLY A 1 840 ? 28.631 -33.809 -45.362 1.00 57.88 840 GLY A O 1
ATOM 6205 N N . LEU A 1 841 ? 28.655 -32.997 -43.257 1.00 62.09 841 LEU A N 1
ATOM 6206 C CA . LEU A 1 841 ? 27.990 -31.733 -43.563 1.00 62.09 841 LEU A CA 1
ATOM 6207 C C . LEU A 1 841 ? 29.041 -30.653 -43.813 1.00 62.09 841 LEU A C 1
ATOM 6209 O O . LEU A 1 841 ? 29.911 -30.391 -42.983 1.00 62.09 841 LEU A O 1
ATOM 6213 N N . LEU A 1 842 ? 28.940 -29.975 -44.943 1.00 61.31 842 LEU A N 1
ATOM 6214 C CA . LEU A 1 842 ? 29.846 -28.901 -45.308 1.00 61.31 842 LEU A CA 1
ATOM 6215 C C . LEU A 1 842 ? 29.094 -27.578 -45.320 1.00 61.31 842 LEU A C 1
ATOM 6217 O O . LEU A 1 842 ? 28.152 -27.401 -46.092 1.00 61.31 842 LEU A O 1
ATOM 6221 N N . LEU A 1 843 ? 29.516 -26.656 -44.457 1.00 62.72 843 LEU A N 1
ATOM 6222 C CA . LEU A 1 843 ? 29.025 -25.286 -44.442 1.00 62.72 843 LEU A CA 1
ATOM 6223 C C . LEU A 1 843 ? 29.715 -24.502 -45.558 1.00 62.72 843 LEU A C 1
ATOM 6225 O O . LEU A 1 843 ? 30.933 -24.294 -45.545 1.00 62.72 843 LEU A O 1
ATOM 6229 N N . THR A 1 844 ? 28.923 -24.079 -46.536 1.00 62.78 844 THR A N 1
ATOM 6230 C CA . THR A 1 844 ? 29.373 -23.332 -47.712 1.00 62.78 844 THR A CA 1
ATOM 6231 C C . THR A 1 844 ? 28.825 -21.916 -47.699 1.00 62.78 844 THR A C 1
ATOM 6233 O O . THR A 1 844 ? 27.637 -21.725 -47.449 1.00 62.78 844 THR A O 1
ATOM 6236 N N . TYR A 1 845 ? 29.669 -20.950 -48.053 1.00 62.19 845 TYR A N 1
ATOM 6237 C CA . TYR A 1 845 ? 29.298 -19.548 -48.244 1.00 62.19 845 TYR A CA 1
ATOM 6238 C C . TYR A 1 845 ? 29.297 -19.219 -49.745 1.00 62.19 845 TYR A C 1
ATOM 6240 O O . TYR A 1 845 ? 30.207 -19.640 -50.465 1.00 62.19 845 TYR A O 1
ATOM 6248 N N . GLY A 1 846 ? 28.287 -18.497 -50.235 1.00 55.38 846 GLY A N 1
ATOM 6249 C CA . GLY A 1 846 ? 28.202 -18.084 -51.648 1.00 55.38 846 GLY A CA 1
ATOM 6250 C C . GLY A 1 846 ? 29.324 -17.115 -52.077 1.00 55.38 846 GLY A C 1
ATOM 6251 O O . GLY A 1 846 ? 29.774 -16.292 -51.284 1.00 55.38 846 GLY A O 1
ATOM 6252 N N . ALA A 1 847 ? 29.795 -17.213 -53.329 1.00 51.91 847 ALA A N 1
ATOM 6253 C CA . ALA A 1 847 ? 30.890 -16.401 -53.892 1.00 51.91 847 ALA A CA 1
ATOM 6254 C C . ALA A 1 847 ? 30.416 -15.066 -54.531 1.00 51.91 847 ALA A C 1
ATOM 6256 O O . ALA A 1 847 ? 29.267 -15.015 -54.969 1.00 51.91 847 ALA A O 1
ATOM 6257 N N . PRO A 1 848 ? 31.290 -14.037 -54.710 1.00 46.53 848 PRO A N 1
ATOM 6258 C CA . PRO A 1 848 ? 32.706 -13.974 -54.341 1.00 46.53 848 PRO A CA 1
ATOM 6259 C C . PRO A 1 848 ? 33.032 -12.780 -53.418 1.00 46.53 848 PRO A C 1
ATOM 6261 O O . PRO A 1 848 ? 33.024 -11.634 -53.853 1.00 46.53 848 PRO A O 1
ATOM 6264 N N . TYR A 1 849 ? 33.460 -13.036 -52.182 1.00 43.41 849 TYR A N 1
ATOM 6265 C CA . TYR A 1 849 ? 34.306 -12.083 -51.455 1.00 43.41 849 TYR A CA 1
ATOM 6266 C C . TYR A 1 849 ? 35.558 -12.805 -50.974 1.00 43.41 849 TYR A C 1
ATOM 6268 O O . TYR A 1 849 ? 35.514 -13.805 -50.263 1.00 43.41 849 TYR A O 1
ATOM 6276 N N . THR A 1 850 ? 36.705 -12.322 -51.433 1.00 46.03 850 THR A N 1
ATOM 6277 C CA . THR A 1 850 ? 38.030 -12.923 -51.244 1.00 46.03 850 THR A CA 1
ATOM 6278 C C . THR A 1 850 ? 38.619 -12.675 -49.849 1.00 46.03 850 THR A C 1
ATOM 6280 O O . THR A 1 850 ? 39.837 -12.656 -49.692 1.00 46.03 850 THR A O 1
ATOM 6283 N N . GLY A 1 851 ? 37.789 -12.516 -48.816 1.00 49.69 851 GLY A N 1
ATOM 6284 C CA . GLY A 1 851 ? 38.257 -12.295 -47.450 1.00 49.69 851 GLY A CA 1
ATOM 6285 C C . GLY A 1 851 ? 37.195 -12.597 -46.397 1.00 49.69 851 GLY A C 1
ATOM 6286 O O . GLY A 1 851 ? 36.336 -11.761 -46.166 1.00 49.69 851 GLY A O 1
ATOM 6287 N N . ALA A 1 852 ? 37.339 -13.752 -45.733 1.00 49.34 852 ALA A N 1
ATOM 6288 C CA . ALA A 1 852 ? 36.679 -14.160 -44.481 1.00 49.34 852 ALA A CA 1
ATOM 6289 C C . ALA A 1 852 ? 35.131 -14.284 -44.480 1.00 49.34 852 ALA A C 1
ATOM 6291 O O . ALA A 1 852 ? 34.444 -13.695 -45.313 1.00 49.34 852 ALA A O 1
ATOM 6292 N N . PRO A 1 853 ? 34.550 -15.068 -43.547 1.00 53.16 853 PRO A N 1
ATOM 6293 C CA . PRO A 1 853 ? 33.114 -15.026 -43.306 1.00 53.16 853 PRO A CA 1
ATOM 6294 C C . PRO A 1 853 ? 32.746 -13.660 -42.703 1.00 53.16 853 PRO A C 1
ATOM 6296 O O . PRO A 1 853 ? 33.273 -13.270 -41.663 1.00 53.16 853 PRO A O 1
ATOM 6299 N N . GLN A 1 854 ? 31.839 -12.933 -43.362 1.00 60.25 854 GLN A N 1
ATOM 6300 C CA . GLN A 1 854 ? 31.297 -11.651 -42.875 1.00 60.25 854 GLN A CA 1
ATOM 6301 C C . GLN A 1 854 ? 30.448 -11.807 -41.594 1.00 60.25 854 GLN A C 1
ATOM 6303 O O . GLN A 1 854 ? 30.157 -10.832 -40.901 1.00 60.25 854 GLN A O 1
ATOM 6308 N N . TRP A 1 855 ? 30.113 -13.061 -41.274 1.00 60.69 855 TRP A N 1
ATOM 6309 C CA . TRP A 1 855 ? 29.367 -13.528 -40.114 1.00 60.69 855 TRP A CA 1
ATOM 6310 C C . TRP A 1 855 ? 30.212 -14.539 -39.339 1.00 60.69 855 TRP A C 1
ATOM 6312 O O . TRP A 1 855 ? 30.548 -15.605 -39.856 1.00 60.69 855 TRP A O 1
ATOM 6322 N N . GLN A 1 856 ? 30.577 -14.211 -38.105 1.00 64.00 856 GLN A N 1
ATOM 6323 C CA . GLN A 1 856 ? 31.301 -15.119 -37.217 1.00 64.00 856 GLN A CA 1
ATOM 6324 C C . GLN A 1 856 ? 30.311 -15.833 -36.305 1.00 64.00 856 GLN A C 1
ATOM 6326 O O . GLN A 1 856 ? 29.383 -15.203 -35.802 1.00 64.00 856 GLN A O 1
ATOM 6331 N N . PHE A 1 857 ? 30.532 -17.121 -36.047 1.00 63.69 857 PHE A N 1
ATOM 6332 C CA . PHE A 1 857 ? 29.684 -17.923 -35.166 1.00 63.69 857 PHE A CA 1
ATOM 6333 C C . PHE A 1 857 ? 30.432 -18.322 -33.897 1.00 63.69 857 PHE A C 1
ATOM 6335 O O . PHE A 1 857 ? 31.612 -18.673 -33.946 1.00 63.69 857 PHE A O 1
ATOM 6342 N N . ALA A 1 858 ? 29.749 -18.215 -32.758 1.00 55.06 858 ALA A N 1
ATOM 6343 C CA . ALA A 1 858 ? 30.327 -18.384 -31.431 1.00 55.06 858 ALA A CA 1
ATOM 6344 C C . ALA A 1 858 ? 30.255 -19.844 -30.989 1.00 55.06 858 ALA A C 1
ATOM 6346 O O . ALA A 1 858 ? 29.341 -20.580 -31.364 1.00 55.06 858 ALA A O 1
ATOM 6347 N N . SER A 1 859 ? 31.180 -20.232 -30.116 1.00 54.38 859 SER A N 1
ATOM 6348 C CA . SER A 1 859 ? 30.967 -21.325 -29.171 1.00 54.38 859 SER A CA 1
ATOM 6349 C C . SER A 1 859 ? 30.040 -20.863 -28.039 1.00 54.38 859 SER A C 1
ATOM 6351 O O . SER A 1 859 ? 29.994 -19.681 -27.699 1.00 54.38 859 SER A O 1
ATOM 6353 N N . SER A 1 860 ? 29.296 -21.785 -27.425 1.00 49.44 860 SER A N 1
ATOM 6354 C CA . SER A 1 860 ? 28.565 -21.499 -26.180 1.00 49.44 860 SER A CA 1
ATOM 6355 C C . SER A 1 860 ? 29.492 -21.293 -24.973 1.00 49.44 860 SER A C 1
ATOM 6357 O O . SER A 1 860 ? 29.050 -20.709 -23.990 1.00 49.44 860 SER A O 1
ATOM 6359 N N . ASP A 1 861 ? 30.764 -21.701 -25.080 1.00 45.34 861 ASP A N 1
ATOM 6360 C CA . ASP A 1 861 ? 31.790 -21.574 -24.041 1.00 45.34 861 ASP A CA 1
ATOM 6361 C C . ASP A 1 861 ? 32.927 -20.657 -24.510 1.00 45.34 861 ASP A C 1
ATOM 6363 O O . ASP A 1 861 ? 33.557 -20.898 -25.539 1.00 45.34 861 ASP A O 1
ATOM 6367 N N . HIS A 1 862 ? 33.193 -19.587 -23.764 1.00 41.34 862 HIS A N 1
ATOM 6368 C CA . HIS A 1 862 ? 34.030 -18.445 -24.159 1.00 41.34 862 HIS A CA 1
ATOM 6369 C C . HIS A 1 862 ? 35.561 -18.687 -24.170 1.00 41.34 862 HIS A C 1
ATOM 6371 O O . HIS A 1 862 ? 36.328 -17.774 -23.865 1.00 41.34 862 HIS A O 1
ATOM 6377 N N . THR A 1 863 ? 36.058 -19.873 -24.530 1.00 39.16 863 THR A N 1
ATOM 6378 C CA . THR A 1 863 ? 37.507 -20.154 -24.554 1.00 39.16 863 THR A CA 1
ATOM 6379 C C . THR A 1 863 ? 37.960 -20.744 -25.898 1.00 39.16 863 THR A C 1
ATOM 6381 O O . THR A 1 863 ? 37.699 -21.896 -26.217 1.00 39.16 863 THR A O 1
ATOM 6384 N N . ASN A 1 864 ? 38.693 -19.922 -26.663 1.00 38.03 864 ASN A N 1
ATOM 6385 C CA . ASN A 1 864 ? 39.200 -20.117 -28.034 1.00 38.03 864 ASN A CA 1
ATOM 6386 C C . ASN A 1 864 ? 38.141 -20.099 -29.157 1.00 38.03 864 ASN A C 1
ATOM 6388 O O . ASN A 1 864 ? 37.187 -20.868 -29.182 1.00 38.03 864 ASN A O 1
ATOM 6392 N N . ALA A 1 865 ? 38.336 -19.198 -30.124 1.00 47.81 865 ALA A N 1
ATOM 6393 C CA . ALA A 1 865 ? 37.446 -19.013 -31.266 1.00 47.81 865 ALA A CA 1
ATOM 6394 C C . ALA A 1 865 ? 37.584 -20.161 -32.284 1.00 47.81 865 ALA A C 1
ATOM 6396 O O . ALA A 1 865 ? 38.327 -20.037 -33.251 1.00 47.81 865 ALA A O 1
ATOM 6397 N N . ASP A 1 866 ? 36.836 -21.249 -32.076 1.00 52.59 866 ASP A N 1
ATOM 6398 C CA . ASP A 1 866 ? 36.692 -22.367 -33.021 1.00 52.59 866 ASP A CA 1
ATOM 6399 C C . ASP A 1 866 ? 35.264 -22.963 -32.991 1.00 52.59 866 ASP A C 1
ATOM 6401 O O . ASP A 1 866 ? 35.044 -23.989 -32.364 1.00 52.59 866 ASP A O 1
ATOM 6405 N N . TRP A 1 867 ? 34.292 -22.328 -33.662 1.00 56.97 867 TRP A N 1
ATOM 6406 C CA . TRP A 1 867 ? 32.998 -22.841 -34.188 1.00 56.97 867 TRP A CA 1
ATOM 6407 C C . TRP A 1 867 ? 32.410 -24.154 -33.582 1.00 56.97 867 TRP A C 1
ATOM 6409 O O . TRP A 1 867 ? 32.972 -25.240 -33.752 1.00 56.97 867 TRP A O 1
ATOM 6419 N N . HIS A 1 868 ? 31.231 -24.073 -32.927 1.00 59.84 868 HIS A N 1
ATOM 6420 C CA . HIS A 1 868 ? 30.511 -25.207 -32.297 1.00 59.84 868 HIS A CA 1
ATOM 6421 C C . HIS A 1 868 ? 29.006 -25.236 -32.682 1.00 59.84 868 HIS A C 1
ATOM 6423 O O . HIS A 1 868 ? 28.203 -24.587 -32.014 1.00 59.84 868 HIS A O 1
ATOM 6429 N N . PRO A 1 869 ? 28.590 -25.960 -33.736 1.00 66.38 869 PRO A N 1
ATOM 6430 C CA . PRO A 1 869 ? 27.174 -26.132 -34.074 1.00 66.38 869 PRO A CA 1
ATOM 6431 C C . PRO A 1 869 ? 26.417 -27.056 -33.098 1.00 66.38 869 PRO A C 1
ATOM 6433 O O . PRO A 1 869 ? 27.014 -27.959 -32.509 1.00 66.38 869 PRO A O 1
ATOM 6436 N N . GLU A 1 870 ? 25.093 -26.887 -32.998 1.00 71.12 870 GLU A N 1
ATOM 6437 C CA . GLU A 1 870 ? 24.174 -27.878 -32.407 1.00 71.12 870 GLU A CA 1
ATOM 6438 C C . GLU A 1 870 ? 23.405 -28.598 -33.521 1.00 71.12 870 GLU A C 1
ATOM 6440 O O . GLU A 1 870 ? 22.982 -27.965 -34.490 1.00 71.12 870 GLU A O 1
ATOM 6445 N N . LEU A 1 871 ? 23.189 -29.906 -33.388 1.00 71.56 871 LEU A N 1
ATOM 6446 C CA . LEU A 1 871 ? 22.307 -30.660 -34.279 1.00 71.56 871 LEU A CA 1
ATOM 6447 C C . LEU A 1 871 ? 21.081 -31.117 -33.499 1.00 71.56 871 LEU A C 1
ATOM 6449 O O . LEU A 1 871 ? 21.213 -31.796 -32.488 1.00 71.56 871 LEU A O 1
ATOM 6453 N N . ILE A 1 872 ? 19.896 -30.780 -33.986 1.00 74.31 872 ILE A N 1
ATOM 6454 C CA . ILE A 1 872 ? 18.633 -31.291 -33.460 1.00 74.31 872 ILE A CA 1
ATOM 6455 C C . ILE A 1 872 ? 18.129 -32.374 -34.407 1.00 74.31 872 ILE A C 1
ATOM 6457 O O . ILE A 1 872 ? 18.064 -32.151 -35.614 1.00 74.31 872 ILE A O 1
ATOM 6461 N N . VAL A 1 873 ? 17.773 -33.535 -33.865 1.00 72.12 873 VAL A N 1
ATOM 6462 C CA . VAL A 1 873 ? 17.160 -34.643 -34.604 1.00 72.12 873 VAL A CA 1
ATOM 6463 C C . VAL A 1 873 ? 15.822 -34.951 -33.962 1.00 72.12 873 VAL A C 1
ATOM 6465 O O . VAL A 1 873 ? 15.786 -35.384 -32.816 1.00 72.12 873 VAL A O 1
ATOM 6468 N N . GLU A 1 874 ? 14.732 -34.758 -34.694 1.00 71.94 874 GLU A N 1
ATOM 6469 C CA . GLU A 1 874 ? 13.411 -35.245 -34.310 1.00 71.94 874 GLU A CA 1
ATOM 6470 C C . GLU A 1 874 ? 13.124 -36.580 -35.012 1.00 71.94 874 GLU A C 1
ATOM 6472 O O . GLU A 1 874 ? 13.444 -36.743 -36.187 1.00 71.94 874 GLU A O 1
ATOM 6477 N N . TYR A 1 875 ? 12.489 -37.536 -34.344 1.00 69.94 875 TYR A N 1
ATOM 6478 C CA . TYR A 1 875 ? 12.266 -38.902 -34.798 1.00 69.94 875 TYR A CA 1
ATOM 6479 C C . TYR A 1 875 ? 10.951 -39.490 -34.285 1.00 69.94 875 TYR A C 1
ATOM 6481 O O . TYR A 1 875 ? 10.489 -39.185 -33.205 1.00 69.94 875 TYR A O 1
ATOM 6489 N N . PHE A 1 876 ? 10.337 -40.388 -35.038 1.00 67.75 876 PHE A N 1
ATOM 6490 C CA . PHE A 1 876 ? 9.229 -41.213 -34.565 1.00 67.75 876 PHE A CA 1
ATOM 6491 C C . PHE A 1 876 ? 9.805 -42.340 -33.690 1.00 67.75 876 PHE A C 1
ATOM 6493 O O . PHE A 1 876 ? 10.714 -43.018 -34.171 1.00 67.75 876 PHE A O 1
ATOM 6500 N N . PRO A 1 877 ? 9.338 -42.570 -32.452 1.00 65.56 877 PRO A N 1
ATOM 6501 C CA . PRO A 1 877 ? 9.886 -43.581 -31.554 1.00 65.56 877 PRO A CA 1
ATOM 6502 C C . PRO A 1 877 ? 9.509 -45.003 -31.983 1.00 65.56 877 PRO A C 1
ATOM 6504 O O . PRO A 1 877 ? 8.493 -45.212 -32.644 1.00 65.56 877 PRO A O 1
ATOM 6507 N N . ALA A 1 878 ? 10.331 -45.980 -31.595 1.00 69.38 878 ALA A N 1
ATOM 6508 C CA . ALA A 1 878 ? 10.084 -47.398 -31.880 1.00 69.38 878 ALA A CA 1
ATOM 6509 C C . ALA A 1 878 ? 8.981 -48.024 -30.994 1.00 69.38 878 ALA A C 1
ATOM 6511 O O . ALA A 1 878 ? 8.283 -48.923 -31.451 1.00 69.38 878 ALA A O 1
ATOM 6512 N N . ASP A 1 879 ? 8.802 -47.530 -29.762 1.00 71.00 879 ASP A N 1
ATOM 6513 C CA . ASP A 1 879 ? 7.726 -47.919 -28.833 1.00 71.00 879 ASP A CA 1
ATOM 6514 C C . ASP A 1 879 ? 6.992 -46.661 -28.323 1.00 71.00 879 ASP A C 1
ATOM 6516 O O . ASP A 1 879 ? 7.362 -46.094 -27.291 1.00 71.00 879 ASP A O 1
ATOM 6520 N N . PRO A 1 880 ? 5.995 -46.158 -29.071 1.00 66.00 880 PRO A N 1
ATOM 6521 C CA . PRO A 1 880 ? 5.296 -44.923 -28.724 1.00 66.00 880 PRO A CA 1
ATOM 6522 C C . PRO A 1 880 ? 4.413 -45.055 -27.474 1.00 66.00 880 PRO A C 1
ATOM 6524 O O . PRO A 1 880 ? 4.297 -44.086 -26.725 1.00 66.00 880 PRO A O 1
ATOM 6527 N N . TYR A 1 881 ? 3.812 -46.227 -27.228 1.00 71.88 881 TYR A N 1
ATOM 6528 C CA . TYR A 1 881 ? 2.911 -46.440 -26.089 1.00 71.88 881 TYR A CA 1
ATOM 6529 C C . TYR A 1 881 ? 3.692 -46.550 -24.776 1.00 71.88 881 TYR A C 1
ATOM 6531 O O . TYR A 1 881 ? 3.403 -45.817 -23.833 1.00 71.88 881 TYR A O 1
ATOM 6539 N N . GLY A 1 882 ? 4.741 -47.380 -24.717 1.00 71.19 882 GLY A N 1
ATOM 6540 C CA . GLY A 1 882 ? 5.573 -47.507 -23.515 1.00 71.19 882 GLY A CA 1
ATOM 6541 C C . GLY A 1 882 ? 6.261 -46.193 -23.127 1.00 71.19 882 GLY A C 1
ATOM 6542 O O . GLY A 1 882 ? 6.387 -45.867 -21.945 1.00 71.19 882 GLY A O 1
ATOM 6543 N N . GLN A 1 883 ? 6.636 -45.382 -24.119 1.00 67.25 883 GLN A N 1
ATOM 6544 C CA . GLN A 1 883 ? 7.160 -44.035 -23.894 1.00 67.25 883 GLN A CA 1
ATOM 6545 C C . GLN A 1 883 ? 6.103 -43.057 -23.377 1.00 67.25 883 GLN A C 1
ATOM 6547 O O . GLN A 1 883 ? 6.403 -42.265 -22.486 1.00 67.25 883 GLN A O 1
ATOM 6552 N N . TRP A 1 884 ? 4.874 -43.116 -23.894 1.00 72.69 884 TRP A N 1
ATOM 6553 C CA . TRP A 1 884 ? 3.761 -42.316 -23.382 1.00 72.69 884 TRP A CA 1
ATOM 6554 C C . TRP A 1 884 ? 3.411 -42.688 -21.935 1.00 72.69 884 TRP A C 1
ATOM 6556 O O . TRP A 1 884 ? 3.271 -41.792 -21.107 1.00 72.69 884 TRP A O 1
ATOM 6566 N N . VAL A 1 885 ? 3.386 -43.983 -21.595 1.00 69.25 885 VAL A N 1
ATOM 6567 C CA . VAL A 1 885 ? 3.198 -44.482 -20.218 1.00 69.25 885 VAL A CA 1
ATOM 6568 C C . VAL A 1 885 ? 4.253 -43.901 -19.274 1.00 69.25 885 VAL A C 1
ATOM 6570 O O . VAL A 1 885 ? 3.919 -43.356 -18.220 1.00 69.25 885 VAL A O 1
ATOM 6573 N N . ALA A 1 886 ? 5.528 -43.975 -19.669 1.00 64.62 886 ALA A N 1
ATOM 6574 C CA . ALA A 1 886 ? 6.635 -43.431 -18.887 1.00 64.62 886 ALA A CA 1
ATOM 6575 C C . ALA A 1 886 ? 6.550 -41.902 -18.749 1.00 64.62 886 ALA A C 1
ATOM 6577 O O . ALA A 1 886 ? 6.801 -41.363 -17.672 1.00 64.62 886 ALA A O 1
ATOM 6578 N N . LEU A 1 887 ? 6.155 -41.208 -19.821 1.00 60.69 887 LEU A N 1
ATOM 6579 C CA . LEU A 1 887 ? 5.991 -39.756 -19.851 1.00 60.69 887 LEU A CA 1
ATOM 6580 C C . LEU A 1 887 ? 4.847 -39.274 -18.951 1.00 60.69 887 LEU A C 1
ATOM 6582 O O . LEU A 1 887 ? 4.998 -38.288 -18.233 1.00 60.69 887 LEU A O 1
ATOM 6586 N N . LYS A 1 888 ? 3.698 -39.952 -18.996 1.00 63.19 888 LYS A N 1
ATOM 6587 C CA . LYS A 1 888 ? 2.517 -39.620 -18.187 1.00 63.19 888 LYS A CA 1
ATOM 6588 C C . LYS A 1 888 ? 2.634 -40.107 -16.741 1.00 63.19 888 LYS A C 1
ATOM 6590 O O . LYS A 1 888 ? 1.769 -39.794 -15.930 1.00 63.19 888 LYS A O 1
ATOM 6595 N N . GLY A 1 889 ? 3.707 -40.827 -16.403 1.00 68.56 889 GLY A N 1
ATOM 6596 C CA . GLY A 1 889 ? 3.957 -41.316 -15.048 1.00 68.56 889 GLY A CA 1
ATOM 6597 C C . GLY A 1 889 ? 2.927 -42.347 -14.589 1.00 68.56 889 GLY A C 1
ATOM 6598 O O . GLY A 1 889 ? 2.621 -42.415 -13.399 1.00 68.56 889 GLY A O 1
ATOM 6599 N N . ILE A 1 890 ? 2.373 -43.128 -15.520 1.00 74.94 890 ILE A N 1
ATOM 6600 C CA . ILE A 1 890 ? 1.336 -44.116 -15.211 1.00 74.94 890 ILE A CA 1
ATOM 6601 C C . ILE A 1 890 ? 1.973 -45.247 -14.387 1.00 74.94 890 ILE A C 1
ATOM 6603 O O . ILE A 1 890 ? 2.999 -45.801 -14.802 1.00 74.94 890 ILE A O 1
ATOM 6607 N N . PRO A 1 891 ? 1.414 -45.612 -13.217 1.00 77.94 891 PRO A N 1
ATOM 6608 C CA . PRO A 1 891 ? 1.930 -46.719 -12.420 1.00 77.94 891 PRO A CA 1
ATOM 6609 C C . PRO A 1 891 ? 2.004 -48.010 -13.241 1.00 77.94 891 PRO A C 1
ATOM 6611 O O . PRO A 1 891 ? 1.063 -48.341 -13.952 1.00 77.94 891 PRO A O 1
ATOM 6614 N N . ILE A 1 892 ? 3.078 -48.795 -13.088 1.00 74.31 892 ILE A N 1
ATOM 6615 C CA . ILE A 1 892 ? 3.284 -50.052 -13.843 1.00 74.31 892 ILE A CA 1
ATOM 6616 C C . ILE A 1 892 ? 2.090 -51.013 -13.707 1.00 74.31 892 ILE A C 1
ATOM 6618 O O . ILE A 1 892 ? 1.756 -51.725 -14.648 1.00 74.31 892 ILE A O 1
ATOM 6622 N N . ALA A 1 893 ? 1.435 -51.025 -12.543 1.00 75.25 893 ALA A N 1
ATOM 6623 C CA . ALA A 1 893 ? 0.268 -51.865 -12.274 1.00 75.25 893 ALA A CA 1
ATOM 6624 C C . ALA A 1 893 ? -1.027 -51.400 -12.973 1.00 75.25 893 ALA A C 1
ATOM 6626 O O . ALA A 1 893 ? -2.020 -52.114 -12.902 1.00 75.25 893 ALA A O 1
ATOM 6627 N N . SER A 1 894 ? -1.017 -50.223 -13.601 1.00 77.31 894 SER A N 1
ATOM 6628 C CA . SER A 1 894 ? -2.159 -49.579 -14.268 1.00 77.31 894 SER A CA 1
ATOM 6629 C C . SER A 1 894 ? -1.793 -49.097 -15.678 1.00 77.31 894 SER A C 1
ATOM 6631 O O . SER A 1 894 ? -2.413 -48.176 -16.200 1.00 77.31 894 SER A O 1
ATOM 6633 N N . ALA A 1 895 ? -0.725 -49.657 -16.254 1.00 79.50 895 ALA A N 1
ATOM 6634 C CA . ALA A 1 895 ? -0.166 -49.274 -17.549 1.00 79.50 895 ALA A CA 1
ATOM 6635 C C . ALA A 1 895 ? -0.649 -50.164 -18.709 1.00 79.50 895 ALA A C 1
ATOM 6637 O O . ALA A 1 895 ? -0.208 -49.987 -19.849 1.00 79.50 895 ALA A O 1
ATOM 6638 N N . GLY A 1 896 ? -1.521 -51.140 -18.443 1.00 85.31 896 GLY A N 1
ATOM 6639 C CA . GLY A 1 896 ? -2.128 -51.976 -19.470 1.00 85.31 896 GLY A CA 1
ATOM 6640 C C . GLY A 1 896 ? -2.935 -51.130 -20.451 1.00 85.31 896 GLY A C 1
ATOM 6641 O O . GLY A 1 896 ? -3.555 -50.146 -20.062 1.00 85.31 896 GLY A O 1
ATOM 6642 N N . THR A 1 897 ? -2.923 -51.502 -21.730 1.00 80.19 897 THR A N 1
ATOM 6643 C CA . THR A 1 897 ? -3.649 -50.796 -22.805 1.00 80.19 897 THR A CA 1
ATOM 6644 C C . THR A 1 897 ? -5.154 -50.705 -22.559 1.00 80.19 897 THR A C 1
ATOM 6646 O O . THR A 1 897 ? -5.790 -49.755 -23.011 1.00 80.19 897 THR A O 1
ATOM 6649 N N . ASP A 1 898 ? -5.696 -51.670 -21.819 1.00 84.94 898 ASP A N 1
ATOM 6650 C CA . ASP A 1 898 ? -7.117 -51.768 -21.488 1.00 84.94 898 ASP A CA 1
ATOM 6651 C C . ASP A 1 898 ? -7.453 -51.212 -20.091 1.00 84.94 898 ASP A C 1
ATOM 6653 O O . ASP A 1 898 ? -8.620 -51.220 -19.702 1.00 84.94 898 ASP A O 1
ATOM 6657 N N . ASP A 1 899 ? -6.456 -50.754 -19.324 1.00 86.50 899 ASP A N 1
ATOM 6658 C CA . ASP A 1 899 ? -6.686 -50.189 -17.992 1.00 86.50 899 ASP A CA 1
ATOM 6659 C C . ASP A 1 899 ? -7.337 -48.801 -18.107 1.00 86.50 899 ASP A C 1
ATOM 6661 O O . ASP A 1 899 ? -7.015 -48.031 -19.008 1.00 86.50 899 ASP A O 1
ATOM 6665 N N . ASP A 1 900 ? -8.225 -48.487 -17.165 1.00 85.12 900 ASP A N 1
ATOM 6666 C CA . ASP A 1 900 ? -8.910 -47.197 -17.004 1.00 85.12 900 ASP A CA 1
ATOM 6667 C C . ASP A 1 900 ? -8.686 -46.734 -15.547 1.00 85.12 900 ASP A C 1
ATOM 6669 O O . ASP A 1 900 ? -9.444 -47.113 -14.643 1.00 85.12 900 ASP A O 1
ATOM 6673 N N . PRO A 1 901 ? -7.560 -46.050 -15.265 1.00 82.69 901 PRO A N 1
ATOM 6674 C CA . PRO A 1 901 ? -7.150 -45.738 -13.897 1.00 82.69 901 PRO A CA 1
ATOM 6675 C C . PRO A 1 901 ? -8.024 -44.682 -13.211 1.00 82.69 901 PRO A C 1
ATOM 6677 O O . PRO A 1 901 ? -8.106 -44.673 -11.978 1.00 82.69 901 PRO A O 1
ATOM 6680 N N . ASP A 1 902 ? -8.632 -43.776 -13.976 1.00 81.88 902 ASP A N 1
ATOM 6681 C CA . ASP A 1 902 ? -9.442 -42.670 -13.460 1.00 81.88 902 ASP A CA 1
ATOM 6682 C C . ASP A 1 902 ? -10.958 -42.946 -13.486 1.00 81.88 902 ASP A C 1
ATOM 6684 O O . ASP A 1 902 ? -11.732 -42.222 -12.842 1.00 81.88 902 ASP A O 1
ATOM 6688 N N . GLY A 1 903 ? -11.369 -44.056 -14.105 1.00 84.00 903 GLY A N 1
ATOM 6689 C CA . GLY A 1 903 ? -12.719 -44.602 -14.063 1.00 84.00 903 GLY A CA 1
ATOM 6690 C C . GLY A 1 903 ? -13.713 -43.807 -14.900 1.00 84.00 903 GLY A C 1
ATOM 6691 O O . GLY A 1 903 ? -14.901 -43.746 -14.550 1.00 84.00 903 GLY A O 1
ATOM 6692 N N . ASP A 1 904 ? -13.244 -43.143 -15.952 1.00 79.19 904 ASP A N 1
ATOM 6693 C CA . ASP A 1 904 ? -14.078 -42.341 -16.839 1.00 79.19 904 ASP A CA 1
ATOM 6694 C C . ASP A 1 904 ? -14.691 -43.139 -18.005 1.00 79.19 904 ASP A C 1
ATOM 6696 O O . ASP A 1 904 ? -15.635 -42.668 -18.653 1.00 79.19 904 ASP A O 1
ATOM 6700 N N . GLY A 1 905 ? -14.263 -44.393 -18.168 1.00 79.06 905 GLY A N 1
ATOM 6701 C CA . GLY A 1 905 ? -14.716 -45.332 -19.184 1.00 79.06 905 GLY A CA 1
ATOM 6702 C C . GLY A 1 905 ? -13.850 -45.361 -20.445 1.00 79.06 905 GLY A C 1
ATOM 6703 O O . GLY A 1 905 ? -14.245 -46.031 -21.406 1.00 79.06 905 GLY A O 1
ATOM 6704 N N . ILE A 1 906 ? -12.715 -44.656 -20.474 1.00 79.81 906 ILE A N 1
ATOM 6705 C CA . ILE A 1 906 ? -11.780 -44.602 -21.600 1.00 79.81 906 ILE A CA 1
ATOM 6706 C C . ILE A 1 906 ? -10.513 -45.411 -21.258 1.00 79.81 906 ILE A C 1
ATOM 6708 O O . ILE A 1 906 ? -9.777 -45.067 -20.339 1.00 79.81 906 ILE A O 1
ATOM 6712 N N . PRO A 1 907 ? -10.192 -46.483 -22.006 1.00 83.69 907 PRO A N 1
ATOM 6713 C CA . PRO A 1 907 ? -8.957 -47.226 -21.771 1.00 83.69 907 PRO A CA 1
ATOM 6714 C C . PRO A 1 907 ? -7.701 -46.421 -22.130 1.00 83.69 907 PRO A C 1
ATOM 6716 O O . PRO A 1 907 ? -7.699 -45.663 -23.105 1.00 83.69 907 PRO A O 1
ATOM 6719 N N . ASN A 1 908 ? -6.592 -46.698 -21.443 1.00 83.25 908 ASN A N 1
ATOM 6720 C CA . ASN A 1 908 ? -5.268 -46.111 -21.671 1.00 83.25 908 ASN A CA 1
ATOM 6721 C C . ASN A 1 908 ? -4.840 -46.075 -23.147 1.00 83.25 908 ASN A C 1
ATOM 6723 O O . ASN A 1 908 ? -4.185 -45.130 -23.578 1.00 83.25 908 ASN A O 1
ATOM 6727 N N . ALA A 1 909 ? -5.169 -47.093 -23.948 1.00 76.81 909 ALA A N 1
ATOM 6728 C CA . ALA A 1 909 ? -4.838 -47.110 -25.374 1.00 76.81 909 ALA A CA 1
ATOM 6729 C C . ALA A 1 909 ? -5.565 -46.017 -26.169 1.00 76.81 909 ALA A C 1
ATOM 6731 O O . ALA A 1 909 ? -5.002 -45.456 -27.110 1.00 76.81 909 ALA A O 1
ATOM 6732 N N . ILE A 1 910 ? -6.804 -45.702 -25.792 1.00 76.25 910 ILE A N 1
ATOM 6733 C CA . ILE A 1 910 ? -7.585 -44.629 -26.405 1.00 76.25 910 ILE A CA 1
ATOM 6734 C C . ILE A 1 910 ? -7.101 -43.276 -25.879 1.00 76.25 910 ILE A C 1
ATOM 6736 O O . ILE A 1 910 ? -6.843 -42.389 -26.689 1.00 76.25 910 ILE A O 1
ATOM 6740 N N . GLU A 1 911 ? -6.852 -43.156 -24.574 1.00 77.81 911 GLU A N 1
ATOM 6741 C CA . GLU A 1 911 ? -6.229 -41.978 -23.944 1.00 77.81 911 GLU A CA 1
ATOM 6742 C C . GLU A 1 911 ? -4.889 -41.609 -24.605 1.00 77.81 911 GLU A C 1
ATOM 6744 O O . GLU A 1 911 ? -4.605 -40.457 -24.950 1.00 77.81 911 GLU A O 1
ATOM 6749 N N . CYS A 1 912 ? -4.078 -42.629 -24.881 1.00 75.69 912 CYS A N 1
ATOM 6750 C CA . CYS A 1 912 ? -2.819 -42.519 -25.600 1.00 75.69 912 CYS A CA 1
ATOM 6751 C C . CYS A 1 912 ? -3.018 -41.915 -26.995 1.00 75.69 912 CYS A C 1
ATOM 6753 O O . CYS A 1 912 ? -2.265 -41.029 -27.388 1.00 75.69 912 CYS A O 1
ATOM 6755 N N . VAL A 1 913 ? -4.036 -42.342 -27.744 1.00 71.06 913 VAL A N 1
ATOM 6756 C CA . VAL A 1 913 ? -4.318 -41.815 -29.090 1.00 71.06 913 VAL A CA 1
ATOM 6757 C C . VAL A 1 913 ? -4.888 -40.403 -29.059 1.00 71.06 913 VAL A C 1
ATOM 6759 O O . VAL A 1 913 ? -4.511 -39.574 -29.886 1.00 71.06 913 VAL A O 1
ATOM 6762 N N . LEU A 1 914 ? -5.778 -40.106 -28.115 1.00 71.31 914 LEU A N 1
ATOM 6763 C CA . LEU A 1 914 ? -6.385 -38.780 -27.983 1.00 71.31 914 LEU A CA 1
ATOM 6764 C C . LEU A 1 914 ? -5.392 -37.758 -27.393 1.00 71.31 914 LEU A C 1
ATOM 6766 O O . LEU A 1 914 ? -5.553 -36.548 -27.580 1.00 71.31 914 LEU A O 1
ATOM 6770 N N . GLY A 1 915 ? -4.312 -38.236 -26.763 1.00 67.56 915 GLY A N 1
ATOM 6771 C CA . GLY A 1 915 ? -3.286 -37.417 -26.120 1.00 67.56 915 GLY A CA 1
ATOM 6772 C C . GLY A 1 915 ? -3.717 -36.892 -24.750 1.00 67.56 915 GLY A C 1
ATOM 6773 O O . GLY A 1 915 ? -3.168 -35.892 -24.275 1.00 67.56 915 GLY A O 1
ATOM 6774 N N . THR A 1 916 ? -4.698 -37.547 -24.139 1.00 72.50 916 THR A N 1
ATOM 6775 C CA . THR A 1 916 ? -5.280 -37.223 -22.839 1.00 72.50 916 THR A CA 1
ATOM 6776 C C . THR A 1 916 ? -4.464 -37.849 -21.698 1.00 72.50 916 THR A C 1
ATOM 6778 O O . THR A 1 916 ? -3.336 -38.323 -21.916 1.00 72.50 916 THR A O 1
ATOM 6781 N N . ASN A 1 917 ? -4.899 -37.649 -20.452 1.00 75.94 917 ASN A N 1
ATOM 6782 C CA . ASN A 1 917 ? -4.157 -38.088 -19.273 1.00 75.94 917 ASN A CA 1
ATOM 6783 C C . ASN A 1 917 ? -4.999 -39.110 -18.500 1.00 75.94 917 ASN A C 1
ATOM 6785 O O . ASN A 1 917 ? -5.887 -38.678 -17.774 1.00 75.94 917 ASN A O 1
ATOM 6789 N N . PRO A 1 918 ? -4.627 -40.400 -18.512 1.00 74.69 918 PRO A N 1
ATOM 6790 C CA . PRO A 1 918 ? -5.461 -41.483 -17.983 1.00 74.69 918 PRO A CA 1
ATOM 6791 C C . PRO A 1 918 ? -5.522 -41.540 -16.449 1.00 74.69 918 PRO A C 1
ATOM 6793 O O . PRO A 1 918 ? -6.070 -42.465 -15.857 1.00 74.69 918 PRO A O 1
ATOM 6796 N N . LEU A 1 919 ? -4.846 -40.612 -15.771 1.00 79.81 919 LEU A N 1
ATOM 6797 C CA . LEU A 1 919 ? -4.934 -40.438 -14.322 1.00 79.81 919 LEU A CA 1
ATOM 6798 C C . LEU A 1 919 ? -5.894 -39.297 -13.946 1.00 79.81 919 LEU A C 1
ATOM 6800 O O . LEU A 1 919 ? -6.019 -38.966 -12.764 1.00 79.81 919 LEU A O 1
ATOM 6804 N N . VAL A 1 920 ? -6.508 -38.640 -14.934 1.00 76.62 920 VAL A N 1
ATOM 6805 C CA . VAL A 1 920 ? -7.331 -37.445 -14.772 1.00 76.62 920 VAL A CA 1
ATOM 6806 C C . VAL A 1 920 ? -8.584 -37.582 -15.623 1.00 76.62 920 VAL A C 1
ATOM 6808 O O . VAL A 1 920 ? -8.569 -37.261 -16.805 1.00 76.62 920 VAL A O 1
ATOM 6811 N N . ARG A 1 921 ? -9.684 -37.906 -14.942 1.00 80.44 921 ARG A N 1
ATOM 6812 C CA . ARG A 1 921 ? -11.017 -38.054 -15.524 1.00 80.44 921 ARG A CA 1
ATOM 6813 C C . ARG A 1 921 ? -11.337 -36.980 -16.563 1.00 80.44 921 ARG A C 1
ATOM 6815 O O . ARG A 1 921 ? -11.423 -35.793 -16.216 1.00 80.44 921 ARG A O 1
ATOM 6822 N N . ASP A 1 922 ? -11.602 -37.407 -17.793 1.00 73.38 922 ASP A N 1
ATOM 6823 C CA . ASP A 1 922 ? -11.890 -36.506 -18.896 1.00 73.38 922 ASP A CA 1
ATOM 6824 C C . ASP A 1 922 ? -13.346 -36.026 -18.942 1.00 73.38 922 ASP A C 1
ATOM 6826 O O . ASP A 1 922 ? -14.285 -36.621 -18.401 1.00 73.38 922 ASP A O 1
ATOM 6830 N N . ASP A 1 923 ? -13.541 -34.877 -19.596 1.00 72.50 923 ASP A N 1
ATOM 6831 C CA . ASP A 1 923 ? -14.874 -34.361 -19.883 1.00 72.50 923 ASP A CA 1
ATOM 6832 C C . ASP A 1 923 ? -15.498 -35.064 -21.103 1.00 72.50 923 ASP A C 1
ATOM 6834 O O . ASP A 1 923 ? -14.822 -35.524 -22.027 1.00 72.50 923 ASP A O 1
ATOM 6838 N N . SER A 1 924 ? -16.831 -35.093 -21.155 1.00 67.44 924 SER A N 1
ATOM 6839 C CA . SER A 1 924 ? -17.563 -35.773 -22.229 1.00 67.44 924 SER A CA 1
ATOM 6840 C C . SER A 1 924 ? -17.383 -35.146 -23.619 1.00 67.44 924 SER A C 1
ATOM 6842 O O . SER A 1 924 ? -17.876 -35.703 -24.595 1.00 67.44 924 SER A O 1
ATOM 6844 N N . THR A 1 925 ? -16.741 -33.978 -23.733 1.00 65.75 925 THR A N 1
ATOM 6845 C CA . THR A 1 925 ? -16.498 -33.284 -25.010 1.00 65.75 925 THR A CA 1
ATOM 6846 C C . THR A 1 925 ? -15.226 -33.761 -25.714 1.00 65.75 925 THR A C 1
ATOM 6848 O O . THR A 1 925 ? -15.010 -33.429 -26.882 1.00 65.75 925 THR A O 1
ATOM 6851 N N . LYS A 1 926 ? -14.396 -34.557 -25.029 1.00 65.88 926 LYS A N 1
ATOM 6852 C CA . LYS A 1 926 ? -13.214 -35.218 -25.603 1.00 65.88 926 LYS A CA 1
ATOM 6853 C C . LYS A 1 926 ? -13.510 -36.609 -26.170 1.00 65.88 926 LYS A C 1
ATOM 6855 O O . LYS A 1 926 ? -12.702 -37.139 -26.930 1.00 65.88 926 LYS A O 1
ATOM 6860 N N . LEU A 1 927 ? -14.683 -37.161 -25.859 1.00 71.75 927 LEU A N 1
ATOM 6861 C CA . LEU A 1 927 ? -15.134 -38.459 -26.352 1.00 71.75 927 LEU A CA 1
ATOM 6862 C C . LEU A 1 927 ? -15.454 -38.422 -27.856 1.00 71.75 927 LEU A C 1
ATOM 6864 O O . LEU A 1 927 ? -15.981 -37.420 -28.351 1.00 71.75 927 LEU A O 1
ATOM 6868 N N . PRO A 1 928 ? -15.224 -39.527 -28.590 1.00 76.00 928 PRO A N 1
ATOM 6869 C CA . PRO A 1 928 ? -15.738 -39.662 -29.940 1.00 76.00 928 PRO A CA 1
ATOM 6870 C C . PRO A 1 928 ? -17.266 -39.549 -29.964 1.00 76.00 928 PRO A C 1
ATOM 6872 O O . PRO A 1 928 ? -17.966 -40.161 -29.156 1.00 76.00 928 PRO A O 1
ATOM 6875 N N . THR A 1 929 ? -17.800 -38.786 -30.911 1.00 78.88 929 THR A N 1
ATOM 6876 C CA . THR A 1 929 ? -19.242 -38.566 -31.063 1.00 78.88 929 THR A CA 1
ATOM 6877 C C . THR A 1 929 ? -19.723 -39.065 -32.416 1.00 78.88 929 THR A C 1
ATOM 6879 O O . THR A 1 929 ? -19.046 -38.922 -33.430 1.00 78.88 929 THR A O 1
ATOM 6882 N N . LEU A 1 930 ? -20.912 -39.668 -32.438 1.00 79.69 930 LEU A N 1
ATOM 6883 C CA . LEU A 1 930 ? -21.584 -40.100 -33.659 1.00 79.69 930 LEU A CA 1
ATOM 6884 C C . LEU A 1 930 ? -22.875 -39.294 -33.813 1.00 79.69 930 LEU A C 1
ATOM 6886 O O . LEU A 1 930 ? -23.747 -39.340 -32.947 1.00 79.69 930 LEU A O 1
ATOM 6890 N N . THR A 1 931 ? -23.003 -38.558 -34.911 1.00 79.94 931 THR A N 1
ATOM 6891 C CA . THR A 1 931 ? -24.167 -37.721 -35.222 1.00 79.94 931 THR A CA 1
ATOM 6892 C C . THR A 1 931 ? -24.718 -38.079 -36.598 1.00 79.94 931 THR A C 1
ATOM 6894 O O . THR A 1 931 ? -23.975 -38.477 -37.488 1.00 79.94 931 THR A O 1
ATOM 6897 N N . MET A 1 932 ? -26.035 -37.992 -36.777 1.00 77.12 932 MET A N 1
ATOM 6898 C CA . MET A 1 932 ? -26.700 -38.262 -38.054 1.00 77.12 932 MET A CA 1
ATOM 6899 C C . MET A 1 932 ? -27.494 -37.025 -38.459 1.00 77.12 932 MET A C 1
ATOM 6901 O O . MET A 1 932 ? -28.305 -36.535 -37.672 1.00 77.12 932 MET A O 1
ATOM 6905 N N . ASP A 1 933 ? -27.264 -36.529 -39.670 1.00 76.44 933 ASP A N 1
ATOM 6906 C CA . ASP A 1 933 ? -27.979 -35.385 -40.229 1.00 76.44 933 ASP A CA 1
ATOM 6907 C C . ASP A 1 933 ? -28.492 -35.672 -41.653 1.00 76.44 933 ASP A C 1
ATOM 6909 O O . ASP A 1 933 ? -28.451 -36.804 -42.139 1.00 76.44 933 ASP A O 1
ATOM 6913 N N . VAL A 1 934 ? -29.044 -34.648 -42.311 1.00 73.38 934 VAL A N 1
ATOM 6914 C CA . VAL A 1 934 ? -29.629 -34.761 -43.660 1.00 73.38 934 VAL A CA 1
ATOM 6915 C C . VAL A 1 934 ? -28.607 -35.097 -44.754 1.00 73.38 934 VAL A C 1
ATOM 6917 O O . VAL A 1 934 ? -29.015 -35.512 -45.836 1.00 73.38 934 VAL A O 1
ATOM 6920 N N . ASN A 1 935 ? -27.311 -34.926 -44.483 1.00 69.44 935 ASN A N 1
ATOM 6921 C CA . ASN A 1 935 ? -26.207 -35.181 -45.406 1.00 69.44 935 ASN A CA 1
ATOM 6922 C C . ASN A 1 935 ? -25.507 -36.525 -45.141 1.00 69.44 935 ASN A C 1
ATOM 6924 O O . ASN A 1 935 ? -24.636 -36.907 -45.921 1.00 69.44 935 ASN A O 1
ATOM 6928 N N . GLY A 1 936 ? -25.871 -37.247 -44.074 1.00 77.19 936 GLY A N 1
ATOM 6929 C CA . GLY A 1 936 ? -25.338 -38.578 -43.784 1.00 77.19 936 GLY A CA 1
ATOM 6930 C C . GLY A 1 936 ? -24.979 -38.810 -42.316 1.00 77.19 936 GLY A C 1
ATOM 6931 O O . GLY A 1 936 ? -25.504 -38.167 -41.406 1.00 77.19 936 GLY A O 1
ATOM 6932 N N . LEU A 1 937 ? -24.092 -39.778 -42.077 1.00 81.50 937 LEU A N 1
ATOM 6933 C CA . LEU A 1 937 ? -23.598 -40.130 -40.742 1.00 81.50 937 LEU A CA 1
ATOM 6934 C C . LEU A 1 937 ? -22.214 -39.515 -40.513 1.00 81.50 937 LEU A C 1
ATOM 6936 O O . LEU A 1 937 ? -21.327 -39.706 -41.338 1.00 81.50 937 LEU A O 1
ATOM 6940 N N . ARG A 1 938 ? -22.006 -38.824 -39.392 1.00 84.00 938 ARG A N 1
ATOM 6941 C CA . ARG A 1 938 ? -20.745 -38.170 -39.031 1.00 84.00 938 ARG A CA 1
ATOM 6942 C C . ARG A 1 938 ? -20.186 -38.732 -37.727 1.00 84.00 938 ARG A C 1
ATOM 6944 O O . ARG A 1 938 ? -20.852 -38.682 -36.696 1.00 84.00 938 ARG A O 1
ATOM 6951 N N . TYR A 1 939 ? -18.964 -39.247 -37.775 1.00 83.38 939 TYR A N 1
ATOM 6952 C CA . TYR A 1 939 ? -18.190 -39.703 -36.624 1.00 83.38 939 TYR A CA 1
ATOM 6953 C C . TYR A 1 939 ? -17.037 -38.732 -36.364 1.00 83.38 939 TYR A C 1
ATOM 6955 O O . TYR A 1 939 ? -16.200 -38.537 -37.242 1.00 83.38 939 TYR A O 1
ATOM 6963 N N . SER A 1 940 ? -16.994 -38.127 -35.182 1.00 80.12 940 SER A N 1
ATOM 6964 C CA . SER A 1 940 ? -16.050 -37.063 -34.829 1.00 80.12 940 SER A CA 1
ATOM 6965 C C . SER A 1 940 ? -15.206 -37.460 -33.622 1.00 80.12 940 SER A C 1
ATOM 6967 O O . SER A 1 940 ? -15.751 -37.963 -32.644 1.00 80.12 940 SER A O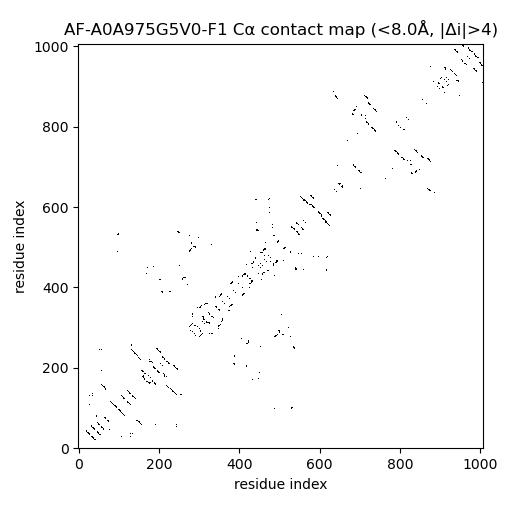 1
ATOM 6969 N N . TYR A 1 941 ? -13.898 -37.210 -33.648 1.00 78.88 941 TYR A N 1
ATOM 6970 C CA . TYR A 1 941 ? -12.999 -37.404 -32.498 1.00 78.88 941 TYR A CA 1
ATOM 6971 C C . TYR A 1 941 ? -11.908 -36.327 -32.449 1.00 78.88 941 TYR A C 1
ATOM 6973 O O . TYR A 1 941 ? -11.659 -35.649 -33.446 1.00 78.88 941 TYR A O 1
ATOM 6981 N N . ARG A 1 942 ? -11.265 -36.129 -31.290 1.00 76.44 942 ARG A N 1
ATOM 6982 C CA . ARG A 1 942 ? -10.219 -35.104 -31.107 1.00 76.44 942 ARG A CA 1
ATOM 6983 C C . ARG A 1 942 ? -8.827 -35.732 -31.095 1.00 76.44 942 ARG A C 1
ATOM 6985 O O . ARG A 1 942 ? -8.642 -36.798 -30.530 1.00 76.44 942 ARG A O 1
ATOM 6992 N N . LEU A 1 943 ? -7.853 -35.071 -31.714 1.00 69.62 943 LEU A N 1
ATOM 6993 C CA . LEU A 1 943 ? -6.466 -35.533 -31.793 1.00 69.62 943 LEU A CA 1
ATOM 6994 C C . LEU A 1 943 ? -5.513 -34.413 -31.358 1.00 69.62 943 LEU A C 1
ATOM 6996 O O . LEU A 1 943 ? -5.561 -33.313 -31.910 1.00 69.62 943 LEU A O 1
ATOM 7000 N N . SER A 1 944 ? -4.638 -34.682 -30.387 1.00 63.41 944 SER A N 1
ATOM 7001 C CA . SER A 1 944 ? -3.594 -33.736 -29.967 1.00 63.41 944 SER A CA 1
ATOM 7002 C C . SER A 1 944 ? -2.417 -33.673 -30.954 1.00 63.41 944 SER A C 1
ATOM 7004 O O . SER A 1 944 ? -1.980 -34.693 -31.485 1.00 63.41 944 SER A O 1
ATOM 7006 N N . ALA A 1 945 ? -1.830 -32.482 -31.139 1.00 54.62 945 ALA A N 1
ATOM 7007 C CA . ALA A 1 945 ? -0.571 -32.272 -31.865 1.00 54.62 945 ALA A CA 1
ATOM 7008 C C . ALA A 1 945 ? 0.649 -32.973 -31.244 1.00 54.62 945 ALA A C 1
ATOM 7010 O O . ALA A 1 945 ? 1.627 -33.214 -31.954 1.00 54.62 945 ALA A O 1
ATOM 7011 N N . THR A 1 946 ? 0.611 -33.236 -29.936 1.00 52.16 946 THR A N 1
ATOM 7012 C CA . THR A 1 946 ? 1.707 -33.817 -29.142 1.00 52.16 946 THR A CA 1
ATOM 7013 C C . THR A 1 946 ? 1.442 -35.268 -28.737 1.00 52.16 946 THR A C 1
ATOM 7015 O O . THR A 1 946 ? 2.248 -35.863 -28.021 1.00 52.16 946 THR A O 1
ATOM 7018 N N . GLY A 1 947 ? 0.327 -35.852 -29.193 1.00 52.06 947 GLY A N 1
ATOM 7019 C CA . GLY A 1 947 ? -0.008 -37.250 -28.935 1.00 52.06 947 GLY A CA 1
ATOM 7020 C C . GLY A 1 947 ? 1.002 -38.223 -29.572 1.00 52.06 947 GLY A C 1
ATOM 7021 O O . GLY A 1 947 ? 1.614 -37.903 -30.596 1.00 52.06 947 GLY A O 1
ATOM 7022 N N . PRO A 1 948 ? 1.215 -39.408 -28.978 1.00 50.56 948 PRO A N 1
ATOM 7023 C CA . PRO A 1 948 ? 2.067 -40.446 -29.545 1.00 50.56 948 PRO A CA 1
ATOM 7024 C C . PRO A 1 948 ? 1.594 -40.886 -30.940 1.00 50.56 948 PRO A C 1
ATOM 7026 O O . PRO A 1 948 ? 0.420 -40.851 -31.291 1.00 50.56 948 PRO A O 1
ATOM 7029 N N . PHE A 1 949 ? 2.561 -41.313 -31.748 1.00 53.00 949 PHE A N 1
ATOM 7030 C CA . PHE A 1 949 ? 2.523 -41.438 -33.210 1.00 53.00 949 PHE A CA 1
ATOM 7031 C C . PHE A 1 949 ? 1.627 -42.537 -33.814 1.00 53.00 949 PHE A C 1
ATOM 7033 O O . PHE A 1 949 ? 1.817 -42.908 -34.976 1.00 53.00 949 PHE A O 1
ATOM 7040 N N . LEU A 1 950 ? 0.672 -43.083 -33.064 1.00 57.16 950 LEU A N 1
ATOM 7041 C CA . LEU A 1 950 ? -0.232 -44.113 -33.568 1.00 57.16 950 LEU A CA 1
ATOM 7042 C C . LEU A 1 950 ? -1.303 -43.436 -34.425 1.00 57.16 950 LEU A C 1
ATOM 7044 O O . LEU A 1 950 ? -2.132 -42.700 -33.903 1.00 57.16 950 LEU A O 1
ATOM 7048 N N . GLN A 1 951 ? -1.274 -43.645 -35.747 1.00 61.34 951 GLN A N 1
ATOM 7049 C CA . GLN A 1 951 ? -2.349 -43.162 -36.615 1.00 61.34 951 GLN A CA 1
ATOM 7050 C C . GLN A 1 951 ? -3.603 -44.010 -36.376 1.00 61.34 951 GLN A C 1
ATOM 7052 O O . GLN A 1 951 ? -3.600 -45.190 -36.741 1.00 61.34 951 GLN A O 1
ATOM 7057 N N . PRO A 1 952 ? -4.671 -43.446 -35.784 1.00 68.62 952 PRO A N 1
ATOM 7058 C CA . PRO A 1 952 ? -5.902 -44.187 -35.582 1.00 68.62 952 PRO A CA 1
ATOM 7059 C C . PRO A 1 952 ? -6.548 -44.539 -36.922 1.00 68.62 952 PRO A C 1
ATOM 7061 O O . PRO A 1 952 ? -6.612 -43.713 -37.834 1.00 68.62 952 PRO A O 1
ATOM 7064 N N . GLN A 1 953 ? -7.079 -45.753 -37.026 1.00 75.56 953 GLN A N 1
ATOM 7065 C CA . GLN A 1 953 ? -7.966 -46.149 -38.113 1.00 75.56 953 GLN A CA 1
ATOM 7066 C C . GLN A 1 953 ? -9.408 -46.125 -37.628 1.00 75.56 953 GLN A C 1
ATOM 7068 O O . GLN A 1 953 ? -9.738 -46.723 -36.607 1.00 75.56 953 GLN A O 1
ATOM 7073 N N . VAL A 1 954 ? -10.299 -45.494 -38.385 1.00 80.25 954 VAL A N 1
ATOM 7074 C CA . VAL A 1 954 ? -11.732 -45.650 -38.128 1.00 80.25 954 VAL A CA 1
ATOM 7075 C C . VAL A 1 954 ? -12.175 -46.984 -38.713 1.00 80.25 954 VAL A C 1
ATOM 7077 O O . VAL A 1 954 ? -11.994 -47.243 -39.902 1.00 80.25 954 VAL A O 1
ATOM 7080 N N . GLN A 1 955 ? -12.738 -47.845 -37.872 1.00 85.25 955 GLN A N 1
ATOM 7081 C CA . GLN A 1 955 ? -13.337 -49.107 -38.288 1.00 85.25 955 GLN A CA 1
ATOM 7082 C C . GLN A 1 955 ? -14.845 -49.056 -38.101 1.00 85.25 955 GLN A C 1
ATOM 7084 O O . GLN A 1 955 ? -15.349 -48.414 -37.176 1.00 85.25 955 GLN A O 1
ATOM 7089 N N . TYR A 1 956 ? -15.554 -49.768 -38.967 1.00 85.00 956 TYR A N 1
ATOM 7090 C CA . TYR A 1 956 ? -16.992 -49.945 -38.884 1.00 85.00 956 TYR A CA 1
ATOM 7091 C C . TYR A 1 956 ? -17.344 -51.433 -38.868 1.00 85.00 956 TYR A C 1
ATOM 7093 O O . TYR A 1 956 ? -16.582 -52.278 -39.343 1.00 85.00 956 TYR A O 1
ATOM 7101 N N . SER A 1 957 ? -18.505 -51.755 -38.309 1.00 84.88 957 SER A N 1
ATOM 7102 C CA . SER A 1 957 ? -19.048 -53.111 -38.317 1.00 84.88 957 SER A CA 1
ATOM 7103 C C . SER A 1 957 ? -20.574 -53.095 -38.270 1.00 84.88 957 SER A C 1
ATOM 7105 O O . SER A 1 957 ? -21.180 -52.167 -37.734 1.00 84.88 957 SER A O 1
ATOM 7107 N N . THR A 1 958 ? -21.204 -54.143 -38.802 1.00 82.69 958 THR A N 1
ATOM 7108 C CA . THR A 1 958 ? -22.652 -54.397 -38.649 1.00 82.69 958 THR A CA 1
ATOM 7109 C C . THR A 1 958 ? -22.970 -55.346 -37.483 1.00 82.69 958 THR A C 1
ATOM 7111 O O . THR A 1 958 ? -24.129 -55.492 -37.092 1.00 82.69 958 THR A O 1
ATOM 7114 N N . THR A 1 959 ? -21.944 -55.959 -36.883 1.00 80.31 959 THR A N 1
ATOM 7115 C CA . THR A 1 959 ? -22.006 -56.822 -35.688 1.00 80.31 959 THR A CA 1
ATOM 7116 C C . THR A 1 959 ? -20.930 -56.397 -34.676 1.00 80.31 959 THR A C 1
ATOM 7118 O O . THR A 1 959 ? -20.157 -55.484 -34.943 1.00 80.31 959 THR A O 1
ATOM 7121 N N . LEU A 1 960 ? -20.836 -57.013 -33.497 1.00 77.69 960 LEU A N 1
ATOM 7122 C CA . LEU A 1 960 ? -19.729 -56.705 -32.573 1.00 77.69 960 LEU A CA 1
ATOM 7123 C C . LEU A 1 960 ? -18.438 -57.484 -32.887 1.00 77.69 960 LEU A C 1
ATOM 7125 O O . LEU A 1 960 ? -17.391 -57.151 -32.332 1.00 77.69 960 LEU A O 1
ATOM 7129 N N . ASP A 1 961 ? -18.493 -58.446 -33.815 1.00 80.12 961 ASP A N 1
ATOM 7130 C CA . ASP A 1 961 ? -17.433 -59.444 -34.014 1.00 80.12 961 ASP A CA 1
ATOM 7131 C C . ASP A 1 961 ? -16.691 -59.327 -35.365 1.00 80.12 961 ASP A C 1
ATOM 7133 O O . ASP A 1 961 ? -15.643 -59.947 -35.524 1.00 80.12 961 ASP A O 1
ATOM 7137 N N . ASP A 1 962 ? -17.184 -58.539 -36.334 1.00 84.62 962 ASP A N 1
ATOM 7138 C CA . ASP A 1 962 ? -16.625 -58.455 -37.702 1.00 84.62 962 ASP A CA 1
ATOM 7139 C C . ASP A 1 962 ? -16.282 -57.015 -38.132 1.00 84.62 962 ASP A C 1
ATOM 7141 O O . ASP A 1 962 ? -17.038 -56.340 -38.832 1.00 84.62 962 ASP A O 1
ATOM 7145 N N . TRP A 1 963 ? -15.128 -56.522 -37.679 1.00 86.75 963 TRP A N 1
ATOM 7146 C CA . TRP A 1 963 ? -14.697 -55.138 -37.891 1.00 86.75 963 TRP A CA 1
ATOM 7147 C C . TRP A 1 963 ? -13.896 -54.947 -39.177 1.00 86.75 963 TRP A C 1
ATOM 7149 O O . TRP A 1 963 ? -12.921 -55.652 -39.431 1.00 86.75 963 TRP A O 1
ATOM 7159 N N . GLN A 1 964 ? -14.250 -53.916 -39.944 1.00 85.94 964 GLN A N 1
ATOM 7160 C CA . GLN A 1 964 ? -13.574 -53.543 -41.185 1.00 85.94 964 GLN A CA 1
ATOM 7161 C C . GLN A 1 964 ? -13.051 -52.109 -41.105 1.00 85.94 964 GLN A C 1
ATOM 7163 O O . GLN A 1 964 ? -13.757 -51.209 -40.651 1.00 85.94 964 GLN A O 1
ATOM 7168 N N . SER A 1 965 ? -11.822 -51.874 -41.569 1.00 86.06 965 SER A N 1
ATOM 7169 C CA . SER A 1 965 ? -11.286 -50.514 -41.687 1.00 86.06 965 SER A CA 1
ATOM 7170 C C . SER A 1 965 ? -12.033 -49.736 -42.763 1.00 86.06 965 SER A C 1
ATOM 7172 O O . SER A 1 965 ? -12.167 -50.192 -43.898 1.00 86.06 965 SER A O 1
ATOM 7174 N N . LEU A 1 966 ? -12.527 -48.557 -42.392 1.00 81.44 966 LEU A N 1
ATOM 7175 C CA . LEU A 1 966 ? -13.206 -47.649 -43.299 1.00 81.44 966 LEU A CA 1
ATOM 7176 C C . LEU A 1 966 ? -12.156 -46.916 -44.136 1.00 81.44 966 LEU A C 1
ATOM 7178 O O . LEU A 1 966 ? -11.328 -46.182 -43.596 1.00 81.44 966 LEU A O 1
ATOM 7182 N N . VAL A 1 967 ? -12.188 -47.105 -45.453 1.00 81.25 967 VAL A N 1
ATOM 7183 C CA . VAL A 1 967 ? -11.269 -46.422 -46.373 1.00 81.25 967 VAL A CA 1
ATOM 7184 C C . VAL A 1 967 ? -11.941 -45.224 -47.042 1.00 81.25 967 VAL A C 1
ATOM 7186 O O . VAL A 1 967 ? -13.151 -45.209 -47.265 1.00 81.25 967 VAL A O 1
ATOM 7189 N N . SER A 1 968 ? -11.145 -44.205 -47.374 1.00 74.38 968 SER A N 1
ATOM 7190 C CA . SER A 1 968 ? -11.627 -42.991 -48.048 1.00 74.38 968 SER A CA 1
ATOM 7191 C C . SER A 1 968 ? -12.375 -43.322 -49.348 1.00 74.38 968 SER A C 1
ATOM 7193 O O . SER A 1 968 ? -11.919 -44.149 -50.140 1.00 74.38 968 SER A O 1
ATOM 7195 N N . GLY A 1 969 ? -13.541 -42.700 -49.551 1.00 76.31 969 GLY A N 1
ATOM 7196 C CA . GLY A 1 969 ? -14.438 -42.934 -50.689 1.00 76.31 969 GLY A CA 1
ATOM 7197 C C . GLY A 1 969 ? -15.417 -44.109 -50.537 1.00 76.31 969 GLY A C 1
ATOM 7198 O O . GLY A 1 969 ? -16.422 -44.155 -51.249 1.00 76.31 969 GLY A O 1
ATOM 7199 N N . GLN A 1 970 ? -15.201 -45.036 -49.598 1.00 79.75 970 GLN A N 1
ATOM 7200 C CA . GLN A 1 970 ? -16.150 -46.122 -49.326 1.00 79.75 970 GLN A CA 1
ATOM 7201 C C . GLN A 1 970 ? -17.418 -45.562 -48.660 1.00 79.75 970 GLN A C 1
ATOM 7203 O O . GLN A 1 970 ? -17.319 -44.824 -47.690 1.00 79.75 970 GLN A O 1
ATOM 7208 N N . PHE A 1 971 ? -18.614 -45.870 -49.180 1.00 81.00 971 PHE A N 1
ATOM 7209 C CA . PHE A 1 971 ? -19.892 -45.263 -48.738 1.00 81.00 971 PHE A CA 1
ATOM 7210 C C . PHE A 1 971 ? -19.945 -43.724 -48.836 1.00 81.00 971 PHE A C 1
ATOM 7212 O O . PHE A 1 971 ? -20.717 -43.082 -48.120 1.00 81.00 971 PHE A O 1
ATOM 7219 N N . GLY A 1 972 ? -19.110 -43.120 -49.690 1.00 77.81 972 GLY A N 1
ATOM 7220 C CA . GLY A 1 972 ? -18.933 -41.666 -49.722 1.00 77.81 972 GLY A CA 1
ATOM 7221 C C . GLY A 1 972 ? -18.172 -41.125 -48.507 1.00 77.81 972 GLY A C 1
ATOM 7222 O O . GLY A 1 972 ? -18.367 -39.973 -48.141 1.00 77.81 972 GLY A O 1
ATOM 7223 N N . ALA A 1 973 ? -17.338 -41.949 -47.855 1.00 80.12 973 ALA A N 1
ATOM 7224 C CA . ALA A 1 973 ? -16.532 -41.540 -46.710 1.00 80.12 973 ALA A CA 1
ATOM 7225 C C . ALA A 1 973 ? -15.581 -40.387 -47.055 1.00 80.12 973 ALA A C 1
ATOM 7227 O O . ALA A 1 973 ? -14.699 -40.550 -47.904 1.00 80.12 973 ALA A O 1
ATOM 7228 N N . ALA A 1 974 ? -15.703 -39.273 -46.335 1.00 80.00 974 ALA A N 1
ATOM 7229 C CA . ALA A 1 974 ? -14.740 -38.178 -46.342 1.00 80.00 974 ALA A CA 1
ATOM 7230 C C . ALA A 1 974 ? -14.141 -37.988 -44.945 1.00 80.00 974 ALA A C 1
ATOM 7232 O O . ALA A 1 974 ? -14.867 -37.956 -43.952 1.00 80.00 974 ALA A O 1
ATOM 7233 N N . PHE A 1 975 ? -12.815 -37.856 -44.888 1.00 79.50 975 PHE A N 1
ATOM 7234 C CA . PHE A 1 975 ? -12.051 -37.600 -43.669 1.00 79.50 975 PHE A CA 1
ATOM 7235 C C . PHE A 1 975 ? -11.598 -36.144 -43.683 1.00 79.50 975 PHE A C 1
ATOM 7237 O O . PHE A 1 975 ? -10.809 -35.751 -44.542 1.00 79.50 975 PHE A O 1
ATOM 7244 N N . ASN A 1 976 ? -12.101 -35.351 -42.745 1.00 78.44 976 ASN A N 1
ATOM 7245 C CA . ASN A 1 976 ? -11.804 -33.931 -42.639 1.00 78.44 976 ASN A CA 1
ATOM 7246 C C . ASN A 1 976 ? -11.154 -33.655 -41.284 1.00 78.44 976 ASN A C 1
ATOM 7248 O O . ASN A 1 976 ? -11.812 -33.736 -40.250 1.00 78.44 976 ASN A O 1
ATOM 7252 N N . GLU A 1 977 ? -9.868 -33.317 -41.283 1.00 75.88 977 GLU A N 1
ATOM 7253 C CA . GLU A 1 977 ? -9.205 -32.773 -40.098 1.00 75.88 977 GLU A CA 1
ATOM 7254 C C . GLU A 1 977 ? -9.425 -31.254 -40.069 1.00 75.88 977 GLU A C 1
ATOM 7256 O O . GLU A 1 977 ? -9.045 -30.534 -40.995 1.00 75.88 977 GLU A O 1
ATOM 7261 N N . GLY A 1 978 ? -10.094 -30.770 -39.026 1.00 67.94 978 GLY A N 1
ATOM 7262 C CA . GLY A 1 978 ? -10.325 -29.351 -38.791 1.00 67.94 978 GLY A CA 1
ATOM 7263 C C . GLY A 1 978 ? -9.044 -28.599 -38.429 1.00 67.94 978 GLY A C 1
ATOM 7264 O O . GLY A 1 978 ? -8.029 -29.187 -38.057 1.00 67.94 978 GLY A O 1
ATOM 7265 N N . ALA A 1 979 ? -9.102 -27.267 -38.510 1.00 68.44 979 ALA A N 1
ATOM 7266 C CA . ALA A 1 979 ? -8.009 -26.418 -38.051 1.00 68.44 979 ALA A CA 1
ATOM 7267 C C . ALA A 1 979 ? -7.717 -26.664 -36.563 1.00 68.44 979 ALA A C 1
ATOM 7269 O O . ALA A 1 979 ? -8.630 -26.875 -35.762 1.00 68.44 979 ALA A O 1
ATOM 7270 N N . ARG A 1 980 ? -6.434 -26.606 -36.208 1.00 61.75 980 ARG A N 1
ATOM 7271 C CA . ARG A 1 980 ? -5.979 -26.757 -34.825 1.00 61.75 980 ARG A CA 1
ATOM 7272 C C . ARG A 1 980 ? -6.463 -25.590 -33.982 1.00 61.75 980 ARG A C 1
ATOM 7274 O O . ARG A 1 980 ? -6.383 -24.438 -34.413 1.00 61.75 980 ARG A O 1
ATOM 7281 N N . ASP A 1 981 ? -6.938 -25.893 -32.781 1.00 64.50 981 ASP A N 1
ATOM 7282 C CA . ASP A 1 981 ? -7.230 -24.863 -31.791 1.00 64.50 981 ASP A CA 1
ATOM 7283 C C . ASP A 1 981 ? -5.941 -24.297 -31.163 1.00 64.50 981 ASP A C 1
ATOM 7285 O O . ASP A 1 981 ? -4.826 -24.737 -31.455 1.00 64.50 981 ASP A O 1
ATOM 7289 N N . ALA A 1 982 ? -6.087 -23.292 -30.294 1.00 47.44 982 ALA A N 1
ATOM 7290 C CA . ALA A 1 982 ? -4.967 -22.640 -29.610 1.00 47.44 982 ALA A CA 1
ATOM 7291 C C . ALA A 1 982 ? -4.140 -23.591 -28.717 1.00 47.44 982 ALA A C 1
ATOM 7293 O O . ALA A 1 982 ? -3.038 -23.230 -28.310 1.00 47.44 982 ALA A O 1
ATOM 7294 N N . ASN A 1 983 ? -4.647 -24.799 -28.448 1.00 46.69 983 ASN A N 1
ATOM 7295 C CA . ASN A 1 983 ? -3.974 -25.848 -27.685 1.00 46.69 983 ASN A CA 1
ATOM 7296 C C . ASN A 1 983 ? -3.366 -26.930 -28.597 1.00 46.69 983 ASN A C 1
ATOM 7298 O O . ASN A 1 983 ? -2.866 -27.942 -28.111 1.00 46.69 983 ASN A O 1
ATOM 7302 N N . GLY A 1 984 ? -3.414 -26.744 -29.921 1.00 54.56 984 GLY A N 1
ATOM 7303 C CA . GLY A 1 984 ? -2.882 -27.692 -30.894 1.00 54.56 984 GLY A CA 1
ATOM 7304 C C . GLY A 1 984 ? -3.752 -28.934 -31.105 1.00 54.56 984 GLY A C 1
ATOM 7305 O O . GLY A 1 984 ? -3.271 -29.895 -31.700 1.00 54.56 984 GLY A O 1
ATOM 7306 N N . VAL A 1 985 ? -5.006 -28.947 -30.649 1.00 63.12 985 VAL A N 1
ATOM 7307 C CA . VAL A 1 985 ? -5.913 -30.089 -30.826 1.00 63.12 985 VAL A CA 1
ATOM 7308 C C . VAL A 1 985 ? -6.725 -29.906 -32.110 1.00 63.12 985 VAL A C 1
ATOM 7310 O O . VAL A 1 985 ? -7.353 -28.866 -32.314 1.00 63.12 985 VAL A O 1
ATOM 7313 N N . SER A 1 986 ? -6.730 -30.921 -32.975 1.00 68.00 986 SER A N 1
ATOM 7314 C CA . SER A 1 986 ? -7.566 -30.982 -34.181 1.00 68.00 986 SER A CA 1
ATOM 7315 C C . SER A 1 986 ? -8.827 -31.808 -33.913 1.00 68.00 986 SER A C 1
ATOM 7317 O O . SER A 1 986 ? -8.779 -32.811 -33.202 1.00 68.00 986 SER A O 1
ATOM 7319 N N . THR A 1 987 ? -9.955 -31.436 -34.520 1.00 78.56 987 THR A N 1
ATOM 7320 C CA . THR A 1 987 ? -11.136 -32.319 -34.598 1.00 78.56 987 THR A CA 1
ATOM 7321 C C . THR A 1 987 ? -11.101 -33.065 -35.924 1.00 78.56 987 THR A C 1
ATOM 7323 O O . THR A 1 987 ? -10.966 -32.430 -36.966 1.00 78.56 987 THR A O 1
ATOM 7326 N N . VAL A 1 988 ? -11.209 -34.390 -35.897 1.00 78.06 988 VAL A N 1
ATOM 7327 C CA . VAL A 1 988 ? -11.291 -35.228 -37.094 1.00 78.06 988 VAL A CA 1
ATOM 7328 C C . VAL A 1 988 ? -12.730 -35.672 -37.283 1.00 78.06 988 VAL A C 1
ATOM 7330 O O . VAL A 1 988 ? -13.284 -36.360 -36.431 1.00 78.06 988 VAL A O 1
ATOM 7333 N N . ASP A 1 989 ? -13.306 -35.296 -38.419 1.00 81.50 989 ASP A N 1
ATOM 7334 C CA . ASP A 1 989 ? -14.653 -35.660 -38.827 1.00 81.50 989 ASP A CA 1
ATOM 7335 C C . ASP A 1 989 ? -14.619 -36.684 -39.957 1.00 81.50 989 ASP A C 1
ATOM 7337 O O . ASP A 1 989 ? -14.017 -36.455 -41.007 1.00 81.50 989 ASP A O 1
ATOM 7341 N N . VAL A 1 990 ? -15.337 -37.784 -39.770 1.00 82.38 990 VAL A N 1
ATOM 7342 C CA . VAL A 1 990 ? -15.566 -38.805 -40.789 1.00 82.38 990 VAL A CA 1
ATOM 7343 C C . VAL A 1 990 ? -17.034 -38.789 -41.174 1.00 82.38 990 VAL A C 1
ATOM 7345 O O . VAL A 1 990 ? -17.884 -39.159 -40.368 1.00 82.38 990 VAL A O 1
ATOM 7348 N N . SER A 1 991 ? -17.348 -38.356 -42.392 1.00 82.81 991 SER A N 1
ATOM 7349 C CA . SER A 1 991 ? -18.724 -38.290 -42.900 1.00 82.81 991 SER A CA 1
ATOM 7350 C C . SER A 1 991 ? -18.993 -39.383 -43.929 1.00 82.81 991 SER A C 1
ATOM 7352 O O . SER A 1 991 ? -18.211 -39.524 -44.861 1.00 82.81 991 SER A O 1
ATOM 7354 N N . LEU A 1 992 ? -20.104 -40.108 -43.793 1.00 83.94 992 LEU A N 1
ATOM 7355 C CA . LEU A 1 992 ? -20.592 -41.128 -44.723 1.00 83.94 992 LEU A CA 1
ATOM 7356 C C . LEU A 1 992 ? -21.881 -40.657 -45.398 1.00 83.94 992 LEU A C 1
ATOM 7358 O O . LEU A 1 992 ? -22.905 -40.522 -44.727 1.00 83.94 992 LEU A O 1
ATOM 7362 N N . GLU A 1 993 ? -21.857 -40.479 -46.717 1.00 82.88 993 GLU A N 1
ATOM 7363 C CA . GLU A 1 993 ? -23.031 -40.051 -47.493 1.00 82.88 993 GLU A CA 1
ATOM 7364 C C . GLU A 1 993 ? -24.076 -41.169 -47.658 1.00 82.88 993 GLU A C 1
ATOM 7366 O O . GLU A 1 993 ? -25.274 -40.899 -47.738 1.00 82.88 993 GLU A O 1
ATOM 7371 N N . GLN A 1 994 ? -23.646 -42.436 -47.714 1.00 79.50 994 GLN A N 1
ATOM 7372 C CA . GLN A 1 994 ? -24.529 -43.588 -47.951 1.00 79.50 994 GLN A CA 1
ATOM 7373 C C . GLN A 1 994 ? -24.245 -44.748 -46.983 1.00 79.50 994 GLN A C 1
ATOM 7375 O O . GLN A 1 994 ? -23.741 -45.795 -47.401 1.00 79.50 994 GLN A O 1
ATOM 7380 N N . PRO A 1 995 ? -24.549 -44.591 -45.681 1.00 73.56 995 PRO A N 1
ATOM 7381 C CA . PRO A 1 995 ? -24.315 -45.644 -44.702 1.00 73.56 995 PRO A CA 1
ATOM 7382 C C . PRO A 1 995 ? -25.131 -46.919 -45.028 1.00 73.56 995 PRO A C 1
ATOM 7384 O O . PRO A 1 995 ? -26.299 -46.816 -45.414 1.00 73.56 995 PRO A O 1
ATOM 7387 N N . PRO A 1 996 ? -24.558 -48.127 -44.854 1.00 70.94 996 PRO A N 1
ATOM 7388 C CA . PRO A 1 996 ? -25.277 -49.399 -44.947 1.00 70.94 996 PRO A CA 1
ATOM 7389 C C . PRO A 1 996 ? -26.583 -49.439 -44.137 1.00 70.94 996 PRO A C 1
ATOM 7391 O O . PRO A 1 996 ? -26.658 -48.929 -43.020 1.00 70.94 996 PRO A O 1
ATOM 7394 N N . ALA A 1 997 ? -27.612 -50.105 -44.671 1.00 68.06 997 ALA A N 1
ATOM 7395 C CA . ALA A 1 997 ? -28.889 -50.272 -43.978 1.00 68.06 997 ALA A CA 1
ATOM 7396 C C . ALA A 1 997 ? -28.758 -51.238 -42.782 1.00 68.06 997 ALA A C 1
ATOM 7398 O O . ALA A 1 997 ? -28.445 -52.413 -42.965 1.00 68.06 997 ALA A O 1
ATOM 7399 N N . GLY A 1 998 ? -29.040 -50.760 -41.565 1.00 72.19 998 GLY A N 1
ATOM 7400 C CA . GLY A 1 998 ? -28.998 -51.562 -40.336 1.00 72.19 998 GLY A CA 1
ATOM 7401 C C . GLY A 1 998 ? -28.347 -50.828 -39.162 1.00 72.19 998 GLY A C 1
ATOM 7402 O O . GLY A 1 998 ? -28.096 -49.628 -39.230 1.00 72.19 998 GLY A O 1
ATOM 7403 N N . LYS A 1 999 ? -28.087 -51.549 -38.062 1.00 74.06 999 LYS A N 1
ATOM 7404 C CA . LYS A 1 999 ? -27.254 -51.028 -36.968 1.00 74.06 999 LYS A CA 1
ATOM 7405 C C . LYS A 1 999 ? -25.790 -51.090 -37.398 1.00 74.06 999 LYS A C 1
ATOM 7407 O O . LYS A 1 999 ? -25.341 -52.134 -37.860 1.00 74.06 999 LYS A O 1
ATOM 7412 N N . MET A 1 1000 ? -25.068 -49.994 -37.208 1.00 77.00 1000 MET A N 1
ATOM 7413 C CA . MET A 1 1000 ? -23.626 -49.934 -37.412 1.00 77.00 1000 MET A CA 1
ATOM 7414 C C . MET A 1 1000 ? -22.927 -49.493 -36.135 1.00 77.00 1000 MET A C 1
ATOM 7416 O O . MET A 1 1000 ? -23.433 -48.641 -35.406 1.00 77.00 1000 MET A O 1
ATOM 7420 N N . PHE A 1 1001 ? -21.750 -50.058 -35.906 1.00 81.62 1001 PHE A N 1
ATOM 7421 C CA . PHE A 1 1001 ? -20.834 -49.681 -34.843 1.00 81.62 1001 PHE A CA 1
ATOM 7422 C C . PHE A 1 1001 ? -19.608 -49.019 -35.462 1.00 81.62 1001 PHE A C 1
ATOM 7424 O O . PHE A 1 1001 ? -19.133 -49.468 -36.504 1.00 81.62 1001 PHE A O 1
ATOM 7431 N N . PHE A 1 1002 ? -19.098 -47.978 -34.808 1.00 81.19 1002 PHE A N 1
ATOM 7432 C CA . PHE A 1 1002 ? -17.846 -47.315 -35.163 1.00 81.19 1002 PHE A CA 1
ATOM 7433 C C . PHE A 1 1002 ? -16.882 -47.420 -33.997 1.00 81.19 1002 PHE A C 1
ATOM 7435 O O . PHE A 1 1002 ? -17.297 -47.336 -32.840 1.00 81.19 1002 PHE A O 1
ATOM 7442 N N . ARG A 1 1003 ? -15.600 -47.589 -34.305 1.00 77.69 1003 ARG A N 1
ATOM 7443 C CA . ARG A 1 1003 ? -14.528 -47.479 -33.319 1.00 77.69 1003 ARG A CA 1
ATOM 7444 C C . ARG A 1 1003 ? -13.289 -46.861 -33.935 1.00 77.69 1003 ARG A C 1
ATOM 7446 O O . ARG A 1 1003 ? -13.083 -46.927 -35.147 1.00 77.69 1003 ARG A O 1
ATOM 7453 N N . ILE A 1 1004 ? -12.444 -46.328 -33.067 1.00 76.62 1004 ILE A N 1
ATOM 7454 C CA . ILE A 1 1004 ? -11.057 -46.029 -33.392 1.00 76.62 1004 ILE A CA 1
ATOM 7455 C C . ILE A 1 1004 ? -10.249 -47.285 -33.075 1.00 76.62 1004 ILE A C 1
ATOM 7457 O O . ILE A 1 1004 ? -10.183 -47.711 -31.926 1.00 76.62 1004 ILE A O 1
ATOM 7461 N N . ALA A 1 1005 ? -9.688 -47.908 -34.104 1.00 73.94 1005 ALA A N 1
ATOM 7462 C CA . ALA A 1 1005 ? -8.701 -48.959 -33.956 1.00 73.94 1005 ALA A CA 1
ATOM 7463 C C . ALA A 1 1005 ? -7.308 -48.335 -33.952 1.00 73.94 1005 ALA A C 1
ATOM 7465 O O . ALA A 1 1005 ? -6.974 -47.515 -34.811 1.00 73.94 1005 ALA A O 1
ATOM 7466 N N . VAL A 1 1006 ? -6.507 -48.742 -32.980 1.00 66.06 1006 VAL A N 1
ATOM 7467 C CA . VAL A 1 1006 ? -5.121 -48.315 -32.825 1.00 66.06 1006 VAL A CA 1
ATOM 7468 C C . VAL A 1 1006 ? -4.235 -49.479 -33.296 1.00 66.06 1006 VAL A C 1
ATOM 7470 O O . VAL A 1 1006 ? -4.523 -50.602 -32.878 1.00 66.06 1006 VAL A O 1
ATOM 7473 N N . PRO A 1 1007 ? -3.269 -49.264 -34.214 1.00 54.53 1007 PRO A N 1
ATOM 7474 C CA . PRO A 1 1007 ? -2.439 -50.331 -34.787 1.00 54.53 1007 PRO A CA 1
ATOM 7475 C C . PRO A 1 1007 ? -1.597 -51.112 -33.781 1.00 54.53 1007 PRO A C 1
ATOM 7477 O O . PRO A 1 1007 ? -1.097 -50.477 -32.824 1.00 54.53 1007 PRO A O 1
#

Secondary structure (DSSP, 8-state):
--S-SSSSSSSSSS--SS--SEEEEEEEE-TTSSEEEEEEEETTT-BEEEEEEETTEEEEEEEE--EE--TTT-EESSBSEEEEEEEEEEEEEEE-TTSS-SEEEEEEEEEEEEEEPSSTTPPPEEEEEEEETTEEEEEEEEEEEEEE-EE--EEE--TT-EEEE-SSTTSPPEEEEGGG--SSB-SSEEEEEETTEEEEEEEE--SSSPPEEEEEETTTEEEEEESS-EEEEEEEEPPEEEEEEESSHHHHHH-THHHHHTSPPP--S--TT---EEEEEE-S-SHHHHHHHHHHHHHTT--EEEE-TTTTS-TT-TT--TTS----TTT------HHHHHHHHHHHT-EEEEEEEHHHHHHHHHHHHHHHHHHT--EEEEES---SSHHHHHHHHHHHHHHHHTT-EEEE-TT----SGGGT-TTEEEE--S--GGG---HHHHHHHHTTGGGGS-------SSSTTHHHH--HHHHHHHHHHS--SEEEE-TTEE-TTSPSS-STT---EEP---TTHHHHHH--SS-SEEEEEEEETTTEEEEEEEETTEEEEEEEE-SS-EEEEEE-TTS-TT--EEEEEEEE-TTS-SSS-EEEEEEEE-TT-EEEEEE-TT-EEEEEEEE-TT-----SSSSTTEEEE-SS--S--TTS----TT-----S-------TT-----SSEEEEEEEETTEE-S--EEEE-GGGTTTEEEEEEEEEEEEEEEES-SS--EEEEEEEEPTTS----PPPSSS---S----S------SS-----------GGGEEEEEEEEEE-TTTS-TTPEEEEEE-PPTTS-HHHHHHHHHHHHHTT-SS----EEEEE-S--SS--SEEE--SS-SS-----EEEEEEEES-HHHHHHHHHT--GGG-STT--SS-SS--HHHHHHHT--TTS---TTSS-EEEEETTEEEEEEEEETTS-S--PEEEEESSSS--EEPPTTGGG-EEEEPPP-TTSEEEEEEEESSPPSS--EEEEE--

InterPro domains:
  IPR013785 Aldolase-type TIM barrel [G3DSA:3.20.20.70] (263-633)
  IPR014718 Glycoside hydrolase-type carbohydrate-binding [G3DSA:2.70.98.10] (19-262)
  IPR017853 Glycoside hydrolase superfamily [SSF51445] (286-446)
  IPR019563 Glycosyl-hydrolase 97, catalytic domain [PF10566] (285-434)
  IPR029483 Glycosyl-hydrolase 97, C-terminal oligomerisation domain [PF14509] (530-625)
  IPR029486 Glycosyl-hydrolase 97, N-terminal domain [PF14508] (28-265)
  IPR052720 Glycosyl Hydrolase Family 97 [PTHR35803] (8-626)

Sequence (1007 aa):
MSKGSLIIFAWMAAAASACGAFVTERTIASPGGGVVFTLERDTTTGALLHSVTSAGRVVVTRGTFGLDLGSTIGIVASQGALGDVQAADVDLTWSNPFGEEMNVRDRCRQETLSIVPSVTGQPDAKIQVRAYDTGIAWRYLISGSGTVASEKSTFPMPSSTVVWTSTSAQGTISKQSLSVASGSLDRPVLAQLASDLYASLGEAGLVDGARMKFTRTGTSTLSASLSSSEAFTGLFTSPWRYVRVGSSPAALLQDSAFMLNLNEPSKVADTSWIQPGKVLREVTLTTQGGLACIDFAAAHDLRYILFDAGWYGPENSSSSDATTVNVDPARSPGPLDLPAVIAYGKQKGVGVILYVNQIALTRQLDQILPLYESWGVAGMKFGFVNVGSQSNTTWLHNAVAKCADHHLIVDIHDEYRPTGVSRTWPNLLTQEGIRGDEETPKNADALKSLFTRCLAGASDQTNCYFASRVATMGSHASQLAKSVCIFSPWQTLYWYDRPAGSPGSAGAGGGVSVLQEVPELSFFDRLPTTWDESRILDGHPDTHVTVARRKGTTWFLAGLNGNTARTFQVPLTFLDSTKAYRAEVFRDDGSVATTTQVAIDMLDVDAGATLVRSVAAGNGFTVILTENGLREVVPPTPPLSSMIFKKGTSPGSSDGLVHLSNYQGVQDTSLVQETPGNNYGGRDTLLVGVLGSGKVRSGLTRFDLSVLGGRYASIKSMTLRLRVAAVTDLSASCQVGVQLEREGNSGWVEGSANGAAVSGTSCWNHAASTAGAWLGGTAGARTATDCYAQLGSATLDSSIAPVGAWIEIPLSAPSGVSTRDSLTKIVDSWIAGGGSGNAGLLLTYGAPYTGAPQWQFASSDHTNADWHPELIVEYFPADPYGQWVALKGIPIASAGTDDDPDGDGIPNAIECVLGTNPLVRDDSTKLPTLTMDVNGLRYSYRLSATGPFLQPQVQYSTTLDDWQSLVSGQFGAAFNEGARDANGVSTVDVSLEQPPAGKMFFRIAVP

Radius of gyration: 39.46 Å; Cα contacts (8 Å, |Δi|>4): 2346; chains: 1; bounding box: 99×94×109 Å

Solvent-accessible surface area (backbone atoms only — not comparable to full-atom values): 54598 Å² total; per-residue (Å²): 143,78,97,77,86,83,82,76,81,77,82,78,76,83,75,88,83,82,89,82,52,72,43,81,76,46,76,46,49,7,83,78,60,41,21,33,42,33,38,32,29,28,74,82,78,36,36,31,23,38,29,34,28,49,75,86,39,84,57,27,56,67,12,40,40,27,41,26,43,40,92,90,61,34,66,42,66,23,43,41,50,82,54,64,73,50,76,48,80,45,78,47,74,48,80,31,86,69,32,60,35,27,73,40,70,42,58,27,29,35,37,38,38,30,39,39,65,74,51,94,87,50,64,61,28,30,43,37,37,39,18,22,68,50,27,40,35,35,29,46,38,37,52,50,69,52,40,40,57,42,50,50,36,35,45,27,37,62,75,79,22,32,30,42,39,23,67,43,45,50,43,78,71,44,80,42,49,44,58,72,56,72,67,56,28,37,64,36,32,26,33,39,69,50,100,59,34,28,37,39,35,42,62,24,33,73,60,68,34,33,41,69,31,32,34,65,47,85,52,31,22,43,27,48,38,51,60,36,52,32,77,47,69,48,74,39,64,54,44,30,41,37,45,32,42,23,58,37,58,25,54,50,54,47,60,72,46,64,37,34,64,60,27,60,73,58,74,60,88,78,58,84,80,59,72,73,30,34,30,38,40,41,43,30,57,23,34,59,23,41,47,28,44,40,53,49,22,55,75,44,66,24,39,27,38,30,44,51,71,25,48,29,20,51,74,92,43,90,83,35,41,78,84,46,83,38,60,17,69,93,37,18,87,50,67,58,50,60,69,61,37,36,54,51,16,58,75,59,68,23,36,37,27,41,46,48,37,44,77,46,44,76,76,37,43,90,61,35,46,65,50,37,43,73,65,55,43,42,25,39,35,38,30,75,40,70,66,29,36,18,70,37,36,36,50,50,55,50,50,55,51,55,31,49,79,49,66,25,36,34,34,36,31,52,57,43,66,63,23,17,53,39,42,27,42,62,35,46,43,29,20,28,18,44,56,24,48,88,72,52,43,35,34,34,55,46,35,35,38,51,58,19,48,42,59,35,41,51,32,36,42,38,38,50,60,69,30,79,60,38,71,66,23,29,38,52,20,22,43,57,8,45,65,64,65,49,50,18,17,43,32,41,37,37,50,41,28,38,44,68,82,34,75,80,88,45,21,48,84,74,49,77,31,62,59,72,100,52,85,69,54,62,53,62,46,67,55,72,39,44,22,54,37,61,44,51,79,42,43,43,41,62,50,33,38,30,33,39,35,26,46,91,76,32,36,42,36,22,34,42,27,4,82,53,64,43,73,47,77,44,70,34,62,84,46,59,78,91,48,50,28,40,34,43,33,36,28,70,31,90,84,42,96,53,101,62,18,59,39,76,47,80,45,80,46,39,21,86,38,63,54,74,45,82,36,54,51,26,21,23,24,29,30,44,32,36,58,42,82,72,64,60,73,74,49,81,68,52,65,88,35,39,50,80,42,60,68,75,60,68,92,82,50,101,78,83,64,36,86,74,96,79,75,79,82,78,94,65,99,68,96,72,86,90,66,100,81,77,83,84,81,69,50,25,52,43,42,35,36,44,55,53,98,42,30,78,79,64,50,79,38,58,37,78,48,53,84,50,68,86,48,48,70,40,31,70,47,39,33,44,33,42,34,28,56,42,72,82,57,83,87,59,76,47,47,42,33,36,24,34,36,36,64,68,85,60,68,85,81,87,83,75,88,82,82,79,88,65,96,85,82,70,70,101,73,90,76,91,77,82,90,83,88,82,84,91,75,99,78,90,56,64,48,83,82,54,49,64,39,62,30,28,60,43,78,38,35,68,86,77,49,39,71,71,33,73,46,73,28,57,48,47,46,53,93,90,61,66,50,42,64,44,48,28,51,53,52,51,49,33,46,67,40,67,73,74,47,60,52,32,42,36,40,38,64,69,84,89,69,102,69,76,76,58,61,39,54,31,49,97,58,97,71,76,99,60,50,48,58,36,42,36,41,30,28,43,44,61,57,43,65,68,49,47,37,62,65,72,64,50,53,81,94,54,56,50,56,78,31,48,75,47,70,70,83,61,30,34,50,55,27,44,47,38,45,57,54,56,80,51,64,73,64,84,84,64,50,72,44,80,48,76,57,98,74,29,42,35,41,35,38,49,37,38,74,84,28,46,86,62,72,68,39,52,26,37,20,75,54,98,84,60,78,40,78,64,52,82,58,53,48,54,26,44,80,45,74,46,78,60,46,101,83,40,37,25,44,37,36,37,36,23,57,52,72,75,93,73,68,73,47,77,45,79,44,72,124

Foldseek 3Di:
DDPDDPPPPPVPPPPPDDDQFKDWQDKFAWPVRQKIKTWIATPVPQFIFIWIGGNNHGFFDGWFWWFQQDDPQGTPPGGAHWDDKDKDWDWDWDADQLALAGIATQTWIKMKIWGDDPDPPHFTKIKIWTHHNFWIKIKMKTFFWTKRFWIFTKGFAPLQKWKFWDQFLQGFTDIGRQQPDADFTAPQIWIDRDQQKIKTWAWFADALFFGWTWGDDHRGMTTTTGLGMHTDHGIDIHTMIMIGMGRALLRLLANQNPLQSSYDAAPQPDCPLQAFFEEEEQFALEQQLLLLRLVVCLVLVTQEYEDEPFQQEHQPDLPGELLDGDGHVVFHPYDHPPLVSQVSSVVSNHAYEYEHEPSNCVPCLVPVLVVCLVSRHQAYEYPPQDHGGSVSSNSVVVSLVSNSVSNHAYEYEGRDQASNCCSHRVSPFEYASYSACLVLAALLSVLLCLSTRCSNDAHARLQAAQFPSCVSRFANQLSLQCQQSHATSHHYYNNLETEPSDDAQGGHPRRHHYDDDDPCSNSSSPDHRYFNHKHWQDDDNRAKTWIWTHDDQKIKIKIFGAQAWDKDKAQLLVHDQVFKWKKFKWFAAPVDPDPRRIDTDIDIDHNRDIDIDTHGHRYMMMIMIHTPPDPPVPQLADQLQKDKWWFDADDDDPNPGDDDDDDDDDPDPDPDDDDLPDDPPDQQWAWEFEDDPQAGDAFIGITGLLVCPQFFPWWDWKKKKFWFADFQDQPDKKKKWKFKFFFQLDDDDDDDDDDDDDPDDDDPDDDDDDDDDDDDDPDDGHDPVRTDATQWMDIDHCVPHPHGDMDMTIGADHPDDDRTVRVRVVNVNSNRRDDRGRIHIYIYMDDDDNDDDSTATDDPDPDDRHTMMMMMIGGATPDQLVSLCVSLVPPPVQSDQQHQQCPLNDGSVRCLFLVHRSNDRDDPVQDWDWDADPQAIKIKHKGAPSGHDFDWFKWKDQDPPDIDTDDDCVQNWDWDWADADPRRMTMIMIGHRGDDPHDMDIDTDTD

Nearest PDB structures (foldseek):
  5hqa-assembly1_A  TM=8.928E-01  e=5.014E-49  Pseudoalteromonas sp. K8
  5hqb-assembly1_A  TM=8.926E-01  e=9.502E-49  Pseudoalteromonas sp. K8
  5hqc-assembly1_A  TM=8.909E-01  e=8.612E-49  Pseudoalteromonas sp. K8
  5e1q-assembly2_B  TM=8.717E-01  e=1.130E-45  Bacteroides thetaiotaomicron VPI-5482
  3a24-assembly1_A  TM=8.617E-01  e=2.481E-45  Bacteroides thetaiotaomicron

Mean predicted aligned error: 17.85 Å